Protein 3WOC (pdb70)

Radius of gyration: 34.08 Å; Cα contacts (8 Å, |Δi|>4): 2286; chains: 6; bounding box: 84×58×98 Å

InterPro domains:
  IPR001229 Jacalin-like lectin domain [PF01419] (20-137)
  IPR001229 Jacalin-like lectin domain [PS51752] (15-151)
  IPR001229 Jacalin-like lectin domain [SM00915] (26-149)
  IPR036404 Jacalin-like lectin domain superfamily [G3DSA:2.100.10.30] (16-166)
  IPR036404 Jacalin-like lectin domain superfamily [SSF51101] (12-149)
  IPR052321 Polyamine Binding and Protein Trafficking [PTHR33589] (1-153)

Sequence (824 aa):
GSGQMFGNGKGSYFITSKDNETGITGIRVFVGPVGLIKSIQVRYGSSWSEKYGIPGGKAHELILHPGEHIISIYGRYRTFLQHVTLITNQGRSASFGLETGKGFFAAPNLTGQVLEGVYGQFWLYGITGIGFTWGFPRGSGQMFGNGKGSYFITSKDNETGITGIRVFVGPVGLIKSIQVRYGSSWSEKYGIPGGKAHELILHPGEHIISIYGRYRTFLQHVTLITNQGRSASFGLETGKGFFAAPNLTGQVLEGVYGQFWLYGITGIGFTWGFPGSGQMFGNGKGSYFITSKDNETGITGIRVFVGPVGLIKSIQVRYGSSWSEKYGIPGGKAHELILHPGEHIISIYGRYRTFLQHVTLITNQGRSASFGLETGKGFFAAPNLTGQVLEGVYGQFWLYGITGIGFTWGFPGSGQMFGNGKGSYFITSKDNETGITGIRVFVGPVGLIKSIQVRYGSSWSEKYGIPGGKAHELILHPGEHIISIYGRYRTFLQHVTLITNQGRSASFGLETGKGFFAAPNLTGQVLEGVYGQFWLYGITGIGFTWGFPRGSGQMFGNGKGSYFITSKDNETGITGIRVFVGPVGLIKSIQVRYGSSWSEKYGIPGGKAHELILHPGEHIISIYGRYRTFLQHVTLITNQGRSASFGLETGKGFFAAPNLTGQVLEGVYGQFWLYGITGIGFTWGFPGSGQMFGNGKGSYFITSKDNETGITGIRVFVGPVGLIKSIQVRYGSSWSEKYGIPGGKAHELILHPGEHIISIYGRYRTFLQHVTLITNQGRSASFGLETGKGFFAAPNLTGQVLEGVYGQFWLYGITGIGFTWGFP

Solvent-accessible surface area: 38137 Å² total; per-residue (Å²): 57,56,19,116,39,76,20,72,46,89,14,21,24,6,72,10,54,73,80,144,140,78,21,10,31,0,13,51,2,26,12,6,62,92,9,12,0,27,0,6,22,1,50,18,23,100,76,66,19,95,82,10,12,27,102,39,38,52,54,24,73,9,74,10,84,137,60,3,45,2,54,9,0,64,0,69,36,57,11,7,3,21,1,7,16,5,57,2,76,95,70,86,79,3,37,3,13,38,86,46,17,106,43,19,127,3,50,26,127,17,120,46,26,10,9,31,0,9,42,0,31,28,54,40,67,0,0,13,4,6,0,24,42,48,6,51,26,232,47,63,39,150,130,220,64,169,68,111,20,29,64,3,114,14,68,53,80,134,146,67,27,11,42,0,10,34,2,24,22,14,152,98,20,13,1,28,0,12,7,0,63,9,26,94,73,34,12,14,60,12,10,33,85,34,44,146,39,86,80,7,26,12,45,93,57,3,47,3,63,4,1,55,0,71,82,151,82,21,5,22,4,10,17,5,52,4,76,96,73,89,70,14,80,8,26,117,109,33,27,151,48,51,128,18,53,27,154,107,130,50,34,10,6,28,0,6,100,10,44,20,97,92,121,0,0,32,28,40,10,32,59,54,10,116,100,58,69,19,113,4,33,2,88,15,93,17,35,16,6,65,10,56,67,117,142,112,92,17,10,43,0,6,47,2,23,10,6,137,102,2,9,1,23,0,9,21,0,61,34,21,97,74,75,21,113,71,14,12,41,99,39,37,106,47,84,82,5,72,16,56,136,57,3,42,2,30,0,1,8,0,60,33,133,74,24,4,24,5,8,1,6,17,0,27,47,38,43,19,17,48,11,25,105,86,48,15,135,27,15,56,4,42,6,134,98,52,34,30,10,6,30,0,4,44,0,25,19,119,123,107,0,0,15,5,6,1,23,56,54,10,117,103,56,58,35,148,129,221,65,170,56,169,8,27,69,3,108,11,63,66,92,136,119,78,16,8,22,0,12,51,4,29,18,9,60,91,9,11,0,23,0,20,20,1,47,12,18,97,79,74,25,91,74,10,9,39,93,38,38,63,49,21,91,10,74,10,85,143,56,3,42,0,66,14,0,56,0,78,87,175,89,21,9,18,2,9,18,10,58,6,70,99,74,83,80,15,37,6,6,37,90,48,29,141,32,49,126,16,51,31,141,106,136,51,25,9,8,23,0,8,101,10,55,22,120,92,124,0,0,37,24,48,6,34,52,51,10,118,38,276,51,60,20,130,24,72,12,18,26,114,10,26,23,5,94,14,74,58,94,119,152,62,23,9,40,0,11,38,2,27,9,2,128,91,10,6,0,18,0,16,7,0,53,27,23,107,54,28,15,20,60,13,11,33,85,34,38,110,51,79,82,7,68,22,103,142,46,2,54,1,61,12,0,56,0,73,28,136,45,13,6,18,5,9,18,8,50,5,67,97,74,92,80,15,73,9,28,109,91,54,26,146,39,16,121,5,57,26,139,99,145,50,20,15,6,32,0,10,41,0,28,20,33,76,96,0,0,21,5,8,0,27,62,46,6,125,104,55,63,28,123,34,73,19,108,53,62,28,23,27,4,86,10,71,62,77,124,148,47,28,10,45,0,11,52,4,23,28,10,145,120,10,1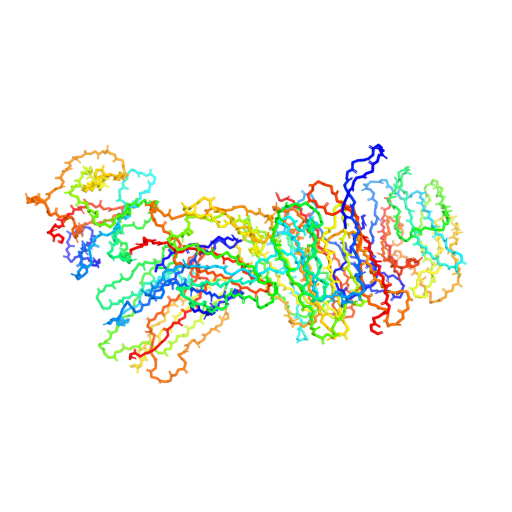3,1,34,0,12,23,0,36,9,29,107,68,63,37,99,76,5,15,27,104,32,47,160,37,78,82,8,100,17,88,130,58,3,47,2,49,5,0,63,0,73,13,157,64,20,2,16,7,8,12,7,67,7,74,86,73,87,78,20,75,16,27,94,108,45,25,132,29,17,131,3,46,22,160,106,130,46,35,10,7,26,0,9,21,1,6,29,108,80,132,0,0,1,0,5,0,16,57,53,10,110,106

Secondary structure (DSSP, 8-state):
-EE--BSS---EEEEEE--SS--EEEEEEEE-TTS-EEEEEEEETTEE---EE-S-SEEEEEEPPTT--EEEEEEEESSSEEEEEEEETTS-EEEEE---SEEEEE--SSBTBEEEEEEEEE-SSSEEEEEEEEE---/-EEE-SSSS--EEEEEE-SSS--EEEEEEEE-SSS-EEEEEEEETTEEPPPEE---SEEEEEEPPTT--EEEEEEEESSSEEEEEEEETTS-EEEES---SEEEEE--SSTT-EEEEEEEEE-SSSEEEEEEEEE--/-EEEEEESS-EEEEEEE--SS--EEEEEEEE-TT-SEEEEEEEETTEEPPPEE-S-SEEEEEEPPTT--EEEEEEEESSSEEEEEEEETTS-EEEEE---SEEEEE--SSTT-EEEEEEEEEETTEEEEEEEEEE--/-EE--SSS---EEEEEE--SSS-EEEEEEEE-TTS-EEEEEEEETTEE---EE-S-SEEEEEEPPTT--EEEEEEEESSSEEEEEEEETTS-EEEES---SEEEEE--SSTT-EEEEEEEEE-SSSEEEEEEEEE---/-EEE-EES---EEEEEE--SS--EEEEEEEE-TT-SEEEEEEEETTEEPPPEE-S-SEEEEEE--TT--EEEEEEEESSSEEEEEEEETTS-EEEEE---SEEEEE--SSTT-EEEEEEEEE-SSSEEEEEEEEE--/-EE--BSS--SEEEEEE--SS--EEEEEEEE-TTS-EEEEEEEETTEE---EE-S-SB--EEEPPTT--EEEEEEEESSSEEEEEEEETTS-EEEES---SEEEEE--SSBTBEEEEEEEEE-SSSEEEEEEEEE--

Structure (mmCIF, N/CA/C/O backbone):
data_3WOC
#
_entry.id   3WOC
#
_cell.length_a   134.483
_cell.length_b   77.848
_cell.length_c   87.187
_cell.angle_alpha   90.00
_cell.angle_beta   91.30
_cell.angle_gamma   90.00
#
_symmetry.space_group_name_H-M   'C 1 2 1'
#
loop_
_entity.id
_entity.type
_entity.pdbx_description
1 polymer 'hypothetical protein'
2 non-polymer 'SULFATE ION'
3 non-polymer '1,4-DIETHYLENE DIOXIDE'
4 non-polymer GLYCEROL
5 water water
#
loop_
_atom_site.group_PDB
_atom_site.id
_atom_site.type_symbol
_atom_site.label_atom_id
_atom_site.label_alt_id
_atom_site.label_comp_id
_atom_site.label_asym_id
_atom_site.label_entity_id
_atom_site.label_seq_id
_atom_site.pdbx_PDB_ins_code
_atom_site.Cartn_x
_atom_site.Cartn_y
_atom_site.Cartn_z
_atom_site.occupancy
_atom_site.B_iso_or_equiv
_atom_site.auth_seq_id
_atom_site.auth_comp_id
_atom_site.auth_asym_id
_atom_site.auth_atom_id
_atom_site.pdbx_PDB_model_num
ATOM 1 N N . GLY A 1 1 ? 20.929 -10.663 -51.693 1.00 34.31 16 GLY A N 1
ATOM 2 C CA . GLY A 1 1 ? 21.813 -11.837 -51.468 1.00 34.33 16 GLY A CA 1
ATOM 3 C C . GLY A 1 1 ? 23.237 -11.456 -51.110 1.00 34.30 16 GLY A C 1
ATOM 4 O O . GLY A 1 1 ? 23.700 -10.361 -51.429 1.00 34.27 16 GLY A O 1
ATOM 5 N N . SER A 1 2 ? 23.925 -12.378 -50.445 1.00 34.29 17 SER A N 1
ATOM 6 C CA . SER A 1 2 ? 25.323 -12.202 -50.063 1.00 34.33 17 SER A CA 1
ATOM 7 C C . SER A 1 2 ? 26.239 -12.955 -51.027 1.00 34.11 17 SER A C 1
ATOM 8 O O . SER A 1 2 ? 25.833 -13.958 -51.619 1.00 34.11 17 SER A O 1
ATOM 11 N N . GLY A 1 3 ? 27.466 -12.462 -51.187 1.00 33.99 18 GLY A N 1
ATOM 12 C CA . GLY A 1 3 ? 28.460 -13.112 -52.042 1.00 33.75 18 GLY A CA 1
ATOM 13 C C . GLY A 1 3 ? 29.881 -12.599 -51.890 1.00 33.59 18 GLY A C 1
ATOM 14 O O . GLY A 1 3 ? 30.141 -11.668 -51.129 1.00 33.48 18 GLY A O 1
ATOM 15 N N . GLN A 1 4 ? 30.797 -13.217 -52.633 1.00 33.58 19 GLN A N 1
ATOM 16 C CA . GLN A 1 4 ? 32.222 -12.887 -52.595 1.00 33.52 19 GLN A CA 1
ATOM 17 C C . GLN A 1 4 ? 32.741 -12.516 -53.992 1.00 33.29 19 GLN A C 1
ATOM 18 O O . GLN A 1 4 ? 32.054 -12.736 -54.992 1.00 33.25 19 GLN A O 1
ATOM 24 N N . MET A 1 5 ? 33.950 -11.955 -54.051 1.00 32.98 20 MET A N 1
ATOM 25 C CA . MET A 1 5 ? 34.628 -11.666 -55.319 1.00 32.65 20 MET A CA 1
ATOM 26 C C . MET A 1 5 ? 35.989 -12.359 -55.381 1.00 33.10 20 MET A C 1
ATOM 27 O O . MET A 1 5 ? 36.578 -12.674 -54.346 1.00 32.98 20 MET A O 1
ATOM 32 N N . PHE A 1 6 ? 36.475 -12.592 -56.601 1.00 33.36 21 PHE A N 1
ATOM 33 C CA . PHE A 1 6 ? 37.851 -13.009 -56.836 1.00 33.66 21 PHE A CA 1
ATOM 34 C C . PHE A 1 6 ? 38.739 -11.774 -56.862 1.00 34.00 21 PHE A C 1
ATOM 35 O O . PHE A 1 6 ? 38.332 -10.719 -57.354 1.00 33.91 21 PHE A O 1
ATOM 43 N N . GLY A 1 7 ? 39.958 -11.916 -56.350 1.00 34.46 22 GLY A N 1
ATOM 44 C CA . GLY A 1 7 ? 40.884 -10.793 -56.222 1.00 35.01 22 GLY A CA 1
ATOM 45 C C . GLY A 1 7 ? 41.577 -10.828 -54.875 1.00 35.50 22 GLY A C 1
ATOM 46 O O . GLY A 1 7 ? 41.244 -11.652 -54.024 1.00 35.62 22 GLY A O 1
ATOM 47 N N . ASN A 1 8 ? 42.545 -9.939 -54.670 1.00 36.04 23 ASN A N 1
ATOM 48 C CA . ASN A 1 8 ? 43.354 -9.988 -53.453 1.00 36.54 23 ASN A CA 1
ATOM 49 C C . ASN A 1 8 ? 42.753 -9.241 -52.259 1.00 36.58 23 ASN A C 1
ATOM 50 O O . ASN A 1 8 ? 43.374 -9.172 -51.193 1.00 36.77 23 ASN A O 1
ATOM 55 N N . GLY A 1 9 ? 41.548 -8.695 -52.443 1.00 36.52 24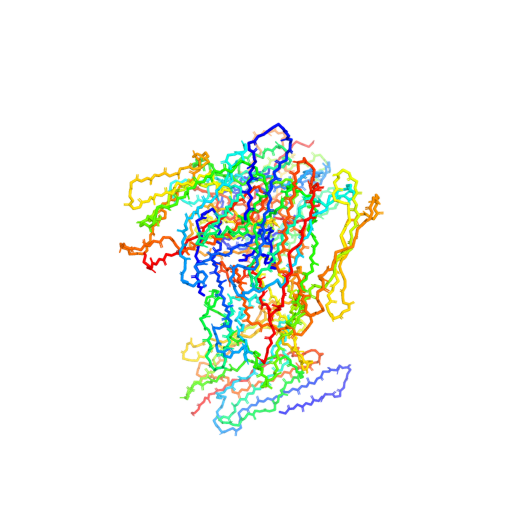 GLY A N 1
ATOM 56 C CA . GLY A 1 9 ? 40.838 -7.960 -51.389 1.00 36.30 24 GLY A CA 1
ATOM 57 C C . GLY A 1 9 ? 40.401 -8.830 -50.223 1.00 36.13 24 GLY A C 1
ATOM 58 O O . GLY A 1 9 ? 40.812 -9.986 -50.115 1.00 36.24 24 GLY A O 1
ATOM 59 N N . LYS A 1 10 ? 39.556 -8.280 -49.351 1.00 36.00 25 LYS A N 1
ATOM 60 C CA . LYS A 1 10 ? 39.133 -8.998 -48.142 1.00 35.63 25 LYS A CA 1
ATOM 61 C C . LYS A 1 10 ? 37.624 -9.167 -47.938 1.00 35.24 25 LYS A C 1
ATOM 62 O O . LYS A 1 10 ? 37.170 -10.230 -47.505 1.00 35.44 25 LYS A O 1
ATOM 68 N N . GLY A 1 11 ? 36.853 -8.130 -48.242 1.00 34.63 26 GLY A N 1
ATOM 69 C CA . GLY A 1 11 ? 35.430 -8.120 -47.909 1.00 33.92 26 GLY A CA 1
ATOM 70 C C . GLY A 1 11 ? 34.555 -9.146 -48.607 1.00 33.39 26 GLY A C 1
ATOM 71 O O . GLY A 1 11 ? 34.914 -9.681 -49.659 1.00 33.38 26 GLY A O 1
ATOM 72 N N . SER A 1 12 ? 33.417 -9.442 -47.984 1.00 32.77 27 SER A N 1
ATOM 73 C CA . SER A 1 12 ? 32.294 -10.092 -48.655 1.00 32.07 27 SER A CA 1
ATOM 74 C C . SER A 1 12 ? 31.253 -9.012 -48.944 1.00 31.64 27 SER A C 1
ATOM 75 O O . SER A 1 12 ? 31.322 -7.913 -48.388 1.00 31.35 27 SER A O 1
ATOM 78 N N . TYR A 1 13 ? 30.296 -9.326 -49.812 1.00 31.21 28 TYR A N 1
ATOM 79 C CA . TYR A 1 13 ? 29.385 -8.320 -50.349 1.00 30.80 28 TYR A CA 1
ATOM 80 C C . TYR A 1 13 ? 27.928 -8.723 -50.222 1.00 30.88 28 TYR A C 1
ATOM 81 O O . TYR A 1 13 ? 27.604 -9.909 -50.217 1.00 30.81 28 TYR A O 1
ATOM 90 N N . PHE A 1 14 ? 27.058 -7.724 -50.107 1.00 30.92 29 PHE A N 1
ATOM 91 C CA . PHE A 1 14 ? 25.625 -7.961 -50.056 1.00 31.36 29 PHE A CA 1
ATOM 92 C C . PHE A 1 14 ? 24.840 -6.923 -50.854 1.00 31.93 29 PHE A C 1
ATOM 93 O O . PHE A 1 14 ? 25.310 -5.808 -51.082 1.00 31.69 29 PHE A O 1
ATOM 101 N N . ILE A 1 15 ? 23.643 -7.321 -51.276 1.00 32.77 30 ILE A N 1
ATOM 102 C CA . ILE A 1 15 ? 22.667 -6.424 -51.885 1.00 33.82 30 ILE A CA 1
ATOM 103 C C . ILE A 1 15 ? 21.271 -6.874 -51.453 1.00 34.65 30 ILE A C 1
ATOM 104 O O . ILE A 1 15 ? 20.933 -8.053 -51.529 1.00 34.62 30 ILE A O 1
ATOM 109 N N . THR A 1 16 ? 20.484 -5.932 -50.953 1.00 35.91 31 THR A N 1
ATOM 110 C CA . THR A 1 16 ? 19.085 -6.192 -50.635 1.00 37.20 31 THR A CA 1
ATOM 111 C C . THR A 1 16 ? 18.234 -5.032 -51.135 1.00 38.04 31 THR A C 1
ATOM 112 O O . THR A 1 16 ? 18.642 -3.870 -51.053 1.00 37.96 31 THR A O 1
ATOM 116 N N . SER A 1 17 ? 17.066 -5.361 -51.680 1.00 39.24 32 SER A N 1
ATOM 117 C CA . SER A 1 17 ? 16.194 -4.363 -52.293 1.00 40.52 32 SER A CA 1
ATOM 118 C C . SER A 1 17 ? 14.735 -4.802 -52.262 1.00 41.32 32 SER A C 1
ATOM 119 O O . SER A 1 17 ? 14.440 -5.989 -52.098 1.00 41.28 32 SER A O 1
ATOM 122 N N . LYS A 1 18 ? 13.836 -3.831 -52.414 1.00 42.54 33 LYS A N 1
ATOM 123 C CA . LYS A 1 18 ? 12.397 -4.075 -52.477 1.00 43.68 33 LYS A CA 1
ATOM 124 C C . LYS A 1 18 ? 12.120 -5.232 -53.429 1.00 44.51 33 LYS A C 1
ATOM 125 O O . LYS A 1 18 ? 12.279 -5.099 -54.648 1.00 44.63 33 LYS A O 1
ATOM 131 N N . ASP A 1 19 ? 11.740 -6.371 -52.850 1.00 45.60 34 ASP A N 1
ATOM 132 C CA . ASP A 1 19 ? 11.555 -7.628 -53.584 1.00 46.67 34 ASP A CA 1
ATOM 133 C C . ASP A 1 19 ? 10.692 -7.443 -54.828 1.00 47.03 34 ASP A C 1
ATOM 134 O O . ASP A 1 19 ? 11.131 -7.714 -55.947 1.00 47.38 34 ASP A O 1
ATOM 139 N N . ASN A 1 20 ? 9.473 -6.965 -54.594 1.00 47.40 35 ASN A N 1
ATOM 140 C CA . ASN A 1 20 ? 8.477 -6.597 -55.602 1.00 47.66 35 ASN A CA 1
ATOM 141 C C . ASN A 1 20 ? 7.249 -6.159 -54.827 1.00 47.61 35 ASN A C 1
ATOM 142 O O . ASN A 1 20 ? 6.434 -5.371 -55.313 1.00 47.69 35 ASN A O 1
ATOM 147 N N . GLU A 1 21 ? 7.147 -6.680 -53.605 1.00 47.48 36 GLU A N 1
ATOM 148 C CA . GLU A 1 21 ? 6.051 -6.386 -52.688 1.00 47.39 36 GLU A CA 1
ATOM 149 C C . GLU A 1 21 ? 6.228 -5.034 -51.997 1.00 46.80 36 GLU A C 1
ATOM 150 O O . GLU A 1 21 ? 6.639 -4.050 -52.618 1.00 46.84 36 GLU A O 1
ATOM 156 N N . THR A 1 22 ? 5.912 -5.007 -50.705 1.00 46.17 37 THR A N 1
ATOM 157 C CA . THR A 1 22 ? 5.909 -3.785 -49.911 1.00 45.54 37 THR A CA 1
ATOM 158 C C . THR A 1 22 ? 7.331 -3.268 -49.690 1.00 44.91 37 THR A C 1
ATOM 159 O O . THR A 1 22 ? 8.286 -4.046 -49.622 1.00 44.90 37 THR A O 1
ATOM 163 N N . GLY A 1 23 ? 7.455 -1.948 -49.596 1.00 44.16 38 GLY A N 1
ATOM 164 C CA . GLY A 1 23 ? 8.723 -1.291 -49.317 1.00 43.19 38 GLY A CA 1
ATOM 165 C C . GLY A 1 23 ? 9.140 -1.462 -47.873 1.00 42.48 38 GLY A C 1
ATOM 166 O O . GLY A 1 23 ? 8.495 -2.190 -47.113 1.00 42.49 38 GLY A O 1
ATOM 167 N N . ILE A 1 24 ? 10.222 -0.780 -47.505 1.00 41.69 39 ILE A N 1
ATOM 168 C CA . ILE A 1 24 ? 10.824 -0.888 -46.176 1.00 40.80 39 ILE A CA 1
ATOM 169 C C . ILE A 1 24 ? 9.864 -0.419 -45.083 1.00 40.39 39 ILE A C 1
ATOM 170 O O . ILE A 1 24 ? 9.340 0.697 -45.138 1.00 40.36 39 ILE A O 1
ATOM 175 N N . THR A 1 25 ? 9.644 -1.290 -44.103 1.00 39.73 40 THR A N 1
ATOM 176 C CA . THR A 1 25 ? 8.745 -1.019 -42.983 1.00 39.26 40 THR A CA 1
ATOM 177 C C . THR A 1 25 ? 9.498 -1.001 -41.650 1.00 39.00 40 THR A C 1
ATOM 178 O O . THR A 1 25 ? 8.939 -0.647 -40.610 1.00 38.94 40 THR A O 1
ATOM 182 N N . GLY A 1 26 ? 10.769 -1.388 -41.692 1.00 38.69 41 GLY A N 1
ATOM 183 C CA . GLY A 1 26 ? 11.602 -1.446 -40.500 1.00 38.29 41 GLY A CA 1
ATOM 184 C C . GLY A 1 26 ? 13.061 -1.694 -40.818 1.00 38.01 41 GLY A C 1
ATOM 185 O O . GLY A 1 26 ? 13.410 -2.103 -41.928 1.00 37.85 41 GLY A O 1
ATOM 186 N N . ILE A 1 27 ? 13.914 -1.451 -39.828 1.00 37.86 42 ILE A N 1
ATOM 187 C CA . ILE A 1 27 ? 15.356 -1.594 -39.993 1.00 37.65 42 ILE A CA 1
ATOM 188 C C . ILE A 1 27 ? 15.981 -2.134 -38.704 1.00 37.36 42 ILE A C 1
ATOM 189 O O . ILE A 1 27 ? 15.681 -1.659 -37.608 1.00 37.22 42 ILE A O 1
ATOM 194 N N . ARG A 1 28 ? 16.838 -3.139 -38.850 1.00 37.06 43 ARG A N 1
ATOM 195 C CA . ARG A 1 28 ? 17.501 -3.767 -37.715 1.00 36.82 43 ARG A CA 1
ATOM 196 C C . ARG A 1 28 ? 19.017 -3.627 -37.835 1.00 36.68 43 ARG A C 1
ATOM 197 O O . ARG A 1 28 ? 19.618 -4.098 -38.801 1.00 36.58 43 ARG A O 1
ATOM 205 N N . VAL A 1 29 ? 19.621 -2.965 -36.853 1.00 36.43 44 VAL A N 1
ATOM 206 C CA . VAL A 1 29 ? 21.068 -2.772 -36.819 1.00 36.23 44 VAL A CA 1
ATOM 207 C C . VAL A 1 29 ? 21.670 -3.476 -35.601 1.00 36.19 44 VAL A C 1
ATOM 208 O O . VAL A 1 29 ? 21.217 -3.282 -34.472 1.00 36.07 44 VAL A O 1
ATOM 212 N N . PHE A 1 30 ? 22.687 -4.300 -35.845 1.00 36.11 45 PHE A N 1
ATOM 213 C CA . PHE A 1 30 ? 23.386 -5.009 -34.780 1.00 36.03 45 PHE A CA 1
ATOM 214 C C . PHE A 1 30 ? 24.686 -4.298 -34.418 1.00 36.09 45 PHE A C 1
ATOM 215 O O . PHE A 1 30 ? 25.567 -4.118 -35.263 1.00 36.11 45 PHE A O 1
ATOM 223 N N . VAL A 1 31 ? 24.786 -3.884 -33.158 1.00 36.10 46 VAL A N 1
ATOM 224 C CA . VAL A 1 31 ? 25.943 -3.147 -32.659 1.00 36.21 46 VAL A CA 1
ATOM 225 C C . VAL A 1 31 ? 26.677 -3.965 -31.592 1.00 36.29 46 VAL A C 1
ATOM 226 O O . VAL A 1 31 ? 26.051 -4.560 -30.709 1.00 36.39 46 VAL A O 1
ATOM 230 N N . GLY A 1 32 ? 28.005 -4.000 -31.693 1.00 36.31 47 GLY A N 1
ATOM 231 C CA . GLY A 1 32 ? 28.844 -4.704 -30.725 1.00 36.01 47 GLY A CA 1
ATOM 232 C C . GLY A 1 32 ? 29.321 -3.797 -29.604 1.00 35.90 47 GLY A C 1
ATOM 233 O O . GLY A 1 32 ? 29.233 -2.571 -29.722 1.00 35.96 47 GLY A O 1
ATOM 234 N N . PRO A 1 33 ? 29.831 -4.394 -28.504 1.00 35.75 48 PRO A N 1
ATOM 235 C CA . PRO A 1 33 ? 30.334 -3.673 -27.323 1.00 35.50 48 PRO A CA 1
ATOM 236 C C . PRO A 1 33 ? 31.293 -2.508 -27.604 1.00 35.12 48 PRO A C 1
ATOM 237 O O . PRO A 1 33 ? 31.403 -1.601 -26.775 1.00 35.10 48 PRO A O 1
ATOM 241 N N . VAL A 1 34 ? 31.976 -2.530 -28.749 1.00 34.63 49 VAL A N 1
ATOM 242 C CA . VAL A 1 34 ? 32.911 -1.453 -29.110 1.00 33.98 49 VAL A CA 1
ATOM 243 C C . VAL A 1 34 ? 32.226 -0.304 -29.866 1.00 33.48 49 VAL A C 1
ATOM 244 O O . VAL A 1 34 ? 32.811 0.766 -30.058 1.00 33.52 49 VAL A O 1
ATOM 248 N N . GLY A 1 35 ? 30.986 -0.536 -30.288 1.00 32.75 50 GLY A N 1
ATOM 249 C CA . GLY A 1 35 ? 30.171 0.506 -30.904 1.00 32.00 50 GLY A CA 1
ATOM 250 C C . GLY A 1 35 ? 30.250 0.618 -32.416 1.00 31.46 50 GLY A C 1
ATOM 251 O O . GLY A 1 35 ? 30.015 1.693 -32.970 1.00 31.44 50 GLY A O 1
ATOM 252 N N . LEU A 1 36 ? 30.588 -0.479 -33.089 1.00 30.79 51 LEU A N 1
ATOM 253 C CA . LEU A 1 36 ? 30.561 -0.504 -34.549 1.00 30.43 51 LEU A CA 1
ATOM 254 C C . LEU A 1 36 ? 29.375 -1.319 -35.053 1.00 30.31 51 LEU A C 1
ATOM 255 O O . LEU A 1 36 ? 28.872 -2.200 -34.352 1.00 30.49 51 LEU A O 1
ATOM 260 N N . ILE A 1 37 ? 28.937 -1.024 -36.271 1.00 30.09 52 ILE A N 1
ATOM 261 C CA . ILE A 1 37 ? 27.819 -1.741 -36.870 1.00 29.91 52 ILE A CA 1
ATOM 262 C C . ILE A 1 37 ? 28.313 -3.037 -37.506 1.00 29.88 52 ILE A C 1
ATOM 263 O O . ILE A 1 37 ? 29.145 -3.022 -38.404 1.00 29.85 52 ILE A O 1
ATOM 268 N N . LYS A 1 38 ? 27.785 -4.153 -37.012 1.00 30.13 53 LYS A N 1
ATOM 269 C CA . LYS A 1 38 ? 28.244 -5.487 -37.383 1.00 30.23 53 LYS A CA 1
ATOM 270 C C . LYS A 1 38 ? 27.473 -6.065 -38.560 1.00 30.58 53 LYS A C 1
ATOM 271 O O . LYS A 1 38 ? 28.051 -6.737 -39.419 1.00 30.61 53 LYS A O 1
ATOM 277 N N . SER A 1 39 ? 26.168 -5.809 -38.583 1.00 30.96 54 SER A N 1
ATOM 278 C CA . SER A 1 39 ? 25.283 -6.302 -39.630 1.00 31.44 54 SER A CA 1
ATOM 279 C C . SER A 1 39 ? 23.994 -5.488 -39.667 1.00 31.88 54 SER A C 1
ATOM 280 O O . SER A 1 39 ? 23.654 -4.814 -38.690 1.00 31.85 54 SER A O 1
ATOM 283 N N . ILE A 1 40 ? 23.291 -5.527 -40.798 1.00 32.42 55 ILE A N 1
ATOM 284 C CA . ILE A 1 40 ? 21.939 -4.969 -40.856 1.00 32.94 55 ILE A CA 1
ATOM 285 C C . ILE A 1 40 ? 20.903 -5.970 -41.352 1.00 33.26 55 ILE A C 1
ATOM 286 O O . ILE A 1 40 ? 21.235 -7.014 -41.920 1.00 33.43 55 ILE A O 1
ATOM 291 N N . GLN A 1 41 ? 19.642 -5.633 -41.111 1.00 33.60 56 GLN A N 1
ATOM 292 C CA . GLN A 1 41 ? 18.516 -6.412 -41.579 1.00 33.90 56 GLN A CA 1
ATOM 293 C C . GLN A 1 41 ? 17.393 -5.431 -41.890 1.00 34.11 56 GLN A C 1
ATOM 294 O O . GLN A 1 41 ? 17.153 -4.483 -41.139 1.00 34.03 56 GLN A O 1
ATOM 300 N N . VAL A 1 42 ? 16.725 -5.648 -43.015 1.00 34.47 57 VAL A N 1
ATOM 301 C CA . VAL A 1 42 ? 15.660 -4.760 -43.462 1.00 34.83 57 VAL A CA 1
ATOM 302 C C . VAL A 1 42 ? 14.349 -5.540 -43.587 1.00 35.09 57 VAL A C 1
ATOM 303 O O . VAL A 1 42 ? 14.332 -6.651 -44.110 1.00 35.05 57 VAL A O 1
ATOM 307 N N . ARG A 1 43 ? 13.262 -4.966 -43.078 1.00 35.64 58 ARG A N 1
ATOM 308 C CA . ARG A 1 43 ? 11.950 -5.608 -43.178 1.00 36.07 58 ARG A CA 1
ATOM 309 C C . ARG A 1 43 ? 11.132 -5.047 -44.332 1.00 36.47 58 ARG A C 1
ATOM 310 O O . ARG A 1 43 ? 10.877 -3.844 -44.398 1.00 36.54 58 ARG A O 1
ATOM 318 N N . TYR A 1 44 ? 10.736 -5.937 -45.240 1.00 37.00 59 TYR A N 1
ATOM 319 C CA . TYR A 1 44 ? 9.872 -5.591 -46.364 1.00 37.52 59 TYR A CA 1
ATOM 320 C C . TYR A 1 44 ? 8.487 -6.167 -46.092 1.00 37.91 59 TYR A C 1
ATOM 321 O O . TYR A 1 44 ? 8.315 -7.388 -46.025 1.00 38.02 59 TYR A O 1
ATOM 330 N N . GLY A 1 45 ? 7.505 -5.284 -45.931 1.00 38.34 60 GLY A N 1
ATOM 331 C CA . GLY A 1 45 ? 6.176 -5.685 -45.477 1.00 38.83 60 GLY A CA 1
ATOM 332 C C . GLY A 1 45 ? 6.245 -6.164 -44.039 1.00 39.16 60 GLY A C 1
ATOM 333 O O . GLY A 1 45 ? 6.452 -5.368 -43.121 1.00 39.13 60 GLY A O 1
ATOM 334 N N . SER A 1 46 ? 6.084 -7.471 -43.852 1.00 39.47 61 SER A N 1
ATOM 335 C CA . SER A 1 46 ? 6.241 -8.093 -42.537 1.00 39.83 61 SER A CA 1
ATOM 336 C C . SER A 1 46 ? 7.423 -9.065 -42.505 1.00 40.07 61 SER A C 1
ATOM 337 O O . SER A 1 46 ? 7.750 -9.619 -41.450 1.00 40.34 61 SER A O 1
ATOM 340 N N . SER A 1 47 ? 8.067 -9.251 -43.659 1.00 40.10 62 SER A N 1
ATOM 341 C CA . SER A 1 47 ? 9.195 -10.174 -43.791 1.00 40.19 62 SER A CA 1
ATOM 342 C C . SER A 1 47 ? 10.561 -9.493 -43.659 1.00 40.12 62 SER A C 1
ATOM 343 O O . SER A 1 47 ? 10.960 -8.688 -44.513 1.00 40.08 62 SER A O 1
ATOM 346 N N . TRP A 1 48 ? 11.264 -9.828 -42.578 1.00 39.94 63 TRP A N 1
ATOM 347 C CA . TRP A 1 48 ? 12.647 -9.410 -42.377 1.00 39.65 63 TRP A CA 1
ATOM 348 C C . TRP A 1 48 ? 13.550 -10.109 -43.383 1.00 39.51 63 TRP A C 1
ATOM 349 O O . TRP A 1 48 ? 13.340 -11.281 -43.711 1.00 39.54 63 TRP A O 1
ATOM 360 N N . SER A 1 49 ? 14.555 -9.387 -43.866 1.00 39.33 64 SER A N 1
ATOM 361 C CA . SER A 1 49 ? 15.503 -9.923 -44.840 1.00 39.22 64 SER A CA 1
ATOM 362 C C . SER A 1 49 ? 16.515 -10.876 -44.199 1.00 39.15 64 SER A C 1
ATOM 363 O O . SER A 1 49 ? 16.486 -11.118 -42.993 1.00 39.04 64 SER A O 1
ATOM 366 N N . GLU A 1 50 ? 17.398 -11.420 -45.032 1.00 39.03 65 GLU A N 1
ATOM 367 C CA . GLU A 1 50 ? 18.589 -12.126 -44.582 1.00 38.94 65 GLU A CA 1
ATOM 368 C C . GLU A 1 50 ? 19.489 -11.166 -43.791 1.00 38.77 65 GLU A C 1
ATOM 369 O O . GLU A 1 50 ? 19.492 -9.956 -44.039 1.00 38.64 65 GLU A O 1
ATOM 375 N N . LYS A 1 51 ? 20.234 -11.711 -42.831 1.00 38.61 66 LYS A N 1
ATOM 376 C CA . LYS A 1 51 ? 21.210 -10.940 -42.066 1.00 38.35 66 LYS A CA 1
ATOM 377 C C . LYS A 1 51 ? 22.407 -10.618 -42.949 1.00 37.98 66 LYS A C 1
ATOM 378 O O . LYS A 1 51 ? 23.005 -11.515 -43.549 1.00 38.10 66 LYS A O 1
ATOM 384 N N . TYR A 1 52 ? 22.754 -9.338 -43.025 1.00 37.44 67 TYR A N 1
ATOM 385 C CA . TYR A 1 52 ? 23.878 -8.911 -43.848 1.00 36.96 67 TYR A CA 1
ATOM 386 C C . TYR A 1 52 ? 25.012 -8.303 -43.036 1.00 36.59 67 TYR A C 1
ATOM 387 O O . TYR A 1 52 ? 24.961 -7.137 -42.649 1.00 36.45 67 TYR A O 1
ATOM 396 N N . GLY A 1 53 ? 26.032 -9.118 -42.787 1.00 36.37 68 GLY A N 1
ATOM 397 C CA . GLY A 1 53 ? 27.234 -8.688 -42.086 1.00 36.12 68 GLY A CA 1
ATOM 398 C C . GLY A 1 53 ? 27.804 -9.799 -41.233 1.00 36.04 68 GLY A C 1
ATOM 399 O O . GLY A 1 53 ? 27.620 -10.980 -41.532 1.00 35.78 68 GLY A O 1
ATOM 400 N N . ILE A 1 54 ? 28.494 -9.410 -40.163 1.00 36.12 69 ILE A N 1
ATOM 401 C CA . ILE A 1 54 ? 29.132 -10.354 -39.247 1.00 36.22 69 ILE A CA 1
ATOM 402 C C . ILE A 1 54 ? 28.226 -10.624 -38.041 1.00 36.40 69 ILE A C 1
ATOM 403 O O . ILE A 1 54 ? 27.750 -9.679 -37.408 1.00 36.36 69 ILE A O 1
ATOM 408 N N . PRO A 1 55 ? 27.985 -11.918 -37.728 1.00 36.53 70 PRO A N 1
ATOM 409 C CA . PRO A 1 55 ? 27.182 -12.342 -36.578 1.00 36.65 70 PRO A CA 1
ATOM 410 C C . PRO A 1 55 ? 27.687 -11.758 -35.265 1.00 36.78 70 PRO A C 1
ATOM 411 O O . PRO A 1 55 ? 28.891 -11.550 -35.103 1.00 36.74 70 PRO A O 1
ATOM 415 N N . GLY A 1 56 ? 26.764 -11.497 -34.344 1.00 36.99 71 GLY A N 1
ATOM 416 C CA . GLY A 1 56 ? 27.102 -10.956 -33.030 1.00 37.19 71 GLY A CA 1
ATOM 417 C C . GLY A 1 56 ? 26.510 -9.584 -32.785 1.00 37.48 71 GLY A C 1
ATOM 418 O O . GLY A 1 56 ? 25.894 -8.993 -33.676 1.00 37.49 71 GLY A O 1
ATOM 419 N N . GLY A 1 57 ? 26.705 -9.078 -31.569 1.00 37.69 72 GLY A N 1
ATOM 420 C CA . GLY A 1 57 ? 26.167 -7.786 -31.164 1.00 38.06 72 GLY A CA 1
ATOM 421 C C . GLY A 1 57 ? 24.708 -7.869 -30.750 1.00 38.49 72 GLY A C 1
ATOM 422 O O . GLY A 1 57 ? 24.089 -8.938 -30.816 1.00 38.21 72 GLY A O 1
ATOM 423 N N . LYS A 1 58 ? 24.162 -6.736 -30.315 1.00 38.88 73 LYS A N 1
ATOM 424 C CA . LYS A 1 58 ? 22.760 -6.664 -29.908 1.00 39.39 73 LYS A CA 1
ATOM 425 C C . LYS A 1 58 ? 21.905 -5.927 -30.936 1.00 39.45 73 LYS A C 1
ATOM 426 O O . LYS A 1 58 ? 22.323 -4.913 -31.495 1.00 39.36 73 LYS A O 1
ATOM 432 N N . ALA A 1 59 ? 20.706 -6.454 -31.173 1.00 39.71 74 ALA A N 1
ATOM 433 C CA . ALA A 1 59 ? 19.777 -5.906 -32.159 1.00 39.93 74 ALA A CA 1
ATOM 434 C C . ALA A 1 59 ? 19.162 -4.587 -31.714 1.00 40.08 74 ALA A C 1
ATOM 435 O O . ALA A 1 59 ? 18.676 -4.462 -30.588 1.00 40.30 74 ALA A O 1
ATOM 437 N N . HIS A 1 60 ? 19.203 -3.607 -32.610 1.00 40.20 75 HIS A N 1
ATOM 438 C CA . HIS A 1 60 ? 18.529 -2.330 -32.427 1.00 40.37 75 HIS A CA 1
ATOM 439 C C . HIS A 1 60 ? 17.584 -2.146 -33.607 1.00 40.29 75 HIS A C 1
ATOM 440 O O . HIS A 1 60 ? 17.945 -2.461 -34.743 1.00 40.42 75 HIS A O 1
ATOM 447 N N . GLU A 1 61 ? 16.382 -1.642 -33.347 1.00 40.06 76 GLU A N 1
ATOM 448 C CA . GLU A 1 61 ? 15.379 -1.500 -34.400 1.00 39.85 76 GLU A CA 1
ATOM 449 C C . GLU A 1 61 ? 14.744 -0.116 -34.472 1.00 39.50 76 GLU A C 1
ATOM 450 O O . GLU A 1 61 ? 14.472 0.513 -33.447 1.00 39.57 76 GLU A O 1
ATOM 456 N N . LEU A 1 62 ? 14.533 0.350 -35.699 1.00 39.04 77 LEU A N 1
ATOM 457 C CA . LEU A 1 62 ? 13.599 1.430 -35.970 1.00 38.56 77 LEU A CA 1
ATOM 458 C C . LEU A 1 62 ? 12.430 0.817 -36.720 1.00 38.26 77 LEU A C 1
ATOM 459 O O . LEU A 1 62 ? 12.599 0.290 -37.820 1.00 38.21 77 LEU A O 1
ATOM 464 N N . ILE A 1 63 ? 11.251 0.863 -36.110 1.00 37.88 78 ILE A N 1
ATOM 465 C CA . ILE A 1 63 ? 10.047 0.351 -36.750 1.00 37.53 78 ILE A CA 1
ATOM 466 C C . ILE A 1 63 ? 9.258 1.520 -37.326 1.00 37.23 78 ILE A C 1
ATOM 467 O O . ILE A 1 63 ? 8.850 2.433 -36.603 1.00 37.22 78 ILE A O 1
ATOM 472 N N . LEU A 1 64 ? 9.072 1.489 -38.641 1.00 36.85 79 LEU A N 1
ATOM 473 C CA . LEU A 1 64 ? 8.406 2.566 -39.358 1.00 36.53 79 LEU A CA 1
ATOM 474 C C . LEU A 1 64 ? 6.888 2.476 -39.227 1.00 36.40 79 LEU A C 1
ATOM 475 O O . LEU A 1 64 ? 6.311 1.390 -39.342 1.00 36.36 79 LEU A O 1
ATOM 480 N N . HIS A 1 65 ? 6.258 3.622 -38.971 1.00 36.05 80 HIS A N 1
ATOM 481 C CA . HIS A 1 65 ? 4.803 3.740 -38.990 1.00 35.86 80 HIS A CA 1
ATOM 482 C C . HIS A 1 65 ? 4.302 3.508 -40.417 1.00 35.65 80 HIS A C 1
ATOM 483 O O . HIS A 1 65 ? 5.053 3.722 -41.372 1.00 35.71 80 HIS A O 1
ATOM 490 N N . PRO A 1 66 ? 3.042 3.050 -40.573 1.00 35.46 81 PRO A N 1
ATOM 491 C CA . PRO A 1 66 ? 2.502 2.923 -41.928 1.00 35.12 81 PRO A CA 1
ATOM 492 C C . PRO A 1 66 ? 2.505 4.281 -42.629 1.00 34.83 81 PRO A C 1
ATOM 493 O O . PRO A 1 66 ? 2.050 5.274 -42.053 1.00 34.99 81 PRO A O 1
ATOM 497 N N . GLY A 1 67 ? 3.049 4.321 -43.844 1.00 34.40 82 GLY A N 1
ATOM 498 C CA . GLY A 1 67 ? 3.194 5.567 -44.600 1.00 33.65 82 GLY A CA 1
ATOM 499 C C . GLY A 1 67 ? 4.458 6.351 -44.274 1.00 33.16 82 GLY A C 1
ATOM 500 O O . GLY A 1 67 ? 4.687 7.425 -44.834 1.00 33.17 82 GLY A O 1
ATOM 501 N N . GLU A 1 68 ? 5.269 5.817 -43.362 1.00 32.59 83 GLU A N 1
ATOM 502 C CA . GLU A 1 68 ? 6.533 6.438 -42.963 1.00 31.88 83 GLU A CA 1
ATOM 503 C C . GLU A 1 68 ? 7.706 5.787 -43.695 1.00 31.65 83 GLU A C 1
ATOM 504 O O . GLU A 1 68 ? 7.777 4.559 -43.809 1.00 31.52 83 GLU A O 1
ATOM 510 N N . HIS A 1 69 ? 8.623 6.621 -44.178 1.00 31.26 84 HIS A N 1
ATOM 511 C CA . HIS A 1 69 ? 9.747 6.173 -45.000 1.00 31.06 84 HIS A CA 1
ATOM 512 C C . HIS A 1 69 ? 11.063 6.803 -44.554 1.00 30.73 84 HIS A C 1
ATOM 513 O O . HIS A 1 69 ? 11.063 7.872 -43.954 1.00 30.67 84 HIS A O 1
ATOM 520 N N . ILE A 1 70 ? 12.178 6.137 -44.859 1.00 30.55 85 ILE A N 1
ATOM 521 C CA . ILE A 1 70 ? 13.512 6.722 -44.695 1.00 30.38 85 ILE A CA 1
ATOM 522 C C . ILE A 1 70 ? 13.783 7.619 -45.902 1.00 30.19 85 ILE A C 1
ATOM 523 O O . ILE A 1 70 ? 13.676 7.168 -47.046 1.00 30.04 85 ILE A O 1
ATOM 528 N N . ILE A 1 71 ? 14.128 8.880 -45.657 1.00 30.05 86 ILE A N 1
ATOM 529 C CA . ILE A 1 71 ? 14.412 9.812 -46.759 1.00 29.99 86 ILE A CA 1
ATOM 530 C C . ILE A 1 71 ? 15.856 10.333 -46.805 1.00 30.08 86 ILE A C 1
ATOM 531 O O . ILE A 1 71 ? 16.295 10.846 -47.837 1.00 30.08 86 ILE A O 1
ATOM 536 N N . SER A 1 72 ? 16.584 10.217 -45.694 1.00 30.18 87 SER A N 1
ATOM 537 C CA . SER A 1 72 ? 18.019 10.547 -45.676 1.00 30.33 87 SER A CA 1
ATOM 538 C C . SER A 1 72 ? 18.789 9.798 -44.590 1.00 30.33 87 SER A C 1
ATOM 539 O O . SER A 1 72 ? 18.209 9.340 -43.608 1.00 30.41 87 SER A O 1
ATOM 542 N N . ILE A 1 73 ? 20.100 9.669 -44.780 1.00 30.54 88 ILE A N 1
ATOM 543 C CA . ILE A 1 73 ? 20.944 8.918 -43.852 1.00 30.58 88 ILE A CA 1
ATOM 544 C C . ILE A 1 73 ? 22.273 9.624 -43.581 1.00 30.75 88 ILE A C 1
ATOM 545 O O . ILE A 1 73 ? 23.096 9.800 -44.481 1.00 30.88 88 ILE A O 1
ATOM 550 N N . TYR A 1 74 ? 22.462 10.033 -42.332 1.00 30.88 89 TYR A N 1
ATOM 551 C CA . TYR A 1 74 ? 23.742 10.562 -41.874 1.00 30.98 89 TYR A CA 1
ATOM 552 C C . TYR A 1 74 ? 24.508 9.451 -41.160 1.00 30.55 89 TYR A C 1
ATOM 553 O O . TYR A 1 74 ? 23.921 8.664 -40.417 1.00 30.54 89 TYR A O 1
ATOM 562 N N . GLY A 1 75 ? 25.812 9.381 -41.404 1.00 29.98 90 GLY A N 1
ATOM 563 C CA . GLY A 1 75 ? 26.642 8.372 -40.764 1.00 29.56 90 GLY A CA 1
ATOM 564 C C . GLY A 1 75 ? 28.084 8.765 -40.514 1.00 29.36 90 GLY A C 1
ATOM 565 O O . GLY A 1 75 ? 28.525 9.858 -40.878 1.00 29.42 90 GLY A O 1
ATOM 566 N N . ARG A 1 76 ? 28.812 7.856 -39.874 1.00 29.20 91 ARG A N 1
ATOM 567 C CA . ARG A 1 76 ? 30.237 8.013 -39.607 1.00 29.26 91 ARG A CA 1
ATOM 568 C C . ARG A 1 76 ? 30.932 6.654 -39.698 1.00 28.83 91 ARG A C 1
ATOM 569 O O . ARG A 1 76 ? 30.325 5.622 -39.418 1.00 28.81 91 ARG A O 1
ATOM 577 N N . TYR A 1 77 ? 32.202 6.666 -40.093 1.00 28.46 92 TYR A N 1
ATOM 578 C CA . TYR A 1 77 ? 32.978 5.440 -40.274 1.00 28.13 92 TYR A CA 1
ATOM 579 C C . TYR A 1 77 ? 34.460 5.659 -39.995 1.00 27.89 92 TYR A C 1
ATOM 580 O O . TYR A 1 77 ? 34.963 6.786 -40.059 1.00 27.61 92 TYR A O 1
ATOM 589 N N . ARG A 1 78 ? 35.151 4.569 -39.681 1.00 27.64 93 ARG A N 1
ATOM 590 C CA . ARG A 1 78 ? 36.608 4.548 -39.685 1.00 27.50 93 ARG A CA 1
ATOM 591 C C . ARG A 1 78 ? 37.013 3.443 -40.662 1.00 27.02 93 ARG A C 1
ATOM 592 O O . ARG A 1 78 ? 36.759 3.571 -41.860 1.00 27.12 93 ARG A O 1
ATOM 600 N N . THR A 1 79 ? 37.617 2.365 -40.167 1.00 26.49 94 THR A N 1
ATOM 601 C CA . THR A 1 79 ? 37.782 1.148 -40.965 1.00 25.85 94 THR A CA 1
ATOM 602 C C . THR A 1 79 ? 36.409 0.508 -41.173 1.00 25.50 94 THR A C 1
ATOM 603 O O . THR A 1 79 ? 36.090 0.030 -42.263 1.00 25.27 94 THR A O 1
ATOM 607 N N . PHE A 1 80 ? 35.607 0.513 -40.112 1.00 25.21 95 PHE A N 1
ATOM 608 C CA . PHE A 1 80 ? 34.270 -0.069 -40.127 1.00 24.93 95 PHE A CA 1
ATOM 609 C C . PHE A 1 80 ? 33.221 1.026 -40.019 1.00 24.85 95 PHE A C 1
ATOM 610 O O . PHE A 1 80 ? 33.497 2.113 -39.506 1.00 24.98 95 PHE A O 1
ATOM 618 N N . LEU A 1 81 ? 32.020 0.735 -40.513 1.00 24.83 96 LEU A N 1
ATOM 619 C CA . LEU A 1 81 ? 30.868 1.599 -40.301 1.00 24.57 96 LEU A CA 1
ATOM 620 C C . LEU A 1 81 ? 30.615 1.722 -38.802 1.00 24.88 96 LEU A C 1
ATOM 621 O O . LEU A 1 81 ? 30.394 0.717 -38.119 1.00 24.65 96 LEU A O 1
ATOM 626 N N . GLN A 1 82 ? 30.670 2.957 -38.305 1.00 25.29 97 GLN A N 1
ATOM 627 C CA . GLN A 1 82 ? 30.543 3.245 -36.873 1.00 25.92 97 GLN A CA 1
ATOM 628 C C . GLN A 1 82 ? 29.117 3.594 -36.479 1.00 26.30 97 GLN A C 1
ATOM 629 O O . GLN A 1 82 ? 28.552 3.007 -35.558 1.00 26.25 97 GLN A O 1
ATOM 635 N N . HIS A 1 83 ? 28.545 4.559 -37.188 1.00 27.00 98 HIS A N 1
ATOM 636 C CA . HIS A 1 83 ? 27.294 5.178 -36.785 1.00 27.60 98 HIS A CA 1
ATOM 637 C C . HIS A 1 83 ? 26.384 5.411 -37.985 1.00 27.97 98 HIS A C 1
ATOM 638 O O . HIS A 1 83 ? 26.843 5.773 -39.069 1.00 27.72 98 HIS A O 1
ATOM 645 N N . VAL A 1 84 ? 25.091 5.185 -37.773 1.00 28.63 99 VAL A N 1
ATOM 646 C CA . VAL A 1 84 ? 24.059 5.548 -38.736 1.00 29.16 99 VAL A CA 1
ATOM 647 C C . VAL A 1 84 ? 22.876 6.180 -38.002 1.00 29.59 99 VAL A C 1
ATOM 648 O O . VAL A 1 84 ? 22.398 5.642 -37.004 1.00 29.63 99 VAL A O 1
ATOM 652 N N . THR A 1 85 ? 22.450 7.352 -38.469 1.00 30.27 100 THR A N 1
ATOM 653 C CA . THR A 1 85 ? 21.163 7.922 -38.064 1.00 30.97 100 THR A CA 1
ATOM 654 C C . THR A 1 85 ? 20.247 8.097 -39.273 1.00 31.19 100 THR A C 1
ATOM 655 O O . THR A 1 85 ? 20.566 8.821 -40.219 1.00 31.33 100 THR A O 1
ATOM 659 N N . LEU A 1 86 ? 19.113 7.406 -39.219 1.00 31.45 101 LEU A N 1
ATOM 660 C CA . LEU A 1 86 ? 18.123 7.410 -40.284 1.00 31.67 101 LEU A CA 1
ATOM 661 C C . LEU A 1 86 ? 17.063 8.454 -39.983 1.00 31.88 101 LEU A C 1
ATOM 662 O O . LEU A 1 86 ? 16.541 8.507 -38.869 1.00 31.82 101 LEU A O 1
ATOM 667 N N . ILE A 1 87 ? 16.745 9.285 -40.972 1.00 32.11 102 ILE A N 1
ATOM 668 C CA . ILE A 1 87 ? 15.729 10.315 -40.782 1.00 32.57 102 ILE A CA 1
ATOM 669 C C . ILE A 1 87 ? 14.498 10.027 -41.656 1.00 32.69 102 ILE A C 1
ATOM 670 O O . ILE A 1 87 ? 14.626 9.626 -42.814 1.00 32.54 102 ILE A O 1
ATOM 675 N N . THR A 1 88 ? 13.312 10.200 -41.077 1.00 33.00 103 THR A N 1
ATOM 676 C CA . THR A 1 88 ? 12.060 9.873 -41.767 1.00 33.36 103 THR A CA 1
ATOM 677 C C . THR A 1 88 ? 11.360 11.106 -42.334 1.00 33.61 103 THR A C 1
ATOM 678 O O . THR A 1 88 ? 11.632 12.232 -41.918 1.00 33.68 103 THR A O 1
ATOM 682 N N . ASN A 1 89 ? 10.452 10.868 -43.280 1.00 33.96 104 ASN A N 1
ATOM 683 C CA . ASN A 1 89 ? 9.573 11.904 -43.835 1.00 34.23 104 ASN A CA 1
ATOM 684 C C . ASN A 1 89 ? 8.549 12.438 -42.826 1.00 34.51 104 ASN A C 1
ATOM 685 O O . ASN A 1 89 ? 7.822 13.395 -43.113 1.00 34.57 104 ASN A O 1
ATOM 690 N N . GLN A 1 90 ? 8.504 11.806 -41.654 1.00 34.81 105 GLN A N 1
ATOM 691 C CA . GLN A 1 90 ? 7.634 12.218 -40.551 1.00 35.25 105 GLN A CA 1
ATOM 692 C C . GLN A 1 90 ? 8.398 12.899 -39.403 1.00 35.29 105 GLN A C 1
ATOM 693 O O . GLN A 1 90 ? 7.873 13.042 -38.300 1.00 35.31 105 GLN A O 1
ATOM 699 N N . GLY A 1 91 ? 9.637 13.311 -39.669 1.00 35.56 106 GLY A N 1
ATOM 700 C CA . GLY A 1 91 ? 10.437 14.084 -38.712 1.00 35.70 106 GLY A CA 1
ATOM 701 C C . GLY A 1 91 ? 11.157 13.296 -37.629 1.00 35.84 106 GLY A C 1
ATOM 702 O O . GLY A 1 91 ? 11.802 13.881 -36.758 1.00 35.81 106 GLY A O 1
ATOM 703 N N . ARG A 1 92 ? 11.044 11.972 -37.676 1.00 36.08 107 ARG A N 1
ATOM 704 C CA . ARG A 1 92 ? 11.692 11.102 -36.696 1.00 36.33 107 ARG A CA 1
ATOM 705 C C . ARG A 1 92 ? 13.114 10.740 -37.123 1.00 36.49 107 ARG A C 1
ATOM 706 O O . ARG A 1 92 ? 13.425 10.698 -38.317 1.00 36.46 107 ARG A O 1
ATOM 714 N N . SER A 1 93 ? 13.976 10.500 -36.139 1.00 36.75 108 SER A N 1
ATOM 715 C CA . SER A 1 93 ? 15.329 10.013 -36.399 1.00 36.96 108 SER A CA 1
ATOM 716 C C . SER A 1 93 ? 15.695 8.896 -35.427 1.00 37.12 108 SER A C 1
ATOM 717 O O . SER A 1 93 ? 15.218 8.872 -34.288 1.00 37.37 108 SER A O 1
ATOM 720 N N . ALA A 1 94 ? 16.524 7.964 -35.892 1.00 37.04 109 ALA A N 1
ATOM 721 C CA . ALA A 1 94 ? 16.947 6.830 -35.080 1.00 37.04 109 ALA A CA 1
ATOM 722 C C . ALA A 1 94 ? 18.449 6.600 -35.214 1.00 37.01 109 ALA A C 1
ATOM 723 O O . ALA A 1 94 ? 18.938 6.259 -36.290 1.00 36.98 109 ALA A O 1
ATOM 725 N N . SER A 1 95 ? 19.169 6.798 -34.112 1.00 37.04 110 SER A N 1
ATOM 726 C CA . SER A 1 95 ? 20.625 6.684 -34.098 1.00 37.15 110 SER A CA 1
ATOM 727 C C . SER A 1 95 ? 21.104 5.304 -33.661 1.00 37.20 110 SER A C 1
ATOM 728 O O . SER A 1 95 ? 20.633 4.757 -32.659 1.00 37.38 110 SER A O 1
ATOM 731 N N . PHE A 1 96 ? 22.043 4.755 -34.429 1.00 37.13 111 PHE A N 1
ATOM 732 C CA . PHE A 1 96 ? 22.642 3.452 -34.149 1.00 37.19 111 PHE A CA 1
ATOM 733 C C . PHE A 1 96 ? 24.159 3.588 -34.187 1.00 37.12 111 PHE A C 1
ATOM 734 O O . PHE A 1 96 ? 24.696 4.259 -35.060 1.00 37.14 111 PHE A O 1
ATOM 742 N N . GLY A 1 97 ? 24.841 2.955 -33.236 1.00 37.22 112 GLY A N 1
ATOM 743 C CA . GLY A 1 97 ? 26.304 2.938 -33.207 1.00 37.32 112 GLY A CA 1
ATOM 744 C C . GLY A 1 97 ? 26.970 4.162 -32.601 1.00 37.49 112 GLY A C 1
ATOM 745 O O . GLY A 1 97 ? 26.305 5.122 -32.210 1.00 37.59 112 GLY A O 1
ATOM 746 N N . LEU A 1 98 ? 28.299 4.122 -32.538 1.00 37.59 113 LEU A N 1
ATOM 747 C CA . LEU A 1 98 ? 29.095 5.175 -31.911 1.00 37.65 113 LEU A CA 1
ATOM 748 C C . LEU A 1 98 ? 29.531 6.232 -32.926 1.00 37.73 113 LEU A C 1
ATOM 749 O O . LEU A 1 98 ? 30.049 5.902 -33.992 1.00 37.89 113 LEU A O 1
ATOM 754 N N . GLU A 1 99 ? 29.326 7.502 -32.585 1.00 37.70 114 GLU A N 1
ATOM 755 C CA . GLU A 1 99 ? 29.689 8.613 -33.465 1.00 37.70 114 GLU A CA 1
ATOM 756 C C . GLU A 1 99 ? 31.190 8.874 -33.502 1.00 37.56 114 GLU A C 1
ATOM 757 O O . GLU A 1 99 ? 31.705 9.673 -32.712 1.00 37.78 114 GLU A O 1
ATOM 763 N N . THR A 1 100 ? 31.888 8.209 -34.421 1.00 37.19 115 THR A N 1
ATOM 764 C CA . THR A 1 100 ? 33.328 8.418 -34.595 1.00 36.75 115 THR A CA 1
ATOM 765 C C . THR A 1 100 ? 33.736 8.304 -36.059 1.00 36.26 115 THR A C 1
ATOM 766 O O . THR A 1 100 ? 33.226 7.456 -36.790 1.00 36.32 115 THR A O 1
ATOM 770 N N . GLY A 1 101 ? 34.655 9.169 -36.477 1.00 35.73 116 GLY A N 1
ATOM 771 C CA . GLY A 1 101 ? 35.261 9.072 -37.797 1.00 35.16 116 GLY A CA 1
ATOM 772 C C . GLY A 1 101 ? 34.778 10.088 -38.808 1.00 34.69 116 GLY A C 1
ATOM 773 O O . GLY A 1 101 ? 34.178 11.101 -38.450 1.00 34.60 116 GLY A O 1
ATOM 774 N N . LYS A 1 102 ? 35.055 9.808 -40.079 1.00 34.24 117 LYS A N 1
ATOM 775 C CA . LYS A 1 102 ? 34.635 10.667 -41.178 1.00 33.95 117 LYS A CA 1
ATOM 776 C C . LYS A 1 102 ? 33.118 10.638 -41.284 1.00 33.37 117 LYS A C 1
ATOM 777 O O . LYS A 1 102 ? 32.499 9.583 -41.140 1.00 33.22 117 LYS A O 1
ATOM 783 N N . GLY A 1 103 ? 32.528 11.804 -41.520 1.00 32.82 118 GLY A N 1
ATOM 784 C CA . GLY A 1 103 ? 31.083 11.920 -41.667 1.00 32.05 118 GLY A CA 1
ATOM 785 C C . GLY A 1 103 ? 30.652 11.800 -43.114 1.00 31.60 118 GLY A C 1
ATOM 786 O O . GLY A 1 103 ? 31.419 12.115 -44.028 1.00 31.34 118 GLY A O 1
ATOM 787 N N . PHE A 1 104 ? 29.425 11.326 -43.313 1.00 31.15 119 PHE A N 1
ATOM 788 C CA . PHE A 1 104 ? 28.807 11.276 -44.636 1.00 30.85 119 PHE A CA 1
ATOM 789 C C . PHE A 1 104 ? 27.297 11.520 -44.566 1.00 30.72 119 PHE A C 1
ATOM 790 O O . PHE A 1 104 ? 26.680 11.336 -43.516 1.00 30.52 119 PHE A O 1
ATOM 798 N N . PHE A 1 105 ? 26.718 11.939 -45.689 1.00 30.73 120 PHE A N 1
ATOM 799 C CA . PHE A 1 105 ? 25.277 12.159 -45.791 1.00 30.67 120 PHE A CA 1
ATOM 800 C C . PHE A 1 105 ? 24.714 11.509 -47.052 1.00 30.64 120 PHE A C 1
ATOM 801 O O . PHE A 1 105 ? 25.170 11.780 -48.162 1.00 30.58 120 PHE A O 1
ATOM 809 N N . ALA A 1 106 ? 23.723 10.642 -46.864 1.00 30.68 121 ALA A N 1
ATOM 810 C CA . ALA A 1 106 ? 23.101 9.918 -47.962 1.00 30.70 121 ALA A CA 1
ATOM 811 C C . ALA A 1 106 ? 21.672 10.395 -48.182 1.00 30.72 121 ALA A C 1
ATOM 812 O O . ALA A 1 106 ? 20.877 10.452 -47.246 1.00 30.76 121 ALA A O 1
ATOM 814 N N . ALA A 1 107 ? 21.362 10.740 -49.427 1.00 30.64 122 ALA A N 1
ATOM 815 C CA . ALA A 1 107 ? 20.041 11.214 -49.808 1.00 30.73 122 ALA A CA 1
ATOM 816 C C . ALA A 1 107 ? 19.791 10.863 -51.270 1.00 30.95 122 ALA A C 1
ATOM 817 O O . ALA A 1 107 ? 20.745 10.782 -52.053 1.00 30.93 122 ALA A O 1
ATOM 819 N N . PRO A 1 108 ? 18.513 10.639 -51.647 1.00 31.08 123 PRO A N 1
ATOM 820 C CA . PRO A 1 108 ? 18.185 10.335 -53.040 1.00 31.28 123 PRO A CA 1
ATOM 821 C C . PRO A 1 108 ? 18.492 11.505 -53.972 1.00 31.61 123 PRO A C 1
ATOM 822 O O . PRO A 1 108 ? 18.638 12.642 -53.514 1.00 31.75 123 PRO A O 1
ATOM 826 N N . ASN A 1 109 ? 18.597 11.225 -55.267 1.00 32.03 124 ASN A N 1
ATOM 827 C CA . ASN A 1 109 ? 18.829 12.275 -56.252 1.00 32.60 124 ASN A CA 1
ATOM 828 C C . ASN A 1 109 ? 17.546 13.036 -56.544 1.00 32.46 124 ASN A C 1
ATOM 829 O O . ASN A 1 109 ? 17.576 14.232 -56.830 1.00 32.64 124 ASN A O 1
ATOM 834 N N . LEU A 1 110 ? 16.424 12.328 -56.458 1.00 32.23 125 LEU A N 1
ATOM 835 C CA . LEU A 1 110 ? 15.116 12.894 -56.743 1.00 32.02 125 LEU A CA 1
ATOM 836 C C . LEU A 1 110 ? 14.317 13.072 -55.460 1.00 31.87 125 LEU A C 1
ATOM 837 O O . LEU A 1 110 ? 14.108 12.120 -54.705 1.00 31.85 125 LEU A O 1
ATOM 842 N N . THR A 1 111 ? 13.882 14.304 -55.217 1.00 31.72 126 THR A N 1
ATOM 843 C CA . THR A 1 111 ? 13.036 14.617 -54.072 1.00 31.59 126 THR A CA 1
ATOM 844 C C . THR A 1 111 ? 11.712 13.883 -54.225 1.00 31.02 126 THR A C 1
ATOM 845 O O . THR A 1 111 ? 11.078 13.950 -55.279 1.00 31.00 126 THR A O 1
ATOM 849 N N . GLY A 1 112 ? 11.310 13.177 -53.173 1.00 30.44 127 GLY A N 1
ATOM 850 C CA . GLY A 1 112 ? 10.118 12.334 -53.215 1.00 29.87 127 GLY A CA 1
ATOM 851 C C . GLY A 1 112 ? 10.460 10.863 -53.081 1.00 29.44 127 GLY A C 1
ATOM 852 O O . GLY A 1 112 ? 9.654 10.076 -52.585 1.00 29.33 127 GLY A O 1
ATOM 853 N N . GLN A 1 113 ? 11.661 10.499 -53.530 1.00 29.15 128 GLN A N 1
ATOM 854 C CA . GLN A 1 113 ? 12.166 9.133 -53.409 1.00 28.73 128 GLN A CA 1
ATOM 855 C C . GLN A 1 113 ? 12.477 8.781 -51.960 1.00 28.40 128 GLN A C 1
ATOM 856 O O . GLN A 1 113 ? 12.784 9.656 -51.138 1.00 28.08 128 GLN A O 1
ATOM 862 N N . VAL A 1 114 ? 12.383 7.490 -51.659 1.00 28.06 129 VAL A N 1
ATOM 863 C CA . VAL A 1 114 ? 12.617 6.977 -50.313 1.00 27.73 129 VAL A CA 1
ATOM 864 C C . VAL A 1 114 ? 13.531 5.755 -50.384 1.00 27.73 129 VAL A C 1
ATOM 865 O O . VAL A 1 114 ? 13.751 5.204 -51.465 1.00 27.83 129 VAL A O 1
ATOM 869 N N . LEU A 1 115 ? 14.060 5.339 -49.237 1.00 27.64 130 LEU A N 1
ATOM 870 C CA . LEU A 1 115 ? 14.929 4.171 -49.166 1.00 27.46 130 LEU A CA 1
ATOM 871 C C . LEU A 1 115 ? 14.135 2.898 -49.444 1.00 27.67 130 LEU A C 1
ATOM 872 O O . LEU A 1 115 ? 13.112 2.645 -48.806 1.00 27.75 130 LEU A O 1
ATOM 877 N N . GLU A 1 116 ? 14.604 2.110 -50.405 1.00 27.70 131 GLU A N 1
ATOM 878 C CA . GLU A 1 116 ? 13.970 0.829 -50.712 1.00 28.00 131 GLU A CA 1
ATOM 879 C C . GLU A 1 116 ? 14.974 -0.318 -50.832 1.00 27.60 131 GLU A C 1
ATOM 880 O O . GLU A 1 116 ? 14.596 -1.449 -51.139 1.00 27.92 131 GLU A O 1
ATOM 886 N N . GLY A 1 117 ? 16.243 -0.023 -50.561 1.00 27.34 132 GLY A N 1
ATOM 887 C CA . GLY A 1 117 ? 17.298 -1.032 -50.571 1.00 26.64 132 GLY A CA 1
ATOM 888 C C . GLY A 1 117 ? 18.629 -0.569 -50.007 1.00 26.41 132 GLY A C 1
ATOM 889 O O . GLY A 1 117 ? 18.859 0.626 -49.821 1.00 26.19 132 GLY A O 1
ATOM 890 N N . VAL A 1 118 ? 19.508 -1.534 -49.743 1.00 26.19 133 VAL A N 1
ATOM 891 C CA . VAL A 1 118 ? 20.854 -1.267 -49.233 1.00 25.98 133 VAL A CA 1
ATOM 892 C C . VAL A 1 118 ? 21.859 -2.306 -49.752 1.00 25.78 133 VAL A C 1
ATOM 893 O O . VAL A 1 118 ? 21.531 -3.486 -49.920 1.00 25.93 133 VAL A O 1
ATOM 897 N N . TYR A 1 119 ? 23.073 -1.845 -50.037 1.00 25.18 134 TYR A N 1
ATOM 898 C CA . TYR A 1 119 ? 24.160 -2.718 -50.463 1.00 24.83 134 TYR A CA 1
ATOM 899 C C . TYR A 1 119 ? 25.437 -2.349 -49.710 1.00 24.63 134 TYR A C 1
ATOM 900 O O . TYR A 1 119 ? 25.541 -1.260 -49.151 1.00 24.50 134 TYR A O 1
ATOM 909 N N . GLY A 1 120 ? 26.406 -3.254 -49.691 1.00 24.62 135 GLY A N 1
ATOM 910 C CA . GLY A 1 120 ? 27.639 -2.971 -48.989 1.00 24.65 135 GLY A CA 1
ATOM 911 C C . GLY A 1 120 ? 28.669 -4.072 -48.924 1.00 24.77 135 GLY A C 1
ATOM 912 O O . GLY A 1 120 ? 28.520 -5.139 -49.530 1.00 24.59 135 GLY A O 1
ATOM 913 N N . GLN A 1 121 ? 29.722 -3.773 -48.169 1.00 24.76 136 GLN A N 1
ATOM 914 C CA . GLN A 1 121 ? 30.868 -4.639 -47.978 1.00 24.86 136 GLN A CA 1
ATOM 915 C C . GLN A 1 121 ? 31.018 -4.908 -46.480 1.00 24.97 136 GLN A C 1
ATOM 916 O O . GLN A 1 121 ? 30.873 -3.994 -45.665 1.00 24.93 136 GLN A O 1
ATOM 922 N N . PHE A 1 122 ? 31.293 -6.159 -46.124 1.00 25.06 137 PHE A N 1
ATOM 923 C CA . PHE A 1 122 ? 31.584 -6.519 -44.732 1.00 25.42 137 PHE A CA 1
ATOM 924 C C . PHE A 1 122 ? 32.771 -7.470 -44.641 1.00 25.79 137 PHE A C 1
ATOM 925 O O . PHE A 1 122 ? 33.056 -8.207 -45.588 1.00 26.03 137 PHE A O 1
ATOM 933 N N . TRP A 1 123 ? 33.466 -7.459 -43.508 1.00 26.15 138 TRP A N 1
ATOM 934 C CA . TRP A 1 123 ? 34.704 -8.229 -43.410 1.00 26.46 138 TRP A CA 1
ATOM 935 C C . TRP A 1 123 ? 34.941 -8.923 -42.060 1.00 26.66 138 TRP A C 1
ATOM 936 O O . TRP A 1 123 ? 34.650 -10.116 -41.917 1.00 27.44 138 TRP A O 1
ATOM 947 N N . LEU A 1 124 ? 35.459 -8.200 -41.075 1.00 26.33 139 LEU A N 1
ATOM 948 C CA . LEU A 1 124 ? 35.978 -8.857 -39.874 1.00 26.23 139 LEU A CA 1
ATOM 949 C C . LEU A 1 124 ? 35.032 -8.741 -38.679 1.00 25.92 139 LEU A C 1
ATOM 950 O O . LEU A 1 124 ? 34.526 -9.745 -38.175 1.00 25.98 139 LEU A O 1
ATOM 955 N N . TYR A 1 125 ? 34.796 -7.508 -38.245 1.00 25.61 140 TYR A N 1
ATOM 956 C CA . TYR A 1 125 ? 33.960 -7.238 -37.082 1.00 25.39 140 TYR A CA 1
ATOM 957 C C . TYR A 1 125 ? 32.596 -6.696 -37.487 1.00 25.09 140 TYR A C 1
ATOM 958 O O . TYR A 1 125 ? 31.654 -6.714 -36.696 1.00 25.14 140 TYR A O 1
ATOM 967 N N . GLY A 1 126 ? 32.492 -6.215 -38.720 1.00 24.51 141 GLY A N 1
ATOM 968 C CA . GLY A 1 126 ? 31.245 -5.644 -39.184 1.00 23.81 141 GLY A CA 1
ATOM 969 C C . GLY A 1 126 ? 31.308 -5.124 -40.592 1.00 23.26 141 GLY A C 1
ATOM 970 O O . GLY A 1 126 ? 32.132 -5.564 -41.392 1.00 23.40 141 GLY A O 1
ATOM 971 N N . ILE A 1 127 ? 30.413 -4.185 -40.883 1.00 22.72 142 ILE A N 1
ATOM 972 C CA . ILE A 1 127 ? 30.294 -3.574 -42.201 1.00 21.85 142 ILE A CA 1
ATOM 973 C C . ILE A 1 127 ? 31.427 -2.578 -42.397 1.00 21.51 142 ILE A C 1
ATOM 974 O O . ILE A 1 127 ? 31.726 -1.785 -41.503 1.00 21.31 142 ILE A O 1
ATOM 979 N N . THR A 1 128 ? 32.046 -2.631 -43.573 1.00 21.06 143 THR A N 1
ATOM 980 C CA . THR A 1 128 ? 33.190 -1.784 -43.907 1.00 20.77 143 THR A CA 1
ATOM 981 C C . THR A 1 128 ? 32.859 -0.766 -44.992 1.00 20.57 143 THR A C 1
ATOM 982 O O . THR A 1 128 ? 33.583 0.212 -45.176 1.00 20.54 143 THR A O 1
ATOM 986 N N . GLY A 1 129 ? 31.770 -1.014 -45.712 1.00 20.57 144 GLY A N 1
ATOM 987 C CA . GLY A 1 129 ? 31.282 -0.109 -46.750 1.00 20.20 144 GLY A CA 1
ATOM 988 C C . GLY A 1 129 ? 29.778 -0.233 -46.906 1.00 20.12 144 GLY A C 1
ATOM 989 O O . GLY A 1 129 ? 29.224 -1.334 -46.843 1.00 19.82 144 GLY A O 1
ATOM 990 N N . ILE A 1 130 ? 29.109 0.896 -47.113 1.00 20.15 145 ILE A N 1
ATOM 991 C CA . ILE A 1 130 ? 27.652 0.887 -47.235 1.00 20.07 145 ILE A CA 1
ATOM 992 C C . ILE A 1 130 ? 27.142 1.840 -48.317 1.00 20.16 145 ILE A C 1
ATOM 993 O O . ILE A 1 130 ? 27.668 2.942 -48.498 1.00 20.12 145 ILE A O 1
ATOM 998 N N . GLY A 1 131 ? 26.122 1.385 -49.039 1.00 20.24 146 GLY A N 1
ATOM 999 C CA . GLY A 1 131 ? 25.470 2.181 -50.067 1.00 20.55 146 GLY A CA 1
ATOM 1000 C C . GLY A 1 131 ? 23.964 2.007 -50.029 1.00 20.87 146 GLY A C 1
ATOM 1001 O O . GLY A 1 131 ? 23.451 1.051 -49.438 1.00 20.82 146 GLY A O 1
ATOM 1002 N N . PHE A 1 132 ? 23.257 2.923 -50.683 1.00 21.23 147 PHE A N 1
ATOM 1003 C CA . PHE A 1 132 ? 21.804 2.991 -50.588 1.00 21.80 147 PHE A CA 1
ATOM 1004 C C . PHE A 1 132 ? 21.136 3.170 -51.943 1.00 22.29 147 PHE A C 1
ATOM 1005 O O . PHE A 1 132 ? 21.600 3.954 -52.774 1.00 22.51 147 PHE A O 1
ATOM 1013 N N . THR A 1 133 ? 20.053 2.425 -52.158 1.00 22.95 148 THR A N 1
ATOM 1014 C CA . THR A 1 133 ? 19.236 2.557 -53.367 1.00 23.81 148 THR A CA 1
ATOM 1015 C C . THR A 1 133 ? 17.891 3.199 -53.025 1.00 24.16 148 THR A C 1
ATOM 1016 O O . THR A 1 133 ? 17.253 2.844 -52.029 1.00 24.28 148 THR A O 1
ATOM 1020 N N . TRP A 1 134 ? 17.472 4.142 -53.860 1.00 24.77 149 TRP A N 1
ATOM 1021 C CA . TRP A 1 134 ? 16.312 4.982 -53.576 1.00 25.17 149 TRP A CA 1
ATOM 1022 C C . TRP A 1 134 ? 15.253 4.832 -54.659 1.00 25.84 149 TRP A C 1
ATOM 1023 O O . TRP A 1 134 ? 15.565 4.477 -55.797 1.00 25.89 149 TRP A O 1
ATOM 1034 N N . GLY A 1 135 ? 14.000 5.096 -54.301 1.00 26.64 150 GLY A N 1
ATOM 1035 C CA . GLY A 1 135 ? 12.902 5.034 -55.261 1.00 27.87 150 GLY A CA 1
ATOM 1036 C C . GLY A 1 135 ? 11.603 5.607 -54.738 1.00 28.64 150 GLY A C 1
ATOM 1037 O O . GLY A 1 135 ? 11.423 5.758 -53.531 1.00 28.86 150 GLY A O 1
ATOM 1038 N N . PHE A 1 136 ? 10.693 5.917 -55.657 1.00 29.59 151 PHE A N 1
ATOM 1039 C CA . PHE A 1 136 ? 9.385 6.476 -55.315 1.00 30.49 151 PHE A CA 1
ATOM 1040 C C . PHE A 1 136 ? 8.451 5.428 -54.705 1.00 31.28 151 PHE A C 1
ATOM 1041 O O . PHE A 1 136 ? 8.291 4.344 -55.264 1.00 31.26 151 PHE A O 1
ATOM 1049 N N . PRO A 1 137 ? 7.837 5.749 -53.549 1.00 32.27 152 PRO A N 1
ATOM 1050 C CA . PRO A 1 137 ? 6.846 4.879 -52.912 1.00 33.20 152 PRO A CA 1
ATOM 1051 C C . PRO A 1 137 ? 5.444 4.889 -53.571 1.00 34.22 152 PRO A C 1
ATOM 1052 O O . PRO A 1 137 ? 5.314 5.210 -54.760 1.00 34.36 152 PRO A O 1
ATOM 1056 N N . ARG A 1 138 ? 4.422 4.544 -52.780 1.00 35.25 153 ARG A N 1
ATOM 1057 C CA . ARG A 1 138 ? 3.038 4.289 -53.237 1.00 36.23 153 ARG A CA 1
ATOM 1058 C C . ARG A 1 138 ? 2.882 3.911 -54.717 1.00 36.48 153 ARG A C 1
ATOM 1059 O O . ARG A 1 138 ? 3.419 2.893 -55.168 1.00 36.97 153 ARG A O 1
ATOM 1067 N N . GLY B 1 1 ? 23.353 1.284 -81.107 1.00 32.92 16 GLY B N 1
ATOM 1068 C CA . GLY B 1 1 ? 24.800 1.097 -80.801 1.00 32.89 16 GLY B CA 1
ATOM 1069 C C . GLY B 1 1 ? 25.707 2.052 -81.552 1.00 32.93 16 GLY B C 1
ATOM 1070 O O . GLY B 1 1 ? 25.259 3.082 -82.061 1.00 32.87 16 GLY B O 1
ATOM 1071 N N . SER B 1 2 ? 26.990 1.703 -81.608 1.00 33.06 17 SER B N 1
ATOM 1072 C CA . SER B 1 2 ? 27.997 2.497 -82.302 1.00 33.13 17 SER B CA 1
ATOM 1073 C C . SER B 1 2 ? 28.633 1.708 -83.443 1.00 33.31 17 SER B C 1
ATOM 1074 O O . SER B 1 2 ? 28.803 0.488 -83.352 1.00 33.45 17 SER B O 1
ATOM 1077 N N . GLY B 1 3 ? 28.991 2.417 -84.508 1.00 33.26 18 GLY B N 1
ATOM 1078 C CA . GLY B 1 3 ? 29.616 1.806 -85.673 1.00 33.27 18 GLY B CA 1
ATOM 1079 C C . GLY B 1 3 ? 30.225 2.829 -86.608 1.00 33.22 18 GLY B C 1
ATOM 1080 O O . GLY B 1 3 ? 30.005 4.035 -86.462 1.00 33.32 18 GLY B O 1
ATOM 1081 N N . GLN B 1 4 ? 30.994 2.341 -87.574 1.00 33.17 19 GLN B N 1
ATOM 1082 C CA . GLN B 1 4 ? 31.662 3.205 -88.544 1.00 33.07 19 GLN B CA 1
ATOM 1083 C C . GLN B 1 4 ? 31.119 2.985 -89.946 1.00 32.68 19 GLN B C 1
ATOM 1084 O O . GLN B 1 4 ? 30.322 2.079 -90.183 1.00 32.78 19 GLN B O 1
ATOM 1090 N N . MET B 1 5 ? 31.555 3.827 -90.873 1.00 32.38 20 MET B N 1
ATOM 1091 C CA . MET B 1 5 ? 31.179 3.694 -92.268 1.00 32.14 20 MET B CA 1
ATOM 1092 C C . MET B 1 5 ? 32.419 3.514 -93.135 1.00 31.99 20 MET B C 1
ATOM 1093 O O . MET B 1 5 ? 33.475 4.083 -92.850 1.00 31.80 20 MET B O 1
ATOM 1098 N N . PHE B 1 6 ? 32.281 2.704 -94.181 1.00 31.86 21 PHE B N 1
ATOM 1099 C CA . PHE B 1 6 ? 33.272 2.639 -95.242 1.00 31.84 21 PHE B CA 1
ATOM 1100 C C . PHE B 1 6 ? 33.116 3.900 -96.080 1.00 32.32 21 PHE B C 1
ATOM 1101 O O . PHE B 1 6 ? 32.013 4.220 -96.520 1.00 32.38 21 PHE B O 1
ATOM 1109 N N . GLY B 1 7 ? 34.212 4.624 -96.283 1.00 33.00 22 GLY B N 1
ATOM 1110 C CA . GLY B 1 7 ? 34.179 5.859 -97.065 1.00 33.81 22 GLY B CA 1
ATOM 1111 C C . GLY B 1 7 ? 35.335 6.795 -96.776 1.00 34.63 22 GLY B C 1
ATOM 1112 O O . GLY B 1 7 ? 36.063 6.612 -95.801 1.00 34.61 22 GLY B O 1
ATOM 1113 N N . ASN B 1 8 ? 35.517 7.786 -97.647 1.00 35.57 23 ASN B N 1
ATOM 1114 C CA . ASN B 1 8 ? 36.491 8.851 -97.421 1.00 36.39 23 ASN B CA 1
ATOM 1115 C C . ASN B 1 8 ? 35.868 9.902 -96.530 1.00 36.75 23 ASN B C 1
ATOM 1116 O O . ASN B 1 8 ? 35.011 10.673 -96.966 1.00 37.08 23 ASN B O 1
ATOM 1121 N N . GLY B 1 9 ? 36.293 9.928 -95.276 1.00 37.09 24 GLY B N 1
ATOM 1122 C CA . GLY B 1 9 ? 35.718 10.840 -94.308 1.00 37.39 24 GLY B CA 1
ATOM 1123 C C . GLY B 1 9 ? 35.916 10.326 -92.905 1.00 37.62 24 GLY B C 1
ATOM 1124 O O . GLY B 1 9 ? 35.692 9.147 -92.620 1.00 37.76 24 GLY B O 1
ATOM 1125 N N . LYS B 1 10 ? 36.356 11.224 -92.033 1.00 37.73 25 LYS B N 1
ATOM 1126 C CA . LYS B 1 10 ? 36.527 10.928 -90.620 1.00 37.71 25 LYS B CA 1
ATOM 1127 C C . LYS B 1 10 ? 35.164 10.837 -89.925 1.00 37.57 25 LYS B C 1
ATOM 1128 O O . LYS B 1 10 ? 34.179 11.411 -90.402 1.00 37.64 25 LYS B O 1
ATOM 1134 N N . GLY B 1 11 ? 35.103 10.103 -88.815 1.00 37.16 26 GLY B N 1
ATOM 1135 C CA . GLY B 1 11 ? 33.886 10.052 -88.013 1.00 36.63 26 GLY B CA 1
ATOM 1136 C C . GLY B 1 11 ? 33.321 8.677 -87.714 1.00 36.24 26 GLY B C 1
ATOM 1137 O O . GLY B 1 11 ? 33.311 7.790 -88.569 1.00 36.28 26 GLY B O 1
ATOM 1138 N N . SER B 1 12 ? 32.864 8.509 -86.477 1.00 35.77 27 SER B N 1
ATOM 1139 C CA . SER B 1 12 ? 32.100 7.339 -86.071 1.00 35.41 27 SER B CA 1
ATOM 1140 C C . SER B 1 12 ? 30.646 7.754 -85.874 1.00 35.16 27 SER B C 1
ATOM 1141 O O . SER B 1 12 ? 30.338 8.945 -85.786 1.00 35.04 27 SER B O 1
ATOM 1144 N N . TYR B 1 13 ? 29.753 6.773 -85.807 1.00 34.97 28 TYR B N 1
ATOM 1145 C CA . TYR B 1 13 ? 28.324 7.052 -85.774 1.00 34.80 28 TYR B CA 1
ATOM 1146 C C . TYR B 1 13 ? 27.610 6.275 -84.679 1.00 34.92 28 TYR B C 1
ATOM 1147 O O . TYR B 1 13 ? 28.073 5.212 -84.257 1.00 34.86 28 TYR B O 1
ATOM 1156 N N . PHE B 1 14 ? 26.492 6.829 -84.213 1.00 35.03 29 PHE B N 1
ATOM 1157 C CA . PHE B 1 14 ? 25.671 6.185 -83.192 1.00 35.25 29 PHE B CA 1
ATOM 1158 C C . PHE B 1 14 ? 24.183 6.444 -83.402 1.00 35.84 29 PHE B C 1
ATOM 1159 O O . PHE B 1 14 ? 23.794 7.486 -83.929 1.00 35.65 29 PHE B O 1
ATOM 1167 N N . ILE B 1 15 ? 23.368 5.471 -83.002 1.00 36.70 30 ILE B N 1
ATOM 1168 C CA . ILE B 1 15 ? 21.924 5.641 -82.869 1.00 37.65 30 ILE B CA 1
ATOM 1169 C C . ILE B 1 15 ? 21.461 4.972 -81.576 1.00 38.27 30 ILE B C 1
ATOM 1170 O O . ILE B 1 15 ? 22.002 3.938 -81.174 1.00 38.22 30 ILE B O 1
ATOM 1175 N N . THR B 1 16 ? 20.469 5.576 -80.929 1.00 39.16 31 THR B N 1
ATOM 1176 C CA . THR B 1 16 ? 19.852 5.003 -79.735 1.00 40.14 31 THR B CA 1
ATOM 1177 C C . THR B 1 16 ? 18.395 5.456 -79.615 1.00 40.87 31 THR B C 1
ATOM 1178 O O . THR B 1 16 ? 18.107 6.649 -79.670 1.00 40.91 31 THR B O 1
ATOM 1182 N N . SER B 1 17 ? 17.484 4.494 -79.486 1.00 41.96 32 SER B N 1
ATOM 1183 C CA . SER B 1 17 ? 16.058 4.780 -79.291 1.00 43.04 32 SER B CA 1
ATOM 1184 C C . SER B 1 17 ? 15.442 3.841 -78.249 1.00 43.73 32 SER B C 1
ATOM 1185 O O . SER B 1 17 ? 16.061 2.845 -77.864 1.00 43.68 32 SER B O 1
ATOM 1188 N N . LYS B 1 18 ? 14.228 4.160 -77.795 1.00 44.73 33 LYS B N 1
ATOM 1189 C CA . LYS B 1 18 ? 13.580 3.389 -76.727 1.00 45.71 33 LYS B CA 1
ATOM 1190 C C . LYS B 1 18 ? 13.592 1.891 -77.021 1.00 46.32 33 LYS B C 1
ATOM 1191 O O . LYS B 1 18 ? 12.935 1.418 -77.954 1.00 46.39 33 LYS B O 1
ATOM 1197 N N . ASP B 1 19 ? 14.373 1.169 -76.215 1.00 47.10 34 ASP B N 1
ATOM 1198 C CA . ASP B 1 19 ? 14.702 -0.243 -76.436 1.00 47.76 34 ASP B CA 1
ATOM 1199 C C . ASP B 1 19 ? 13.524 -1.065 -76.948 1.00 48.13 34 ASP B C 1
ATOM 1200 O O . ASP B 1 19 ? 13.611 -1.687 -78.010 1.00 48.34 34 ASP B O 1
ATOM 1205 N N . ASN B 1 20 ? 12.431 -1.053 -76.189 1.00 48.49 35 ASN B N 1
ATOM 1206 C CA . ASN B 1 20 ? 11.180 -1.685 -76.595 1.00 48.70 35 ASN B CA 1
ATOM 1207 C C . ASN B 1 20 ? 9.983 -0.822 -76.207 1.00 48.50 35 ASN B C 1
ATOM 1208 O O . ASN B 1 20 ? 9.324 -0.236 -77.073 1.00 48.57 35 ASN B O 1
ATOM 1213 N N . GLU B 1 21 ? 9.723 -0.731 -74.903 1.00 48.12 36 GLU B N 1
ATOM 1214 C CA . GLU B 1 21 ? 8.559 -0.008 -74.382 1.00 47.68 36 GLU B CA 1
ATOM 1215 C C . GLU B 1 21 ? 8.943 1.065 -73.359 1.00 47.04 36 GLU B C 1
ATOM 1216 O O . GLU B 1 21 ? 8.197 2.027 -73.152 1.00 47.07 36 GLU B O 1
ATOM 1222 N N . THR B 1 22 ? 10.107 0.885 -72.733 1.00 46.09 37 THR B N 1
ATOM 1223 C CA . THR B 1 22 ? 10.610 1.791 -71.700 1.00 45.09 37 THR B CA 1
ATOM 1224 C C . THR B 1 22 ? 11.267 3.019 -72.328 1.00 44.15 37 THR B C 1
ATOM 1225 O O . THR B 1 22 ? 12.238 2.896 -73.078 1.00 44.22 37 THR B O 1
ATOM 1229 N N . GLY B 1 23 ? 10.733 4.197 -72.013 1.00 42.99 38 GLY B N 1
ATOM 1230 C CA . GLY B 1 23 ? 11.228 5.455 -72.571 1.00 41.54 38 GLY B CA 1
ATOM 1231 C C . GLY B 1 23 ? 12.382 6.082 -71.811 1.00 40.50 38 GLY B C 1
ATOM 1232 O O . GLY B 1 23 ? 12.892 5.509 -70.847 1.00 40.46 38 GLY B O 1
ATOM 1233 N N . ILE B 1 24 ? 12.785 7.271 -72.250 1.00 39.49 39 ILE B N 1
ATOM 1234 C CA . ILE B 1 24 ? 13.904 7.995 -71.648 1.00 38.39 39 ILE B CA 1
ATOM 1235 C C . ILE B 1 24 ? 13.585 8.454 -70.220 1.00 37.92 39 ILE B C 1
ATOM 1236 O O . ILE B 1 24 ? 12.589 9.146 -69.982 1.00 37.94 39 ILE B O 1
ATOM 1241 N N . THR B 1 25 ? 14.434 8.044 -69.278 1.00 36.99 40 THR B N 1
ATOM 1242 C CA . THR B 1 25 ? 14.287 8.416 -67.872 1.00 36.13 40 THR B CA 1
ATOM 1243 C C . THR B 1 25 ? 15.491 9.222 -67.376 1.00 35.53 40 THR B C 1
ATOM 1244 O O . THR B 1 25 ? 15.531 9.649 -66.220 1.00 35.34 40 THR B O 1
ATOM 1248 N N . GLY B 1 26 ? 16.466 9.425 -68.257 1.00 34.70 41 GLY B N 1
ATOM 1249 C CA . GLY B 1 26 ? 17.666 10.171 -67.909 1.00 33.92 41 GLY B CA 1
ATOM 1250 C C . GLY B 1 26 ? 18.594 10.412 -69.080 1.00 33.38 41 GLY B C 1
ATOM 1251 O O . GLY B 1 26 ? 18.562 9.685 -70.075 1.00 33.26 41 GLY B O 1
ATOM 1252 N N . ILE B 1 27 ? 19.417 11.449 -68.956 1.00 32.87 42 ILE B N 1
ATOM 1253 C CA . ILE B 1 27 ? 20.461 11.751 -69.928 1.00 32.26 42 ILE B CA 1
ATOM 1254 C C . ILE B 1 27 ? 21.688 12.286 -69.194 1.00 31.96 42 ILE B C 1
ATOM 1255 O O . ILE B 1 27 ? 21.567 13.166 -68.338 1.00 31.87 42 ILE B O 1
ATOM 1260 N N . ARG B 1 28 ? 22.862 11.740 -69.508 1.00 31.45 43 ARG B N 1
ATOM 1261 C CA . ARG B 1 28 ? 24.104 12.353 -69.049 1.00 31.05 43 ARG B CA 1
ATOM 1262 C C . ARG B 1 28 ? 25.020 12.796 -70.186 1.00 30.77 43 ARG B C 1
ATOM 1263 O O . ARG B 1 28 ? 25.117 12.143 -71.226 1.00 30.67 43 ARG B O 1
ATOM 1271 N N . VAL B 1 29 ? 25.669 13.932 -69.963 1.00 30.43 44 VAL B N 1
ATOM 1272 C CA . VAL B 1 29 ? 26.512 14.578 -70.956 1.00 30.30 44 VAL B CA 1
ATOM 1273 C C . VAL B 1 29 ? 27.918 14.763 -70.385 1.00 30.20 44 VAL B C 1
ATOM 1274 O O . VAL B 1 29 ? 28.076 15.104 -69.208 1.00 30.13 44 VAL B O 1
ATOM 1278 N N . PHE B 1 30 ? 28.929 14.520 -71.217 1.00 30.14 45 PHE B N 1
ATOM 1279 C CA . PHE B 1 30 ? 30.328 14.656 -70.813 1.00 30.20 45 PHE B CA 1
ATOM 1280 C C . PHE B 1 30 ? 30.971 15.888 -71.446 1.00 30.69 45 PHE B C 1
ATOM 1281 O O . PHE B 1 30 ? 30.890 16.093 -72.661 1.00 30.84 45 PHE B O 1
ATOM 1289 N N . VAL B 1 31 ? 31.598 16.705 -70.602 1.00 31.32 46 VAL B N 1
ATOM 1290 C CA . VAL B 1 31 ? 32.181 17.985 -70.998 1.00 31.88 46 VAL B CA 1
ATOM 1291 C C . VAL B 1 31 ? 33.580 18.119 -70.388 1.00 32.40 46 VAL B C 1
ATOM 1292 O O . VAL B 1 31 ? 33.749 17.951 -69.182 1.00 32.62 46 VAL B O 1
ATOM 1296 N N . GLY B 1 32 ? 34.574 18.415 -71.223 1.00 33.00 47 GLY B N 1
ATOM 1297 C CA . GLY B 1 32 ? 35.946 18.621 -70.757 1.00 33.40 47 GLY B CA 1
ATOM 1298 C C . GLY B 1 32 ? 36.300 20.086 -70.529 1.00 33.84 47 GLY B C 1
ATOM 1299 O O . GLY B 1 32 ? 35.410 20.940 -70.512 1.00 33.84 47 GLY B O 1
ATOM 1300 N N . PRO B 1 33 ? 37.606 20.384 -70.342 1.00 34.12 48 PRO B N 1
ATOM 1301 C CA . PRO B 1 33 ? 38.130 21.735 -70.078 1.00 34.29 48 PRO B CA 1
ATOM 1302 C C . PRO B 1 33 ? 37.667 22.801 -71.078 1.00 34.46 48 PRO B C 1
ATOM 1303 O O . PRO B 1 33 ? 37.315 23.912 -70.666 1.00 34.66 48 PRO B O 1
ATOM 1307 N N . VAL B 1 34 ? 37.676 22.469 -72.370 1.00 34.39 49 VAL B N 1
ATOM 1308 C CA . VAL B 1 34 ? 37.083 23.335 -73.394 1.00 34.31 49 VAL B CA 1
ATOM 1309 C C . VAL B 1 34 ? 35.562 23.154 -73.383 1.00 34.10 49 VAL B C 1
ATOM 1310 O O . VAL B 1 34 ? 35.048 22.193 -72.806 1.00 34.28 49 VAL B O 1
ATOM 1314 N N . GLY B 1 35 ? 34.838 24.067 -74.017 1.00 33.71 50 GLY B N 1
ATOM 1315 C CA . GLY B 1 35 ? 33.378 24.086 -73.884 1.00 33.16 50 GLY B CA 1
ATOM 1316 C C . GLY B 1 35 ? 32.535 23.036 -74.596 1.00 32.56 50 GLY B C 1
ATOM 1317 O O . GLY B 1 35 ? 31.312 23.127 -74.568 1.00 32.69 50 GLY B O 1
ATOM 1318 N N . LEU B 1 36 ? 33.160 22.029 -75.208 1.00 31.90 51 LEU B N 1
ATOM 1319 C CA . LEU B 1 36 ? 32.430 21.126 -76.123 1.00 31.14 51 LEU B CA 1
ATOM 1320 C C . LEU B 1 36 ? 31.829 19.856 -75.500 1.00 30.74 51 LEU B C 1
ATOM 1321 O O . LEU B 1 36 ? 32.268 19.397 -74.443 1.00 30.70 51 LEU B O 1
ATOM 1326 N N . ILE B 1 37 ? 30.809 19.315 -76.171 1.00 30.05 52 ILE B N 1
ATOM 1327 C CA . ILE B 1 37 ? 30.134 18.084 -75.761 1.00 29.38 52 ILE B CA 1
ATOM 1328 C C . ILE B 1 37 ? 30.898 16.877 -76.304 1.00 29.12 52 ILE B C 1
ATOM 1329 O O . ILE B 1 37 ? 30.942 16.653 -77.518 1.00 29.08 52 ILE B O 1
ATOM 1334 N N . LYS B 1 38 ? 31.496 16.101 -75.405 1.00 28.75 53 LYS B N 1
ATOM 1335 C CA . LYS B 1 38 ? 32.351 14.985 -75.811 1.00 28.45 53 LYS B CA 1
ATOM 1336 C C . LYS B 1 38 ? 31.542 13.735 -76.129 1.00 28.40 53 LYS B C 1
ATOM 1337 O O . LYS B 1 38 ? 31.814 13.044 -77.113 1.00 28.53 53 LYS B O 1
ATOM 1343 N N . SER B 1 39 ? 30.544 13.458 -75.296 1.00 28.29 54 SER B N 1
ATOM 1344 C CA . SER B 1 39 ? 29.734 12.256 -75.427 1.00 28.20 54 SER B CA 1
ATOM 1345 C C . SER B 1 39 ? 28.440 12.357 -74.629 1.00 28.12 54 SER B C 1
ATOM 1346 O O . SER B 1 39 ? 28.274 13.255 -73.801 1.00 27.89 54 SER B O 1
ATOM 1349 N N . ILE B 1 40 ? 27.531 11.419 -74.891 1.00 28.12 55 ILE B N 1
ATOM 1350 C CA . ILE B 1 40 ? 26.284 11.305 -74.147 1.00 28.13 55 ILE B CA 1
ATOM 1351 C C . ILE B 1 40 ? 26.032 9.878 -73.680 1.00 28.21 55 ILE B C 1
ATOM 1352 O O . ILE B 1 40 ? 26.615 8.926 -74.200 1.00 28.14 55 ILE B O 1
ATOM 1357 N N . GLN B 1 41 ? 25.170 9.751 -72.677 1.00 28.47 56 GLN B N 1
ATOM 1358 C CA . GLN B 1 41 ? 24.518 8.487 -72.358 1.00 28.68 56 GLN B CA 1
ATOM 1359 C C . GLN B 1 41 ? 23.029 8.748 -72.189 1.00 28.94 56 GLN B C 1
ATOM 1360 O O . GLN B 1 41 ? 22.618 9.851 -71.818 1.00 28.93 56 GLN B O 1
ATOM 1366 N N . VAL B 1 42 ? 22.222 7.735 -72.470 1.00 29.30 57 VAL B N 1
ATOM 1367 C CA . VAL B 1 42 ? 20.780 7.858 -72.320 1.00 29.84 57 VAL B CA 1
ATOM 1368 C C . VAL B 1 42 ? 20.214 6.690 -71.520 1.00 30.09 57 VAL B C 1
ATOM 1369 O O . VAL B 1 42 ? 20.508 5.527 -71.791 1.00 30.00 57 VAL B O 1
ATOM 1373 N N . ARG B 1 43 ? 19.418 7.025 -70.514 1.00 30.59 58 ARG B N 1
ATOM 1374 C CA . ARG B 1 43 ? 18.825 6.029 -69.648 1.00 31.12 58 ARG B CA 1
ATOM 1375 C C . ARG B 1 43 ? 17.447 5.650 -70.159 1.00 31.20 58 ARG B C 1
ATOM 1376 O O . ARG B 1 43 ? 16.627 6.516 -70.459 1.00 31.08 58 ARG B O 1
ATOM 1384 N N . TYR B 1 44 ? 17.215 4.346 -70.270 1.00 31.64 59 TYR B N 1
ATOM 1385 C CA . TYR B 1 44 ? 15.906 3.810 -70.621 1.00 31.91 59 TYR B CA 1
ATOM 1386 C C . TYR B 1 44 ? 15.442 2.930 -69.480 1.00 32.10 59 TYR B C 1
ATOM 1387 O O . TYR B 1 44 ? 16.087 1.932 -69.154 1.00 32.23 59 TYR B O 1
ATOM 1396 N N . GLY B 1 45 ? 14.329 3.310 -68.862 1.00 32.43 60 GLY B N 1
ATOM 1397 C CA . GLY B 1 45 ? 13.848 2.617 -67.672 1.00 32.77 60 GLY B CA 1
ATOM 1398 C C . GLY B 1 45 ? 14.816 2.824 -66.523 1.00 32.96 60 GLY B C 1
ATOM 1399 O O . GLY B 1 45 ? 14.946 3.934 -66.008 1.00 33.10 60 GLY B O 1
ATOM 1400 N N . SER B 1 46 ? 15.515 1.760 -66.137 1.00 32.91 61 SER B N 1
ATOM 1401 C CA . SER B 1 46 ? 16.437 1.822 -65.005 1.00 32.93 61 SER B CA 1
ATOM 1402 C C . SER B 1 46 ? 17.897 1.612 -65.411 1.00 32.80 61 SER B C 1
ATOM 1403 O O . SER B 1 46 ? 18.799 1.727 -64.577 1.00 32.98 61 SER B O 1
ATOM 1406 N N . SER B 1 47 ? 18.126 1.319 -66.689 1.00 32.46 62 SER B N 1
ATOM 1407 C CA . SER B 1 47 ? 19.470 1.021 -67.177 1.00 32.14 62 SER B CA 1
ATOM 1408 C C . SER B 1 47 ? 19.965 2.004 -68.236 1.00 31.70 62 SER B C 1
ATOM 1409 O O . SER B 1 47 ? 19.242 2.348 -69.177 1.00 31.61 62 SER B O 1
ATOM 1412 N N . TRP B 1 48 ? 21.212 2.440 -68.060 1.00 31.03 63 TRP B N 1
ATOM 1413 C CA . TRP B 1 48 ? 21.876 3.349 -68.982 1.00 30.44 63 TRP B CA 1
ATOM 1414 C C . TRP B 1 48 ? 22.363 2.637 -70.238 1.00 30.14 63 TRP B C 1
ATOM 1415 O O . TRP B 1 48 ? 22.744 1.464 -70.199 1.00 30.19 63 TRP B O 1
ATOM 1426 N N . SER B 1 49 ? 22.349 3.366 -71.348 1.00 29.68 64 SER B N 1
ATOM 1427 C CA . SER B 1 49 ? 22.982 2.926 -72.578 1.00 29.36 64 SER B CA 1
ATOM 1428 C C . SER B 1 49 ? 24.498 3.065 -72.435 1.00 29.29 64 SER B C 1
ATOM 1429 O O . SER B 1 49 ? 24.987 3.724 -71.511 1.00 29.30 64 SER B O 1
ATOM 1432 N N . GLU B 1 50 ? 25.240 2.450 -73.352 1.00 28.98 65 GLU B N 1
ATOM 1433 C CA . GLU B 1 50 ? 26.681 2.671 -73.433 1.00 28.71 65 GLU B CA 1
ATOM 1434 C C . GLU B 1 50 ? 26.963 4.115 -73.849 1.00 28.53 65 GLU B C 1
ATOM 1435 O O . GLU B 1 50 ? 26.068 4.821 -74.323 1.00 28.42 65 GLU B O 1
ATOM 1441 N N . LYS B 1 51 ? 28.208 4.542 -73.665 1.00 28.33 66 LYS B N 1
ATOM 1442 C CA . LYS B 1 51 ? 28.636 5.883 -74.045 1.00 28.08 66 LYS B CA 1
ATOM 1443 C C . LYS B 1 51 ? 28.702 6.068 -75.562 1.00 28.06 66 LYS B C 1
ATOM 1444 O O . LYS B 1 51 ? 29.344 5.286 -76.267 1.00 27.90 66 LYS B O 1
ATOM 1450 N N . TYR B 1 52 ? 28.034 7.113 -76.044 1.00 28.06 67 TYR B N 1
ATOM 1451 C CA . TYR B 1 52 ? 28.070 7.483 -77.456 1.00 28.11 67 TYR B CA 1
ATOM 1452 C C . TYR B 1 52 ? 28.858 8.770 -77.658 1.00 28.32 67 TYR B C 1
ATOM 1453 O O . TYR B 1 52 ? 28.359 9.864 -77.398 1.00 28.30 67 TYR B O 1
ATOM 1462 N N . GLY B 1 53 ? 30.098 8.623 -78.117 1.00 28.72 68 GLY B N 1
ATOM 1463 C CA . GLY B 1 53 ? 31.004 9.753 -78.307 1.00 29.20 68 GLY B CA 1
ATOM 1464 C C . GLY B 1 53 ? 32.408 9.462 -77.811 1.00 29.56 68 GLY B C 1
ATOM 1465 O O . GLY B 1 53 ? 32.754 8.313 -77.535 1.00 29.59 68 GLY B O 1
ATOM 1466 N N . ILE B 1 54 ? 33.218 10.510 -77.701 1.00 29.96 69 ILE B N 1
ATOM 1467 C CA . ILE B 1 54 ? 34.599 10.381 -77.236 1.00 30.51 69 ILE B CA 1
ATOM 1468 C C . ILE B 1 54 ? 34.717 10.378 -75.695 1.00 30.77 69 ILE B C 1
ATOM 1469 O O . ILE B 1 54 ? 34.039 11.157 -75.012 1.00 30.75 69 ILE B O 1
ATOM 1474 N N . PRO B 1 55 ? 35.538 9.457 -75.147 1.00 31.06 70 PRO B N 1
ATOM 1475 C CA . PRO B 1 55 ? 35.836 9.410 -73.711 1.00 31.33 70 PRO B CA 1
ATOM 1476 C C . PRO B 1 55 ? 36.537 10.665 -73.181 1.00 31.69 70 PRO B C 1
ATOM 1477 O O . PRO B 1 55 ? 37.265 11.331 -73.919 1.00 31.72 70 PRO B O 1
ATOM 1481 N N . GLY B 1 56 ? 36.315 10.972 -71.906 1.00 31.94 71 GLY B N 1
ATOM 1482 C CA . GLY B 1 56 ? 36.941 12.119 -71.262 1.00 32.51 71 GLY B CA 1
ATOM 1483 C C . GLY B 1 56 ? 35.943 13.125 -70.718 1.00 32.89 71 GLY B C 1
ATOM 1484 O O . GLY B 1 56 ? 34.740 13.012 -70.954 1.00 32.97 71 GLY B O 1
ATOM 1485 N N . GLY B 1 57 ? 36.452 14.112 -69.986 1.00 33.28 72 GLY B N 1
ATOM 1486 C CA . GLY B 1 57 ? 35.618 15.162 -69.403 1.00 33.86 72 GLY B CA 1
ATOM 1487 C C . GLY B 1 57 ? 34.780 14.702 -68.222 1.00 34.15 72 GLY B C 1
ATOM 1488 O O . GLY B 1 57 ? 34.882 13.557 -67.781 1.00 34.18 72 GLY B O 1
ATOM 1489 N N . LYS B 1 58 ? 33.941 15.603 -67.722 1.00 34.57 73 LYS B N 1
ATOM 1490 C CA . LYS B 1 58 ? 33.135 15.354 -66.532 1.00 34.99 73 LYS B CA 1
ATOM 1491 C C . LYS B 1 58 ? 31.682 15.096 -66.907 1.00 35.06 73 LYS B C 1
ATOM 1492 O O . LYS B 1 58 ? 31.138 15.751 -67.800 1.00 34.89 73 LYS B O 1
ATOM 1498 N N . ALA B 1 59 ? 31.067 14.139 -66.215 1.00 35.23 74 ALA B N 1
ATOM 1499 C CA . ALA B 1 59 ? 29.655 13.817 -66.393 1.00 35.49 74 ALA B CA 1
ATOM 1500 C C . ALA B 1 59 ? 28.742 14.841 -65.724 1.00 35.73 74 ALA B C 1
ATOM 1501 O O . ALA B 1 59 ? 29.034 15.341 -64.632 1.00 35.83 74 ALA B O 1
ATOM 1503 N N . HIS B 1 60 ? 27.640 15.145 -66.403 1.00 35.98 75 HIS B N 1
ATOM 1504 C CA . HIS B 1 60 ? 26.547 15.938 -65.852 1.00 36.22 75 HIS B CA 1
ATOM 1505 C C . HIS B 1 60 ? 25.232 15.265 -66.241 1.00 36.22 75 HIS B C 1
ATOM 1506 O O . HIS B 1 60 ? 25.087 14.782 -67.364 1.00 35.99 75 HIS B O 1
ATOM 1513 N N . GLU B 1 61 ? 24.279 15.231 -65.313 1.00 36.33 76 GLU B N 1
ATOM 1514 C CA . GLU B 1 61 ? 23.055 14.451 -65.505 1.00 36.43 76 GLU B CA 1
ATOM 1515 C C . GLU B 1 61 ? 21.760 15.254 -65.458 1.00 36.35 76 GLU B C 1
ATOM 1516 O O . GLU B 1 61 ? 21.666 16.272 -64.772 1.00 36.48 76 GLU B O 1
ATOM 1522 N N . LEU B 1 62 ? 20.776 14.7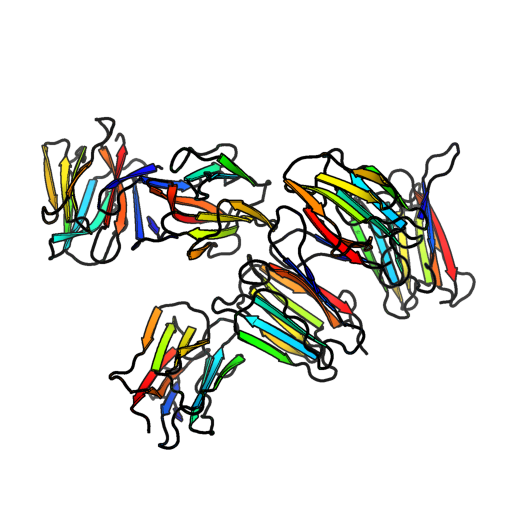80 -66.217 1.00 36.21 77 LEU B N 1
ATOM 1523 C CA . LEU B 1 62 ? 19.383 15.149 -66.022 1.00 36.20 77 LEU B CA 1
ATOM 1524 C C . LEU B 1 62 ? 18.608 13.863 -65.776 1.00 36.08 77 LEU B C 1
ATOM 1525 O O . LEU B 1 62 ? 18.465 13.037 -66.674 1.00 36.13 77 LEU B O 1
ATOM 1530 N N . ILE B 1 63 ? 18.134 13.687 -64.548 1.00 36.04 78 ILE B N 1
ATOM 1531 C CA . ILE B 1 63 ? 17.322 12.527 -64.200 1.00 36.07 78 ILE B CA 1
ATOM 1532 C C . ILE B 1 63 ? 15.854 12.940 -64.180 1.00 35.94 78 ILE B C 1
ATOM 1533 O O . ILE B 1 63 ? 15.500 13.985 -63.635 1.00 35.99 78 ILE B O 1
ATOM 1538 N N . LEU B 1 64 ? 15.011 12.114 -64.789 1.00 35.94 79 LEU B N 1
ATOM 1539 C CA . LEU B 1 64 ? 13.607 12.450 -65.004 1.00 35.94 79 LEU B CA 1
ATOM 1540 C C . LEU B 1 64 ? 12.654 11.833 -63.977 1.00 36.04 79 LEU B C 1
ATOM 1541 O O . LEU B 1 64 ? 12.725 10.639 -63.676 1.00 35.94 79 LEU B O 1
ATOM 1546 N N . HIS B 1 65 ? 11.760 12.670 -63.453 1.00 36.16 80 HIS B N 1
ATOM 1547 C CA . HIS B 1 65 ? 10.647 12.230 -62.609 1.00 36.27 80 HIS B CA 1
ATOM 1548 C C . HIS B 1 65 ? 9.651 11.385 -63.409 1.00 36.10 80 HIS B C 1
ATOM 1549 O O . HIS B 1 65 ? 9.601 11.498 -64.636 1.00 36.12 80 HIS B O 1
ATOM 1556 N N . PRO B 1 66 ? 8.862 10.528 -62.723 1.00 36.01 81 PRO B N 1
ATOM 1557 C CA . PRO B 1 66 ? 7.850 9.716 -63.411 1.00 35.88 81 PRO B CA 1
ATOM 1558 C C . PRO B 1 66 ? 6.816 10.593 -64.114 1.00 35.64 81 PRO B C 1
ATOM 1559 O O . PRO B 1 66 ? 6.285 11.532 -63.511 1.00 35.70 81 PRO B O 1
ATOM 1563 N N . GLY B 1 67 ? 6.557 10.295 -65.385 1.00 35.29 82 GLY B N 1
ATOM 1564 C CA . GLY B 1 67 ? 5.655 11.097 -66.206 1.00 34.74 82 GLY B CA 1
ATOM 1565 C C . GLY B 1 67 ? 6.270 12.394 -66.707 1.00 34.35 82 GLY B C 1
ATOM 1566 O O . GLY B 1 67 ? 5.558 13.262 -67.221 1.00 34.44 82 GLY B O 1
ATOM 1567 N N . GLU B 1 68 ? 7.588 12.530 -66.558 1.00 33.78 83 GLU B N 1
ATOM 1568 C CA . GLU B 1 68 ? 8.313 13.699 -67.053 1.00 33.21 83 GLU B CA 1
ATOM 1569 C C . GLU B 1 68 ? 9.164 13.325 -68.267 1.00 33.08 83 GLU B C 1
ATOM 1570 O O . GLU B 1 68 ? 9.867 12.309 -68.257 1.00 33.12 83 GLU B O 1
ATOM 1576 N N . HIS B 1 69 ? 9.095 14.157 -69.304 1.00 32.67 84 HIS B N 1
ATOM 1577 C CA . HIS B 1 69 ? 9.760 13.882 -70.577 1.00 32.23 84 HIS B CA 1
ATOM 1578 C C . HIS B 1 69 ? 10.376 15.148 -71.153 1.00 32.10 84 HIS B C 1
ATOM 1579 O O . HIS B 1 69 ? 10.007 16.252 -70.759 1.00 32.07 84 HIS B O 1
ATOM 1586 N N . ILE B 1 70 ? 11.301 14.978 -72.098 1.00 31.92 85 ILE B N 1
ATOM 1587 C CA . ILE B 1 70 ? 11.942 16.103 -72.785 1.00 31.77 85 ILE B CA 1
ATOM 1588 C C . ILE B 1 70 ? 11.146 16.486 -74.036 1.00 31.75 85 ILE B C 1
ATOM 1589 O O . ILE B 1 70 ? 10.924 15.654 -74.915 1.00 31.78 85 ILE B O 1
ATOM 1594 N N . ILE B 1 71 ? 10.728 17.750 -74.102 1.00 31.72 86 ILE B N 1
ATOM 1595 C CA . ILE B 1 71 ? 9.856 18.233 -75.179 1.00 31.74 86 ILE B CA 1
ATOM 1596 C C . ILE B 1 71 ? 10.599 19.015 -76.262 1.00 31.67 86 ILE B C 1
ATOM 1597 O O . ILE B 1 71 ? 10.188 19.022 -77.421 1.00 31.75 86 ILE B O 1
ATOM 1602 N N . SER B 1 72 ? 11.687 19.674 -75.879 1.00 31.66 87 SER B N 1
ATOM 1603 C CA . SER B 1 72 ? 12.517 20.408 -76.825 1.00 31.52 87 SER B CA 1
ATOM 1604 C C . SER B 1 72 ? 13.984 20.384 -76.417 1.00 31.54 87 SER B C 1
ATOM 1605 O O . SER B 1 72 ? 14.313 20.095 -75.268 1.00 31.58 87 SER B O 1
ATOM 1608 N N . ILE B 1 73 ? 14.855 20.688 -77.377 1.00 31.58 88 ILE B N 1
ATOM 1609 C CA . ILE B 1 73 ? 16.292 20.763 -77.150 1.00 31.58 88 ILE B CA 1
ATOM 1610 C C . ILE B 1 73 ? 16.864 21.953 -77.910 1.00 31.59 88 ILE B C 1
ATOM 1611 O O . ILE B 1 73 ? 16.734 22.036 -79.129 1.00 31.58 88 ILE B O 1
ATOM 1616 N N . TYR B 1 74 ? 17.482 22.875 -77.178 1.00 31.91 89 TYR B N 1
ATOM 1617 C CA . TYR B 1 74 ? 18.217 23.986 -77.777 1.00 32.18 89 TYR B CA 1
ATOM 1618 C C . TYR B 1 74 ? 19.710 23.669 -77.777 1.00 32.52 89 TYR B C 1
ATOM 1619 O O . TYR B 1 74 ? 20.237 23.138 -76.797 1.00 32.52 89 TYR B O 1
ATOM 1628 N N . GLY B 1 75 ? 20.385 23.995 -78.876 1.00 32.96 90 GLY B N 1
ATOM 1629 C CA . GLY B 1 75 ? 21.797 23.675 -79.016 1.00 33.72 90 GLY B CA 1
ATOM 1630 C C . GLY B 1 75 ? 22.659 24.747 -79.647 1.00 34.29 90 GLY B C 1
ATOM 1631 O O . GLY B 1 75 ? 22.159 25.680 -80.277 1.00 34.39 90 GLY B O 1
ATOM 1632 N N . ARG B 1 76 ? 23.968 24.601 -79.460 1.00 34.86 91 ARG B N 1
ATOM 1633 C CA . ARG B 1 76 ? 24.968 25.449 -80.101 1.00 35.51 91 ARG B CA 1
ATOM 1634 C C . ARG B 1 76 ? 26.095 24.583 -80.657 1.00 35.76 91 ARG B C 1
ATOM 1635 O O . ARG B 1 76 ? 26.508 23.613 -80.018 1.00 35.75 91 ARG B O 1
ATOM 1643 N N . TYR B 1 77 ? 26.585 24.929 -81.845 1.00 36.14 92 TYR B N 1
ATOM 1644 C CA . TYR B 1 77 ? 27.669 24.170 -82.467 1.00 36.50 92 TYR B CA 1
ATOM 1645 C C . TYR B 1 77 ? 28.628 25.001 -83.321 1.00 36.65 92 TYR B C 1
ATOM 1646 O O . TYR B 1 77 ? 28.242 26.011 -83.916 1.00 36.70 92 TYR B O 1
ATOM 1655 N N . ARG B 1 78 ? 29.883 24.560 -83.345 1.00 36.72 93 ARG B N 1
ATOM 1656 C CA . ARG B 1 78 ? 30.850 24.953 -84.358 1.00 36.95 93 ARG B CA 1
ATOM 1657 C C . ARG B 1 78 ? 31.232 23.686 -85.129 1.00 36.68 93 ARG B C 1
ATOM 1658 O O . ARG B 1 78 ? 30.365 23.054 -85.739 1.00 36.66 93 ARG B O 1
ATOM 1666 N N . THR B 1 79 ? 32.511 23.309 -85.096 1.00 36.28 94 THR B N 1
ATOM 1667 C CA . THR B 1 79 ? 32.950 22.023 -85.645 1.00 35.85 94 THR B CA 1
ATOM 1668 C C . THR B 1 79 ? 32.332 20.892 -84.818 1.00 35.47 94 THR B C 1
ATOM 1669 O O . THR B 1 79 ? 31.822 19.916 -85.364 1.00 35.38 94 THR B O 1
ATOM 1673 N N . PHE B 1 80 ? 32.374 21.052 -83.498 1.00 35.00 95 PHE B N 1
ATOM 1674 C CA . PHE B 1 80 ? 31.784 20.098 -82.572 1.00 34.45 95 PHE B CA 1
ATOM 1675 C C . PHE B 1 80 ? 30.532 20.693 -81.928 1.00 34.28 95 PHE B C 1
ATOM 1676 O O . PHE B 1 80 ? 30.345 21.911 -81.918 1.00 34.13 95 PHE B O 1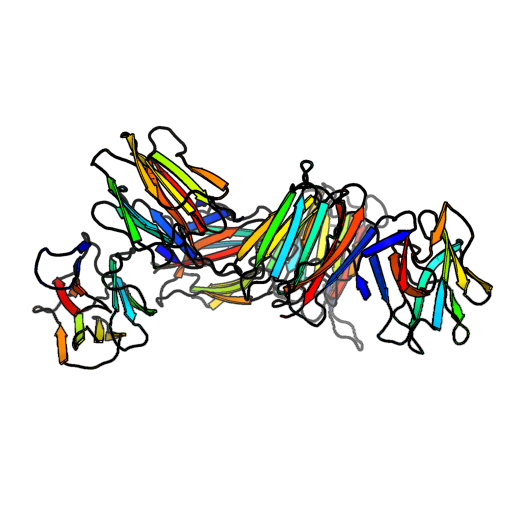
ATOM 1684 N N . LEU B 1 81 ? 29.672 19.825 -81.402 1.00 34.05 96 LEU B N 1
ATOM 1685 C CA . LEU B 1 81 ? 28.544 20.256 -80.588 1.00 33.86 96 LEU B CA 1
ATOM 1686 C C . LEU B 1 81 ? 29.092 20.931 -79.329 1.00 33.92 96 LEU B C 1
ATOM 1687 O O . LEU B 1 81 ? 29.847 20.327 -78.565 1.00 33.95 96 LEU B O 1
ATOM 1692 N N . GLN B 1 82 ? 28.726 22.195 -79.141 1.00 34.01 97 GLN B N 1
ATOM 1693 C CA . GLN B 1 82 ? 29.276 23.019 -78.066 1.00 34.05 97 GLN B CA 1
ATOM 1694 C C . GLN B 1 82 ? 28.349 23.108 -76.853 1.00 34.04 97 GLN B C 1
ATOM 1695 O O . GLN B 1 82 ? 28.813 23.116 -75.714 1.00 33.88 97 GLN B O 1
ATOM 1701 N N . HIS B 1 83 ? 27.043 23.165 -77.101 1.00 34.17 98 HIS B N 1
ATOM 1702 C CA . HIS B 1 83 ? 26.059 23.366 -76.037 1.00 34.16 98 HIS B CA 1
ATOM 1703 C C . HIS B 1 83 ? 24.756 22.626 -76.300 1.00 34.18 98 HIS B C 1
ATOM 1704 O O . HIS B 1 83 ? 24.292 22.550 -77.438 1.00 34.29 98 HIS B O 1
ATOM 1711 N N . VAL B 1 84 ? 24.184 22.077 -75.233 1.00 34.29 99 VAL B N 1
ATOM 1712 C CA . VAL B 1 84 ? 22.839 21.512 -75.252 1.00 34.43 99 VAL B CA 1
ATOM 1713 C C . VAL B 1 84 ? 22.097 21.908 -73.972 1.00 34.51 99 VAL B C 1
ATOM 1714 O O . VAL B 1 84 ? 22.652 21.837 -72.873 1.00 34.43 99 VAL B O 1
ATOM 1718 N N . THR B 1 85 ? 20.854 22.355 -74.131 1.00 34.62 100 THR B N 1
ATOM 1719 C CA . THR B 1 85 ? 19.941 22.528 -73.000 1.00 34.92 100 THR B CA 1
ATOM 1720 C C . THR B 1 85 ? 18.635 21.777 -73.249 1.00 34.89 100 THR B C 1
ATOM 1721 O O . THR B 1 85 ? 17.889 22.084 -74.183 1.00 34.92 100 THR B O 1
ATOM 1725 N N . LEU B 1 86 ? 18.395 20.768 -72.418 1.00 34.95 101 LEU B N 1
ATOM 1726 C CA . LEU B 1 86 ? 17.215 19.918 -72.522 1.00 35.17 101 LEU B CA 1
ATOM 1727 C C . LEU B 1 86 ? 16.056 20.556 -71.767 1.00 35.40 101 LEU B C 1
ATOM 1728 O O . LEU B 1 86 ? 16.255 21.151 -70.705 1.00 35.41 101 LEU B O 1
ATOM 1733 N N . ILE B 1 87 ? 14.847 20.440 -72.313 1.00 35.52 102 ILE B N 1
ATOM 1734 C CA . ILE B 1 87 ? 13.675 21.058 -71.695 1.00 35.53 102 ILE B CA 1
ATOM 1735 C C . ILE B 1 87 ? 12.559 20.043 -71.521 1.00 35.52 102 ILE B C 1
ATOM 1736 O O . ILE B 1 87 ? 12.090 19.453 -72.496 1.00 35.55 102 ILE B O 1
ATOM 1741 N N . THR B 1 88 ? 12.144 19.852 -70.270 1.00 35.48 103 THR B N 1
ATOM 1742 C CA . THR B 1 88 ? 11.106 18.882 -69.933 1.00 35.51 103 THR B CA 1
ATOM 1743 C C . THR B 1 88 ? 9.705 19.502 -69.920 1.00 35.53 103 THR B C 1
ATOM 1744 O O . THR B 1 88 ? 9.557 20.723 -69.854 1.00 35.34 103 THR B O 1
ATOM 1748 N N . ASN B 1 89 ? 8.687 18.644 -69.976 1.00 35.56 104 ASN B N 1
ATOM 1749 C CA . ASN B 1 89 ? 7.286 19.063 -69.920 1.00 35.78 104 ASN B CA 1
ATOM 1750 C C . ASN B 1 89 ? 6.841 19.616 -68.557 1.00 35.89 104 ASN B C 1
ATOM 1751 O O . ASN B 1 89 ? 5.692 20.039 -68.400 1.00 35.85 104 ASN B O 1
ATOM 1756 N N . GLN B 1 90 ? 7.754 19.619 -67.587 1.00 35.92 105 GLN B N 1
ATOM 1757 C CA . GLN B 1 90 ? 7.469 20.110 -66.237 1.00 35.92 105 GLN B CA 1
ATOM 1758 C C . GLN B 1 90 ? 8.209 21.415 -65.920 1.00 35.92 105 GLN B C 1
ATOM 1759 O O . GLN B 1 90 ? 8.301 21.825 -64.759 1.00 36.00 105 GLN B O 1
ATOM 1765 N N . GLY B 1 91 ? 8.731 22.064 -66.958 1.00 35.82 106 GLY B N 1
ATOM 1766 C CA . GLY B 1 91 ? 9.406 23.354 -66.812 1.00 35.82 106 GLY B CA 1
ATOM 1767 C C . GLY B 1 91 ? 10.868 23.291 -66.405 1.00 35.84 106 GLY B C 1
ATOM 1768 O O . GLY B 1 91 ? 11.519 24.329 -66.266 1.00 35.82 106 GLY B O 1
ATOM 1769 N N . ARG B 1 92 ? 11.388 22.080 -66.214 1.00 35.78 107 ARG B N 1
ATOM 1770 C CA . ARG B 1 92 ? 12.784 21.894 -65.820 1.00 35.76 107 ARG B CA 1
ATOM 1771 C C . ARG B 1 92 ? 13.722 21.858 -67.024 1.00 35.74 107 ARG B C 1
ATOM 1772 O O . ARG B 1 92 ? 13.353 21.403 -68.110 1.00 35.83 107 ARG B O 1
ATOM 1780 N N . SER B 1 93 ? 14.936 22.357 -66.819 1.00 35.63 108 SER B N 1
ATOM 1781 C CA . SER B 1 93 ? 15.955 22.371 -67.860 1.00 35.33 108 SER B CA 1
ATOM 1782 C C . SER B 1 93 ? 17.317 21.953 -67.309 1.00 35.19 108 SER B C 1
ATOM 1783 O O . SER B 1 93 ? 17.592 22.105 -66.117 1.00 35.20 108 SER B O 1
ATOM 1786 N N . ALA B 1 94 ? 18.156 21.408 -68.184 1.00 34.99 109 ALA B N 1
ATOM 1787 C CA . ALA B 1 94 ? 19.531 21.080 -67.838 1.00 34.81 109 ALA B CA 1
ATOM 1788 C C . ALA B 1 94 ? 20.438 21.551 -68.962 1.00 34.68 109 ALA B C 1
ATOM 1789 O O . ALA B 1 94 ? 20.206 21.229 -70.128 1.00 34.57 109 ALA B O 1
ATOM 1791 N N . SER B 1 95 ? 21.460 22.319 -68.597 1.00 34.54 110 SER B N 1
ATOM 1792 C CA . SER B 1 95 ? 22.334 22.980 -69.561 1.00 34.50 110 SER B CA 1
ATOM 1793 C C . SER B 1 95 ? 23.747 22.412 -69.504 1.00 34.43 110 SER B C 1
ATOM 1794 O O . SER B 1 95 ? 24.353 22.342 -68.435 1.00 34.42 110 SER B O 1
ATOM 1797 N N . PHE B 1 96 ? 24.258 22.010 -70.664 1.00 34.39 111 PHE B N 1
ATOM 1798 C CA . PHE B 1 96 ? 25.584 21.408 -70.773 1.00 34.29 111 PHE B CA 1
ATOM 1799 C C . PHE B 1 96 ? 26.418 22.121 -71.829 1.00 34.64 111 PHE B C 1
ATOM 1800 O O . PHE B 1 96 ? 25.925 22.437 -72.914 1.00 34.54 111 PHE B O 1
ATOM 1808 N N . GLY B 1 97 ? 27.683 22.373 -71.503 1.00 35.05 112 GLY B N 1
ATOM 1809 C CA . GLY B 1 97 ? 28.626 22.967 -72.444 1.00 35.78 112 GLY B CA 1
ATOM 1810 C C . GLY B 1 97 ? 28.468 24.462 -72.657 1.00 36.38 112 GLY B C 1
ATOM 1811 O O . GLY B 1 97 ? 27.442 25.052 -72.301 1.00 36.33 112 GLY B O 1
ATOM 1812 N N . LEU B 1 98 ? 29.492 25.065 -73.257 1.00 36.94 113 LEU B N 1
ATOM 1813 C CA . LEU B 1 98 ? 29.527 26.505 -73.498 1.00 37.73 113 LEU B CA 1
ATOM 1814 C C . LEU B 1 98 ? 28.658 26.921 -74.691 1.00 38.17 113 LEU B C 1
ATOM 1815 O O . LEU B 1 98 ? 28.726 26.312 -75.764 1.00 38.14 113 LEU B O 1
ATOM 1820 N N . GLU B 1 99 ? 27.846 27.960 -74.491 1.00 38.73 114 GLU B N 1
ATOM 1821 C CA . GLU B 1 99 ? 26.983 28.503 -75.546 1.00 39.37 114 GLU B CA 1
ATOM 1822 C C . GLU B 1 99 ? 27.789 29.312 -76.559 1.00 39.57 114 GLU B C 1
ATOM 1823 O O . GLU B 1 99 ? 27.989 30.518 -76.387 1.00 39.68 114 GLU B O 1
ATOM 1829 N N . THR B 1 100 ? 28.258 28.643 -77.609 1.00 39.84 115 THR B N 1
ATOM 1830 C CA . THR B 1 100 ? 29.031 29.306 -78.657 1.00 40.22 115 THR B CA 1
ATOM 1831 C C . THR B 1 100 ? 28.730 28.699 -80.025 1.00 40.34 115 THR B C 1
ATOM 1832 O O . THR B 1 100 ? 28.395 27.517 -80.130 1.00 40.44 115 THR B O 1
ATOM 1836 N N . GLY B 1 101 ? 28.852 29.518 -81.068 1.00 40.36 116 GLY B N 1
ATOM 1837 C CA . GLY B 1 101 ? 28.686 29.060 -82.442 1.00 40.47 116 GLY B CA 1
ATOM 1838 C C . GLY B 1 101 ? 27.265 29.172 -82.948 1.00 40.50 116 GLY B C 1
ATOM 1839 O O . GLY B 1 101 ? 26.441 29.871 -82.356 1.00 40.62 116 GLY B O 1
ATOM 1840 N N . LYS B 1 102 ? 26.986 28.483 -84.053 1.00 40.50 117 LYS B N 1
ATOM 1841 C CA . LYS B 1 102 ? 25.659 28.480 -84.668 1.00 40.40 117 LYS B CA 1
ATOM 1842 C C . LYS B 1 102 ? 24.634 27.811 -83.760 1.00 40.25 117 LYS B C 1
ATOM 1843 O O . LYS B 1 102 ? 24.956 26.874 -83.033 1.00 40.21 117 LYS B O 1
ATOM 1849 N N . GLY B 1 103 ? 23.398 28.297 -83.815 1.00 40.17 118 GLY B N 1
ATOM 1850 C CA . GLY B 1 103 ? 22.337 27.790 -82.957 1.00 39.91 118 GLY B CA 1
ATOM 1851 C C . GLY B 1 103 ? 21.324 26.940 -83.687 1.00 39.83 118 GLY B C 1
ATOM 1852 O O . GLY B 1 103 ? 21.123 27.090 -84.892 1.00 39.89 118 GLY B O 1
ATOM 1853 N N . PHE B 1 104 ? 20.699 26.027 -82.950 1.00 39.75 119 PHE B N 1
ATOM 1854 C CA . PHE B 1 104 ? 19.560 25.270 -83.456 1.00 39.61 119 PHE B CA 1
ATOM 1855 C C . PHE B 1 104 ? 18.528 25.033 -82.357 1.00 39.62 119 PHE B C 1
ATOM 1856 O O . PHE B 1 104 ? 18.821 25.202 -81.171 1.00 39.62 119 PHE B O 1
ATOM 1864 N N . PHE B 1 105 ? 17.320 24.655 -82.762 1.00 39.60 120 PHE B N 1
ATOM 1865 C CA . PHE B 1 105 ? 16.253 24.335 -81.826 1.00 39.67 120 PHE B CA 1
ATOM 1866 C C . PHE B 1 105 ? 15.477 23.128 -82.337 1.00 39.81 120 PHE B C 1
ATOM 1867 O O . PHE B 1 105 ? 14.900 23.159 -83.426 1.00 39.93 120 PHE B O 1
ATOM 1875 N N . ALA B 1 106 ? 15.489 22.061 -81.546 1.00 40.02 121 ALA B N 1
ATOM 1876 C CA . ALA B 1 106 ? 14.823 20.818 -81.900 1.00 40.23 121 ALA B CA 1
ATOM 1877 C C . ALA B 1 106 ? 13.555 20.631 -81.080 1.00 40.47 121 ALA B C 1
ATOM 1878 O O . ALA B 1 106 ? 13.569 20.732 -79.851 1.00 40.34 121 ALA B O 1
ATOM 1880 N N . ALA B 1 107 ? 12.460 20.366 -81.783 1.00 40.84 122 ALA B N 1
ATOM 1881 C CA . ALA B 1 107 ? 11.167 20.082 -81.174 1.00 41.15 122 ALA B CA 1
ATOM 1882 C C . ALA B 1 107 ? 10.382 19.208 -82.144 1.00 41.36 122 ALA B C 1
ATOM 1883 O O . ALA B 1 107 ? 10.574 19.318 -83.356 1.00 41.45 122 ALA B O 1
ATOM 1885 N N . PRO B 1 108 ? 9.498 18.334 -81.624 1.00 41.69 123 PRO B N 1
ATOM 1886 C CA . PRO B 1 108 ? 8.691 17.509 -82.525 1.00 41.93 123 PRO B CA 1
ATOM 1887 C C . PRO B 1 108 ? 7.634 18.344 -83.248 1.00 42.28 123 PRO B C 1
ATOM 1888 O O . PRO B 1 108 ? 7.312 19.451 -82.807 1.00 42.43 123 PRO B O 1
ATOM 1892 N N . ASN B 1 109 ? 7.114 17.820 -84.354 1.00 42.61 124 ASN B N 1
ATOM 1893 C CA . ASN B 1 109 ? 6.080 18.510 -85.125 1.00 42.87 124 ASN B CA 1
ATOM 1894 C C . ASN B 1 109 ? 4.763 18.596 -84.358 1.00 42.96 124 ASN B C 1
ATOM 1895 O O . ASN B 1 109 ? 4.176 19.676 -84.239 1.00 43.10 124 ASN B O 1
ATOM 1900 N N . LEU B 1 110 ? 4.326 17.456 -83.821 1.00 43.01 125 LEU B N 1
ATOM 1901 C CA . LEU B 1 110 ? 3.062 17.353 -83.090 1.00 42.99 125 LEU B CA 1
ATOM 1902 C C . LEU B 1 110 ? 3.250 17.524 -81.583 1.00 42.96 125 LEU B C 1
ATOM 1903 O O . LEU B 1 110 ? 4.212 17.010 -81.007 1.00 43.03 125 LEU B O 1
ATOM 1908 N N . THR B 1 111 ? 2.321 18.239 -80.953 1.00 42.82 126 THR B N 1
ATOM 1909 C CA . THR B 1 111 ? 2.353 18.455 -79.505 1.00 42.64 126 THR B CA 1
ATOM 1910 C C . THR B 1 111 ? 1.983 17.165 -78.774 1.00 42.36 126 THR B C 1
ATOM 1911 O O . THR B 1 111 ? 1.104 16.420 -79.217 1.00 42.41 126 THR B O 1
ATOM 1915 N N . GLY B 1 112 ? 2.661 16.907 -77.659 1.00 41.90 127 GLY B N 1
ATOM 1916 C CA . GLY B 1 112 ? 2.444 15.682 -76.899 1.00 41.25 127 GLY B CA 1
ATOM 1917 C C . GLY B 1 112 ? 3.439 14.591 -77.241 1.00 40.80 127 GLY B C 1
ATOM 1918 O O . GLY B 1 112 ? 3.475 13.556 -76.575 1.00 40.71 127 GLY B O 1
ATOM 1919 N N . GLN B 1 113 ? 4.232 14.817 -78.289 1.00 40.32 128 GLN B N 1
ATOM 1920 C CA . GLN B 1 113 ? 5.351 13.938 -78.630 1.00 39.76 128 GLN B CA 1
ATOM 1921 C C . GLN B 1 113 ? 6.584 14.313 -77.822 1.00 39.29 128 GLN B C 1
ATOM 1922 O O . GLN B 1 113 ? 6.841 15.493 -77.576 1.00 39.25 128 GLN B O 1
ATOM 1928 N N . VAL B 1 114 ? 7.341 13.300 -77.414 1.00 38.70 129 VAL B N 1
ATOM 1929 C CA . VAL B 1 114 ? 8.524 13.496 -76.574 1.00 38.11 129 VAL B CA 1
ATOM 1930 C C . VAL B 1 114 ? 9.758 12.816 -77.171 1.00 37.72 129 VAL B C 1
ATOM 1931 O O . VAL B 1 114 ? 9.638 11.996 -78.084 1.00 37.62 129 VAL B O 1
ATOM 1935 N N . LEU B 1 115 ? 10.935 13.161 -76.648 1.00 37.11 130 LEU B N 1
ATOM 1936 C CA . LEU B 1 115 ? 12.193 12.552 -77.078 1.00 36.50 130 LEU B CA 1
ATOM 1937 C C . LEU B 1 115 ? 12.222 11.059 -76.749 1.00 36.15 130 LEU B C 1
ATOM 1938 O O . LEU B 1 115 ? 12.059 10.665 -75.595 1.00 36.11 130 LEU B O 1
ATOM 1943 N N . GLU B 1 116 ? 12.421 10.239 -77.775 1.00 35.73 131 GLU B N 1
ATOM 1944 C CA . GLU B 1 116 ? 12.468 8.788 -77.608 1.00 35.45 131 GLU B CA 1
ATOM 1945 C C . GLU B 1 116 ? 13.792 8.210 -78.082 1.00 34.74 131 GLU B C 1
ATOM 1946 O O . GLU B 1 116 ? 14.090 7.038 -77.851 1.00 34.73 131 GLU B O 1
ATOM 1952 N N . GLY B 1 117 ? 14.583 9.041 -78.748 1.00 34.10 132 GLY B N 1
ATOM 1953 C CA . GLY B 1 117 ? 15.872 8.612 -79.254 1.00 33.14 132 GLY B CA 1
ATOM 1954 C C . GLY B 1 117 ? 16.772 9.750 -79.676 1.00 32.52 132 GLY B C 1
ATOM 1955 O O . GLY B 1 117 ? 16.345 10.903 -79.764 1.00 32.17 132 GLY B O 1
ATOM 1956 N N . VAL B 1 118 ? 18.031 9.407 -79.923 1.00 32.07 133 VAL B N 1
ATOM 1957 C CA . VAL B 1 118 ? 19.026 10.347 -80.429 1.00 31.63 133 VAL B CA 1
ATOM 1958 C C . VAL B 1 118 ? 20.059 9.603 -81.286 1.00 31.27 133 VAL B C 1
ATOM 1959 O O . VAL B 1 118 ? 20.401 8.449 -81.018 1.00 31.12 133 VAL B O 1
ATOM 1963 N N . TYR B 1 119 ? 20.504 10.262 -82.350 1.00 30.80 134 TYR B N 1
ATOM 1964 C CA . TYR B 1 119 ? 21.556 9.741 -83.207 1.00 30.27 134 TYR B CA 1
ATOM 1965 C C . TYR B 1 119 ? 22.569 10.838 -83.475 1.00 30.06 134 TYR B C 1
ATOM 1966 O O . TYR B 1 119 ? 22.317 12.006 -83.174 1.00 29.89 134 TYR B O 1
ATOM 1975 N N . GLY B 1 120 ? 23.719 10.467 -84.024 1.00 29.80 135 GLY B N 1
ATOM 1976 C CA . GLY B 1 120 ? 24.721 11.459 -84.341 1.00 29.72 135 GLY B CA 1
ATOM 1977 C C . GLY B 1 120 ? 26.049 10.955 -84.851 1.00 29.79 135 GLY B C 1
ATOM 1978 O O . GLY B 1 120 ? 26.220 9.772 -85.151 1.00 29.68 135 GLY B O 1
ATOM 1979 N N . GLN B 1 121 ? 26.986 11.891 -84.945 1.00 29.91 136 GLN B N 1
ATOM 1980 C CA . GLN B 1 121 ? 28.323 11.648 -85.443 1.00 30.08 136 GLN B CA 1
ATOM 1981 C C . GLN B 1 121 ? 29.313 12.164 -84.402 1.00 30.22 136 GLN B C 1
ATOM 1982 O O . GLN B 1 121 ? 29.061 13.175 -83.744 1.00 30.22 136 GLN B O 1
ATOM 1988 N N . PHE B 1 122 ? 30.427 11.458 -84.243 1.00 30.42 137 PHE B N 1
ATOM 1989 C CA . PHE B 1 122 ? 31.522 11.924 -83.394 1.00 30.56 137 PHE B CA 1
ATOM 1990 C C . PHE B 1 122 ? 32.868 11.605 -84.029 1.00 30.86 137 PHE B C 1
ATOM 1991 O O . PHE B 1 122 ? 32.985 10.655 -84.804 1.00 30.65 137 PHE B O 1
ATOM 1999 N N . TRP B 1 123 ? 33.877 12.413 -83.716 1.00 31.33 138 TRP B N 1
ATOM 2000 C CA . TRP B 1 123 ? 35.167 12.281 -84.384 1.00 31.72 138 TRP B CA 1
ATOM 2001 C C . TRP B 1 123 ? 36.383 12.229 -83.442 1.00 31.85 138 TRP B C 1
ATOM 2002 O O . TRP B 1 123 ? 36.836 11.139 -83.081 1.00 32.32 138 TRP B O 1
ATOM 2013 N N . LEU B 1 124 ? 36.918 13.376 -83.045 1.00 31.74 139 LEU B N 1
ATOM 2014 C CA . LEU B 1 124 ? 38.196 13.376 -82.326 1.00 31.54 139 LEU B CA 1
ATOM 2015 C C . LEU B 1 124 ? 38.077 13.830 -80.871 1.00 31.38 139 LEU B C 1
ATOM 2016 O O . LEU B 1 124 ? 38.664 13.224 -79.973 1.00 31.30 139 LEU B O 1
ATOM 2021 N N . TYR B 1 125 ? 37.312 14.893 -80.650 1.00 31.26 140 TYR B N 1
ATOM 2022 C CA . TYR B 1 125 ? 37.182 15.481 -79.324 1.00 31.08 140 TYR B CA 1
ATOM 2023 C C . TYR B 1 125 ? 35.768 15.349 -78.774 1.00 30.71 140 TYR B C 1
ATOM 2024 O O . TYR B 1 125 ? 35.562 15.438 -77.565 1.00 30.54 140 TYR B O 1
ATOM 2033 N N . GLY B 1 126 ? 34.804 15.119 -79.661 1.00 30.35 141 GLY B N 1
ATOM 2034 C CA . GLY B 1 126 ? 33.423 14.929 -79.244 1.00 30.01 141 GLY B CA 1
ATOM 2035 C C . GLY B 1 126 ? 32.442 14.779 -80.383 1.00 29.82 141 GLY B C 1
ATOM 2036 O O . GLY B 1 126 ? 32.813 14.386 -81.491 1.00 29.85 141 GLY B O 1
ATOM 2037 N N . ILE B 1 127 ? 31.184 15.102 -80.100 1.00 29.63 142 ILE B N 1
ATOM 2038 C CA . ILE B 1 127 ? 30.097 14.973 -81.069 1.00 29.28 142 ILE B CA 1
ATOM 2039 C C . ILE B 1 127 ? 30.163 16.082 -82.121 1.00 29.24 142 ILE B C 1
ATOM 2040 O O . ILE B 1 127 ? 30.294 17.259 -81.786 1.00 29.14 142 ILE B O 1
ATOM 2045 N N . THR B 1 128 ? 30.092 15.681 -83.390 1.00 29.13 143 THR B N 1
ATOM 2046 C CA . THR B 1 128 ? 30.170 16.599 -84.528 1.00 29.12 143 THR B CA 1
ATOM 2047 C C . THR B 1 128 ? 28.782 16.878 -85.114 1.00 28.93 143 THR B C 1
ATOM 2048 O O . THR B 1 128 ? 28.513 17.972 -85.612 1.00 29.16 143 THR B O 1
ATOM 2052 N N . GLY B 1 129 ? 27.906 15.883 -85.049 1.00 28.64 144 GLY B N 1
ATOM 2053 C CA . GLY B 1 129 ? 26.538 16.032 -85.529 1.00 28.44 144 GLY B CA 1
ATOM 2054 C C . GLY B 1 129 ? 25.573 15.316 -84.613 1.00 28.17 144 GLY B C 1
ATOM 2055 O O . GLY B 1 129 ? 25.897 14.260 -84.079 1.00 28.10 144 GLY B O 1
ATOM 2056 N N . ILE B 1 130 ? 24.386 15.890 -84.431 1.00 28.07 145 ILE B N 1
ATOM 2057 C CA . ILE B 1 130 ? 23.384 15.311 -83.541 1.00 28.00 145 ILE B CA 1
ATOM 2058 C C . ILE B 1 130 ? 21.969 15.432 -84.113 1.00 28.04 145 ILE B C 1
ATOM 2059 O O . ILE B 1 130 ? 21.576 16.482 -84.611 1.00 28.12 145 ILE B O 1
ATOM 2064 N N . GLY B 1 131 ? 21.220 14.337 -84.048 1.00 28.10 146 GLY B N 1
ATOM 2065 C CA . GLY B 1 131 ? 19.828 14.313 -84.476 1.00 28.34 146 GLY B CA 1
ATOM 2066 C C . GLY B 1 131 ? 18.943 13.659 -83.437 1.00 28.62 146 GLY B C 1
ATOM 2067 O O . GLY B 1 131 ? 19.425 12.958 -82.547 1.00 28.57 146 GLY B O 1
ATOM 2068 N N . PHE B 1 132 ? 17.639 13.878 -83.561 1.00 29.15 147 PHE B N 1
ATOM 2069 C CA . PHE B 1 132 ? 16.685 13.441 -82.550 1.00 29.71 147 PHE B CA 1
ATOM 2070 C C . PHE B 1 132 ? 15.460 12.783 -83.160 1.00 30.37 147 PHE B C 1
ATOM 2071 O O . PHE B 1 132 ? 14.951 13.232 -84.186 1.00 30.40 147 PHE B O 1
ATOM 2079 N N . THR B 1 133 ? 15.004 11.702 -82.530 1.00 31.22 148 THR B N 1
ATOM 2080 C CA . THR B 1 133 ? 13.746 11.065 -82.903 1.00 32.01 148 THR B CA 1
ATOM 2081 C C . THR B 1 133 ? 12.725 11.246 -81.785 1.00 32.32 148 THR B C 1
ATOM 2082 O O . THR B 1 133 ? 13.072 11.201 -80.602 1.00 32.48 148 THR B O 1
ATOM 2086 N N . TRP B 1 134 ? 11.469 11.453 -82.171 1.00 32.64 149 TRP B N 1
ATOM 2087 C CA . TRP B 1 134 ? 10.404 11.773 -81.227 1.00 32.73 149 TRP B CA 1
ATOM 2088 C C . TRP B 1 134 ? 9.236 10.797 -81.356 1.00 33.25 149 TRP B C 1
ATOM 2089 O O . TRP B 1 134 ? 9.209 9.969 -82.268 1.00 33.28 149 TRP B O 1
ATOM 2100 N N . GLY B 1 135 ? 8.278 10.897 -80.434 1.00 33.93 150 GLY B N 1
ATOM 2101 C CA . GLY B 1 135 ? 7.101 10.025 -80.430 1.00 34.67 150 GLY B CA 1
ATOM 2102 C C . GLY B 1 135 ? 6.247 10.161 -79.181 1.00 35.22 150 GLY B C 1
ATOM 2103 O O . GLY B 1 135 ? 6.757 10.484 -78.107 1.00 35.35 150 GLY B O 1
ATOM 2104 N N . PHE B 1 136 ? 4.943 9.922 -79.329 1.00 35.64 151 PHE B N 1
ATOM 2105 C CA . PHE B 1 136 ? 4.008 9.944 -78.203 1.00 36.07 151 PHE B CA 1
ATOM 2106 C C . PHE B 1 136 ? 4.341 8.838 -77.197 1.00 36.42 151 PHE B C 1
ATOM 2107 O O . PHE B 1 136 ? 4.532 7.683 -77.591 1.00 36.50 151 PHE B O 1
ATOM 2115 N N . PRO B 1 137 ? 4.422 9.191 -75.896 1.00 36.57 152 PRO B N 1
ATOM 2116 C CA . PRO B 1 137 ? 4.734 8.228 -74.833 1.00 36.77 152 PRO B CA 1
ATOM 2117 C C . PRO B 1 137 ? 3.620 7.203 -74.579 1.00 37.04 152 PRO B C 1
ATOM 2118 O O . PRO B 1 137 ? 2.436 7.548 -74.594 1.00 37.26 152 PRO B O 1
ATOM 2122 N N . GLY C 1 1 ? 67.410 1.041 -34.567 1.00 42.00 16 GLY C N 1
ATOM 2123 C CA . GLY C 1 1 ? 67.032 0.827 -33.143 1.00 41.95 16 GLY C CA 1
ATOM 2124 C C . GLY C 1 1 ? 66.726 -0.627 -32.854 1.00 41.88 16 GLY C C 1
ATOM 2125 O O . GLY C 1 1 ? 65.577 -1.054 -32.936 1.00 41.96 16 GLY C O 1
ATOM 2126 N N . SER C 1 2 ? 67.766 -1.386 -32.522 1.00 41.82 17 SER C N 1
ATOM 2127 C CA . SER C 1 2 ? 67.644 -2.801 -32.181 1.00 41.63 17 SER C CA 1
ATOM 2128 C C . SER C 1 2 ? 68.627 -3.136 -31.060 1.00 41.53 17 SER C C 1
ATOM 2129 O O . SER C 1 2 ? 69.788 -2.723 -31.107 1.00 41.47 17 SER C O 1
ATOM 2132 N N . GLY C 1 3 ? 68.164 -3.878 -30.057 1.00 41.37 18 GLY C N 1
ATOM 2133 C CA . GLY C 1 3 ? 69.011 -4.229 -28.920 1.00 41.25 18 GLY C CA 1
ATOM 2134 C C . GLY C 1 3 ? 68.630 -5.479 -28.148 1.00 41.13 18 GLY C C 1
ATOM 2135 O O . GLY C 1 3 ? 67.492 -5.948 -28.218 1.00 41.06 18 GLY C O 1
ATOM 2136 N N . GLN C 1 4 ? 69.604 -6.002 -27.406 1.00 41.07 19 GLN C N 1
ATOM 2137 C CA . GLN C 1 4 ? 69.443 -7.178 -26.548 1.00 41.18 19 GLN C CA 1
ATOM 2138 C C . GLN C 1 4 ? 68.806 -6.786 -25.213 1.00 41.00 19 GLN C C 1
ATOM 2139 O O . GLN C 1 4 ? 69.022 -5.680 -24.708 1.00 40.71 19 GLN C O 1
ATOM 2145 N N . MET C 1 5 ? 68.019 -7.697 -24.648 1.00 41.00 20 MET C N 1
ATOM 2146 C CA . MET C 1 5 ? 67.453 -7.497 -23.316 1.00 41.03 20 MET C CA 1
ATOM 2147 C C . MET C 1 5 ? 67.818 -8.650 -22.386 1.00 41.03 20 MET C C 1
ATOM 2148 O O . MET C 1 5 ? 67.920 -9.797 -22.818 1.00 41.09 20 MET C O 1
ATOM 2153 N N . PHE C 1 6 ? 68.021 -8.327 -21.113 1.00 41.17 21 PHE C N 1
ATOM 2154 C CA . PHE C 1 6 ? 68.406 -9.303 -20.097 1.00 41.35 21 PHE C CA 1
ATOM 2155 C C . PHE C 1 6 ? 67.281 -9.500 -19.091 1.00 41.56 21 PHE C C 1
ATOM 2156 O O . PHE C 1 6 ? 66.498 -8.585 -18.841 1.00 41.41 21 PHE C O 1
ATOM 2164 N N . GLY C 1 7 ? 67.219 -10.691 -18.506 1.00 42.00 22 GLY C N 1
ATOM 2165 C CA . GLY C 1 7 ? 66.174 -11.031 -17.543 1.00 42.67 22 GLY C CA 1
ATOM 2166 C C . GLY C 1 7 ? 65.445 -12.284 -17.978 1.00 43.13 22 GLY C C 1
ATOM 2167 O O . GLY C 1 7 ? 65.834 -12.916 -18.957 1.00 43.19 22 GLY C O 1
ATOM 2168 N N . ASN C 1 8 ? 64.395 -12.657 -17.248 1.00 43.66 23 ASN C N 1
ATOM 2169 C CA . ASN C 1 8 ? 63.573 -13.803 -17.642 1.00 44.15 23 ASN C CA 1
ATOM 2170 C C . ASN C 1 8 ? 62.908 -13.517 -18.982 1.00 44.57 23 ASN C C 1
ATOM 2171 O O . ASN C 1 8 ? 62.885 -14.370 -19.872 1.00 44.59 23 ASN C O 1
ATOM 2176 N N . GLY C 1 9 ? 62.389 -12.299 -19.116 1.00 45.09 24 GLY C N 1
ATOM 2177 C CA . GLY C 1 9 ? 61.908 -11.796 -20.393 1.00 45.71 24 GLY C CA 1
ATOM 2178 C C . GLY C 1 9 ? 63.066 -11.275 -21.224 1.00 46.07 24 GLY C C 1
ATOM 2179 O O . GLY C 1 9 ? 63.147 -10.078 -21.506 1.00 46.14 24 GLY C O 1
ATOM 2180 N N . LYS C 1 10 ? 63.971 -12.179 -21.600 1.00 46.39 25 LYS C N 1
ATOM 2181 C CA . LYS C 1 10 ? 65.089 -11.833 -22.476 1.00 46.70 25 LYS C CA 1
ATOM 2182 C C . LYS C 1 10 ? 64.730 -12.041 -23.949 1.00 46.67 25 LYS C C 1
ATOM 2183 O O . LYS C 1 10 ? 63.604 -12.423 -24.273 1.00 46.94 25 LYS C O 1
ATOM 2189 N N . GLY C 1 11 ? 65.693 -11.786 -24.830 1.00 46.56 26 GLY C N 1
ATOM 2190 C CA . GLY C 1 11 ? 65.449 -11.769 -26.267 1.00 46.36 26 GLY C CA 1
ATOM 2191 C C . GLY C 1 11 ? 65.730 -10.377 -26.796 1.00 46.22 26 GLY C C 1
ATOM 2192 O O . GLY C 1 11 ? 66.132 -9.490 -26.037 1.00 46.29 26 GLY C O 1
ATOM 2193 N N . SER C 1 12 ? 65.515 -10.175 -28.091 1.00 45.99 27 SER C N 1
ATOM 2194 C CA . SER C 1 12 ? 65.849 -8.897 -28.714 1.00 45.84 27 SER C CA 1
ATOM 2195 C C . SER C 1 12 ? 64.628 -8.005 -28.957 1.00 45.66 27 SER C C 1
ATOM 2196 O O . SER C 1 12 ? 63.513 -8.492 -29.181 1.00 45.56 27 SER C O 1
ATOM 2199 N N . TYR C 1 13 ? 64.859 -6.697 -28.896 1.00 45.36 28 TYR C N 1
ATOM 2200 C CA . TYR C 1 13 ? 63.797 -5.703 -28.991 1.00 45.15 28 TYR C CA 1
ATOM 2201 C C . TYR C 1 13 ? 64.166 -4.608 -29.985 1.00 44.72 28 TYR C C 1
ATOM 2202 O O . TYR C 1 13 ? 65.322 -4.194 -30.055 1.00 44.81 28 TYR C O 1
ATOM 2211 N N . PHE C 1 14 ? 63.179 -4.144 -30.750 1.00 44.23 29 PHE C N 1
ATOM 2212 C CA . PHE C 1 14 ? 63.418 -3.172 -31.819 1.00 43.78 29 PHE C CA 1
ATOM 2213 C C . PHE C 1 14 ? 62.460 -1.982 -31.791 1.00 43.89 29 PHE C C 1
ATOM 2214 O O . PHE C 1 14 ? 61.353 -2.071 -31.256 1.00 43.67 29 PHE C O 1
ATOM 2222 N N . ILE C 1 15 ? 62.909 -0.874 -32.376 1.00 44.06 30 ILE C N 1
ATOM 2223 C CA . ILE C 1 15 ? 62.100 0.335 -32.531 1.00 44.42 30 ILE C CA 1
ATOM 2224 C C . ILE C 1 15 ? 62.517 1.088 -33.798 1.00 44.60 30 ILE C C 1
ATOM 2225 O O . ILE C 1 15 ? 63.694 1.394 -33.997 1.00 44.61 30 ILE C O 1
ATOM 2230 N N . THR C 1 16 ? 61.539 1.362 -34.656 1.00 44.88 31 THR C N 1
ATOM 2231 C CA . THR C 1 16 ? 61.762 2.132 -35.877 1.00 45.15 31 THR C CA 1
ATOM 2232 C C . THR C 1 16 ? 60.628 3.135 -36.108 1.00 45.51 31 THR C C 1
ATOM 2233 O O . THR C 1 16 ? 59.450 2.789 -36.000 1.00 45.52 31 THR C O 1
ATOM 2237 N N . SER C 1 17 ? 61.001 4.377 -36.405 1.00 45.93 32 SER C N 1
ATOM 2238 C CA . SER C 1 17 ? 60.047 5.457 -36.658 1.00 46.44 32 SER C CA 1
ATOM 2239 C C . SER C 1 17 ? 60.656 6.492 -37.604 1.00 46.87 32 SER C C 1
ATOM 2240 O O . SER C 1 17 ? 61.875 6.518 -37.797 1.00 46.82 32 SER C O 1
ATOM 2243 N N . LYS C 1 18 ? 59.812 7.339 -38.192 1.00 47.49 33 LYS C N 1
ATOM 2244 C CA . LYS C 1 18 ? 60.285 8.373 -39.122 1.00 48.20 33 LYS C CA 1
ATOM 2245 C C . LYS C 1 18 ? 61.069 9.491 -38.425 1.00 48.66 33 LYS C C 1
ATOM 2246 O O . LYS C 1 18 ? 60.568 10.144 -37.506 1.00 48.69 33 LYS C O 1
ATOM 2252 N N . ASP C 1 19 ? 62.305 9.690 -38.877 1.00 49.29 34 ASP C N 1
ATOM 2253 C CA . ASP C 1 19 ? 63.215 10.681 -38.305 1.00 49.85 34 ASP C CA 1
ATOM 2254 C C . ASP C 1 19 ? 63.148 11.986 -39.098 1.00 50.09 34 ASP C C 1
ATOM 2255 O O . ASP C 1 19 ? 63.819 12.130 -40.127 1.00 50.27 34 ASP C O 1
ATOM 2260 N N . ASN C 1 20 ? 62.323 12.921 -38.614 1.00 50.26 35 ASN C N 1
ATOM 2261 C CA . ASN C 1 20 ? 62.101 14.240 -39.243 1.00 50.30 35 ASN C CA 1
ATOM 2262 C C . ASN C 1 20 ? 61.844 14.194 -40.759 1.00 50.13 35 ASN C C 1
ATOM 2263 O O . ASN C 1 20 ? 61.654 15.231 -41.411 1.00 50.40 35 ASN C O 1
ATOM 2268 N N . GLU C 1 21 ? 61.826 12.964 -41.280 1.00 49.77 36 GLU C N 1
ATOM 2269 C CA . GLU C 1 21 ? 61.673 12.616 -42.692 1.00 49.34 36 GLU C CA 1
ATOM 2270 C C . GLU C 1 21 ? 61.256 11.139 -42.625 1.00 48.66 36 GLU C C 1
ATOM 2271 O O . GLU C 1 21 ? 61.705 10.439 -41.713 1.00 48.82 36 GLU C O 1
ATOM 2277 N N . THR C 1 22 ? 60.412 10.635 -43.529 1.00 47.59 37 THR C N 1
ATOM 2278 C CA . THR C 1 22 ? 59.739 11.370 -44.593 1.00 46.44 37 THR C CA 1
ATOM 2279 C C . THR C 1 22 ? 58.317 10.803 -44.699 1.00 45.40 37 THR C C 1
ATOM 2280 O O . THR C 1 22 ? 57.442 11.394 -45.345 1.00 45.58 37 THR C O 1
ATOM 2284 N N . GLY C 1 23 ? 58.099 9.654 -44.060 1.00 43.82 38 GLY C N 1
ATOM 2285 C CA . GLY C 1 23 ? 56.815 8.960 -44.104 1.00 41.87 38 GLY C CA 1
ATOM 2286 C C . GLY C 1 23 ? 56.954 7.558 -44.669 1.00 40.49 38 GLY C C 1
ATOM 2287 O O . GLY C 1 23 ? 57.741 7.330 -45.590 1.00 40.40 38 GLY C O 1
ATOM 2288 N N . ILE C 1 24 ? 56.185 6.623 -44.116 1.00 39.04 39 ILE C N 1
ATOM 2289 C CA . ILE C 1 24 ? 56.198 5.226 -44.554 1.00 37.58 39 ILE C CA 1
ATOM 2290 C C . ILE C 1 24 ? 55.653 5.074 -45.978 1.00 36.74 39 ILE C C 1
ATOM 2291 O O . ILE C 1 24 ? 54.562 5.559 -46.289 1.00 36.49 39 ILE C O 1
ATOM 2296 N N . THR C 1 25 ? 56.426 4.403 -46.832 1.00 35.59 40 THR C N 1
ATOM 2297 C CA . THR C 1 25 ? 56.035 4.160 -48.226 1.00 34.60 40 THR C CA 1
ATOM 2298 C C . THR C 1 25 ? 55.910 2.669 -48.546 1.00 34.01 40 THR C C 1
ATOM 2299 O O . THR C 1 25 ? 55.495 2.293 -49.643 1.00 33.99 40 THR C O 1
ATOM 2303 N N . GLY C 1 26 ? 56.271 1.826 -47.585 1.00 33.29 41 GLY C N 1
ATOM 2304 C CA . GLY C 1 26 ? 56.182 0.384 -47.760 1.00 32.41 41 GLY C CA 1
ATOM 2305 C C . GLY C 1 26 ? 56.495 -0.400 -46.502 1.00 31.82 41 GLY C C 1
ATOM 2306 O O . GLY C 1 26 ? 57.231 0.070 -45.631 1.00 31.81 41 GLY C O 1
ATOM 2307 N N . ILE C 1 27 ? 55.914 -1.593 -46.405 1.00 31.09 42 ILE C N 1
ATOM 2308 C CA . ILE C 1 27 ? 56.243 -2.542 -45.347 1.00 30.49 42 ILE C CA 1
ATOM 2309 C C . ILE C 1 27 ? 56.610 -3.888 -45.980 1.00 30.12 42 ILE C C 1
ATOM 2310 O O . ILE C 1 27 ? 55.905 -4.381 -46.865 1.00 29.82 42 ILE C O 1
ATOM 2315 N N . ARG C 1 28 ? 57.722 -4.464 -45.530 1.00 29.70 43 ARG C N 1
ATOM 2316 C CA . ARG C 1 28 ? 58.109 -5.816 -45.920 1.00 29.25 43 ARG C CA 1
ATOM 2317 C C . ARG C 1 28 ? 57.947 -6.740 -44.724 1.00 29.19 43 ARG C C 1
ATOM 2318 O O . ARG C 1 28 ? 58.381 -6.422 -43.621 1.00 29.23 43 ARG C O 1
ATOM 2326 N N . VAL C 1 29 ? 57.305 -7.878 -44.953 1.00 29.18 44 VAL C N 1
ATOM 2327 C CA . VAL C 1 29 ? 57.073 -8.870 -43.914 1.00 29.08 44 VAL C CA 1
ATOM 2328 C C . VAL C 1 29 ? 57.710 -10.191 -44.347 1.00 29.20 44 VAL C C 1
ATOM 2329 O O . VAL C 1 29 ? 57.570 -10.611 -45.498 1.00 29.12 44 VAL C O 1
ATOM 2333 N N . PHE C 1 30 ? 58.420 -10.834 -43.426 1.00 29.26 45 PHE C N 1
ATOM 2334 C CA . PHE C 1 30 ? 59.033 -12.124 -43.709 1.00 29.57 45 PHE C CA 1
ATOM 2335 C C . PHE C 1 30 ? 58.276 -13.267 -43.038 1.00 29.83 45 PHE C C 1
ATOM 2336 O O . PHE C 1 30 ? 58.133 -13.307 -41.815 1.00 29.87 45 PHE C O 1
ATOM 2344 N N . VAL C 1 31 ? 57.789 -14.189 -43.862 1.00 30.45 46 VAL C N 1
ATOM 2345 C CA . VAL C 1 31 ? 56.995 -15.323 -43.401 1.00 30.97 46 VAL C CA 1
ATOM 2346 C C . VAL C 1 31 ? 57.638 -16.631 -43.864 1.00 31.43 46 VAL C C 1
ATOM 2347 O O . VAL C 1 31 ? 57.939 -16.796 -45.046 1.00 31.39 46 VAL C O 1
ATOM 2351 N N . GLY C 1 32 ? 57.859 -17.548 -42.924 1.00 32.04 47 GLY C N 1
ATOM 2352 C CA . GLY C 1 32 ? 58.376 -18.874 -43.246 1.00 32.73 47 GLY C CA 1
ATOM 2353 C C . GLY C 1 32 ? 57.269 -19.878 -43.532 1.00 33.32 47 GLY C C 1
ATOM 2354 O O . GLY C 1 32 ? 56.086 -19.530 -43.474 1.00 33.40 47 GLY C O 1
ATOM 2355 N N . PRO C 1 33 ? 57.646 -21.133 -43.860 1.00 33.68 48 PRO C N 1
ATOM 2356 C CA . PRO C 1 33 ? 56.695 -22.235 -44.069 1.00 33.82 48 PRO C CA 1
ATOM 2357 C C . PRO C 1 33 ? 55.782 -22.527 -42.867 1.00 33.98 48 PRO C C 1
ATOM 2358 O O . PRO C 1 33 ? 54.673 -23.035 -43.053 1.00 34.22 48 PRO C O 1
ATOM 2362 N N . VAL C 1 34 ? 56.243 -22.211 -41.657 1.00 33.90 49 VAL C N 1
ATOM 2363 C CA . VAL C 1 34 ? 55.432 -22.352 -40.435 1.00 33.79 49 VAL C CA 1
ATOM 2364 C C . VAL C 1 34 ? 54.273 -21.342 -40.398 1.00 33.61 49 VAL C C 1
ATOM 2365 O O . VAL C 1 34 ? 53.209 -21.623 -39.838 1.00 33.74 49 VAL C O 1
ATOM 2369 N N . GLY C 1 35 ? 54.486 -20.172 -40.996 1.00 33.28 50 GLY C N 1
ATOM 2370 C CA . GLY C 1 35 ? 53.419 -19.187 -41.173 1.00 32.72 50 GLY C CA 1
ATOM 2371 C C . GLY C 1 35 ? 53.365 -18.075 -40.145 1.00 32.28 50 GLY C C 1
ATOM 2372 O O . GLY C 1 35 ? 52.460 -17.242 -40.177 1.00 32.40 50 GLY C O 1
ATOM 2373 N N . LEU C 1 36 ? 54.319 -18.068 -39.221 1.00 31.95 51 LEU C N 1
ATOM 2374 C CA . LEU C 1 36 ? 54.432 -16.984 -38.252 1.00 31.58 51 LEU C CA 1
ATOM 2375 C C . LEU C 1 36 ? 55.275 -15.855 -38.843 1.00 31.26 51 LEU C C 1
ATOM 2376 O O . LEU C 1 36 ? 56.024 -16.067 -39.801 1.00 31.54 51 LEU C O 1
ATOM 2381 N N . ILE C 1 37 ? 55.149 -14.661 -38.274 1.00 30.67 52 ILE C N 1
ATOM 2382 C CA . ILE C 1 37 ? 55.860 -13.495 -38.782 1.00 30.07 52 ILE C CA 1
ATOM 2383 C C . ILE C 1 37 ? 57.279 -13.420 -38.202 1.00 29.80 52 ILE C C 1
ATOM 2384 O O . ILE C 1 37 ? 57.476 -13.170 -37.008 1.00 29.86 52 ILE C O 1
ATOM 2389 N N . LYS C 1 38 ? 58.259 -13.650 -39.071 1.00 29.25 53 LYS C N 1
ATOM 2390 C CA . LYS C 1 38 ? 59.662 -13.741 -38.663 1.00 28.72 53 LYS C CA 1
ATOM 2391 C C . LYS C 1 38 ? 60.286 -12.375 -38.394 1.00 28.42 53 LYS C C 1
ATOM 2392 O O . LYS C 1 38 ? 60.930 -12.177 -37.363 1.00 28.40 53 LYS C O 1
ATOM 2398 N N . SER C 1 39 ? 60.085 -11.442 -39.321 1.00 28.08 54 SER C N 1
ATOM 2399 C CA . SER C 1 39 ? 60.678 -10.108 -39.233 1.00 27.93 54 SER C CA 1
ATOM 2400 C C . SER C 1 39 ? 59.943 -9.102 -40.117 1.00 27.78 54 SER C C 1
ATOM 2401 O O . SER C 1 39 ? 59.098 -9.476 -40.930 1.00 27.81 54 SER C O 1
ATOM 2404 N N . ILE C 1 40 ? 60.272 -7.825 -39.950 1.00 27.87 55 ILE C N 1
ATOM 2405 C CA . ILE C 1 40 ? 59.727 -6.762 -40.797 1.00 28.08 55 ILE C CA 1
ATOM 2406 C C . ILE C 1 40 ? 60.791 -5.751 -41.232 1.00 27.92 55 ILE C C 1
ATOM 2407 O O . ILE C 1 40 ? 61.835 -5.612 -40.595 1.00 27.82 55 ILE C O 1
ATOM 2412 N N . GLN C 1 41 ? 60.510 -5.058 -42.330 1.00 27.90 56 GLN C N 1
ATOM 2413 C CA . GLN C 1 41 ? 61.275 -3.880 -42.722 1.00 27.78 56 GLN C CA 1
ATOM 2414 C C . GLN C 1 41 ? 60.296 -2.755 -43.006 1.00 27.77 56 GLN C C 1
ATOM 2415 O O . GLN C 1 41 ? 59.178 -2.997 -43.457 1.00 27.68 56 GLN C O 1
ATOM 2421 N N . VAL C 1 42 ? 60.717 -1.526 -42.731 1.00 27.79 57 VAL C N 1
ATOM 2422 C CA . VAL C 1 42 ? 59.886 -0.358 -42.975 1.00 27.87 57 VAL C CA 1
ATOM 2423 C C . VAL C 1 42 ? 60.589 0.572 -43.960 1.00 28.05 57 VAL C C 1
ATOM 2424 O O . VAL C 1 42 ? 61.768 0.897 -43.792 1.00 27.91 57 VAL C O 1
ATOM 2428 N N . ARG C 1 43 ? 59.855 0.991 -44.986 1.00 28.29 58 ARG C N 1
ATOM 2429 C CA . ARG C 1 43 ? 60.389 1.896 -45.989 1.00 28.63 58 ARG C CA 1
ATOM 2430 C C . ARG C 1 43 ? 59.985 3.336 -45.690 1.00 28.60 58 ARG C C 1
ATOM 2431 O O . ARG C 1 43 ? 58.800 3.658 -45.614 1.00 28.37 58 ARG C O 1
ATOM 2439 N N . TYR C 1 44 ? 60.984 4.192 -45.507 1.00 28.74 59 TYR C N 1
ATOM 2440 C CA . TYR C 1 44 ? 60.758 5.615 -45.288 1.00 28.93 59 TYR C CA 1
ATOM 2441 C C . TYR C 1 44 ? 61.257 6.372 -46.504 1.00 29.18 59 TYR C C 1
ATOM 2442 O O . TYR C 1 44 ? 62.444 6.309 -46.844 1.00 29.27 59 TYR C O 1
ATOM 2451 N N . GLY C 1 45 ? 60.346 7.082 -47.161 1.00 29.45 60 GLY C N 1
ATOM 2452 C CA . GLY C 1 45 ? 60.636 7.675 -48.459 1.00 29.75 60 GLY C CA 1
ATOM 2453 C C . GLY C 1 45 ? 61.075 6.577 -49.406 1.00 30.01 60 GLY C C 1
ATOM 2454 O O . GLY C 1 45 ? 60.322 5.640 -49.664 1.00 30.07 60 GLY C O 1
ATOM 2455 N N . SER C 1 46 ? 62.312 6.677 -49.886 1.00 30.26 61 SER C N 1
ATOM 2456 C CA . SER C 1 46 ? 62.863 5.718 -50.841 1.00 30.56 61 SER C CA 1
ATOM 2457 C C . SER C 1 46 ? 63.854 4.724 -50.221 1.00 30.63 61 SER C C 1
ATOM 2458 O O . SER C 1 46 ? 64.452 3.920 -50.943 1.00 30.61 61 SER C O 1
ATOM 2461 N N . SER C 1 47 ? 64.018 4.776 -48.897 1.00 30.55 62 SER C N 1
ATOM 2462 C CA . SER C 1 47 ? 64.970 3.909 -48.194 1.00 30.54 62 SER C CA 1
ATOM 2463 C C . SER C 1 47 ? 64.315 2.885 -47.267 1.00 30.27 62 SER C C 1
ATOM 2464 O O . SER C 1 47 ? 63.487 3.236 -46.431 1.00 30.30 62 SER C O 1
ATOM 2467 N N . TRP C 1 48 ? 64.708 1.621 -47.419 1.00 30.03 63 TRP C N 1
ATOM 2468 C CA . TRP C 1 48 ? 64.300 0.562 -46.502 1.00 29.87 63 TRP C CA 1
ATOM 2469 C C . TRP C 1 48 ? 65.147 0.591 -45.233 1.00 29.84 63 TRP C C 1
ATOM 2470 O O . TRP C 1 48 ? 66.364 0.806 -45.287 1.00 30.06 63 TRP C O 1
ATOM 2481 N N . SER C 1 49 ? 64.503 0.377 -44.090 1.00 29.60 64 SER C N 1
ATOM 2482 C CA . SER C 1 49 ? 65.221 0.171 -42.840 1.00 29.44 64 SER C CA 1
ATOM 2483 C C . SER C 1 49 ? 65.843 -1.222 -42.878 1.00 29.41 64 SER C C 1
ATOM 2484 O O . SER C 1 49 ? 65.524 -2.017 -43.764 1.00 29.67 64 SER C O 1
ATOM 2487 N N . GLU C 1 50 ? 66.729 -1.516 -41.931 1.00 29.34 65 GLU C N 1
ATOM 2488 C CA . GLU C 1 50 ? 67.275 -2.867 -41.800 1.00 29.50 65 GLU C CA 1
ATOM 2489 C C . GLU C 1 50 ? 66.196 -3.838 -41.304 1.00 29.56 65 GLU C C 1
ATOM 2490 O O . GLU C 1 50 ? 65.118 -3.414 -40.870 1.00 29.59 65 GLU C O 1
ATOM 2496 N N . LYS C 1 51 ? 66.491 -5.133 -41.374 1.00 29.67 66 LYS C N 1
ATOM 2497 C CA . LYS C 1 51 ? 65.570 -6.165 -40.913 1.00 29.82 66 LYS C CA 1
ATOM 2498 C C . LYS C 1 51 ? 65.449 -6.166 -39.389 1.00 30.23 66 LYS C C 1
ATOM 2499 O O . LYS C 1 51 ? 66.454 -6.167 -38.668 1.00 30.08 66 LYS C O 1
ATOM 2505 N N . TYR C 1 52 ? 64.208 -6.154 -38.907 1.00 30.60 67 TYR C N 1
ATOM 2506 C CA . TYR C 1 52 ? 63.944 -6.243 -37.476 1.00 30.87 67 TYR C CA 1
ATOM 2507 C C . TYR C 1 52 ? 63.247 -7.556 -37.161 1.00 31.25 67 TYR C C 1
ATOM 2508 O O . TYR C 1 52 ? 62.042 -7.708 -37.386 1.00 31.44 67 TYR C O 1
ATOM 2517 N N . GLY C 1 53 ? 64.022 -8.510 -36.654 1.00 31.54 68 GLY C N 1
ATOM 2518 C CA . GLY C 1 53 ? 63.501 -9.827 -36.315 1.00 31.74 68 GLY C CA 1
ATOM 2519 C C . GLY C 1 53 ? 64.480 -10.944 -36.605 1.00 31.92 68 GLY C C 1
ATOM 2520 O O . GLY C 1 53 ? 65.696 -10.741 -36.594 1.00 32.07 68 GLY C O 1
ATOM 2521 N N . ILE C 1 54 ? 63.933 -12.127 -36.869 1.00 32.12 69 ILE C N 1
ATOM 2522 C CA . ILE C 1 54 ? 64.717 -13.338 -37.070 1.00 32.19 69 ILE C CA 1
ATOM 2523 C C . ILE C 1 54 ? 64.846 -13.627 -38.568 1.00 32.31 69 ILE C C 1
ATOM 2524 O O . ILE C 1 54 ? 63.836 -13.626 -39.285 1.00 32.25 69 ILE C O 1
ATOM 2529 N N . PRO C 1 55 ? 66.091 -13.863 -39.044 1.00 32.30 70 PRO C N 1
ATOM 2530 C CA . PRO C 1 55 ? 66.373 -14.194 -40.443 1.00 32.26 70 PRO C CA 1
ATOM 2531 C C . PRO C 1 55 ? 65.623 -15.430 -40.915 1.00 32.40 70 PRO C C 1
ATOM 2532 O O . PRO C 1 55 ? 65.224 -16.263 -40.098 1.00 32.49 70 PRO C O 1
ATOM 2536 N N . GLY C 1 56 ? 65.444 -15.543 -42.227 1.00 32.49 71 GLY C N 1
ATOM 2537 C CA . GLY C 1 56 ? 64.687 -16.640 -42.812 1.00 32.76 71 GLY C CA 1
ATOM 2538 C C . GLY C 1 56 ? 63.335 -16.188 -43.331 1.00 32.99 71 GLY C C 1
ATOM 2539 O O . GLY C 1 56 ? 62.946 -15.027 -43.160 1.00 32.90 71 GLY C O 1
ATOM 2540 N N . GLY C 1 57 ? 62.625 -17.112 -43.971 1.00 33.24 72 GLY C N 1
ATOM 2541 C CA . GLY C 1 57 ? 61.301 -16.840 -44.525 1.00 33.33 72 GLY C CA 1
ATOM 2542 C C . GLY C 1 57 ? 61.359 -16.132 -45.862 1.00 33.42 72 GLY C C 1
ATOM 2543 O O . GLY C 1 57 ? 62.407 -15.607 -46.250 1.00 33.45 72 GLY C O 1
ATOM 2544 N N . LYS C 1 58 ? 60.231 -16.137 -46.572 1.00 33.40 73 LYS C N 1
ATOM 2545 C CA . LYS C 1 58 ? 60.085 -15.373 -47.812 1.00 33.35 73 LYS C CA 1
ATOM 2546 C C . LYS C 1 58 ? 59.532 -13.981 -47.539 1.00 33.08 73 LYS C C 1
ATOM 2547 O O . LYS C 1 58 ? 58.788 -13.774 -46.576 1.00 33.08 73 LYS C O 1
ATOM 2553 N N . ALA C 1 59 ? 59.913 -13.030 -48.387 1.00 32.84 74 ALA C N 1
ATOM 2554 C CA . ALA C 1 59 ? 59.496 -11.639 -48.242 1.00 32.52 74 ALA C CA 1
ATOM 2555 C C . ALA C 1 59 ? 58.193 -11.369 -48.980 1.00 32.37 74 ALA C C 1
ATOM 2556 O O . ALA C 1 59 ? 58.005 -11.809 -50.115 1.00 32.47 74 ALA C O 1
ATOM 2558 N N . HIS C 1 60 ? 57.294 -10.649 -48.319 1.00 32.04 75 HIS C N 1
ATOM 2559 C CA . HIS C 1 60 ? 56.106 -10.120 -48.968 1.00 31.90 75 HIS C CA 1
ATOM 2560 C C . HIS C 1 60 ? 55.997 -8.636 -48.654 1.00 31.56 75 HIS C C 1
ATOM 2561 O O . HIS C 1 60 ? 56.400 -8.194 -47.576 1.00 31.42 75 HIS C O 1
ATOM 2568 N N . GLU C 1 61 ? 55.465 -7.875 -49.606 1.00 31.19 76 GLU C N 1
ATOM 2569 C CA . GLU C 1 61 ? 55.478 -6.420 -49.518 1.00 30.99 76 GLU C CA 1
ATOM 2570 C C . GLU C 1 61 ? 54.130 -5.763 -49.763 1.00 30.58 76 GLU C C 1
ATOM 2571 O O . GLU C 1 61 ? 53.332 -6.223 -50.589 1.00 30.38 76 GLU C O 1
ATOM 2577 N N . LEU C 1 62 ? 53.894 -4.683 -49.021 1.00 30.01 77 LEU C N 1
ATOM 2578 C CA . LEU C 1 62 ? 52.870 -3.714 -49.359 1.00 29.32 77 LEU C CA 1
ATOM 2579 C C . LEU C 1 62 ? 53.580 -2.415 -49.697 1.00 28.90 77 LEU C C 1
ATOM 2580 O O . LEU C 1 62 ? 54.167 -1.773 -48.826 1.00 28.61 77 LEU C O 1
ATOM 2585 N N . ILE C 1 63 ? 53.544 -2.055 -50.975 1.00 28.60 78 ILE C N 1
ATOM 2586 C CA . ILE C 1 63 ? 54.086 -0.784 -51.437 1.00 28.38 78 ILE C CA 1
ATOM 2587 C C . ILE C 1 63 ? 52.930 0.197 -51.610 1.00 28.24 78 ILE C C 1
ATOM 2588 O O . ILE C 1 63 ? 51.921 -0.111 -52.254 1.00 28.31 78 ILE C O 1
ATOM 2593 N N . LEU C 1 64 ? 53.087 1.368 -51.004 1.00 28.11 79 LEU C N 1
ATOM 2594 C CA . LEU C 1 64 ? 52.051 2.389 -50.952 1.00 27.93 79 LEU C CA 1
ATOM 2595 C C . LEU C 1 64 ? 52.119 3.352 -52.130 1.00 28.13 79 LEU C C 1
ATOM 2596 O O . LEU C 1 64 ? 53.202 3.753 -52.562 1.00 27.98 79 LEU C O 1
ATOM 2601 N N . HIS C 1 65 ? 50.951 3.723 -52.644 1.00 28.39 80 HIS C N 1
ATOM 2602 C CA . HIS C 1 65 ? 50.846 4.810 -53.613 1.00 28.64 80 HIS C CA 1
ATOM 2603 C C . HIS C 1 65 ? 51.157 6.134 -52.915 1.00 28.81 80 HIS C C 1
ATOM 2604 O O . HIS C 1 65 ? 51.014 6.231 -51.692 1.00 28.96 80 HIS C O 1
ATOM 2611 N N . PRO C 1 66 ? 51.614 7.147 -53.676 1.00 29.02 81 PRO C N 1
ATOM 2612 C CA . PRO C 1 66 ? 51.767 8.483 -53.095 1.00 29.09 81 PRO C CA 1
ATOM 2613 C C . PRO C 1 66 ? 50.448 8.973 -52.500 1.00 29.05 81 PRO C C 1
ATOM 2614 O O . PRO C 1 66 ? 49.406 8.902 -53.156 1.00 29.22 81 PRO C O 1
ATOM 2618 N N . GLY C 1 67 ? 50.497 9.434 -51.254 1.00 29.00 82 GLY C N 1
ATOM 2619 C CA . GLY C 1 67 ? 49.299 9.887 -50.553 1.00 28.70 82 GLY C CA 1
ATOM 2620 C C . GLY C 1 67 ? 48.452 8.765 -49.981 1.00 28.44 82 GLY C C 1
ATOM 2621 O O . GLY C 1 67 ? 47.375 9.017 -49.441 1.00 28.56 82 GLY C O 1
ATOM 2622 N N . GLU C 1 68 ? 48.933 7.528 -50.101 1.00 28.08 83 GLU C N 1
ATOM 2623 C CA . GLU C 1 68 ? 48.271 6.373 -49.495 1.00 27.53 83 GLU C CA 1
ATOM 2624 C C . GLU C 1 68 ? 48.994 5.954 -48.218 1.00 27.43 83 GLU C C 1
ATOM 2625 O O . GLU C 1 68 ? 50.219 5.816 -48.204 1.00 27.48 83 GLU C O 1
ATOM 2631 N N . HIS C 1 69 ? 48.224 5.753 -47.151 1.00 27.03 84 HIS C N 1
ATOM 2632 C CA . HIS C 1 69 ? 48.776 5.487 -45.826 1.00 26.68 84 HIS C CA 1
ATOM 2633 C C . HIS C 1 69 ? 48.085 4.313 -45.127 1.00 26.29 84 HIS C C 1
ATOM 2634 O O . HIS C 1 69 ? 46.983 3.923 -45.501 1.00 26.18 84 HIS C O 1
ATOM 2641 N N . ILE C 1 70 ? 48.750 3.752 -44.120 1.00 25.93 85 ILE C N 1
ATOM 2642 C CA . ILE C 1 70 ? 48.192 2.662 -43.321 1.00 25.69 85 ILE C CA 1
ATOM 2643 C C . ILE C 1 70 ? 47.443 3.252 -42.125 1.00 25.73 85 ILE C C 1
ATOM 2644 O O . ILE C 1 70 ? 48.020 3.978 -41.308 1.00 25.41 85 ILE C O 1
ATOM 2649 N N . ILE C 1 71 ? 46.154 2.934 -42.039 1.00 25.73 86 ILE C N 1
ATOM 2650 C CA . ILE C 1 71 ? 45.270 3.576 -41.070 1.00 25.86 86 ILE C CA 1
ATOM 2651 C C . ILE C 1 71 ? 44.764 2.625 -39.983 1.00 25.96 86 ILE C C 1
ATOM 2652 O O . ILE C 1 71 ? 44.194 3.063 -38.982 1.00 25.99 86 ILE C O 1
ATOM 2657 N N . SER C 1 72 ? 44.984 1.326 -40.186 1.00 25.94 87 SER C N 1
ATOM 2658 C CA . SER C 1 72 ? 44.649 0.307 -39.190 1.00 26.05 87 SER C CA 1
ATOM 2659 C C . SER C 1 72 ? 45.342 -1.019 -39.497 1.00 26.17 87 SER C C 1
ATOM 2660 O O . SER C 1 72 ? 45.755 -1.262 -40.629 1.00 26.26 87 SER C O 1
ATOM 2663 N N . ILE C 1 73 ? 45.472 -1.865 -38.477 1.00 26.60 88 ILE C N 1
ATOM 2664 C CA . ILE C 1 73 ? 46.157 -3.154 -38.595 1.00 26.96 88 ILE C CA 1
ATOM 2665 C C . ILE C 1 73 ? 45.435 -4.232 -37.780 1.00 27.26 88 ILE C C 1
ATOM 2666 O O . ILE C 1 73 ? 45.259 -4.095 -36.566 1.00 27.23 88 ILE C O 1
ATOM 2671 N N . TYR C 1 74 ? 45.015 -5.299 -38.453 1.00 27.67 89 TYR C N 1
ATOM 2672 C CA . TYR C 1 74 ? 44.467 -6.469 -37.768 1.00 28.31 89 TYR C CA 1
ATOM 2673 C C . TYR C 1 74 ? 45.537 -7.552 -37.646 1.00 28.89 89 TYR C C 1
ATOM 2674 O O . TYR C 1 74 ? 46.243 -7.853 -38.611 1.00 28.84 89 TYR C O 1
ATOM 2683 N N . GLY C 1 75 ? 45.653 -8.130 -36.455 1.00 29.63 90 GLY C N 1
ATOM 2684 C CA . GLY C 1 75 ? 46.640 -9.172 -36.207 1.00 30.60 90 GLY C CA 1
ATOM 2685 C C . GLY C 1 75 ? 46.137 -10.329 -35.365 1.00 31.34 90 GLY C C 1
ATOM 2686 O O . GLY C 1 75 ? 45.158 -10.198 -34.626 1.00 31.36 90 GLY C O 1
ATOM 2687 N N . ARG C 1 76 ? 46.817 -11.466 -35.496 1.00 32.03 91 ARG C N 1
ATOM 2688 C CA . ARG C 1 76 ? 46.583 -12.648 -34.668 1.00 32.87 91 ARG C CA 1
ATOM 2689 C C . ARG C 1 76 ? 47.911 -13.095 -34.065 1.00 33.21 91 ARG C C 1
ATOM 2690 O O . ARG C 1 76 ? 48.958 -12.984 -34.708 1.00 33.28 91 ARG C O 1
ATOM 2698 N N . TYR C 1 77 ? 47.868 -13.602 -32.836 1.00 33.74 92 TYR C N 1
ATOM 2699 C CA . TYR C 1 77 ? 49.076 -14.074 -32.165 1.00 34.17 92 TYR C CA 1
ATOM 2700 C C . TYR C 1 77 ? 48.846 -15.276 -31.253 1.00 34.43 92 TYR C C 1
ATOM 2701 O O . TYR C 1 77 ? 47.720 -15.534 -30.812 1.00 34.68 92 TYR C O 1
ATOM 2710 N N . ARG C 1 78 ? 49.929 -16.006 -30.990 1.00 34.35 93 ARG C N 1
ATOM 2711 C CA . ARG C 1 78 ? 49.982 -16.989 -29.916 1.00 34.34 93 ARG C CA 1
ATOM 2712 C C . ARG C 1 78 ? 51.260 -16.680 -29.133 1.00 34.11 93 ARG C C 1
ATOM 2713 O O . ARG C 1 78 ? 51.323 -15.653 -28.453 1.00 34.14 93 ARG C O 1
ATOM 2721 N N . THR C 1 79 ? 52.278 -17.536 -29.234 1.00 33.86 94 THR C N 1
ATOM 2722 C CA . THR C 1 79 ? 53.611 -17.202 -28.711 1.00 33.68 94 THR C CA 1
ATOM 2723 C C . THR C 1 79 ? 54.214 -16.090 -29.576 1.00 33.35 94 THR C C 1
ATOM 2724 O O . THR C 1 79 ? 54.646 -15.055 -29.069 1.00 33.38 94 THR C O 1
ATOM 2728 N N . PHE C 1 80 ? 54.216 -16.320 -30.886 1.00 32.91 95 PHE C N 1
ATOM 2729 C CA . PHE C 1 80 ? 54.698 -15.356 -31.864 1.00 32.61 95 PHE C CA 1
ATOM 2730 C C . PHE C 1 80 ? 53.532 -14.684 -32.592 1.00 32.26 95 PHE C C 1
ATOM 2731 O O . PHE C 1 80 ? 52.434 -15.243 -32.677 1.00 32.26 95 PHE C O 1
ATOM 2739 N N . LEU C 1 81 ? 53.781 -13.480 -33.103 1.00 31.64 96 LEU C N 1
ATOM 2740 C CA . LEU C 1 81 ? 52.858 -12.808 -34.008 1.00 30.90 96 LEU C CA 1
ATOM 2741 C C . LEU C 1 81 ? 52.656 -13.688 -35.241 1.00 30.56 96 LEU C C 1
ATOM 2742 O O . LEU C 1 81 ? 53.607 -13.989 -35.970 1.00 30.35 96 LEU C O 1
ATOM 2747 N N . GLN C 1 82 ? 51.411 -14.107 -35.448 1.00 30.06 97 GLN C N 1
ATOM 2748 C CA . GLN C 1 82 ? 51.069 -15.101 -36.464 1.00 29.61 97 GLN C CA 1
ATOM 2749 C C . GLN C 1 82 ? 50.618 -14.470 -37.773 1.00 29.12 97 GLN C C 1
ATOM 2750 O O . GLN C 1 82 ? 50.969 -14.941 -38.855 1.00 29.06 97 GLN C O 1
ATOM 2756 N N . HIS C 1 83 ? 49.826 -13.410 -37.663 1.00 28.48 98 HIS C N 1
ATOM 2757 C CA . HIS C 1 83 ? 49.189 -12.812 -38.817 1.00 27.79 98 HIS C CA 1
ATOM 2758 C C . HIS C 1 83 ? 49.134 -11.309 -38.676 1.00 27.53 98 HIS C C 1
ATOM 2759 O O . HIS C 1 83 ? 48.969 -10.786 -37.578 1.00 27.48 98 HIS C O 1
ATOM 2766 N N . VAL C 1 84 ? 49.283 -10.627 -39.804 1.00 27.24 99 VAL C N 1
ATOM 2767 C CA . VAL C 1 84 ? 49.065 -9.194 -39.891 1.00 27.10 99 VAL C CA 1
ATOM 2768 C C . VAL C 1 84 ? 48.373 -8.867 -41.214 1.00 27.00 99 VAL C C 1
ATOM 2769 O O . VAL C 1 84 ? 48.789 -9.326 -42.280 1.00 26.76 99 VAL C O 1
ATOM 2773 N N . THR C 1 85 ? 47.283 -8.113 -41.130 1.00 26.83 100 THR C N 1
ATOM 2774 C CA . THR C 1 85 ? 46.699 -7.505 -42.314 1.00 26.80 100 THR C CA 1
ATOM 2775 C C . THR C 1 85 ? 46.716 -5.989 -42.155 1.00 26.51 100 THR C C 1
ATOM 2776 O O . THR C 1 85 ? 46.142 -5.442 -41.212 1.00 26.55 100 THR C O 1
ATOM 2780 N N . LEU C 1 86 ? 47.417 -5.328 -43.072 1.00 26.13 101 LEU C N 1
ATOM 2781 C CA . LEU C 1 86 ? 47.540 -3.878 -43.074 1.00 25.69 101 LEU C CA 1
ATOM 2782 C C . LEU C 1 86 ? 46.456 -3.280 -43.963 1.00 25.49 101 LEU C C 1
ATOM 2783 O O . LEU C 1 86 ? 46.278 -3.705 -45.103 1.00 25.24 101 LEU C O 1
ATOM 2788 N N . ILE C 1 87 ? 45.732 -2.294 -43.443 1.00 25.33 102 ILE C N 1
ATOM 2789 C CA . ILE C 1 87 ? 44.677 -1.645 -44.225 1.00 25.18 102 ILE C CA 1
ATOM 2790 C C . ILE C 1 87 ? 44.973 -0.160 -44.490 1.00 25.08 102 ILE C C 1
ATOM 2791 O O . ILE C 1 87 ? 45.409 0.572 -43.598 1.00 24.81 102 ILE C O 1
ATOM 2796 N N . THR C 1 88 ? 44.769 0.258 -45.739 1.00 25.00 103 THR C N 1
ATOM 2797 C CA . THR C 1 88 ? 45.102 1.616 -46.165 1.00 24.95 103 THR C CA 1
ATOM 2798 C C . THR C 1 88 ? 43.892 2.554 -46.208 1.00 25.07 103 THR C C 1
ATOM 2799 O O . THR C 1 88 ? 42.745 2.121 -46.100 1.00 24.80 103 THR C O 1
ATOM 2803 N N . ASN C 1 89 ? 44.177 3.843 -46.371 1.00 25.28 104 ASN C N 1
ATOM 2804 C CA . ASN C 1 89 ? 43.162 4.877 -46.553 1.00 25.52 104 ASN C CA 1
ATOM 2805 C C . ASN C 1 89 ? 42.499 4.868 -47.940 1.00 25.84 104 ASN C C 1
ATOM 2806 O O . ASN C 1 89 ? 41.557 5.627 -48.185 1.00 25.98 104 ASN C O 1
ATOM 2811 N N . GLN C 1 90 ? 42.995 4.014 -48.838 1.00 26.07 105 GLN C N 1
ATOM 2812 C CA . GLN C 1 90 ? 42.418 3.855 -50.180 1.00 26.37 105 GLN C CA 1
ATOM 2813 C C . GLN C 1 90 ? 41.513 2.628 -50.280 1.00 26.54 105 GLN C C 1
ATOM 2814 O O . GLN C 1 90 ? 40.807 2.452 -51.273 1.00 26.77 105 GLN C O 1
ATOM 2820 N N . GLY C 1 91 ? 41.534 1.787 -49.251 1.00 26.69 106 GLY C N 1
ATOM 2821 C CA . GLY C 1 91 ? 40.719 0.578 -49.225 1.00 26.88 106 GLY C CA 1
ATOM 2822 C C . GLY C 1 91 ? 41.507 -0.679 -49.536 1.00 27.06 106 GLY C C 1
ATOM 2823 O O . GLY C 1 91 ? 40.957 -1.780 -49.523 1.00 27.10 106 GLY C O 1
ATOM 2824 N N . ARG C 1 92 ? 42.795 -0.510 -49.832 1.00 27.25 107 ARG C N 1
ATOM 2825 C CA . ARG C 1 92 ? 43.692 -1.634 -50.067 1.00 27.33 107 ARG C CA 1
ATOM 2826 C C . ARG C 1 92 ? 44.027 -2.339 -48.757 1.00 27.63 107 ARG C C 1
ATOM 2827 O O . ARG C 1 92 ? 44.068 -1.720 -47.692 1.00 27.64 107 ARG C O 1
ATOM 2835 N N . SER C 1 93 ? 44.256 -3.643 -48.847 1.00 27.91 108 SER C N 1
ATOM 2836 C CA . SER C 1 93 ? 44.760 -4.410 -47.723 1.00 28.17 108 SER C CA 1
ATOM 2837 C C . SER C 1 93 ? 45.886 -5.326 -48.193 1.00 28.46 108 SER C C 1
ATOM 2838 O O . SER C 1 93 ? 45.993 -5.634 -49.383 1.00 28.39 108 SER C O 1
ATOM 2841 N N . ALA C 1 94 ? 46.733 -5.737 -47.253 1.00 28.71 109 ALA C N 1
ATOM 2842 C CA . ALA C 1 94 ? 47.766 -6.728 -47.519 1.00 28.93 109 ALA C CA 1
ATOM 2843 C C . ALA C 1 94 ? 47.881 -7.626 -46.303 1.00 29.16 109 ALA C C 1
ATOM 2844 O O . ALA C 1 94 ? 48.133 -7.148 -45.200 1.00 29.42 109 ALA C O 1
ATOM 2846 N N . SER C 1 95 ? 47.673 -8.923 -46.515 1.00 29.48 110 SER C N 1
ATOM 2847 C CA . SER C 1 95 ? 47.661 -9.905 -45.438 1.00 29.91 110 SER C CA 1
ATOM 2848 C C . SER C 1 95 ? 48.894 -10.795 -45.469 1.00 30.08 110 SER C C 1
ATOM 2849 O O . SER C 1 95 ? 49.317 -11.261 -46.527 1.00 30.04 110 SER C O 1
ATOM 2852 N N . PHE C 1 96 ? 49.451 -11.033 -44.287 1.00 30.46 111 PHE C N 1
ATOM 2853 C CA . PHE C 1 96 ? 50.675 -11.793 -44.132 1.00 31.00 111 PHE C CA 1
ATOM 2854 C C . PHE C 1 96 ? 50.518 -12.768 -42.977 1.00 31.40 111 PHE C C 1
ATOM 2855 O O . PHE C 1 96 ? 50.082 -12.386 -41.891 1.00 31.20 111 PHE C O 1
ATOM 2863 N N . GLY C 1 97 ? 50.875 -14.025 -43.217 1.00 32.04 112 GLY C N 1
ATOM 2864 C CA . GLY C 1 97 ? 50.900 -15.034 -42.161 1.00 33.01 112 GLY C CA 1
ATOM 2865 C C . GLY C 1 97 ? 49.605 -15.799 -41.973 1.00 33.53 112 GLY C C 1
ATOM 2866 O O . GLY C 1 97 ? 48.600 -15.509 -42.620 1.00 33.66 112 GLY C O 1
ATOM 2867 N N . LEU C 1 98 ? 49.640 -16.777 -41.074 1.00 34.23 113 LEU C N 1
ATOM 2868 C CA . LEU C 1 98 ? 48.488 -17.621 -40.789 1.00 35.04 113 LEU C CA 1
ATOM 2869 C C . LEU C 1 98 ? 47.592 -17.041 -39.703 1.00 35.46 113 LEU C C 1
ATOM 2870 O O . LEU C 1 98 ? 48.071 -16.619 -38.652 1.00 35.64 113 LEU C O 1
ATOM 2875 N N . GLU C 1 99 ? 46.288 -17.033 -39.973 1.00 36.03 114 GLU C N 1
ATOM 2876 C CA . GLU C 1 99 ? 45.291 -16.524 -39.034 1.00 36.51 114 GLU C CA 1
ATOM 2877 C C . GLU C 1 99 ? 44.967 -17.548 -37.950 1.00 36.46 114 GLU C C 1
ATOM 2878 O O . GLU C 1 99 ? 43.972 -18.273 -38.048 1.00 36.56 114 GLU C O 1
ATOM 2884 N N . THR C 1 100 ? 45.811 -17.607 -36.924 1.00 36.30 115 THR C N 1
ATOM 2885 C CA . THR C 1 100 ? 45.582 -18.483 -35.778 1.00 36.20 115 THR C CA 1
ATOM 2886 C C . THR C 1 100 ? 45.934 -17.747 -34.495 1.00 36.04 115 THR C C 1
ATOM 2887 O O . THR C 1 100 ? 46.948 -17.046 -34.432 1.00 36.29 115 THR C O 1
ATOM 2891 N N . GLY C 1 101 ? 45.095 -17.905 -33.477 1.00 35.72 116 GLY C N 1
ATOM 2892 C CA . GLY C 1 101 ? 45.384 -17.368 -32.154 1.00 35.34 116 GLY C CA 1
ATOM 2893 C C . GLY C 1 101 ? 44.510 -16.204 -31.744 1.00 35.04 116 GLY C C 1
ATOM 2894 O O . GLY C 1 101 ? 43.503 -15.916 -32.388 1.00 35.17 116 GLY C O 1
ATOM 2895 N N . LYS C 1 102 ? 44.910 -15.540 -30.664 1.00 34.59 117 LYS C N 1
ATOM 2896 C CA . LYS C 1 102 ? 44.189 -14.397 -30.124 1.00 34.20 117 LYS C CA 1
ATOM 2897 C C . LYS C 1 102 ? 44.320 -13.191 -31.054 1.00 33.61 117 LYS C C 1
ATOM 2898 O O . LYS C 1 102 ? 45.419 -12.850 -31.495 1.00 33.71 117 LYS C O 1
ATOM 2904 N N . GLY C 1 103 ? 43.187 -12.559 -31.349 1.00 32.87 118 GLY C N 1
ATOM 2905 C CA . GLY C 1 103 ? 43.139 -11.446 -32.284 1.00 31.82 118 GLY C CA 1
ATOM 2906 C C . GLY C 1 103 ? 43.269 -10.081 -31.643 1.00 31.19 118 GLY C C 1
ATOM 2907 O O . GLY C 1 103 ? 42.896 -9.880 -30.486 1.00 31.25 118 GLY C O 1
ATOM 2908 N N . PHE C 1 104 ? 43.818 -9.141 -32.404 1.00 30.56 119 PHE C N 1
ATOM 2909 C CA . PHE C 1 104 ? 43.857 -7.743 -32.001 1.00 29.91 119 PHE C CA 1
ATOM 2910 C C . PHE C 1 104 ? 43.616 -6.823 -33.193 1.00 29.61 119 PHE C C 1
ATOM 2911 O O . PHE C 1 104 ? 43.747 -7.234 -34.348 1.00 29.56 119 PHE C O 1
ATOM 2919 N N . PHE C 1 105 ? 43.258 -5.580 -32.893 1.00 29.29 120 PHE C N 1
ATOM 2920 C CA . PHE C 1 105 ? 43.052 -4.569 -33.911 1.00 29.02 120 PHE C CA 1
ATOM 2921 C C . PHE C 1 105 ? 43.671 -3.251 -33.460 1.00 29.11 120 PHE C C 1
ATOM 2922 O O . PHE C 1 105 ? 43.307 -2.705 -32.416 1.00 29.13 120 PHE C O 1
ATOM 2930 N N . ALA C 1 106 ? 44.618 -2.756 -34.249 1.00 29.26 121 ALA C N 1
ATOM 2931 C CA . ALA C 1 106 ? 45.326 -1.521 -33.937 1.00 29.57 121 ALA C CA 1
ATOM 2932 C C . ALA C 1 106 ? 44.885 -0.387 -34.851 1.00 29.96 121 ALA C C 1
ATOM 2933 O O . ALA C 1 106 ? 44.846 -0.530 -36.077 1.00 29.85 121 ALA C O 1
ATOM 2935 N N . ALA C 1 107 ? 44.556 0.740 -34.237 1.00 30.44 122 ALA C N 1
ATOM 2936 C CA . ALA C 1 107 ? 44.110 1.917 -34.959 1.00 31.14 122 ALA C CA 1
ATOM 2937 C C . ALA C 1 107 ? 44.502 3.146 -34.155 1.00 31.64 122 ALA C C 1
ATOM 2938 O O . ALA C 1 107 ? 44.535 3.088 -32.922 1.00 31.61 122 ALA C O 1
ATOM 2940 N N . PRO C 1 108 ? 44.812 4.260 -34.844 1.00 32.16 123 PRO C N 1
ATOM 2941 C CA . PRO C 1 108 ? 45.168 5.484 -34.138 1.00 32.76 123 PRO C CA 1
ATOM 2942 C C . PRO C 1 108 ? 43.963 6.055 -33.397 1.00 33.53 123 PRO C C 1
ATOM 2943 O O . PRO C 1 108 ? 42.819 5.720 -33.717 1.00 33.53 123 PRO C O 1
ATOM 2947 N N . ASN C 1 109 ? 44.225 6.901 -32.409 1.00 34.39 124 ASN C N 1
ATOM 2948 C CA . ASN C 1 109 ? 43.160 7.498 -31.614 1.00 35.26 124 ASN C CA 1
ATOM 2949 C C . ASN C 1 109 ? 42.383 8.563 -32.388 1.00 35.52 124 ASN C C 1
ATOM 2950 O O . ASN C 1 109 ? 41.152 8.624 -32.312 1.00 35.67 124 ASN C O 1
ATOM 2955 N N . LEU C 1 110 ? 43.112 9.381 -33.145 1.00 35.78 125 LEU C N 1
ATOM 2956 C CA . LEU C 1 110 ? 42.523 10.435 -33.968 1.00 36.04 125 LEU C CA 1
ATOM 2957 C C . LEU C 1 110 ? 42.464 10.017 -35.438 1.00 36.08 125 LEU C C 1
ATOM 2958 O O . LEU C 1 110 ? 43.442 9.491 -35.978 1.00 36.11 125 LEU C O 1
ATOM 2963 N N . THR C 1 111 ? 41.320 10.255 -36.079 1.00 36.02 126 THR C N 1
ATOM 2964 C CA . THR C 1 111 ? 41.167 10.003 -37.512 1.00 35.98 126 THR C CA 1
ATOM 2965 C C . THR C 1 111 ? 41.982 11.018 -38.312 1.00 35.78 126 THR C C 1
ATOM 2966 O O . THR C 1 111 ? 41.915 12.222 -38.051 1.00 35.92 126 THR C O 1
ATOM 2970 N N . GLY C 1 112 ? 42.736 10.527 -39.291 1.00 35.37 127 GLY C N 1
ATOM 2971 C CA . GLY C 1 112 ? 43.672 11.359 -40.040 1.00 34.84 127 GLY C CA 1
ATOM 2972 C C . GLY C 1 112 ? 45.106 11.022 -39.675 1.00 34.54 127 GLY C C 1
ATOM 2973 O O . GLY C 1 112 ? 46.042 11.420 -40.370 1.00 34.52 127 GLY C O 1
ATOM 2974 N N . GLN C 1 113 ? 45.274 10.295 -38.572 1.00 34.15 128 GLN C N 1
ATOM 2975 C CA . GLN C 1 113 ? 46.579 9.795 -38.158 1.00 33.74 128 GLN C CA 1
ATOM 2976 C C . GLN C 1 113 ? 46.913 8.508 -38.901 1.00 33.45 128 GLN C C 1
ATOM 2977 O O . GLN C 1 113 ? 46.048 7.649 -39.106 1.00 33.35 128 GLN C O 1
ATOM 2983 N N . VAL C 1 114 ? 48.173 8.388 -39.305 1.00 33.07 129 VAL C N 1
ATOM 2984 C CA . VAL C 1 114 ? 48.634 7.260 -40.115 1.00 32.66 129 VAL C CA 1
ATOM 2985 C C . VAL C 1 114 ? 49.836 6.575 -39.461 1.00 32.58 129 VAL C C 1
ATOM 2986 O O . VAL C 1 114 ? 50.487 7.161 -38.592 1.00 32.46 129 VAL C O 1
ATOM 2990 N N . LEU C 1 115 ? 50.122 5.341 -39.875 1.00 32.55 130 LEU C N 1
ATOM 2991 C CA . LEU C 1 115 ? 51.252 4.595 -39.321 1.00 32.58 130 LEU C CA 1
ATOM 2992 C C . LEU C 1 115 ? 52.552 5.334 -39.610 1.00 32.80 130 LEU C C 1
ATOM 2993 O O . LEU C 1 115 ? 52.886 5.582 -40.771 1.00 32.93 130 LEU C O 1
ATOM 2998 N N . GLU C 1 116 ? 53.262 5.704 -38.546 1.00 33.07 131 GLU C N 1
ATOM 2999 C CA . GLU C 1 116 ? 54.519 6.455 -38.669 1.00 33.47 131 GLU C CA 1
ATOM 3000 C C . GLU C 1 116 ? 55.712 5.687 -38.099 1.00 33.40 131 GLU C C 1
ATOM 3001 O O . GLU C 1 116 ? 56.864 6.099 -38.267 1.00 33.50 131 GLU C O 1
ATOM 3007 N N . GLY C 1 117 ? 55.429 4.570 -37.435 1.00 33.39 132 GLY C N 1
ATOM 3008 C CA . GLY C 1 117 ? 56.471 3.739 -36.840 1.00 33.39 132 GLY C CA 1
ATOM 3009 C C . GLY C 1 117 ? 55.960 2.464 -36.194 1.00 33.38 132 GLY C C 1
ATOM 3010 O O . GLY C 1 117 ? 54.772 2.329 -35.903 1.00 33.33 132 GLY C O 1
ATOM 3011 N N . VAL C 1 118 ? 56.873 1.524 -35.978 1.00 33.61 133 VAL C N 1
ATOM 3012 C CA . VAL C 1 118 ? 56.560 0.255 -35.324 1.00 33.78 133 VAL C CA 1
ATOM 3013 C C . VAL C 1 118 ? 57.713 -0.213 -34.433 1.00 33.98 133 VAL C C 1
ATOM 3014 O O . VAL C 1 118 ? 58.871 -0.221 -34.846 1.00 34.20 133 VAL C O 1
ATOM 3018 N N . TYR C 1 119 ? 57.376 -0.570 -33.197 1.00 34.11 134 TYR C N 1
ATOM 3019 C CA . TYR C 1 119 ? 58.329 -1.124 -32.241 1.00 34.07 134 TYR C CA 1
ATOM 3020 C C . TYR C 1 119 ? 57.875 -2.523 -31.858 1.00 34.14 134 TYR C C 1
ATOM 3021 O O . TYR C 1 119 ? 56.714 -2.871 -32.058 1.00 34.13 134 TYR C O 1
ATOM 3030 N N . GLY C 1 120 ? 58.782 -3.324 -31.309 1.00 34.34 135 GLY C N 1
ATOM 3031 C CA . GLY C 1 120 ? 58.428 -4.688 -30.955 1.00 34.75 135 GLY C CA 1
ATOM 3032 C C . GLY C 1 120 ? 59.471 -5.527 -30.249 1.00 35.09 135 GLY C C 1
ATOM 3033 O O . GLY C 1 120 ? 60.450 -5.022 -29.703 1.00 35.07 135 GLY C O 1
ATOM 3034 N N . GLN C 1 121 ? 59.236 -6.832 -30.284 1.00 35.52 136 GLN C N 1
ATOM 3035 C CA . GLN C 1 121 ? 59.991 -7.811 -29.532 1.00 36.06 136 GLN C CA 1
ATOM 3036 C C . GLN C 1 121 ? 60.074 -9.058 -30.383 1.00 36.01 136 GLN C C 1
ATOM 3037 O O . GLN C 1 121 ? 59.070 -9.488 -30.951 1.00 35.90 136 GLN C O 1
ATOM 3043 N N . PHE C 1 122 ? 61.270 -9.629 -30.488 1.00 36.38 137 PHE C N 1
ATOM 3044 C CA . PHE C 1 122 ? 61.446 -10.877 -31.224 1.00 36.60 137 PHE C CA 1
ATOM 3045 C C . PHE C 1 122 ? 62.306 -11.891 -30.486 1.00 37.16 137 PHE C C 1
ATOM 3046 O O . PHE C 1 122 ? 63.050 -11.546 -29.566 1.00 37.20 137 PHE C O 1
ATOM 3054 N N . TRP C 1 123 ? 62.189 -13.145 -30.910 1.00 37.90 138 TRP C N 1
ATOM 3055 C CA . TRP C 1 123 ? 62.703 -14.277 -30.162 1.00 38.66 138 TRP C CA 1
ATOM 3056 C C . TRP C 1 123 ? 62.791 -15.481 -31.094 1.00 38.81 138 TRP C C 1
ATOM 3057 O O . TRP C 1 123 ? 62.281 -15.431 -32.212 1.00 39.26 138 TRP C O 1
ATOM 3068 N N . LEU C 1 124 ? 63.439 -16.551 -30.628 1.00 38.91 139 LEU C N 1
ATOM 3069 C CA . LEU C 1 124 ? 63.651 -17.799 -31.390 1.00 38.68 139 LEU C CA 1
ATOM 3070 C C . LEU C 1 124 ? 63.187 -17.804 -32.856 1.00 38.38 139 LEU C C 1
ATOM 3071 O O . LEU C 1 124 ? 64.016 -17.762 -33.765 1.00 38.51 139 LEU C O 1
ATOM 3076 N N . TYR C 1 125 ? 61.872 -17.867 -33.080 1.00 37.92 140 TYR C N 1
ATOM 3077 C CA . TYR C 1 125 ? 61.324 -18.038 -34.433 1.00 37.24 140 TYR C CA 1
ATOM 3078 C C . TYR C 1 125 ? 60.920 -16.743 -35.137 1.00 36.73 140 TYR C C 1
ATOM 3079 O O . TYR C 1 125 ? 60.853 -16.702 -36.367 1.00 36.65 140 TYR C O 1
ATOM 3088 N N . GLY C 1 126 ? 60.637 -15.698 -34.367 1.00 36.06 141 GLY C N 1
ATOM 3089 C CA . GLY C 1 126 ? 60.207 -14.433 -34.946 1.00 35.39 141 GLY C CA 1
ATOM 3090 C C . GLY C 1 126 ? 59.681 -13.440 -33.936 1.00 34.94 141 GLY C C 1
ATOM 3091 O O . GLY C 1 126 ? 60.048 -13.484 -32.758 1.00 35.03 141 GLY C O 1
ATOM 3092 N N . ILE C 1 127 ? 58.815 -12.545 -34.407 1.00 34.36 142 ILE C N 1
ATOM 3093 C CA . ILE C 1 127 ? 58.251 -11.482 -33.576 1.00 33.78 142 ILE C CA 1
ATOM 3094 C C . ILE C 1 127 ? 57.286 -12.050 -32.531 1.00 33.42 142 ILE C C 1
ATOM 3095 O O . ILE C 1 127 ? 56.393 -12.831 -32.853 1.00 33.27 142 ILE C O 1
ATOM 3100 N N . THR C 1 128 ? 57.499 -11.652 -31.281 1.00 32.91 143 THR C N 1
ATOM 3101 C CA . THR C 1 128 ? 56.758 -12.163 -30.132 1.00 32.52 143 THR C CA 1
ATOM 3102 C C . THR C 1 128 ? 55.752 -11.123 -29.622 1.00 32.02 143 THR C C 1
ATOM 3103 O O . THR C 1 128 ? 54.709 -11.467 -29.068 1.00 31.94 143 THR C O 1
ATOM 3107 N N . GLY C 1 129 ? 56.077 -9.852 -29.820 1.00 31.51 144 GLY C N 1
ATOM 3108 C CA . GLY C 1 129 ? 55.191 -8.753 -29.470 1.00 30.98 144 GLY C CA 1
ATOM 3109 C C . GLY C 1 129 ? 55.413 -7.598 -30.426 1.00 30.52 144 GLY C C 1
ATOM 3110 O O . GLY C 1 129 ? 56.526 -7.407 -30.920 1.00 30.25 144 GLY C O 1
ATOM 3111 N N . ILE C 1 130 ? 54.357 -6.825 -30.679 1.00 29.97 145 ILE C N 1
ATOM 3112 C CA . ILE C 1 130 ? 54.414 -5.730 -31.648 1.00 29.54 145 ILE C CA 1
ATOM 3113 C C . ILE C 1 130 ? 53.612 -4.511 -31.183 1.00 29.30 145 ILE C C 1
ATOM 3114 O O . ILE C 1 130 ? 52.588 -4.643 -30.507 1.00 29.44 145 ILE C O 1
ATOM 3119 N N . GLY C 1 131 ? 54.096 -3.326 -31.542 1.00 28.87 146 GLY C N 1
ATOM 3120 C CA . GLY C 1 131 ? 53.422 -2.074 -31.210 1.00 28.34 146 GLY C CA 1
ATOM 3121 C C . GLY C 1 131 ? 53.531 -1.070 -32.339 1.00 28.03 146 GLY C C 1
ATOM 3122 O O . GLY C 1 131 ? 54.420 -1.166 -33.183 1.00 27.93 146 GLY C O 1
ATOM 3123 N N . PHE C 1 132 ? 52.627 -0.098 -32.351 1.00 27.88 147 PHE C N 1
ATOM 3124 C CA . PHE C 1 132 ? 52.550 0.858 -33.455 1.00 27.85 147 PHE C CA 1
ATOM 3125 C C . PHE C 1 132 ? 52.466 2.292 -32.954 1.00 28.14 147 PHE C C 1
ATOM 3126 O O . PHE C 1 132 ? 51.764 2.579 -31.982 1.00 28.00 147 PHE C O 1
ATOM 3134 N N . THR C 1 133 ? 53.210 3.181 -33.608 1.00 28.65 148 THR C N 1
ATOM 3135 C CA . THR C 1 133 ? 53.113 4.614 -33.331 1.00 29.17 148 THR C CA 1
ATOM 3136 C C . THR C 1 133 ? 52.423 5.324 -34.492 1.00 29.48 148 THR C C 1
ATOM 3137 O O . THR C 1 133 ? 52.671 5.020 -35.660 1.00 29.60 148 THR C O 1
ATOM 3141 N N . TRP C 1 134 ? 51.551 6.265 -34.154 1.00 30.05 149 TRP C N 1
ATOM 3142 C CA . TRP C 1 134 ? 50.708 6.934 -35.137 1.00 30.56 149 TRP C CA 1
ATOM 3143 C C . TRP C 1 134 ? 50.947 8.441 -35.132 1.00 31.07 149 TRP C C 1
ATOM 3144 O O . TRP C 1 134 ? 51.395 9.001 -34.130 1.00 31.20 149 TRP C O 1
ATOM 3155 N N . GLY C 1 135 ? 50.652 9.086 -36.257 1.00 31.74 150 GLY C N 1
ATOM 3156 C CA . GLY C 1 135 ? 50.805 10.535 -36.392 1.00 32.68 150 GLY C CA 1
ATOM 3157 C C . GLY C 1 135 ? 50.201 11.079 -37.675 1.00 33.33 150 GLY C C 1
ATOM 3158 O O . GLY C 1 135 ? 49.871 10.321 -38.589 1.00 33.31 150 GLY C O 1
ATOM 3159 N N . PHE C 1 136 ? 50.059 12.400 -37.738 1.00 34.00 151 PHE C N 1
ATOM 3160 C CA . PHE C 1 136 ? 49.481 13.064 -38.903 1.00 34.46 151 PHE C CA 1
ATOM 3161 C C . PHE C 1 136 ? 50.543 13.289 -39.977 1.00 34.95 151 PHE C C 1
ATOM 3162 O O . PHE C 1 136 ? 51.608 13.842 -39.686 1.00 35.15 151 PHE C O 1
ATOM 3170 N N . PRO C 1 137 ? 50.263 12.853 -41.223 1.00 35.27 152 PRO C N 1
ATOM 3171 C CA . PRO C 1 137 ? 51.172 13.116 -42.338 1.00 35.46 152 PRO C CA 1
ATOM 3172 C C . PRO C 1 137 ? 51.086 14.572 -42.798 1.00 35.56 152 PRO C C 1
ATOM 3173 O O . PRO C 1 137 ? 51.924 15.025 -43.582 1.00 35.91 152 PRO C O 1
ATOM 3177 N N . GLY D 1 1 ? 12.723 4.294 -5.289 1.00 36.68 16 GLY D N 1
ATOM 3178 C CA . GLY D 1 1 ? 12.381 5.741 -5.200 1.00 36.64 16 GLY D CA 1
ATOM 3179 C C . GLY D 1 1 ? 13.576 6.647 -5.428 1.00 36.67 16 GLY D C 1
ATOM 3180 O O . GLY D 1 1 ? 14.696 6.332 -5.023 1.00 36.69 16 GLY D O 1
ATOM 3181 N N . SER D 1 2 ? 13.333 7.776 -6.086 1.00 36.65 17 SER D N 1
ATOM 3182 C CA . SER D 1 2 ? 14.379 8.755 -6.344 1.00 36.68 17 SER D CA 1
ATOM 3183 C C . SER D 1 2 ? 14.153 10.037 -5.544 1.00 36.66 17 SER D C 1
ATOM 3184 O O . SER D 1 2 ? 13.087 10.240 -4.957 1.00 36.85 17 SER D O 1
ATOM 3187 N N . GLY D 1 3 ? 15.169 10.891 -5.519 1.00 36.59 18 GLY D N 1
ATOM 3188 C CA . GLY D 1 3 ? 15.103 12.152 -4.794 1.00 36.44 18 GLY D CA 1
ATOM 3189 C C . GLY D 1 3 ? 16.465 12.795 -4.658 1.00 36.32 18 GLY D C 1
ATOM 3190 O O . GLY D 1 3 ? 17.487 12.182 -4.965 1.00 36.29 18 GLY D O 1
ATOM 3191 N N . GLN D 1 4 ? 16.470 14.036 -4.185 1.00 36.26 19 GLN D N 1
ATOM 3192 C CA . GLN D 1 4 ? 17.688 14.830 -4.076 1.00 36.20 19 GLN D CA 1
ATOM 3193 C C . GLN D 1 4 ? 18.114 14.993 -2.616 1.00 35.91 19 GLN D C 1
ATOM 3194 O O . GLN D 1 4 ? 17.410 14.560 -1.702 1.00 35.70 19 GLN D O 1
ATOM 3200 N N . MET D 1 5 ? 19.278 15.604 -2.411 1.00 35.76 20 MET D N 1
ATOM 3201 C CA . MET D 1 5 ? 19.773 15.926 -1.077 1.00 35.46 20 MET D CA 1
ATOM 3202 C C . MET D 1 5 ? 19.922 17.439 -0.926 1.00 35.72 20 MET D C 1
ATOM 3203 O O . MET D 1 5 ? 20.189 18.144 -1.903 1.00 35.56 20 MET D O 1
ATOM 3208 N N . PHE D 1 6 ? 19.747 17.930 0.300 1.00 35.89 21 PHE D N 1
ATOM 3209 C CA . PHE D 1 6 ? 20.155 19.287 0.641 1.00 36.34 21 PHE D CA 1
ATOM 3210 C C . PHE D 1 6 ? 21.675 19.308 0.745 1.00 36.95 21 PHE D C 1
ATOM 3211 O O . PHE D 1 6 ? 22.272 18.475 1.433 1.00 36.88 21 PHE D O 1
ATOM 3219 N N . GLY D 1 7 ? 22.299 20.250 0.048 1.00 37.69 22 GLY D N 1
ATOM 3220 C CA . GLY D 1 7 ? 23.750 20.347 0.050 1.00 38.83 22 GLY D CA 1
ATOM 3221 C C . GLY D 1 7 ? 24.331 20.947 -1.212 1.00 39.62 22 GLY D C 1
ATOM 3222 O O . GLY D 1 7 ? 23.613 21.200 -2.182 1.00 39.68 22 GLY D O 1
ATOM 3223 N N . ASN D 1 8 ? 25.648 21.144 -1.187 1.00 40.44 23 ASN D N 1
ATOM 3224 C CA . ASN D 1 8 ? 26.386 21.881 -2.211 1.00 41.30 23 ASN D CA 1
ATOM 3225 C C . ASN D 1 8 ? 26.421 21.217 -3.588 1.00 41.84 23 ASN D C 1
ATOM 3226 O O . ASN D 1 8 ? 26.670 21.884 -4.597 1.00 41.91 23 ASN D O 1
ATOM 3231 N N . GLY D 1 9 ? 26.177 19.908 -3.624 1.00 42.41 24 GLY D N 1
ATOM 3232 C CA . GLY D 1 9 ? 26.223 19.146 -4.868 1.00 42.93 24 GLY D CA 1
ATOM 3233 C C . GLY D 1 9 ? 24.858 18.888 -5.475 1.00 43.35 24 GLY D C 1
ATOM 3234 O O . GLY D 1 9 ? 23.886 18.628 -4.759 1.00 43.58 24 GLY D O 1
ATOM 3235 N N . LYS D 1 10 ? 24.788 18.969 -6.802 1.00 43.54 25 LYS D N 1
ATOM 3236 C CA . LYS D 1 10 ? 23.587 18.589 -7.547 1.00 43.59 25 LYS D CA 1
ATOM 3237 C C . LYS D 1 10 ? 23.607 17.077 -7.785 1.00 43.42 25 LYS D C 1
ATOM 3238 O O . LYS D 1 10 ? 24.475 16.364 -7.269 1.00 43.45 25 LYS D O 1
ATOM 3244 N N . GLY D 1 11 ? 22.651 16.596 -8.569 1.00 43.18 26 GLY D N 1
ATOM 3245 C CA . GLY D 1 11 ? 22.515 15.177 -8.827 1.00 42.82 26 GLY D CA 1
ATOM 3246 C C . GLY D 1 11 ? 21.378 14.626 -8.001 1.00 42.57 26 GLY D C 1
ATOM 3247 O O . GLY D 1 11 ? 21.164 15.048 -6.860 1.00 42.57 26 GLY D O 1
ATOM 3248 N N . SER D 1 12 ? 20.636 13.695 -8.590 1.00 42.20 27 SER D N 1
ATOM 3249 C CA . SER D 1 12 ? 19.582 13.000 -7.876 1.00 41.88 27 SER D CA 1
ATOM 3250 C C . SER D 1 12 ? 20.068 11.616 -7.465 1.00 41.78 27 SER D C 1
ATOM 3251 O O . SER D 1 12 ? 21.112 11.147 -7.925 1.00 41.64 27 SER D O 1
ATOM 3254 N N . TYR D 1 13 ? 19.311 10.975 -6.583 1.00 41.63 28 TYR D N 1
ATOM 3255 C CA . TYR D 1 13 ? 19.702 9.695 -6.021 1.00 41.54 28 TYR D CA 1
ATOM 3256 C C . TYR D 1 13 ? 18.539 8.726 -6.085 1.00 41.88 28 TYR D C 1
ATOM 3257 O O . TYR D 1 13 ? 17.383 9.140 -6.054 1.00 41.89 28 TYR D O 1
ATOM 3266 N N . PHE D 1 14 ? 18.848 7.439 -6.191 1.00 42.35 29 PHE D N 1
ATOM 3267 C CA . PHE D 1 14 ? 17.817 6.413 -6.248 1.00 42.91 29 PHE D CA 1
ATOM 3268 C C . PHE D 1 14 ? 18.219 5.156 -5.487 1.00 43.62 29 PHE D C 1
ATOM 3269 O O . PHE D 1 14 ? 19.405 4.847 -5.365 1.00 43.57 29 PHE D O 1
ATOM 3277 N N . ILE D 1 15 ? 17.218 4.461 -4.953 1.00 44.61 30 ILE D N 1
ATOM 3278 C CA . ILE D 1 15 ? 17.375 3.089 -4.478 1.00 45.59 30 ILE D CA 1
ATOM 3279 C C . ILE D 1 15 ? 16.193 2.286 -4.990 1.00 46.34 30 ILE D C 1
ATOM 3280 O O . ILE D 1 15 ? 15.074 2.794 -5.087 1.00 46.40 30 ILE D O 1
ATOM 3285 N N . THR D 1 16 ? 16.454 1.031 -5.327 1.00 47.40 31 THR D N 1
ATOM 3286 C CA . THR D 1 16 ? 15.401 0.074 -5.629 1.00 48.47 31 THR D CA 1
ATOM 3287 C C . THR D 1 16 ? 15.823 -1.294 -5.108 1.00 49.27 31 THR D C 1
ATOM 3288 O O . THR D 1 16 ? 16.954 -1.723 -5.325 1.00 49.36 31 THR D O 1
ATOM 3292 N N . SER D 1 17 ? 14.916 -1.959 -4.400 1.00 50.35 32 SER D N 1
ATOM 3293 C CA . SER D 1 17 ? 15.202 -3.262 -3.806 1.00 51.50 32 SER D CA 1
ATOM 3294 C C . SER D 1 17 ? 13.963 -4.153 -3.797 1.00 52.35 32 SER D C 1
ATOM 3295 O O . SER D 1 17 ? 12.851 -3.687 -4.066 1.00 52.35 32 SER D O 1
ATOM 3298 N N . LYS D 1 18 ? 14.171 -5.434 -3.491 1.00 53.42 33 LYS D N 1
ATOM 3299 C CA . LYS D 1 18 ? 13.091 -6.416 -3.419 1.00 54.52 33 LYS D CA 1
ATOM 3300 C C . LYS D 1 18 ? 11.975 -5.952 -2.483 1.00 55.27 33 LYS D C 1
ATOM 3301 O O . LYS D 1 18 ? 12.231 -5.482 -1.372 1.00 55.42 33 LYS D O 1
ATOM 3307 N N . ASP D 1 19 ? 10.741 -6.079 -2.960 1.00 56.22 34 ASP D N 1
ATOM 3308 C CA . ASP D 1 19 ? 9.548 -5.728 -2.192 1.00 57.13 34 ASP D CA 1
ATOM 3309 C C . ASP D 1 19 ? 8.954 -6.965 -1.510 1.00 57.61 34 ASP D C 1
ATOM 3310 O O . ASP D 1 19 ? 7.742 -7.044 -1.273 1.00 57.84 34 ASP D O 1
ATOM 3315 N N . ASN D 1 20 ? 9.831 -7.918 -1.189 1.00 58.10 35 ASN D N 1
ATOM 3316 C CA . ASN D 1 20 ? 9.463 -9.232 -0.641 1.00 58.56 35 ASN D CA 1
ATOM 3317 C C . ASN D 1 20 ? 8.529 -10.082 -1.512 1.00 58.80 35 ASN D C 1
ATOM 3318 O O . ASN D 1 20 ? 8.101 -11.167 -1.102 1.00 58.96 35 ASN D O 1
ATOM 3323 N N . GLU D 1 21 ? 8.236 -9.590 -2.715 1.00 58.97 36 GLU D N 1
ATOM 3324 C CA . GLU D 1 21 ? 7.590 -10.385 -3.755 1.00 59.12 36 GLU D CA 1
ATOM 3325 C C . GLU D 1 21 ? 8.672 -11.292 -4.348 1.00 59.10 36 GLU D C 1
ATOM 3326 O O . GLU D 1 21 ? 9.616 -11.674 -3.650 1.00 59.12 36 GLU D O 1
ATOM 3332 N N . THR D 1 22 ? 8.534 -11.655 -5.619 1.00 59.10 37 THR D N 1
ATOM 3333 C CA . THR D 1 22 ? 9.623 -12.297 -6.337 1.00 59.01 37 THR D CA 1
ATOM 3334 C C . THR D 1 22 ? 10.683 -11.221 -6.550 1.00 58.93 37 THR D C 1
ATOM 3335 O O . THR D 1 22 ? 10.350 -10.042 -6.717 1.00 59.03 37 THR D O 1
ATOM 3339 N N . GLY D 1 23 ? 11.953 -11.619 -6.515 1.00 58.74 38 GLY D N 1
ATOM 3340 C CA . GLY D 1 23 ? 13.061 -10.683 -6.685 1.00 58.34 38 GLY D CA 1
ATOM 3341 C C . GLY D 1 23 ? 13.143 -10.135 -8.095 1.00 58.10 38 GLY D C 1
ATOM 3342 O O . GLY D 1 23 ? 12.132 -10.027 -8.794 1.00 58.09 38 GLY D O 1
ATOM 3343 N N . ILE D 1 24 ? 14.355 -9.788 -8.515 1.00 57.87 39 ILE D N 1
ATOM 3344 C CA . ILE D 1 24 ? 14.587 -9.268 -9.859 1.00 57.47 39 ILE D CA 1
ATOM 3345 C C . ILE D 1 24 ? 14.303 -10.353 -10.896 1.00 57.32 39 ILE D C 1
ATOM 3346 O O . ILE D 1 24 ? 14.917 -11.421 -10.877 1.00 57.29 39 ILE D O 1
ATOM 3351 N N . THR D 1 25 ? 13.345 -10.073 -11.777 1.00 57.16 40 THR D N 1
ATOM 3352 C CA . THR D 1 25 ? 12.977 -10.987 -12.858 1.00 56.97 40 THR D CA 1
ATOM 3353 C C . THR D 1 25 ? 13.378 -10.418 -14.215 1.00 56.81 40 THR D C 1
ATOM 3354 O O . THR D 1 25 ? 13.225 -11.077 -15.249 1.00 56.89 40 THR D O 1
ATOM 3358 N N . GLY D 1 26 ? 13.893 -9.191 -14.199 1.00 56.56 41 GLY D N 1
ATOM 3359 C CA . GLY D 1 26 ? 14.348 -8.519 -15.410 1.00 56.20 41 GLY D CA 1
ATOM 3360 C C . GLY D 1 26 ? 14.913 -7.139 -15.142 1.00 55.98 41 GLY D C 1
ATOM 3361 O O . GLY D 1 26 ? 14.527 -6.473 -14.177 1.00 55.97 41 GLY D O 1
ATOM 3362 N N . ILE D 1 27 ? 15.842 -6.715 -15.994 1.00 55.69 42 ILE D N 1
ATOM 3363 C CA . ILE D 1 27 ? 16.384 -5.358 -15.935 1.00 55.42 42 ILE D CA 1
ATOM 3364 C C . ILE D 1 27 ? 16.321 -4.676 -17.301 1.00 55.15 42 ILE D C 1
ATOM 3365 O O . ILE D 1 27 ? 16.324 -5.340 -18.339 1.00 55.11 42 ILE D O 1
ATOM 3370 N N . ARG D 1 28 ? 16.270 -3.348 -17.287 1.00 54.88 43 ARG D N 1
ATOM 3371 C CA . ARG D 1 28 ? 16.261 -2.556 -18.510 1.00 54.56 43 ARG D CA 1
ATOM 3372 C C . ARG D 1 28 ? 17.325 -1.465 -18.417 1.00 54.28 43 ARG D C 1
ATOM 3373 O O . ARG D 1 28 ? 17.401 -0.750 -17.418 1.00 54.18 43 ARG D O 1
ATOM 3381 N N . VAL D 1 29 ? 18.152 -1.355 -19.455 1.00 53.97 44 VAL D N 1
ATOM 3382 C CA . VAL D 1 29 ? 19.236 -0.370 -19.490 1.00 53.68 44 VAL D CA 1
ATOM 3383 C C . VAL D 1 29 ? 19.113 0.538 -20.717 1.00 53.64 44 VAL D C 1
ATOM 3384 O O . VAL D 1 29 ? 19.059 0.058 -21.851 1.00 53.55 44 VAL D O 1
ATOM 3388 N N . PHE D 1 30 ? 19.072 1.848 -20.473 1.00 53.58 45 PHE D N 1
ATOM 3389 C CA . PHE D 1 30 ? 18.977 2.852 -21.536 1.00 53.41 45 PHE D CA 1
ATOM 3390 C C . PHE D 1 30 ? 20.356 3.405 -21.896 1.00 53.32 45 PHE D C 1
ATOM 3391 O O . PHE D 1 30 ? 20.969 4.124 -21.106 1.00 53.37 45 PHE D O 1
ATOM 3399 N N . VAL D 1 31 ? 20.836 3.062 -23.090 1.00 53.18 46 VAL D N 1
ATOM 3400 C CA . VAL D 1 31 ? 22.147 3.510 -23.567 1.00 52.98 46 VAL D CA 1
ATOM 3401 C C . VAL D 1 31 ? 21.978 4.525 -24.699 1.00 52.96 46 VAL D C 1
ATOM 3402 O O . VAL D 1 31 ? 21.109 4.366 -25.563 1.00 53.03 46 VAL D O 1
ATOM 3406 N N . GLY D 1 32 ? 22.804 5.569 -24.682 1.00 52.79 47 GLY D N 1
ATOM 3407 C CA . GLY D 1 32 ? 22.769 6.611 -25.707 1.00 52.62 47 GLY D CA 1
ATOM 3408 C C . GLY D 1 32 ? 23.869 6.495 -26.754 1.00 52.46 47 GLY D C 1
ATOM 3409 O O . GLY D 1 32 ? 24.843 5.761 -26.554 1.00 52.49 47 GLY D O 1
ATOM 3410 N N . PRO D 1 33 ? 23.716 7.219 -27.883 1.00 52.24 48 PRO D N 1
ATOM 3411 C CA . PRO D 1 33 ? 24.662 7.283 -29.009 1.00 52.07 48 PRO D CA 1
ATOM 3412 C C . PRO D 1 33 ? 26.145 7.497 -28.659 1.00 51.83 48 PRO D C 1
ATOM 3413 O O . PRO D 1 33 ? 27.008 7.242 -29.504 1.00 51.77 48 PRO D O 1
ATOM 3417 N N . VAL D 1 34 ? 26.437 7.960 -27.443 1.00 51.51 49 VAL D N 1
ATOM 3418 C CA . VAL D 1 34 ? 27.828 8.202 -27.027 1.00 51.18 49 VAL D CA 1
ATOM 3419 C C . VAL D 1 34 ? 28.454 7.049 -26.230 1.00 50.91 49 VAL D C 1
ATOM 3420 O O . VAL D 1 34 ? 29.669 7.031 -26.014 1.00 50.85 49 VAL D O 1
ATOM 3424 N N . GLY D 1 35 ? 27.628 6.099 -25.795 1.00 50.66 50 GLY D N 1
ATOM 3425 C CA . GLY D 1 35 ? 28.118 4.903 -25.107 1.00 50.38 50 GLY D CA 1
ATOM 3426 C C . GLY D 1 35 ? 27.709 4.734 -23.650 1.00 50.22 50 GLY D C 1
ATOM 3427 O O . GLY D 1 35 ? 27.581 3.604 -23.170 1.00 50.18 50 GLY D O 1
ATOM 3428 N N . LEU D 1 36 ? 27.506 5.850 -22.948 1.00 49.96 51 LEU D N 1
ATOM 3429 C CA . LEU D 1 36 ? 27.214 5.831 -21.507 1.00 49.68 51 LEU D CA 1
ATOM 3430 C C . LEU D 1 36 ? 25.818 5.301 -21.160 1.00 49.54 51 LEU D C 1
ATOM 3431 O O . LEU D 1 36 ? 24.937 5.237 -22.016 1.00 49.58 51 LEU D O 1
ATOM 3436 N N . ILE D 1 37 ? 25.636 4.926 -19.896 1.00 49.38 52 ILE D N 1
ATOM 3437 C CA . ILE D 1 37 ? 24.360 4.407 -19.398 1.00 49.23 52 ILE D CA 1
ATOM 3438 C C . ILE D 1 37 ? 23.526 5.536 -18.783 1.00 49.17 52 ILE D C 1
ATOM 3439 O O . ILE D 1 37 ? 23.946 6.188 -17.825 1.00 49.13 52 ILE D O 1
ATOM 3444 N N . LYS D 1 38 ? 22.345 5.756 -19.354 1.00 49.16 53 LYS D N 1
ATOM 3445 C CA . LYS D 1 38 ? 21.519 6.921 -19.032 1.00 49.14 53 LYS D CA 1
ATOM 3446 C C . LYS D 1 38 ? 20.564 6.679 -17.865 1.00 49.19 53 LYS D C 1
ATOM 3447 O O . LYS D 1 38 ? 20.500 7.479 -16.928 1.00 49.07 53 LYS D O 1
ATOM 3453 N N . SER D 1 39 ? 19.815 5.584 -17.936 1.00 49.24 54 SER D N 1
ATOM 3454 C CA . SER D 1 39 ? 18.874 5.220 -16.883 1.00 49.29 54 SER D CA 1
ATOM 3455 C C . SER D 1 39 ? 18.740 3.709 -16.778 1.00 49.26 54 SER D C 1
ATOM 3456 O O . SER D 1 39 ? 19.214 2.976 -17.648 1.00 49.26 54 SER D O 1
ATOM 3459 N N . ILE D 1 40 ? 18.110 3.250 -15.701 1.00 49.38 55 ILE D N 1
ATOM 3460 C CA . ILE D 1 40 ? 17.825 1.830 -15.518 1.00 49.59 55 ILE D CA 1
ATOM 3461 C C . ILE D 1 40 ? 16.408 1.593 -15.012 1.00 49.84 55 ILE D C 1
ATOM 3462 O O . ILE D 1 40 ? 15.820 2.446 -14.343 1.00 49.81 55 ILE D O 1
ATOM 3467 N N . GLN D 1 41 ? 15.871 0.426 -15.355 1.00 50.24 56 GLN D N 1
ATOM 3468 C CA . GLN D 1 41 ? 14.630 -0.078 -14.782 1.00 50.61 56 GLN D CA 1
ATOM 3469 C C . GLN D 1 41 ? 14.875 -1.500 -14.304 1.00 50.92 56 GLN D C 1
ATOM 3470 O O . GLN D 1 41 ? 15.761 -2.190 -14.816 1.00 50.96 56 GLN D O 1
ATOM 3476 N N . VAL D 1 42 ? 14.091 -1.933 -13.323 1.00 51.36 57 VAL D N 1
ATOM 3477 C CA . VAL D 1 42 ? 14.213 -3.285 -12.779 1.00 51.87 57 VAL D CA 1
ATOM 3478 C C . VAL D 1 42 ? 12.841 -3.877 -12.439 1.00 52.19 57 VAL D C 1
ATOM 3479 O O . VAL D 1 42 ? 12.040 -3.258 -11.738 1.00 52.28 57 VAL D O 1
ATOM 3483 N N . ARG D 1 43 ? 12.580 -5.074 -12.958 1.00 52.61 58 ARG D N 1
ATOM 3484 C CA . ARG D 1 43 ? 11.301 -5.744 -12.763 1.00 53.03 58 ARG D CA 1
ATOM 3485 C C . ARG D 1 43 ? 11.327 -6.635 -11.525 1.00 53.32 58 ARG D C 1
ATOM 3486 O O . ARG D 1 43 ? 12.234 -7.453 -11.357 1.00 53.31 58 ARG D O 1
ATOM 3494 N N . TYR D 1 44 ? 10.330 -6.464 -10.659 1.00 53.67 59 TYR D N 1
ATOM 3495 C CA . TYR D 1 44 ? 10.173 -7.318 -9.485 1.00 54.10 59 TYR D CA 1
ATOM 3496 C C . TYR D 1 44 ? 8.922 -8.181 -9.626 1.00 54.45 59 TYR D C 1
ATOM 3497 O O . TYR D 1 44 ? 7.795 -7.699 -9.472 1.00 54.51 59 TYR D O 1
ATOM 3506 N N . GLY D 1 45 ? 9.138 -9.459 -9.928 1.00 54.75 60 GLY D N 1
ATOM 3507 C CA . GLY D 1 45 ? 8.049 -10.382 -10.219 1.00 55.22 60 GLY D CA 1
ATOM 3508 C C . GLY D 1 45 ? 7.565 -10.183 -11.640 1.00 55.54 60 GLY D C 1
ATOM 3509 O O . GLY D 1 45 ? 8.042 -10.840 -12.568 1.00 55.57 60 GLY D O 1
ATOM 3510 N N . SER D 1 46 ? 6.616 -9.265 -11.801 1.00 55.86 61 SER D N 1
ATOM 3511 C CA . SER D 1 46 ? 6.095 -8.885 -13.111 1.00 56.13 61 SER D CA 1
ATOM 3512 C C . SER D 1 46 ? 5.996 -7.366 -13.229 1.00 56.29 61 SER D C 1
ATOM 3513 O O . SER D 1 46 ? 5.897 -6.823 -14.333 1.00 56.43 61 SER D O 1
ATOM 3516 N N . SER D 1 47 ? 6.029 -6.691 -12.083 1.00 56.41 62 SER D N 1
ATOM 3517 C CA . SER D 1 47 ? 5.883 -5.242 -12.021 1.00 56.54 62 SER D CA 1
ATOM 3518 C C . SER D 1 47 ? 7.219 -4.541 -12.267 1.00 56.50 62 SER D C 1
ATOM 3519 O O . SER D 1 47 ? 8.199 -4.788 -11.558 1.00 56.53 62 SER D O 1
ATOM 3522 N N . TRP D 1 48 ? 7.249 -3.681 -13.285 1.00 56.50 63 TRP D N 1
ATOM 3523 C CA . TRP D 1 48 ? 8.427 -2.868 -13.597 1.00 56.40 63 TRP D CA 1
ATOM 3524 C C . TRP D 1 48 ? 8.539 -1.683 -12.644 1.00 56.27 63 TRP D C 1
ATOM 3525 O O . TRP D 1 48 ? 7.525 -1.130 -12.206 1.00 56.29 63 TRP D O 1
ATOM 3536 N N . SER D 1 49 ? 9.774 -1.295 -12.335 1.00 56.01 64 SER D N 1
ATOM 3537 C CA . SER D 1 49 ? 10.030 -0.183 -11.425 1.00 55.79 64 SER D CA 1
ATOM 3538 C C . SER D 1 49 ? 10.021 1.163 -12.142 1.00 55.57 64 SER D C 1
ATOM 3539 O O . SER D 1 49 ? 9.894 1.233 -13.366 1.00 55.57 64 SER D O 1
ATOM 3542 N N . GLU D 1 50 ? 10.147 2.226 -11.352 1.00 55.34 65 GLU D N 1
ATOM 3543 C CA . GLU D 1 50 ? 10.363 3.581 -11.841 1.00 55.04 65 GLU D CA 1
ATOM 3544 C C . GLU D 1 50 ? 11.676 3.627 -12.623 1.00 54.81 65 GLU D C 1
ATOM 3545 O O . GLU D 1 50 ? 12.627 2.918 -12.289 1.00 54.79 65 GLU D O 1
ATOM 3551 N N . LYS D 1 51 ? 11.719 4.445 -13.670 1.00 54.57 66 LYS D N 1
ATOM 3552 C CA . LYS D 1 51 ? 12.936 4.613 -14.456 1.00 54.37 66 LYS D CA 1
ATOM 3553 C C . LYS D 1 51 ? 13.892 5.544 -13.717 1.00 54.20 66 LYS D C 1
ATOM 3554 O O . LYS D 1 51 ? 13.618 6.735 -13.557 1.00 54.24 66 LYS D O 1
ATOM 3560 N N . TYR D 1 52 ? 15.007 4.986 -13.255 1.00 53.96 67 TYR D N 1
ATOM 3561 C CA . TYR D 1 52 ? 15.978 5.741 -12.470 1.00 53.74 67 TYR D CA 1
ATOM 3562 C C . TYR D 1 52 ? 17.133 6.233 -13.327 1.00 53.71 67 TYR D C 1
ATOM 3563 O O . TYR D 1 52 ? 17.986 5.452 -13.753 1.00 53.65 67 TYR D O 1
ATOM 3572 N N . GLY D 1 53 ? 17.146 7.540 -13.572 1.00 53.71 68 GLY D N 1
ATOM 3573 C CA . GLY D 1 53 ? 18.179 8.172 -14.377 1.00 53.79 68 GLY D CA 1
ATOM 3574 C C . GLY D 1 53 ? 17.625 9.246 -15.290 1.00 53.92 68 GLY D C 1
ATOM 3575 O O . GLY D 1 53 ? 16.495 9.708 -15.113 1.00 53.79 68 GLY D O 1
ATOM 3576 N N . ILE D 1 54 ? 18.433 9.632 -16.274 1.00 54.14 69 ILE D N 1
ATOM 3577 C CA . ILE D 1 54 ? 18.085 10.690 -17.217 1.00 54.47 69 ILE D CA 1
ATOM 3578 C C . ILE D 1 54 ? 17.366 10.114 -18.445 1.00 54.74 69 ILE D C 1
ATOM 3579 O O . ILE D 1 54 ? 17.851 9.153 -19.049 1.00 54.71 69 ILE D O 1
ATOM 3584 N N . PRO D 1 55 ? 16.197 10.695 -18.804 1.00 55.09 70 PRO D N 1
ATOM 3585 C CA . PRO D 1 55 ? 15.404 10.268 -19.965 1.00 55.35 70 PRO D CA 1
ATOM 3586 C C . PRO D 1 55 ? 16.173 10.326 -21.286 1.00 55.62 70 PRO D C 1
ATOM 3587 O O . PRO D 1 55 ? 17.043 11.183 -21.463 1.00 55.61 70 PRO D O 1
ATOM 3591 N N . GLY D 1 56 ? 15.842 9.413 -22.198 1.00 55.97 71 GLY D N 1
ATOM 3592 C CA . GLY D 1 56 ? 16.494 9.334 -23.504 1.00 56.40 71 GLY D CA 1
ATOM 3593 C C . GLY D 1 56 ? 17.163 7.994 -23.752 1.00 56.74 71 GLY D C 1
ATOM 3594 O O . GLY D 1 56 ? 17.115 7.097 -22.904 1.00 56.82 71 GLY D O 1
ATOM 3595 N N . GLY D 1 57 ? 17.785 7.862 -24.922 1.00 56.99 72 GLY D N 1
ATOM 3596 C CA . GLY D 1 57 ? 18.512 6.647 -25.295 1.00 57.26 72 GLY D CA 1
ATOM 3597 C C . GLY D 1 57 ? 17.622 5.481 -25.689 1.00 57.50 72 GLY D C 1
ATOM 3598 O O . GLY D 1 57 ? 16.391 5.578 -25.655 1.00 57.47 72 GLY D O 1
ATOM 3599 N N . LYS D 1 58 ? 18.256 4.374 -26.069 1.00 57.77 73 LYS D N 1
ATOM 3600 C CA . LYS D 1 58 ? 17.542 3.158 -26.451 1.00 58.05 73 LYS D CA 1
ATOM 3601 C C . LYS D 1 58 ? 17.662 2.072 -25.389 1.00 58.14 73 LYS D C 1
ATOM 3602 O O . LYS D 1 58 ? 18.731 1.867 -24.812 1.00 58.07 73 LYS D O 1
ATOM 3608 N N . ALA D 1 59 ? 16.553 1.379 -25.146 1.00 58.42 74 ALA D N 1
ATOM 3609 C CA . ALA D 1 59 ? 16.494 0.326 -24.139 1.00 58.73 74 ALA D CA 1
ATOM 3610 C C . ALA D 1 59 ? 17.182 -0.961 -24.587 1.00 58.98 74 ALA D C 1
ATOM 3611 O O . ALA D 1 59 ? 17.172 -1.316 -25.769 1.00 59.01 74 ALA D O 1
ATOM 3613 N N . HIS D 1 60 ? 17.795 -1.640 -23.625 1.00 59.34 75 HIS D N 1
ATOM 3614 C CA . HIS D 1 60 ? 18.318 -2.983 -23.814 1.00 59.65 75 HIS D CA 1
ATOM 3615 C C . HIS D 1 60 ? 17.843 -3.803 -22.624 1.00 59.72 75 HIS D C 1
ATOM 3616 O O . HIS D 1 60 ? 18.417 -3.721 -21.535 1.00 59.81 75 HIS D O 1
ATOM 3623 N N . GLU D 1 61 ? 16.780 -4.573 -22.826 1.00 59.80 76 GLU D N 1
ATOM 3624 C CA . GLU D 1 61 ? 16.212 -5.387 -21.758 1.00 59.83 76 GLU D CA 1
ATOM 3625 C C . GLU D 1 61 ? 17.020 -6.659 -21.534 1.00 59.81 76 GLU D C 1
ATOM 3626 O O . GLU D 1 61 ? 17.612 -7.202 -22.467 1.00 59.89 76 GLU D O 1
ATOM 3632 N N . LEU D 1 62 ? 17.055 -7.111 -20.285 1.00 59.80 77 LEU D N 1
ATOM 3633 C CA . LEU D 1 62 ? 17.490 -8.465 -19.957 1.00 59.68 77 LEU D CA 1
ATOM 3634 C C . LEU D 1 62 ? 16.411 -9.113 -19.099 1.00 59.60 77 LEU D C 1
ATOM 3635 O O . LEU D 1 62 ? 16.305 -8.842 -17.899 1.00 59.63 77 LEU D O 1
ATOM 3640 N N . ILE D 1 63 ? 15.596 -9.948 -19.735 1.00 59.48 78 ILE D N 1
ATOM 3641 C CA . ILE D 1 63 ? 14.538 -10.665 -19.038 1.00 59.31 78 ILE D CA 1
ATOM 3642 C C . ILE D 1 63 ? 15.116 -11.964 -18.481 1.00 59.13 78 ILE D C 1
ATOM 3643 O O . ILE D 1 63 ? 15.612 -12.809 -19.234 1.00 59.15 78 ILE D O 1
ATOM 3648 N N . LEU D 1 64 ? 15.069 -12.099 -17.158 1.00 58.84 79 LEU D N 1
ATOM 3649 C CA . LEU D 1 64 ? 15.583 -13.283 -16.476 1.00 58.55 79 LEU D CA 1
ATOM 3650 C C . LEU D 1 64 ? 14.605 -14.448 -16.561 1.00 58.33 79 LEU D C 1
ATOM 3651 O O . LEU D 1 64 ? 13.392 -14.263 -16.432 1.00 58.33 79 LEU D O 1
ATOM 3656 N N . HIS D 1 65 ? 15.149 -15.645 -16.781 1.00 58.04 80 HIS D N 1
ATOM 3657 C CA . HIS D 1 65 ? 14.363 -16.878 -16.850 1.00 57.74 80 HIS D CA 1
ATOM 3658 C C . HIS D 1 65 ? 13.656 -17.168 -15.521 1.00 57.33 80 HIS D C 1
ATOM 3659 O O . HIS D 1 65 ? 14.088 -16.674 -14.475 1.00 57.38 80 HIS D O 1
ATOM 3666 N N . PRO D 1 66 ? 12.563 -17.960 -15.557 1.00 56.83 81 PRO D N 1
ATOM 3667 C CA . PRO D 1 66 ? 11.815 -18.296 -14.339 1.00 56.32 81 PRO D CA 1
ATOM 3668 C C . PRO D 1 66 ? 12.653 -19.067 -13.311 1.00 55.71 81 PRO D C 1
ATOM 3669 O O . PRO D 1 66 ? 12.621 -20.302 -13.274 1.00 55.78 81 PRO D O 1
ATOM 3673 N N . GLY D 1 67 ? 13.389 -18.325 -12.484 1.00 54.93 82 GLY D N 1
ATOM 3674 C CA . GLY D 1 67 ? 14.281 -18.903 -11.479 1.00 53.92 82 GLY D CA 1
ATOM 3675 C C . GLY D 1 67 ? 15.731 -18.494 -11.672 1.00 53.23 82 GLY D C 1
ATOM 3676 O O . GLY D 1 67 ? 16.635 -19.067 -11.055 1.00 53.22 82 GLY D O 1
ATOM 3677 N N . GLU D 1 68 ? 15.950 -17.500 -12.531 1.00 52.42 83 GLU D N 1
ATOM 3678 C CA . GLU D 1 68 ? 17.291 -17.002 -12.839 1.00 51.51 83 GLU D CA 1
ATOM 3679 C C . GLU D 1 68 ? 17.585 -15.717 -12.066 1.00 50.83 83 GLU D C 1
ATOM 3680 O O . GLU D 1 68 ? 16.694 -14.889 -11.866 1.00 50.80 83 GLU D O 1
ATOM 3686 N N . HIS D 1 69 ? 18.835 -15.564 -11.638 1.00 49.88 84 HIS D N 1
ATOM 3687 C CA . HIS D 1 69 ? 19.266 -14.396 -10.870 1.00 49.00 84 HIS D CA 1
ATOM 3688 C C . HIS D 1 69 ? 20.612 -13.873 -11.365 1.00 48.14 84 HIS D C 1
ATOM 3689 O O . HIS D 1 69 ? 21.427 -14.647 -11.863 1.00 47.98 84 HIS D O 1
ATOM 3696 N N . ILE D 1 70 ? 20.850 -12.570 -11.213 1.00 47.14 85 ILE D N 1
ATOM 3697 C CA . ILE D 1 70 ? 22.180 -12.002 -11.471 1.00 46.23 85 ILE D CA 1
ATOM 3698 C C . ILE D 1 70 ? 23.066 -12.283 -10.260 1.00 45.60 85 ILE D C 1
ATOM 3699 O O . ILE D 1 70 ? 22.666 -12.031 -9.122 1.00 45.47 85 ILE D O 1
ATOM 3704 N N . ILE D 1 71 ? 24.261 -12.816 -10.509 1.00 44.80 86 ILE D N 1
ATOM 3705 C CA . ILE D 1 71 ? 25.177 -13.184 -9.426 1.00 44.05 86 ILE D CA 1
ATOM 3706 C C . ILE D 1 71 ? 26.504 -12.423 -9.436 1.00 43.56 86 ILE D C 1
ATOM 3707 O O . ILE D 1 71 ? 27.254 -12.479 -8.463 1.00 43.42 86 ILE D O 1
ATOM 3712 N N . SER D 1 72 ? 26.794 -11.722 -10.532 1.00 42.92 87 SER D N 1
ATOM 3713 C CA . SER D 1 72 ? 27.983 -10.862 -10.614 1.00 42.44 87 SER D CA 1
ATOM 3714 C C . SER D 1 72 ? 27.853 -9.779 -11.680 1.00 42.02 87 SER D C 1
ATOM 3715 O O . SER D 1 72 ? 27.071 -9.911 -12.624 1.00 41.99 87 SER D O 1
ATOM 3718 N N . ILE D 1 73 ? 28.625 -8.708 -11.515 1.00 41.53 88 ILE D N 1
ATOM 3719 C CA . ILE D 1 73 ? 28.532 -7.533 -12.380 1.00 41.04 88 ILE D CA 1
ATOM 3720 C C . ILE D 1 73 ? 29.908 -6.926 -12.659 1.00 40.77 88 ILE D C 1
ATOM 3721 O O . ILE D 1 73 ? 30.594 -6.465 -11.747 1.00 40.64 88 ILE D O 1
ATOM 3726 N N . TYR D 1 74 ? 30.299 -6.936 -13.930 1.00 40.38 89 TYR D N 1
ATOM 3727 C CA . TYR D 1 74 ? 31.494 -6.237 -14.385 1.00 40.05 89 TYR D CA 1
ATOM 3728 C C . TYR D 1 74 ? 31.086 -4.906 -15.017 1.00 39.69 89 TYR D C 1
ATOM 3729 O O . TYR D 1 74 ? 30.034 -4.819 -15.652 1.00 39.64 89 TYR D O 1
ATOM 3738 N N . GLY D 1 75 ? 31.908 -3.875 -14.836 1.00 39.26 90 GLY D N 1
ATOM 3739 C CA . GLY D 1 75 ? 31.592 -2.553 -15.372 1.00 38.93 90 GLY D CA 1
ATOM 3740 C C . GLY D 1 75 ? 32.754 -1.600 -15.588 1.00 38.74 90 GLY D C 1
ATOM 3741 O O . GLY D 1 75 ? 33.875 -1.852 -15.143 1.00 38.57 90 GLY D O 1
ATOM 3742 N N . ARG D 1 76 ? 32.463 -0.499 -16.282 1.00 38.58 91 ARG D N 1
ATOM 3743 C CA . ARG D 1 76 ? 33.437 0.558 -16.585 1.00 38.49 91 ARG D CA 1
ATOM 3744 C C . ARG D 1 76 ? 32.783 1.937 -16.422 1.00 38.17 91 ARG D C 1
ATOM 3745 O O . ARG D 1 76 ? 31.579 2.089 -16.648 1.00 37.95 91 ARG D O 1
ATOM 3753 N N . TYR D 1 77 ? 33.574 2.935 -16.032 1.00 37.94 92 TYR D N 1
ATOM 3754 C CA . TYR D 1 77 ? 33.067 4.300 -15.844 1.00 37.98 92 TYR D CA 1
ATOM 3755 C C . TYR D 1 77 ? 34.141 5.373 -16.031 1.00 38.01 92 TYR D C 1
ATOM 3756 O O . TYR D 1 77 ? 35.320 5.133 -15.757 1.00 38.18 92 TYR D O 1
ATOM 3765 N N . ARG D 1 78 ? 33.724 6.557 -16.479 1.00 38.02 93 ARG D N 1
ATOM 3766 C CA . ARG D 1 78 ? 34.617 7.719 -16.529 1.00 38.06 93 ARG D CA 1
ATOM 3767 C C . ARG D 1 78 ? 34.064 8.876 -15.691 1.00 37.90 93 ARG D C 1
ATOM 3768 O O . ARG D 1 78 ? 34.438 9.028 -14.536 1.00 38.16 93 ARG D O 1
ATOM 3776 N N . THR D 1 79 ? 33.188 9.694 -16.267 1.00 37.59 94 THR D N 1
ATOM 3777 C CA . THR D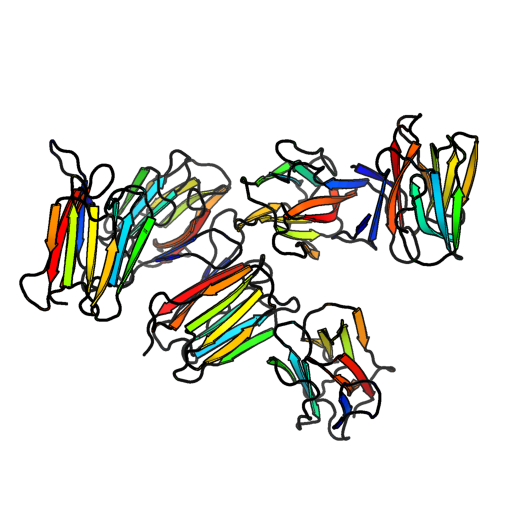 1 79 ? 32.413 10.656 -15.484 1.00 37.08 94 THR D CA 1
ATOM 3778 C C . THR D 1 79 ? 31.061 10.002 -15.219 1.00 36.86 94 THR D C 1
ATOM 3779 O O . THR D 1 79 ? 30.528 10.053 -14.104 1.00 36.68 94 THR D O 1
ATOM 3783 N N . PHE D 1 80 ? 30.532 9.377 -16.265 1.00 36.54 95 PHE D N 1
ATOM 3784 C CA . PHE D 1 80 ? 29.299 8.618 -16.199 1.00 36.40 95 PHE D CA 1
ATOM 3785 C C . PHE D 1 80 ? 29.619 7.131 -16.259 1.00 36.20 95 PHE D C 1
ATOM 3786 O O . PHE D 1 80 ? 30.715 6.738 -16.674 1.00 36.08 95 PHE D O 1
ATOM 3794 N N . LEU D 1 81 ? 28.665 6.310 -15.825 1.00 36.03 96 LEU D N 1
ATOM 3795 C CA . LEU D 1 81 ? 28.756 4.870 -16.002 1.00 35.97 96 LEU D CA 1
ATOM 3796 C C . LEU D 1 81 ? 28.681 4.574 -17.501 1.00 36.14 96 LEU D C 1
ATOM 3797 O O . LEU D 1 81 ? 27.711 4.935 -18.170 1.00 35.99 96 LEU D O 1
ATOM 3802 N N . GLN D 1 82 ? 29.730 3.947 -18.021 1.00 36.46 97 GLN D N 1
ATOM 3803 C CA . GLN D 1 82 ? 29.833 3.665 -19.450 1.00 36.82 97 GLN D CA 1
ATOM 3804 C C . GLN D 1 82 ? 29.287 2.281 -19.790 1.00 37.09 97 GLN D C 1
ATOM 3805 O O . GLN D 1 82 ? 28.447 2.142 -20.679 1.00 37.13 97 GLN D O 1
ATOM 3811 N N . HIS D 1 83 ? 29.753 1.270 -19.061 1.00 37.55 98 HIS D N 1
ATOM 3812 C CA . HIS D 1 83 ? 29.498 -0.126 -19.406 1.00 37.96 98 HIS D CA 1
ATOM 3813 C C . HIS D 1 83 ? 29.112 -0.975 -18.197 1.00 38.32 98 HIS D C 1
ATOM 3814 O O . HIS D 1 83 ? 29.689 -0.833 -17.118 1.00 38.14 98 HIS D O 1
ATOM 3821 N N . VAL D 1 84 ? 28.138 -1.860 -18.396 1.00 38.92 99 VAL D N 1
ATOM 3822 C CA . VAL D 1 84 ? 27.797 -2.876 -17.402 1.00 39.52 99 VAL D CA 1
ATOM 3823 C C . VAL D 1 84 ? 27.542 -4.233 -18.077 1.00 39.96 99 VAL D C 1
ATOM 3824 O O . VAL D 1 84 ? 26.813 -4.313 -19.068 1.00 40.07 99 VAL D O 1
ATOM 3828 N N . THR D 1 85 ? 28.183 -5.280 -17.557 1.00 40.46 100 THR D N 1
ATOM 3829 C CA . THR D 1 85 ? 27.954 -6.659 -18.006 1.00 40.88 100 THR D CA 1
ATOM 3830 C C . THR D 1 85 ? 27.386 -7.478 -16.850 1.00 41.28 100 THR D C 1
ATOM 3831 O O . THR D 1 85 ? 28.029 -7.622 -15.805 1.00 41.26 100 THR D O 1
ATOM 3835 N N . LEU D 1 86 ? 26.182 -8.009 -17.049 1.00 41.79 101 LEU D N 1
ATOM 3836 C CA . LEU D 1 86 ? 25.480 -8.752 -16.009 1.00 42.37 101 LEU D CA 1
ATOM 3837 C C . LEU D 1 86 ? 25.488 -10.254 -16.276 1.00 42.84 101 LEU D C 1
ATOM 3838 O O . LEU D 1 86 ? 24.916 -10.729 -17.264 1.00 43.00 101 LEU D O 1
ATOM 3843 N N . ILE D 1 87 ? 26.134 -10.997 -15.383 1.00 43.41 102 ILE D N 1
ATOM 3844 C CA . ILE D 1 87 ? 26.266 -12.447 -15.536 1.00 43.91 102 ILE D CA 1
ATOM 3845 C C . ILE D 1 87 ? 25.399 -13.219 -14.539 1.00 44.12 102 ILE D C 1
ATOM 3846 O O . ILE D 1 87 ? 25.500 -13.029 -13.328 1.00 44.09 102 ILE D O 1
ATOM 3851 N N . THR D 1 88 ? 24.537 -14.080 -15.074 1.00 44.60 103 THR D N 1
ATOM 3852 C CA . THR D 1 88 ? 23.530 -14.777 -14.276 1.00 45.13 103 THR D CA 1
ATOM 3853 C C . THR D 1 88 ? 23.995 -16.154 -13.802 1.00 45.50 103 THR D C 1
ATOM 3854 O O . THR D 1 88 ? 25.059 -16.635 -14.202 1.00 45.44 103 THR D O 1
ATOM 3858 N N . ASN D 1 89 ? 23.181 -16.780 -12.951 1.00 46.05 104 ASN D N 1
ATOM 3859 C CA . ASN D 1 89 ? 23.480 -18.102 -12.393 1.00 46.58 104 ASN D CA 1
ATOM 3860 C C . ASN D 1 89 ? 23.213 -19.272 -13.346 1.00 46.96 104 ASN D C 1
ATOM 3861 O O . ASN D 1 89 ? 23.507 -20.423 -13.016 1.00 47.07 104 ASN D O 1
ATOM 3866 N N . GLN D 1 90 ? 22.654 -18.969 -14.518 1.00 47.37 105 GLN D N 1
ATOM 3867 C CA . GLN D 1 90 ? 22.449 -19.964 -15.574 1.00 47.74 105 GLN D CA 1
ATOM 3868 C C . GLN D 1 90 ? 23.483 -19.819 -16.696 1.00 47.90 105 GLN D C 1
ATOM 3869 O O . GLN D 1 90 ? 23.278 -20.302 -17.814 1.00 48.00 105 GLN D O 1
ATOM 3875 N N . GLY D 1 91 ? 24.591 -19.148 -16.386 1.00 48.12 106 GLY D N 1
ATOM 3876 C CA . GLY D 1 91 ? 25.704 -18.986 -17.320 1.00 48.42 106 GLY D CA 1
ATOM 3877 C C . GLY D 1 91 ? 25.535 -17.918 -18.389 1.00 48.67 106 GLY D C 1
ATOM 3878 O O . GLY D 1 91 ? 26.408 -17.756 -19.245 1.00 48.80 106 GLY D O 1
ATOM 3879 N N . ARG D 1 92 ? 24.422 -17.188 -18.339 1.00 48.85 107 ARG D N 1
ATOM 3880 C CA . ARG D 1 92 ? 24.116 -16.155 -19.335 1.00 49.03 107 ARG D CA 1
ATOM 3881 C C . ARG D 1 92 ? 24.871 -14.846 -19.099 1.00 49.01 107 ARG D C 1
ATOM 3882 O O . ARG D 1 92 ? 25.189 -14.494 -17.960 1.00 49.01 107 ARG D O 1
ATOM 3890 N N . SER D 1 93 ? 25.141 -14.132 -20.191 1.00 48.97 108 SER D N 1
ATOM 3891 C CA . SER D 1 93 ? 25.855 -12.855 -20.156 1.00 48.89 108 SER D CA 1
ATOM 3892 C C . SER D 1 93 ? 25.092 -11.778 -20.932 1.00 48.79 108 SER D C 1
ATOM 3893 O O . SER D 1 93 ? 24.529 -12.052 -21.997 1.00 48.85 108 SER D O 1
ATOM 3896 N N . ALA D 1 94 ? 25.075 -10.559 -20.390 1.00 48.62 109 ALA D N 1
ATOM 3897 C CA . ALA D 1 94 ? 24.394 -9.424 -21.023 1.00 48.33 109 ALA D CA 1
ATOM 3898 C C . ALA D 1 94 ? 25.160 -8.116 -20.824 1.00 48.20 109 ALA D C 1
ATOM 3899 O O . ALA D 1 94 ? 25.309 -7.638 -19.696 1.00 48.08 109 ALA D O 1
ATOM 3901 N N . SER D 1 95 ? 25.635 -7.545 -21.930 1.00 48.07 110 SER D N 1
ATOM 3902 C CA . SER D 1 95 ? 26.470 -6.340 -21.905 1.00 47.93 110 SER D CA 1
ATOM 3903 C C . SER D 1 95 ? 25.741 -5.110 -22.443 1.00 47.82 110 SER D C 1
ATOM 3904 O O . SER D 1 95 ? 25.016 -5.190 -23.437 1.00 47.93 110 SER D O 1
ATOM 3907 N N . PHE D 1 96 ? 25.943 -3.976 -21.775 1.00 47.64 111 PHE D N 1
ATOM 3908 C CA . PHE D 1 96 ? 25.313 -2.712 -22.158 1.00 47.45 111 PHE D CA 1
ATOM 3909 C C . PHE D 1 96 ? 26.327 -1.575 -22.077 1.00 47.22 111 PHE D C 1
ATOM 3910 O O . PHE D 1 96 ? 26.907 -1.336 -21.018 1.00 47.23 111 PHE D O 1
ATOM 3918 N N . GLY D 1 97 ? 26.544 -0.887 -23.196 1.00 47.08 112 GLY D N 1
ATOM 3919 C CA . GLY D 1 97 ? 27.412 0.294 -23.232 1.00 46.74 112 GLY D CA 1
ATOM 3920 C C . GLY D 1 97 ? 28.863 0.050 -23.611 1.00 46.68 112 GLY D C 1
ATOM 3921 O O . GLY D 1 97 ? 29.312 -1.097 -23.711 1.00 46.62 112 GLY D O 1
ATOM 3922 N N . LEU D 1 98 ? 29.599 1.144 -23.805 1.00 46.50 113 LEU D N 1
ATOM 3923 C CA . LEU D 1 98 ? 30.980 1.097 -24.284 1.00 46.37 113 LEU D CA 1
ATOM 3924 C C . LEU D 1 98 ? 31.986 0.773 -23.181 1.00 46.35 113 LEU D C 1
ATOM 3925 O O . LEU D 1 98 ? 32.062 1.471 -22.166 1.00 46.37 113 LEU D O 1
ATOM 3930 N N . GLU D 1 99 ? 32.765 -0.283 -23.407 1.00 46.21 114 GLU D N 1
ATOM 3931 C CA . GLU D 1 99 ? 33.801 -0.729 -22.477 1.00 46.00 114 GLU D CA 1
ATOM 3932 C C . GLU D 1 99 ? 34.994 0.224 -22.384 1.00 45.68 114 GLU D C 1
ATOM 3933 O O . GLU D 1 99 ? 36.083 -0.081 -22.884 1.00 45.76 114 GLU D O 1
ATOM 3939 N N . THR D 1 100 ? 34.792 1.368 -21.731 1.00 45.14 115 THR D N 1
ATOM 3940 C CA . THR D 1 100 ? 35.868 2.348 -21.543 1.00 44.49 115 THR D CA 1
ATOM 3941 C C . THR D 1 100 ? 35.846 3.005 -20.156 1.00 44.10 115 THR D C 1
ATOM 3942 O O . THR D 1 100 ? 34.780 3.264 -19.592 1.00 44.13 115 THR D O 1
ATOM 3946 N N . GLY D 1 101 ? 37.036 3.253 -19.616 1.00 43.62 116 GLY D N 1
ATOM 3947 C CA . GLY D 1 101 ? 37.190 3.906 -18.320 1.00 43.10 116 GLY D CA 1
ATOM 3948 C C . GLY D 1 101 ? 37.784 3.027 -17.236 1.00 42.74 116 GLY D C 1
ATOM 3949 O O . GLY D 1 101 ? 38.428 2.013 -17.520 1.00 42.78 116 GLY D O 1
ATOM 3950 N N . LYS D 1 102 ? 37.569 3.432 -15.987 1.00 42.29 117 LYS D N 1
ATOM 3951 C CA . LYS D 1 102 ? 38.026 2.681 -14.825 1.00 41.85 117 LYS D CA 1
ATOM 3952 C C . LYS D 1 102 ? 37.141 1.445 -14.667 1.00 41.43 117 LYS D C 1
ATOM 3953 O O . LYS D 1 102 ? 35.916 1.530 -14.785 1.00 41.31 117 LYS D O 1
ATOM 3959 N N . GLY D 1 103 ? 37.763 0.298 -14.418 1.00 40.97 118 GLY D N 1
ATOM 3960 C CA . GLY D 1 103 ? 37.031 -0.964 -14.330 1.00 40.35 118 GLY D CA 1
ATOM 3961 C C . GLY D 1 103 ? 36.671 -1.367 -12.916 1.00 39.92 118 GLY D C 1
ATOM 3962 O O . GLY D 1 103 ? 37.416 -1.094 -11.973 1.00 39.91 118 GLY D O 1
ATOM 3963 N N . PHE D 1 104 ? 35.519 -2.014 -12.771 1.00 39.49 119 PHE D N 1
ATOM 3964 C CA . PHE D 1 104 ? 35.117 -2.604 -11.498 1.00 39.11 119 PHE D CA 1
ATOM 3965 C C . PHE D 1 104 ? 34.421 -3.947 -11.688 1.00 39.15 119 PHE D C 1
ATOM 3966 O O . PHE D 1 104 ? 33.823 -4.209 -12.734 1.00 39.22 119 PHE D O 1
ATOM 3974 N N . PHE D 1 105 ? 34.508 -4.792 -10.666 1.00 39.20 120 PHE D N 1
ATOM 3975 C CA . PHE D 1 105 ? 33.786 -6.055 -10.640 1.00 39.36 120 PHE D CA 1
ATOM 3976 C C . PHE D 1 105 ? 32.982 -6.152 -9.348 1.00 39.41 120 PHE D C 1
ATOM 3977 O O . PHE D 1 105 ? 33.545 -6.105 -8.253 1.00 39.48 120 PHE D O 1
ATOM 3985 N N . ALA D 1 106 ? 31.665 -6.265 -9.488 1.00 39.45 121 ALA D N 1
ATOM 3986 C CA . ALA D 1 106 ? 30.760 -6.331 -8.347 1.00 39.65 121 ALA D CA 1
ATOM 3987 C C . ALA D 1 106 ? 30.333 -7.769 -8.071 1.00 39.76 121 ALA D C 1
ATOM 3988 O O . ALA D 1 106 ? 29.735 -8.428 -8.922 1.00 39.71 12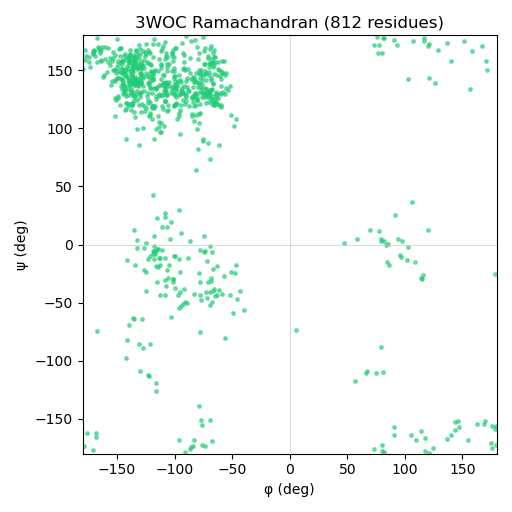1 ALA D O 1
ATOM 3990 N N . ALA D 1 107 ? 30.652 -8.242 -6.872 1.00 40.00 122 ALA D N 1
ATOM 3991 C CA . ALA D 1 107 ? 30.354 -9.605 -6.456 1.00 40.23 122 ALA D CA 1
ATOM 3992 C C . ALA D 1 107 ? 29.627 -9.602 -5.110 1.00 40.42 122 ALA D C 1
ATOM 3993 O O . ALA D 1 107 ? 29.799 -8.668 -4.320 1.00 40.32 122 ALA D O 1
ATOM 3995 N N . PRO D 1 108 ? 28.810 -10.643 -4.843 1.00 40.62 123 PRO D N 1
ATOM 3996 C CA . PRO D 1 108 ? 28.143 -10.761 -3.546 1.00 40.81 123 PRO D CA 1
ATOM 3997 C C . PRO D 1 108 ? 29.145 -11.097 -2.455 1.00 40.99 123 PRO D C 1
ATOM 3998 O O . PRO D 1 108 ? 30.209 -11.647 -2.746 1.00 41.05 123 PRO D O 1
ATOM 4002 N N . ASN D 1 109 ? 28.809 -10.766 -1.212 1.00 41.33 124 ASN D N 1
ATOM 4003 C CA . ASN D 1 109 ? 29.681 -11.064 -0.079 1.00 41.66 124 ASN D CA 1
ATOM 4004 C C . ASN D 1 109 ? 29.828 -12.564 0.173 1.00 41.63 124 ASN D C 1
ATOM 4005 O O . ASN D 1 109 ? 30.926 -13.044 0.470 1.00 41.73 124 ASN D O 1
ATOM 4010 N N . LEU D 1 110 ? 28.720 -13.292 0.039 1.00 41.50 125 LEU D N 1
ATOM 4011 C CA . LEU D 1 110 ? 28.694 -14.735 0.282 1.00 41.44 125 LEU D CA 1
ATOM 4012 C C . LEU D 1 110 ? 28.012 -15.477 -0.857 1.00 41.35 125 LEU D C 1
ATOM 4013 O O . LEU D 1 110 ? 27.149 -14.923 -1.543 1.00 41.28 125 LEU D O 1
ATOM 4018 N N . THR D 1 111 ? 28.399 -16.738 -1.040 1.00 41.29 126 THR D N 1
ATOM 4019 C CA . THR D 1 111 ? 27.854 -17.586 -2.103 1.00 41.27 126 THR D CA 1
ATOM 4020 C C . THR D 1 111 ? 26.377 -17.884 -1.864 1.00 41.18 126 THR D C 1
ATOM 4021 O O . THR D 1 111 ? 25.959 -18.138 -0.730 1.00 41.22 126 THR D O 1
ATOM 4025 N N . GLY D 1 112 ? 25.595 -17.850 -2.938 1.00 41.12 127 GLY D N 1
ATOM 4026 C CA . GLY D 1 112 ? 24.154 -18.061 -2.848 1.00 41.07 127 GLY D CA 1
ATOM 4027 C C . GLY D 1 112 ? 23.378 -16.760 -2.793 1.00 41.01 127 GLY D C 1
ATOM 4028 O O . GLY D 1 112 ? 22.150 -16.758 -2.894 1.00 41.07 127 GLY D O 1
ATOM 4029 N N . GLN D 1 113 ? 24.095 -15.652 -2.618 1.00 40.93 128 GLN D N 1
ATOM 4030 C CA . GLN D 1 113 ? 23.489 -14.329 -2.709 1.00 40.81 128 GLN D CA 1
ATOM 4031 C C . GLN D 1 113 ? 23.371 -13.895 -4.164 1.00 40.82 128 GLN D C 1
ATOM 4032 O O . GLN D 1 113 ? 24.261 -14.151 -4.980 1.00 40.85 128 GLN D O 1
ATOM 4038 N N . VAL D 1 114 ? 22.251 -13.251 -4.475 1.00 40.79 129 VAL D N 1
ATOM 4039 C CA . VAL D 1 114 ? 21.952 -12.788 -5.824 1.00 40.66 129 VAL D CA 1
ATOM 4040 C C . VAL D 1 114 ? 21.627 -11.294 -5.799 1.00 40.55 129 VAL D C 1
ATOM 4041 O O . VAL D 1 114 ? 21.395 -10.727 -4.728 1.00 40.61 129 VAL D O 1
ATOM 4045 N N . LEU D 1 115 ? 21.617 -10.660 -6.970 1.00 40.30 130 LEU D N 1
ATOM 4046 C CA . LEU D 1 115 ? 21.247 -9.252 -7.070 1.00 40.02 130 LEU D CA 1
ATOM 4047 C C . LEU D 1 115 ? 19.775 -9.093 -6.734 1.00 39.94 130 LEU D C 1
ATOM 4048 O O . LEU D 1 115 ? 18.912 -9.692 -7.378 1.00 40.11 130 LEU D O 1
ATOM 4053 N N . GLU D 1 116 ? 19.499 -8.295 -5.708 1.00 39.75 131 GLU D N 1
ATOM 4054 C CA . GLU D 1 116 ? 18.133 -8.082 -5.238 1.00 39.59 131 GLU D CA 1
ATOM 4055 C C . GLU D 1 116 ? 17.781 -6.600 -5.170 1.00 38.92 131 GLU D C 1
ATOM 4056 O O . GLU D 1 116 ? 16.648 -6.235 -4.845 1.00 39.04 131 GLU D O 1
ATOM 4062 N N . GLY D 1 117 ? 18.756 -5.751 -5.485 1.00 38.19 132 GLY D N 1
ATOM 4063 C CA . GLY D 1 117 ? 18.544 -4.311 -5.487 1.00 37.14 132 GLY D CA 1
ATOM 4064 C C . GLY D 1 117 ? 19.684 -3.503 -6.075 1.00 36.47 132 GLY D C 1
ATOM 4065 O O . GLY D 1 117 ? 20.801 -4.002 -6.245 1.00 36.41 132 GLY D O 1
ATOM 4066 N N . VAL D 1 118 ? 19.389 -2.244 -6.387 1.00 35.61 133 VAL D N 1
ATOM 4067 C CA . VAL D 1 118 ? 20.377 -1.326 -6.948 1.00 34.79 133 VAL D CA 1
ATOM 4068 C C . VAL D 1 118 ? 20.147 0.109 -6.466 1.00 34.13 133 VAL D C 1
ATOM 4069 O O . VAL D 1 118 ? 19.013 0.545 -6.289 1.00 34.05 133 VAL D O 1
ATOM 4073 N N . TYR D 1 119 ? 21.242 0.818 -6.218 1.00 33.39 134 TYR D N 1
ATOM 4074 C CA . TYR D 1 119 ? 21.190 2.226 -5.841 1.00 32.64 134 TYR D CA 1
ATOM 4075 C C . TYR D 1 119 ? 22.234 3.017 -6.611 1.00 32.36 134 TYR D C 1
ATOM 4076 O O . TYR D 1 119 ? 23.208 2.453 -7.102 1.00 31.95 134 TYR D O 1
ATOM 4085 N N . GLY D 1 120 ? 22.029 4.323 -6.714 1.00 32.28 135 GLY D N 1
ATOM 4086 C CA . GLY D 1 120 ? 23.014 5.167 -7.355 1.00 32.65 135 GLY D CA 1
ATOM 4087 C C . GLY D 1 120 ? 22.685 6.637 -7.450 1.00 32.94 135 GLY D C 1
ATOM 4088 O O . GLY D 1 120 ? 21.698 7.117 -6.887 1.00 32.84 135 GLY D O 1
ATOM 4089 N N . GLN D 1 121 ? 23.543 7.339 -8.180 1.00 33.28 136 GLN D N 1
ATOM 4090 C CA . GLN D 1 121 ? 23.455 8.770 -8.387 1.00 33.76 136 GLN D CA 1
ATOM 4091 C C . GLN D 1 121 ? 23.350 9.015 -9.890 1.00 34.11 136 GLN D C 1
ATOM 4092 O O . GLN D 1 121 ? 23.990 8.321 -10.687 1.00 34.15 136 GLN D O 1
ATOM 4098 N N . PHE D 1 122 ? 22.521 9.980 -10.274 1.00 34.58 137 PHE D N 1
ATOM 4099 C CA . PHE D 1 122 ? 22.427 10.394 -11.670 1.00 35.06 137 PHE D CA 1
ATOM 4100 C C . PHE D 1 122 ? 22.362 11.910 -11.805 1.00 35.50 137 PHE D C 1
ATOM 4101 O O . PHE D 1 122 ? 21.854 12.605 -10.919 1.00 35.55 137 PHE D O 1
ATOM 4109 N N . TRP D 1 123 ? 22.886 12.418 -12.918 1.00 35.87 138 TRP D N 1
ATOM 4110 C CA . TRP D 1 123 ? 23.072 13.852 -13.074 1.00 36.26 138 TRP D CA 1
ATOM 4111 C C . TRP D 1 123 ? 22.797 14.377 -14.498 1.00 36.30 138 TRP D C 1
ATOM 4112 O O . TRP D 1 123 ? 21.639 14.606 -14.850 1.00 36.63 138 TRP D O 1
ATOM 4123 N N . LEU D 1 124 ? 23.835 14.562 -15.310 1.00 36.20 139 LEU D N 1
ATOM 4124 C CA . LEU D 1 124 ? 23.700 15.301 -16.575 1.00 35.86 139 LEU D CA 1
ATOM 4125 C C . LEU D 1 124 ? 23.057 14.469 -17.684 1.00 35.68 139 LEU D C 1
ATOM 4126 O O . LEU D 1 124 ? 21.885 14.670 -18.019 1.00 35.58 139 LEU D O 1
ATOM 4131 N N . TYR D 1 125 ? 23.826 13.537 -18.244 1.00 35.25 140 TYR D N 1
ATOM 4132 C CA . TYR D 1 125 ? 23.330 12.657 -19.296 1.00 34.78 140 TYR D CA 1
ATOM 4133 C C . TYR D 1 125 ? 22.953 11.270 -18.783 1.00 34.25 140 TYR D C 1
ATOM 4134 O O . TYR D 1 125 ? 22.354 10.480 -19.516 1.00 34.33 140 TYR D O 1
ATOM 4143 N N . GLY D 1 126 ? 23.301 10.974 -17.533 1.00 33.48 141 GLY D N 1
ATOM 4144 C CA . GLY D 1 126 ? 22.948 9.692 -16.933 1.00 32.56 141 GLY D CA 1
ATOM 4145 C C . GLY D 1 126 ? 23.599 9.376 -15.602 1.00 31.95 141 GLY D C 1
ATOM 4146 O O . GLY D 1 126 ? 23.942 10.274 -14.831 1.00 31.94 141 GLY D O 1
ATOM 4147 N N . ILE D 1 127 ? 23.772 8.081 -15.348 1.00 31.17 142 ILE D N 1
ATOM 4148 C CA . ILE D 1 127 ? 24.261 7.576 -14.069 1.00 30.39 142 ILE D CA 1
ATOM 4149 C C . ILE D 1 127 ? 25.751 7.878 -13.864 1.00 30.01 142 ILE D C 1
ATOM 4150 O O . ILE D 1 127 ? 26.575 7.608 -14.738 1.00 29.95 142 ILE D O 1
ATOM 4155 N N . THR D 1 128 ? 26.069 8.454 -12.703 1.00 29.35 143 THR D N 1
ATOM 4156 C CA . THR D 1 128 ? 27.428 8.875 -12.357 1.00 28.81 143 THR D CA 1
ATOM 4157 C C . THR D 1 128 ? 27.996 8.057 -11.203 1.00 28.49 143 THR D C 1
ATOM 4158 O O . THR D 1 128 ? 29.194 8.116 -10.913 1.00 28.22 143 THR D O 1
ATOM 4162 N N . GLY D 1 129 ? 27.123 7.299 -10.548 1.00 28.22 144 GLY D N 1
ATOM 4163 C CA . GLY D 1 129 ? 27.503 6.463 -9.419 1.00 27.97 144 GLY D CA 1
ATOM 4164 C C . GLY D 1 129 ? 26.531 5.314 -9.311 1.00 27.89 144 GLY D C 1
ATOM 4165 O O . GLY D 1 129 ? 25.328 5.491 -9.516 1.00 27.78 144 GLY D O 1
ATOM 4166 N N . ILE D 1 130 ? 27.050 4.135 -8.985 1.00 27.80 145 ILE D N 1
ATOM 4167 C CA . ILE D 1 130 ? 26.247 2.919 -9.035 1.00 27.74 145 ILE D CA 1
ATOM 4168 C C . ILE D 1 130 ? 26.629 1.940 -7.914 1.00 27.81 145 ILE D C 1
ATOM 4169 O O . ILE D 1 130 ? 27.807 1.746 -7.607 1.00 27.53 145 ILE D O 1
ATOM 4174 N N . GLY D 1 131 ? 25.614 1.352 -7.290 1.00 28.09 146 GLY D N 1
ATOM 4175 C CA . GLY D 1 131 ? 25.806 0.407 -6.201 1.00 28.58 146 GLY D CA 1
ATOM 4176 C C . GLY D 1 131 ? 24.763 -0.690 -6.203 1.00 29.00 146 GLY D C 1
ATOM 4177 O O . GLY D 1 131 ? 23.656 -0.509 -6.710 1.00 28.99 146 GLY D O 1
ATOM 4178 N N . PHE D 1 132 ? 25.116 -1.825 -5.612 1.00 29.62 147 PHE D N 1
ATOM 4179 C CA . PHE D 1 132 ? 24.298 -3.027 -5.696 1.00 30.41 147 PHE D CA 1
ATOM 4180 C C . PHE D 1 132 ? 24.086 -3.659 -4.332 1.00 31.10 147 PHE D C 1
ATOM 4181 O O . PHE D 1 132 ? 25.020 -3.758 -3.534 1.00 31.11 147 PHE D O 1
ATOM 4189 N N . THR D 1 133 ? 22.853 -4.081 -4.065 1.00 32.03 148 THR D N 1
ATOM 4190 C CA . THR D 1 133 ? 22.558 -4.825 -2.841 1.00 33.11 148 THR D CA 1
ATOM 4191 C C . THR D 1 133 ? 22.321 -6.295 -3.169 1.00 33.69 148 THR D C 1
ATOM 4192 O O . THR D 1 133 ? 21.643 -6.625 -4.148 1.00 33.61 148 THR D O 1
ATOM 4196 N N . TRP D 1 134 ? 22.901 -7.165 -2.346 1.00 34.58 149 TRP D N 1
ATOM 4197 C CA . TRP D 1 134 ? 22.883 -8.607 -2.580 1.00 35.44 149 TRP D CA 1
ATOM 4198 C C . TRP D 1 134 ? 22.192 -9.331 -1.428 1.00 36.34 149 TRP D C 1
ATOM 4199 O O . TRP D 1 134 ? 22.256 -8.889 -0.278 1.00 36.43 149 TRP D O 1
ATOM 4210 N N . GLY D 1 135 ? 21.535 -10.444 -1.736 1.00 37.45 150 GLY D N 1
ATOM 4211 C CA . GLY D 1 135 ? 20.826 -11.219 -0.718 1.00 38.88 150 GLY D CA 1
ATOM 4212 C C . GLY D 1 135 ? 20.426 -12.616 -1.153 1.00 39.78 150 GLY D C 1
ATOM 4213 O O . GLY D 1 135 ? 20.485 -12.949 -2.336 1.00 39.81 150 GLY D O 1
ATOM 4214 N N . PHE D 1 136 ? 20.017 -13.431 -0.184 1.00 40.79 151 PHE D N 1
ATOM 4215 C CA . PHE D 1 136 ? 19.601 -14.806 -0.452 1.00 41.74 151 PHE D CA 1
ATOM 4216 C C . PHE D 1 136 ? 18.139 -14.881 -0.911 1.00 42.65 151 PHE D C 1
ATOM 4217 O O . PHE D 1 136 ? 17.250 -14.353 -0.236 1.00 42.79 151 PHE D O 1
ATOM 4225 N N . PRO D 1 137 ? 17.889 -15.535 -2.063 1.00 43.43 152 PRO D N 1
ATOM 4226 C CA . PRO D 1 137 ? 16.533 -15.684 -2.589 1.00 44.15 152 PRO D CA 1
ATOM 4227 C C . PRO D 1 137 ? 15.767 -16.842 -1.938 1.00 44.93 152 PRO D C 1
ATOM 4228 O O . PRO D 1 137 ? 16.334 -17.576 -1.118 1.00 45.15 152 PRO D O 1
ATOM 4232 N N . ARG D 1 138 ? 14.492 -16.982 -2.311 1.00 45.64 153 ARG D N 1
ATOM 4233 C CA . ARG D 1 138 ? 13.585 -18.037 -1.821 1.00 46.19 153 ARG D CA 1
ATOM 4234 C C . ARG D 1 138 ? 14.115 -18.888 -0.663 1.00 46.30 153 ARG D C 1
ATOM 4235 O O . ARG D 1 138 ? 13.908 -18.558 0.506 1.00 46.61 153 ARG D O 1
ATOM 4243 N N . GLY E 1 1 ? 23.812 -1.564 -62.813 1.00 32.32 16 GLY E N 1
ATOM 4244 C CA . GLY E 1 1 ? 24.168 -0.182 -62.389 1.00 32.30 16 GLY E CA 1
ATOM 4245 C C . GLY E 1 1 ? 25.558 -0.084 -61.791 1.00 32.45 16 GLY E C 1
ATOM 4246 O O . GLY E 1 1 ? 26.138 -1.087 -61.372 1.00 32.37 16 GLY E O 1
ATOM 4247 N N . SER E 1 2 ? 26.087 1.138 -61.761 1.00 32.58 17 SER E N 1
ATOM 4248 C CA . SER E 1 2 ? 27.389 1.434 -61.174 1.00 32.65 17 SER E CA 1
ATOM 4249 C C . SER E 1 2 ? 27.222 2.486 -60.076 1.00 32.69 17 SER E C 1
ATOM 4250 O O . SER E 1 2 ? 26.383 3.383 -60.188 1.00 33.00 17 SER E O 1
ATOM 4253 N N . GLY E 1 3 ? 28.012 2.370 -59.011 1.00 32.52 18 GLY E N 1
ATOM 4254 C CA . GLY E 1 3 ? 27.903 3.284 -57.878 1.00 32.29 18 GLY E CA 1
ATOM 4255 C C . GLY E 1 3 ? 28.914 3.054 -56.772 1.00 32.17 18 GLY E C 1
ATOM 4256 O O . GLY E 1 3 ? 29.594 2.022 -56.731 1.00 32.08 18 GLY E O 1
ATOM 4257 N N . GLN E 1 4 ? 28.994 4.026 -55.868 1.00 31.98 19 GLN E N 1
ATOM 4258 C CA . GLN E 1 4 ? 29.988 4.037 -54.800 1.00 31.77 19 GLN E CA 1
ATOM 4259 C C . GLN E 1 4 ? 29.418 3.535 -53.476 1.00 31.23 19 GLN E C 1
ATOM 4260 O O . GLN E 1 4 ? 28.206 3.366 -53.327 1.00 31.24 19 GLN E O 1
ATOM 4266 N N . MET E 1 5 ? 30.315 3.296 -52.523 1.00 30.64 20 MET E N 1
ATOM 4267 C CA . MET E 1 5 ? 29.949 2.981 -51.151 1.00 29.92 20 MET E CA 1
ATOM 4268 C C . MET E 1 5 ? 30.502 4.045 -50.212 1.00 29.73 20 MET E C 1
ATOM 4269 O O . MET E 1 5 ? 31.602 4.556 -50.422 1.00 29.55 20 MET E O 1
ATOM 4274 N N . PHE E 1 6 ? 29.736 4.374 -49.176 1.00 29.31 21 PHE E N 1
ATOM 4275 C CA . PHE E 1 6 ? 30.243 5.212 -48.102 1.00 29.04 21 PHE E CA 1
ATOM 4276 C C . PHE E 1 6 ? 31.163 4.381 -47.209 1.00 29.03 21 PHE E C 1
ATOM 4277 O O . PHE E 1 6 ? 30.788 3.305 -46.739 1.00 29.02 21 PHE E O 1
ATOM 4285 N N . GLY E 1 7 ? 32.376 4.873 -47.000 1.00 28.96 22 GLY E N 1
ATOM 4286 C CA . GLY E 1 7 ? 33.337 4.168 -46.171 1.00 29.23 22 GLY E CA 1
ATOM 4287 C C . GLY E 1 7 ? 34.774 4.490 -46.505 1.00 29.39 22 GLY E C 1
ATOM 4288 O O . GLY E 1 7 ? 35.060 5.431 -47.246 1.00 29.49 22 GLY E O 1
ATOM 4289 N N . ASN E 1 8 ? 35.679 3.698 -45.945 1.00 29.71 23 ASN E N 1
ATOM 4290 C CA . ASN E 1 8 ? 37.112 3.892 -46.122 1.00 29.98 23 ASN E CA 1
ATOM 4291 C C . ASN E 1 8 ? 37.600 3.672 -47.561 1.00 30.14 23 ASN E C 1
ATOM 4292 O O . ASN E 1 8 ? 38.471 4.399 -48.045 1.00 30.23 23 ASN E O 1
ATOM 4297 N N . GLY E 1 9 ? 37.025 2.677 -48.233 1.00 30.41 24 GLY E N 1
ATOM 4298 C CA . GLY E 1 9 ? 37.397 2.331 -49.604 1.00 30.86 24 GLY E CA 1
ATOM 4299 C C . GLY E 1 9 ? 37.020 3.355 -50.663 1.00 31.17 24 GLY E C 1
ATOM 4300 O O . GLY E 1 9 ? 35.893 3.853 -50.697 1.00 31.25 24 GLY E O 1
ATOM 4301 N N . LYS E 1 10 ? 37.979 3.665 -51.532 1.00 31.47 25 LYS E N 1
ATOM 4302 C CA . LYS E 1 10 ? 37.756 4.576 -52.653 1.00 31.58 25 LYS E CA 1
ATOM 4303 C C . LYS E 1 10 ? 37.391 3.818 -53.929 1.00 31.53 25 LYS E C 1
ATOM 4304 O O . LYS E 1 10 ? 37.348 4.398 -55.014 1.00 31.66 25 LYS E O 1
ATOM 4310 N N . GLY E 1 11 ? 37.132 2.521 -53.790 1.00 31.60 26 GLY E N 1
ATOM 4311 C CA . GLY E 1 11 ? 36.705 1.688 -54.907 1.00 31.59 26 GLY E CA 1
ATOM 4312 C C . GLY E 1 11 ? 35.259 1.943 -55.297 1.00 31.80 26 GLY E C 1
ATOM 4313 O O . GLY E 1 11 ? 34.454 2.417 -54.486 1.00 31.65 26 GLY E O 1
ATOM 4314 N N . SER E 1 12 ? 34.939 1.642 -56.552 1.00 31.86 27 SER E N 1
ATOM 4315 C CA . SER E 1 12 ? 33.569 1.715 -57.044 1.00 32.03 27 SER E CA 1
ATOM 4316 C C . SER E 1 12 ? 33.064 0.309 -57.346 1.00 32.16 27 SER E C 1
ATOM 4317 O O . SER E 1 12 ? 33.845 -0.642 -57.383 1.00 31.99 27 SER E O 1
ATOM 4320 N N . TYR E 1 13 ? 31.754 0.180 -57.540 1.00 32.52 28 TYR E N 1
ATOM 4321 C CA . TYR E 1 13 ? 31.119 -1.129 -57.655 1.00 33.02 28 TYR E CA 1
ATOM 4322 C C . TYR E 1 13 ? 30.133 -1.182 -58.815 1.00 33.53 28 TYR E C 1
ATOM 4323 O O . TYR E 1 13 ? 29.620 -0.148 -59.253 1.00 33.58 28 TYR E O 1
ATOM 4332 N N . PHE E 1 14 ? 29.893 -2.385 -59.325 1.00 34.16 29 PHE E N 1
ATOM 4333 C CA . PHE E 1 14 ? 28.924 -2.578 -60.398 1.00 34.98 29 PHE E CA 1
ATOM 4334 C C . PHE E 1 14 ? 28.197 -3.911 -60.297 1.00 35.78 29 PHE E C 1
ATOM 4335 O O . PHE E 1 14 ? 28.755 -4.898 -59.815 1.00 35.75 29 PHE E O 1
ATOM 4343 N N . ILE E 1 15 ? 26.943 -3.909 -60.742 1.00 36.81 30 ILE E N 1
ATOM 4344 C CA . ILE E 1 15 ? 26.160 -5.124 -60.941 1.00 37.93 30 ILE E CA 1
ATOM 4345 C C . ILE E 1 15 ? 25.464 -5.084 -62.297 1.00 38.69 30 ILE E C 1
ATOM 4346 O O . ILE E 1 15 ? 24.945 -4.048 -62.716 1.00 38.65 30 ILE E O 1
ATOM 4351 N N . THR E 1 16 ? 25.473 -6.221 -62.981 1.00 39.82 31 THR E N 1
ATOM 4352 C CA . THR E 1 16 ? 24.750 -6.375 -64.235 1.00 41.14 31 THR E CA 1
ATOM 4353 C C . THR E 1 16 ? 24.287 -7.824 -64.388 1.00 42.06 31 THR E C 1
ATOM 4354 O O . THR E 1 16 ? 25.081 -8.759 -64.246 1.00 42.21 31 THR E O 1
ATOM 4358 N N . SER E 1 17 ? 22.994 -8.001 -64.653 1.00 43.19 32 SER E N 1
ATOM 4359 C CA . SER E 1 17 ? 22.404 -9.336 -64.758 1.00 44.39 32 SER E CA 1
ATOM 4360 C C . SER E 1 17 ? 21.251 -9.406 -65.763 1.00 45.21 32 SER E C 1
ATOM 4361 O O . SER E 1 17 ? 20.761 -8.379 -66.242 1.00 45.16 32 SER E O 1
ATOM 4364 N N . LYS E 1 18 ? 20.837 -10.636 -66.069 1.00 46.44 33 LYS E N 1
ATOM 4365 C CA . LYS E 1 18 ? 19.718 -10.918 -66.965 1.00 47.61 33 LYS E CA 1
ATOM 4366 C C . LYS E 1 18 ? 18.498 -10.075 -66.590 1.00 48.33 33 LYS E C 1
ATOM 4367 O O . LYS E 1 18 ? 17.796 -10.369 -65.617 1.00 48.38 33 LYS E O 1
ATOM 4373 N N . ASP E 1 19 ? 18.277 -9.010 -67.362 1.00 49.34 34 ASP E N 1
ATOM 4374 C CA . ASP E 1 19 ? 17.157 -8.083 -67.151 1.00 50.25 34 ASP E CA 1
ATOM 4375 C C . ASP E 1 19 ? 15.841 -8.819 -66.899 1.00 50.74 34 ASP E C 1
ATOM 4376 O O . ASP E 1 19 ? 15.103 -8.470 -65.973 1.00 50.94 34 ASP E O 1
ATOM 4381 N N . ASN E 1 20 ? 15.565 -9.827 -67.729 1.00 51.15 35 ASN E N 1
ATOM 4382 C CA . ASN E 1 20 ? 14.512 -10.818 -67.481 1.00 51.46 35 ASN E CA 1
ATOM 4383 C C . ASN E 1 20 ? 14.603 -12.028 -68.417 1.00 51.51 35 ASN E C 1
ATOM 4384 O O . ASN E 1 20 ? 15.025 -13.111 -67.995 1.00 51.61 35 ASN E O 1
ATOM 4389 N N . GLU E 1 21 ? 14.223 -11.842 -69.680 1.00 51.48 36 GLU E N 1
ATOM 4390 C CA . GLU E 1 21 ? 14.177 -12.950 -70.643 1.00 51.34 36 GLU E CA 1
ATOM 4391 C C . GLU E 1 21 ? 15.101 -12.776 -71.859 1.00 51.09 36 GLU E C 1
ATOM 4392 O O . GLU E 1 21 ? 14.706 -13.058 -72.998 1.00 51.32 36 GLU E O 1
ATOM 4398 N N . THR E 1 22 ? 16.327 -12.314 -71.605 1.00 50.52 37 THR E N 1
ATOM 4399 C CA . THR E 1 22 ? 17.379 -12.232 -72.629 1.00 49.82 37 THR E CA 1
ATOM 4400 C C . THR E 1 22 ? 18.777 -12.346 -72.014 1.00 49.15 37 THR E C 1
ATOM 4401 O O . THR E 1 22 ? 19.236 -11.438 -71.317 1.00 49.23 37 THR E O 1
ATOM 4405 N N . GLY E 1 23 ? 19.442 -13.469 -72.281 1.00 48.28 38 GLY E N 1
ATOM 4406 C CA . GLY E 1 23 ? 20.755 -13.765 -71.709 1.00 47.21 38 GLY E CA 1
ATOM 4407 C C . GLY E 1 23 ? 21.908 -13.013 -72.350 1.00 46.39 38 GLY E C 1
ATOM 4408 O O . GLY E 1 23 ? 21.702 -12.131 -73.185 1.00 46.50 38 GLY E O 1
ATOM 4409 N N . ILE E 1 24 ? 23.127 -13.369 -71.954 1.00 45.47 39 ILE E N 1
ATOM 4410 C CA . ILE E 1 24 ? 24.332 -12.719 -72.463 1.00 44.61 39 ILE E CA 1
ATOM 4411 C C . ILE E 1 24 ? 24.613 -13.138 -73.909 1.00 44.11 39 ILE E C 1
ATOM 4412 O O . ILE E 1 24 ? 24.754 -14.328 -74.206 1.00 44.15 39 ILE E O 1
ATOM 4417 N N . THR E 1 25 ? 24.677 -12.152 -74.801 1.00 43.22 40 THR E N 1
ATOM 4418 C CA . THR E 1 25 ? 24.945 -12.401 -76.218 1.00 42.31 40 THR E CA 1
ATOM 4419 C C . THR E 1 25 ? 26.341 -11.929 -76.618 1.00 41.54 40 THR E C 1
ATOM 4420 O O . THR E 1 25 ? 26.823 -12.241 -77.707 1.00 41.59 40 THR E O 1
ATOM 4424 N N . GLY E 1 26 ? 26.983 -11.178 -75.727 1.00 40.63 41 GLY E N 1
ATOM 4425 C CA . GLY E 1 26 ? 28.347 -10.715 -75.941 1.00 39.33 41 GLY E CA 1
ATOM 4426 C C . GLY E 1 26 ? 28.988 -10.149 -74.690 1.00 38.46 41 GLY E C 1
ATOM 4427 O O . GLY E 1 26 ? 28.294 -9.735 -73.760 1.00 38.39 41 GLY E O 1
ATOM 4428 N N . ILE E 1 27 ? 30.319 -10.152 -74.669 1.00 37.60 42 ILE E N 1
ATOM 4429 C CA . ILE E 1 27 ? 31.098 -9.497 -73.625 1.00 36.85 42 ILE E CA 1
ATOM 4430 C C . ILE E 1 27 ? 32.252 -8.710 -74.249 1.00 36.51 42 ILE E C 1
ATOM 4431 O O . ILE E 1 27 ? 33.058 -9.259 -75.008 1.00 36.40 42 ILE E O 1
ATOM 4436 N N . ARG E 1 28 ? 32.306 -7.419 -73.929 1.00 35.94 43 ARG E N 1
ATOM 4437 C CA . ARG E 1 28 ? 33.395 -6.545 -74.344 1.00 35.34 43 ARG E CA 1
ATOM 4438 C C . ARG E 1 28 ? 34.325 -6.315 -73.161 1.00 35.33 43 ARG E C 1
ATOM 4439 O O . ARG E 1 28 ? 33.876 -5.993 -72.063 1.00 35.11 43 ARG E O 1
ATOM 4447 N N . VAL E 1 29 ? 35.621 -6.503 -73.387 1.00 35.30 44 VAL E N 1
ATOM 4448 C CA . VAL E 1 29 ? 36.625 -6.265 -72.357 1.00 35.31 44 VAL E CA 1
ATOM 4449 C C . VAL E 1 29 ? 37.646 -5.251 -72.864 1.00 35.48 44 VAL E C 1
ATOM 4450 O O . VAL E 1 29 ? 38.159 -5.384 -73.972 1.00 35.51 44 VAL E O 1
ATOM 4454 N N . PHE E 1 30 ? 37.920 -4.235 -72.050 1.00 35.72 45 PHE E N 1
ATOM 4455 C CA . PHE E 1 30 ? 38.938 -3.244 -72.365 1.00 36.00 45 PHE E CA 1
ATOM 4456 C C . PHE E 1 30 ? 40.238 -3.571 -71.644 1.00 36.45 45 PHE E C 1
ATOM 4457 O O . PHE E 1 30 ? 40.260 -3.769 -70.426 1.00 36.34 45 PHE E O 1
ATOM 4465 N N . VAL E 1 31 ? 41.318 -3.635 -72.417 1.00 37.00 46 VAL E N 1
ATOM 4466 C CA . VAL E 1 31 ? 42.636 -3.976 -71.900 1.00 37.36 46 VAL E CA 1
ATOM 4467 C C . VAL E 1 31 ? 43.591 -2.831 -72.208 1.00 37.73 46 VAL E C 1
ATOM 4468 O O . VAL E 1 31 ? 43.759 -2.442 -73.366 1.00 37.92 46 VAL E O 1
ATOM 4472 N N . GLY E 1 32 ? 44.209 -2.289 -71.166 1.00 38.05 47 GLY E N 1
ATOM 4473 C CA . GLY E 1 32 ? 45.124 -1.169 -71.323 1.00 38.54 47 GLY E CA 1
ATOM 4474 C C . GLY E 1 32 ? 46.509 -1.586 -71.779 1.00 38.94 47 GLY E C 1
ATOM 4475 O O . GLY E 1 32 ? 46.820 -2.778 -71.819 1.00 38.83 47 GLY E O 1
ATOM 4476 N N . PRO E 1 33 ? 47.349 -0.599 -72.147 1.00 39.29 48 PRO E N 1
ATOM 4477 C CA . PRO E 1 33 ? 48.770 -0.842 -72.375 1.00 39.56 48 PRO E CA 1
ATOM 4478 C C . PRO E 1 33 ? 49.457 -1.295 -71.088 1.00 39.78 48 PRO E C 1
ATOM 4479 O O . PRO E 1 33 ? 50.541 -1.878 -71.138 1.00 39.93 48 PRO E O 1
ATOM 4483 N N . VAL E 1 34 ? 48.815 -1.027 -69.951 1.00 39.82 49 VAL E N 1
ATOM 4484 C CA . VAL E 1 34 ? 49.276 -1.503 -68.645 1.00 39.74 49 VAL E CA 1
ATOM 4485 C C . VAL E 1 34 ? 49.137 -3.028 -68.552 1.00 39.49 49 VAL E C 1
ATOM 4486 O O . VAL E 1 34 ? 49.902 -3.689 -67.838 1.00 39.64 49 VAL E O 1
ATOM 4490 N N . GLY E 1 35 ? 48.161 -3.573 -69.280 1.00 39.01 50 GLY E N 1
ATOM 4491 C CA . GLY E 1 35 ? 47.944 -5.022 -69.353 1.00 38.22 50 GLY E CA 1
ATOM 4492 C C . GLY E 1 35 ? 46.794 -5.510 -68.490 1.00 37.55 50 GLY E C 1
ATOM 4493 O O . GLY E 1 35 ? 46.340 -6.647 -68.629 1.00 37.68 50 GLY E O 1
ATOM 4494 N N . LEU E 1 36 ? 46.323 -4.647 -67.596 1.00 36.84 51 LEU E N 1
ATOM 4495 C CA . LEU E 1 36 ? 45.231 -4.991 -66.691 1.00 35.90 51 LEU E CA 1
ATOM 4496 C C . LEU E 1 36 ? 43.854 -4.893 -67.357 1.00 35.28 51 LEU E C 1
ATOM 4497 O O . LEU E 1 36 ? 43.697 -4.238 -68.391 1.00 35.10 51 LEU E O 1
ATOM 4502 N N . ILE E 1 37 ? 42.872 -5.571 -66.767 1.00 34.46 52 ILE E N 1
ATOM 4503 C CA . ILE E 1 37 ? 41.483 -5.491 -67.213 1.00 33.62 52 ILE E CA 1
ATOM 4504 C C . ILE E 1 37 ? 40.873 -4.193 -66.683 1.00 33.28 52 ILE E C 1
ATOM 4505 O O . ILE E 1 37 ? 40.566 -4.076 -65.488 1.00 33.05 52 ILE E O 1
ATOM 4510 N N . LYS E 1 38 ? 40.722 -3.220 -67.581 1.00 32.64 53 LYS E N 1
ATOM 4511 C CA . LYS E 1 38 ? 40.289 -1.868 -67.221 1.00 32.33 53 LYS E CA 1
ATOM 4512 C C . LYS E 1 38 ? 38.783 -1.763 -66.972 1.00 31.97 53 LYS E C 1
ATOM 4513 O O . LYS E 1 38 ? 38.351 -1.124 -66.007 1.00 31.90 53 LYS E O 1
ATOM 4519 N N . SER E 1 39 ? 37.999 -2.396 -67.842 1.00 31.50 54 SER E N 1
ATOM 4520 C CA . SER E 1 39 ? 36.543 -2.352 -67.772 1.00 31.21 54 SER E CA 1
ATOM 4521 C C . SER E 1 39 ? 35.918 -3.441 -68.636 1.00 31.21 54 SER E C 1
ATOM 4522 O O . SER E 1 39 ? 36.589 -4.043 -69.480 1.00 31.15 54 SER E O 1
ATOM 4525 N N . ILE E 1 40 ? 34.631 -3.692 -68.416 1.00 31.09 55 ILE E N 1
ATOM 4526 C CA . ILE E 1 40 ? 33.869 -4.593 -69.276 1.00 31.12 55 ILE E CA 1
ATOM 4527 C C . ILE E 1 40 ? 32.520 -3.996 -69.679 1.00 30.89 55 ILE E C 1
ATOM 4528 O O . ILE E 1 40 ? 32.014 -3.072 -69.037 1.00 30.90 55 ILE E O 1
ATOM 4533 N N . GLN E 1 41 ? 31.967 -4.529 -70.764 1.00 30.75 56 GLN E N 1
ATOM 4534 C CA . GLN E 1 41 ? 30.568 -4.327 -71.128 1.00 30.57 56 GLN E CA 1
ATOM 4535 C C . GLN E 1 41 ? 29.967 -5.698 -71.410 1.00 30.73 56 GLN E C 1
ATOM 4536 O O . GLN E 1 41 ? 30.660 -6.601 -71.877 1.00 30.40 56 GLN E O 1
ATOM 4542 N N . VAL E 1 42 ? 28.685 -5.856 -71.111 1.00 31.03 57 VAL E N 1
ATOM 4543 C CA . VAL E 1 42 ? 27.989 -7.103 -71.408 1.00 31.64 57 VAL E CA 1
ATOM 4544 C C . VAL E 1 42 ? 26.694 -6.822 -72.174 1.00 32.01 57 VAL E C 1
ATOM 4545 O O . VAL E 1 42 ? 25.910 -5.953 -71.793 1.00 31.89 57 VAL E O 1
ATOM 4549 N N . ARG E 1 43 ? 26.498 -7.548 -73.272 1.00 32.55 58 ARG E N 1
ATOM 4550 C CA . ARG E 1 43 ? 25.309 -7.376 -74.092 1.00 33.10 58 ARG E CA 1
ATOM 4551 C C . ARG E 1 43 ? 24.211 -8.352 -73.695 1.00 33.32 58 ARG E C 1
ATOM 4552 O O . ARG E 1 43 ? 24.465 -9.537 -73.482 1.00 33.34 58 ARG E O 1
ATOM 4560 N N . TYR E 1 44 ? 22.993 -7.829 -73.590 1.00 33.73 59 TYR E N 1
ATOM 4561 C CA . TYR E 1 44 ? 21.812 -8.631 -73.309 1.00 34.14 59 TYR E CA 1
ATOM 4562 C C . TYR E 1 44 ? 20.841 -8.468 -74.467 1.00 34.35 59 TYR E C 1
ATOM 4563 O O . TYR E 1 44 ? 20.229 -7.407 -74.634 1.00 34.46 59 TYR E O 1
ATOM 4572 N N . GLY E 1 45 ? 20.711 -9.521 -75.270 1.00 34.53 60 GLY E N 1
ATOM 4573 C CA . GLY E 1 45 ? 19.952 -9.448 -76.512 1.00 34.69 60 GLY E CA 1
ATOM 4574 C C . GLY E 1 45 ? 20.753 -8.692 -77.553 1.00 34.71 60 GLY E C 1
ATOM 4575 O O . GLY E 1 45 ? 21.776 -9.181 -78.030 1.00 34.93 60 GLY E O 1
ATOM 4576 N N . SER E 1 46 ? 20.300 -7.488 -77.892 1.00 34.68 61 SER E N 1
ATOM 4577 C CA . SER E 1 46 ? 20.969 -6.681 -78.909 1.00 34.61 61 SER E CA 1
ATOM 4578 C C . SER E 1 46 ? 21.513 -5.364 -78.352 1.00 34.39 61 SER E C 1
ATOM 4579 O O . SER E 1 46 ? 22.003 -4.518 -79.104 1.00 34.38 61 SER E O 1
ATOM 4582 N N . SER E 1 47 ? 21.437 -5.201 -77.034 1.00 34.10 62 SER E N 1
ATOM 4583 C CA . SER E 1 47 ? 21.837 -3.954 -76.389 1.00 33.87 62 SER E CA 1
ATOM 4584 C C . SER E 1 47 ? 23.032 -4.128 -75.449 1.00 33.46 62 SER E C 1
ATOM 4585 O O . SER E 1 47 ? 23.013 -4.971 -74.544 1.00 33.44 62 SER E O 1
ATOM 4588 N N . TRP E 1 48 ? 24.073 -3.331 -75.684 1.00 32.91 63 TRP E N 1
ATOM 4589 C CA . TRP E 1 48 ? 25.262 -3.324 -74.838 1.00 32.31 63 TRP E CA 1
ATOM 4590 C C . TRP E 1 48 ? 25.000 -2.540 -73.564 1.00 32.11 63 TRP E C 1
ATOM 4591 O O . TRP E 1 48 ? 24.422 -1.450 -73.602 1.00 32.16 63 TRP E O 1
ATOM 4602 N N . SER E 1 49 ? 25.431 -3.097 -72.437 1.00 31.81 64 SER E N 1
ATOM 4603 C CA . SER E 1 49 ? 25.349 -2.395 -71.167 1.00 31.56 64 SER E CA 1
ATOM 4604 C C . SER E 1 49 ? 26.318 -1.215 -71.150 1.00 31.58 64 SER E C 1
ATOM 4605 O O . SER E 1 49 ? 27.145 -1.050 -72.054 1.00 31.45 64 SER E O 1
ATOM 4608 N N . GLU E 1 50 ? 26.190 -0.401 -70.110 1.00 31.39 65 GLU E N 1
ATOM 4609 C CA . GLU E 1 50 ? 27.140 0.650 -69.786 1.00 31.38 65 GLU E CA 1
ATOM 4610 C C . GLU E 1 50 ? 28.534 0.055 -69.561 1.00 31.13 65 GLU E C 1
ATOM 4611 O O . GLU E 1 50 ? 28.674 -1.136 -69.274 1.00 31.04 65 GLU E O 1
ATOM 4617 N N . LYS E 1 51 ? 29.558 0.891 -69.709 1.00 31.05 66 LYS E N 1
ATOM 4618 C CA . LYS E 1 51 ? 30.927 0.533 -69.353 1.00 30.79 66 LYS E CA 1
ATOM 4619 C C . LYS E 1 51 ? 31.013 0.350 -67.843 1.00 30.68 66 LYS E C 1
ATOM 4620 O O . LYS E 1 51 ? 30.636 1.245 -67.086 1.00 30.47 66 LYS E O 1
ATOM 4626 N N . TYR E 1 52 ? 31.498 -0.810 -67.411 1.00 30.59 67 TYR E N 1
ATOM 4627 C CA . TYR E 1 52 ? 31.734 -1.046 -65.990 1.00 30.46 67 TYR E CA 1
ATOM 4628 C C . TYR E 1 52 ? 33.218 -1.175 -65.693 1.00 30.71 67 TYR E C 1
ATOM 4629 O O . TYR E 1 52 ? 33.810 -2.239 -65.865 1.00 30.79 67 TYR E O 1
ATOM 4638 N N . GLY E 1 53 ? 33.811 -0.070 -65.257 1.00 31.01 68 GLY E N 1
ATOM 4639 C CA . GLY E 1 53 ? 35.221 -0.031 -64.898 1.00 31.37 68 GLY E CA 1
ATOM 4640 C C . GLY E 1 53 ? 35.840 1.315 -65.199 1.00 31.73 68 GLY E C 1
ATOM 4641 O O . GLY E 1 53 ? 35.140 2.327 -65.280 1.00 31.72 68 GLY E O 1
ATOM 4642 N N . ILE E 1 54 ? 37.160 1.317 -65.370 1.00 32.26 69 ILE E N 1
ATOM 4643 C CA . ILE E 1 54 ? 37.931 2.537 -65.618 1.00 32.72 69 ILE E CA 1
ATOM 4644 C C . ILE E 1 54 ? 38.070 2.801 -67.127 1.00 33.18 69 ILE E C 1
ATOM 4645 O O . ILE E 1 54 ? 38.322 1.870 -67.897 1.00 33.09 69 ILE E O 1
ATOM 4650 N N . PRO E 1 55 ? 37.881 4.068 -67.553 1.00 33.70 70 PRO E N 1
ATOM 4651 C CA . PRO E 1 55 ? 38.065 4.479 -68.949 1.00 34.18 70 PRO E CA 1
ATOM 4652 C C . PRO E 1 55 ? 39.476 4.217 -69.472 1.00 34.72 70 PRO E C 1
ATOM 4653 O O . PRO E 1 55 ? 40.441 4.289 -68.707 1.00 34.88 70 PRO E O 1
ATOM 4657 N N . GLY E 1 56 ? 39.587 3.921 -70.765 1.00 35.23 71 GLY E N 1
ATOM 4658 C CA . GLY E 1 56 ? 40.878 3.674 -71.402 1.00 35.80 71 GLY E CA 1
ATOM 4659 C C . GLY E 1 56 ? 41.045 2.264 -71.939 1.00 36.43 71 GLY E C 1
ATOM 4660 O O . GLY E 1 56 ? 40.161 1.417 -71.788 1.00 36.30 71 GLY E O 1
ATOM 4661 N N . GLY E 1 57 ? 42.193 2.018 -72.567 1.00 37.01 72 GLY E N 1
ATOM 4662 C CA . GLY E 1 57 ? 42.515 0.714 -73.142 1.00 37.71 72 GLY E CA 1
ATOM 4663 C C . GLY E 1 57 ? 41.907 0.492 -74.513 1.00 38.29 72 GLY E C 1
ATOM 4664 O O . GLY E 1 57 ? 41.240 1.377 -75.059 1.00 38.27 72 GLY E O 1
ATOM 4665 N N . LYS E 1 58 ? 42.147 -0.693 -75.072 1.00 38.83 73 LYS E N 1
ATOM 4666 C CA . LYS E 1 58 ? 41.531 -1.085 -76.339 1.00 39.43 73 LYS E CA 1
ATOM 4667 C C . LYS E 1 58 ? 40.484 -2.180 -76.137 1.00 39.49 73 LYS E C 1
ATOM 4668 O O . LYS E 1 58 ? 40.632 -3.044 -75.270 1.00 39.44 73 LYS E O 1
ATOM 4674 N N . ALA E 1 59 ? 39.431 -2.134 -76.951 1.00 39.77 74 ALA E N 1
ATOM 4675 C CA . ALA E 1 59 ? 38.314 -3.065 -76.831 1.00 39.84 74 ALA E CA 1
ATOM 4676 C C . ALA E 1 59 ? 38.586 -4.385 -77.535 1.00 40.08 74 ALA E C 1
ATOM 4677 O O . ALA E 1 59 ? 39.172 -4.420 -78.620 1.00 39.91 74 ALA E O 1
ATOM 4679 N N . HIS E 1 60 ? 38.159 -5.466 -76.891 1.00 40.42 75 HIS E N 1
ATOM 4680 C CA . HIS E 1 60 ? 38.144 -6.792 -77.491 1.00 40.91 75 HIS E CA 1
ATOM 4681 C C . HIS E 1 60 ? 36.837 -7.462 -77.109 1.00 41.06 75 HIS E C 1
ATOM 4682 O O . HIS E 1 60 ? 36.315 -7.235 -76.016 1.00 41.14 75 HIS E O 1
ATOM 4689 N N . GLU E 1 61 ? 36.310 -8.284 -78.009 1.00 41.30 76 GLU E N 1
ATOM 4690 C CA . GLU E 1 61 ? 34.975 -8.836 -77.838 1.00 41.67 76 GLU E CA 1
ATOM 4691 C C . GLU E 1 61 ? 34.906 -10.353 -77.928 1.00 42.05 76 GLU E C 1
ATOM 4692 O O . GLU E 1 61 ? 35.800 -11.005 -78.474 1.00 42.24 76 GLU E O 1
ATOM 4698 N N . LEU E 1 62 ? 33.832 -10.893 -77.358 1.00 42.39 77 LEU E N 1
ATOM 4699 C CA . LEU E 1 62 ? 33.400 -12.258 -77.591 1.00 42.65 77 LEU E CA 1
ATOM 4700 C C . LEU E 1 62 ? 31.900 -12.198 -77.820 1.00 42.80 77 LEU E C 1
ATOM 4701 O O . LEU E 1 62 ? 31.137 -11.913 -76.897 1.00 42.83 77 LEU E O 1
ATOM 4706 N N . ILE E 1 63 ? 31.489 -12.436 -79.060 1.00 43.08 78 ILE E N 1
ATOM 4707 C CA . ILE E 1 63 ? 30.075 -12.469 -79.416 1.00 43.29 78 ILE E CA 1
ATOM 4708 C C . ILE E 1 63 ? 29.632 -13.927 -79.512 1.00 43.67 78 ILE E C 1
ATOM 4709 O O . ILE E 1 63 ? 30.402 -14.794 -79.928 1.00 43.73 78 ILE E O 1
ATOM 4714 N N . LEU E 1 64 ? 28.391 -14.189 -79.118 1.00 44.21 79 LEU E N 1
ATOM 4715 C CA . LEU E 1 64 ? 27.917 -15.555 -78.936 1.00 44.66 79 LEU E CA 1
ATOM 4716 C C . LEU E 1 64 ? 26.920 -15.995 -80.003 1.00 45.02 79 LEU E C 1
ATOM 4717 O O . LEU E 1 64 ? 26.031 -15.233 -80.391 1.00 45.04 79 LEU E O 1
ATOM 4722 N N . HIS E 1 65 ? 27.091 -17.232 -80.469 1.00 45.44 80 HIS E N 1
ATOM 4723 C CA . HIS E 1 65 ? 26.134 -17.892 -81.355 1.00 45.83 80 HIS E CA 1
ATOM 4724 C C . HIS E 1 65 ? 24.848 -18.188 -80.584 1.00 46.04 80 HIS E C 1
ATOM 4725 O O . HIS E 1 65 ? 24.891 -18.312 -79.357 1.00 46.19 80 HIS E O 1
ATOM 4732 N N . PRO E 1 66 ? 23.700 -18.303 -81.293 1.00 46.23 81 PRO E N 1
ATOM 4733 C CA . PRO E 1 66 ? 22.384 -18.506 -80.663 1.00 46.29 81 PRO E CA 1
ATOM 4734 C C . PRO E 1 66 ? 22.347 -19.532 -79.520 1.00 46.33 81 PRO E C 1
ATOM 4735 O O . PRO E 1 66 ? 21.669 -19.306 -78.514 1.00 46.43 81 PRO E O 1
ATOM 4739 N N . GLY E 1 67 ? 23.068 -20.641 -79.674 1.00 46.27 82 GLY E N 1
ATOM 4740 C CA . GLY E 1 67 ? 23.115 -21.677 -78.643 1.00 45.96 82 GLY E CA 1
ATOM 4741 C C . GLY E 1 67 ? 24.443 -21.733 -77.911 1.00 45.77 82 GLY E C 1
ATOM 4742 O O . GLY E 1 67 ? 24.808 -22.769 -77.350 1.00 45.87 82 GLY E O 1
ATOM 4743 N N . GLU E 1 68 ? 25.168 -20.617 -77.916 1.00 45.42 83 GLU E N 1
ATOM 4744 C CA . GLU E 1 68 ? 26.461 -20.547 -77.250 1.00 45.05 83 GLU E CA 1
ATOM 4745 C C . GLU E 1 68 ? 26.380 -19.720 -75.973 1.00 44.92 83 GLU E C 1
ATOM 4746 O O . GLU E 1 68 ? 25.705 -18.686 -75.926 1.00 44.85 83 GLU E O 1
ATOM 4752 N N . HIS E 1 69 ? 27.069 -20.202 -74.941 1.00 44.74 84 HIS E N 1
ATOM 4753 C CA . HIS E 1 69 ? 27.075 -19.593 -73.617 1.00 44.54 84 HIS E CA 1
ATOM 4754 C C . HIS E 1 69 ? 28.436 -19.778 -72.951 1.00 44.49 84 HIS E C 1
ATOM 4755 O O . HIS E 1 69 ? 29.150 -20.747 -73.235 1.00 44.59 84 HIS E O 1
ATOM 4762 N N . ILE E 1 70 ? 28.784 -18.847 -72.064 1.00 44.28 85 ILE E N 1
ATOM 4763 C CA . ILE E 1 70 ? 30.016 -18.935 -71.284 1.00 44.05 85 ILE E CA 1
ATOM 4764 C C . ILE E 1 70 ? 29.764 -19.789 -70.045 1.00 44.06 85 ILE E C 1
ATOM 4765 O O . ILE E 1 70 ? 28.822 -19.539 -69.288 1.00 43.98 85 ILE E O 1
ATOM 4770 N N . ILE E 1 71 ? 30.605 -20.805 -69.857 1.00 43.98 86 ILE E N 1
ATOM 4771 C CA . ILE E 1 71 ? 30.425 -21.778 -68.775 1.00 43.89 86 ILE E CA 1
ATOM 4772 C C . ILE E 1 71 ? 31.657 -21.915 -67.867 1.00 43.69 86 ILE E C 1
ATOM 4773 O O . ILE E 1 71 ? 31.658 -22.713 -66.930 1.00 43.72 86 ILE E O 1
ATOM 4778 N N . SER E 1 72 ? 32.698 -21.136 -68.150 1.00 43.54 87 SER E N 1
ATOM 4779 C CA . SER E 1 72 ? 33.927 -21.168 -67.357 1.00 43.36 87 SER E CA 1
ATOM 4780 C C . SER E 1 72 ? 34.780 -19.929 -67.589 1.00 43.32 87 SER E C 1
ATOM 4781 O O . SER E 1 72 ? 34.847 -19.411 -68.708 1.00 43.32 87 SER E O 1
ATOM 4784 N N . ILE E 1 73 ? 35.437 -19.466 -66.526 1.00 43.19 88 ILE E N 1
ATOM 4785 C CA . ILE E 1 73 ? 36.262 -18.259 -66.579 1.00 43.08 88 ILE E CA 1
ATOM 4786 C C . ILE E 1 73 ? 37.587 -18.443 -65.832 1.00 43.04 88 ILE E C 1
ATOM 4787 O O . ILE E 1 73 ? 37.605 -18.721 -64.634 1.00 43.13 88 ILE E O 1
ATOM 4792 N N . TYR E 1 74 ? 38.691 -18.295 -66.560 1.00 43.02 89 TYR E N 1
ATOM 4793 C CA . TYR E 1 74 ? 40.030 -18.305 -65.977 1.00 42.94 89 TYR E CA 1
ATOM 4794 C C . TYR E 1 74 ? 40.532 -16.874 -65.849 1.00 43.00 89 TYR E C 1
ATOM 4795 O O . TYR E 1 74 ? 40.386 -16.079 -66.776 1.00 43.06 89 TYR E O 1
ATOM 4804 N N . GLY E 1 75 ? 41.131 -16.553 -64.707 1.00 42.94 90 GLY E N 1
ATOM 4805 C CA . GLY E 1 75 ? 41.659 -15.214 -64.489 1.00 42.92 90 GLY E CA 1
ATOM 4806 C C . GLY E 1 75 ? 42.937 -15.174 -63.683 1.00 42.94 90 GLY E C 1
ATOM 4807 O O . GLY E 1 75 ? 43.284 -16.138 -63.007 1.00 43.06 90 GLY E O 1
ATOM 4808 N N . ARG E 1 76 ? 43.644 -14.053 -63.774 1.00 43.07 91 ARG E N 1
ATOM 4809 C CA . ARG E 1 76 ? 44.836 -13.803 -62.966 1.00 43.29 91 ARG E CA 1
ATOM 4810 C C . ARG E 1 76 ? 44.788 -12.386 -62.416 1.00 43.23 91 ARG E C 1
ATOM 4811 O O . ARG E 1 76 ? 44.436 -11.446 -63.134 1.00 43.29 91 ARG E O 1
ATOM 4819 N N . TYR E 1 77 ? 45.143 -12.234 -61.144 1.00 43.04 92 TYR E N 1
ATOM 4820 C CA . TYR E 1 77 ? 45.060 -10.934 -60.493 1.00 42.84 92 TYR E CA 1
ATOM 4821 C C . TYR E 1 77 ? 46.258 -10.578 -59.615 1.00 42.60 92 TYR E C 1
ATOM 4822 O O . TYR E 1 77 ? 46.872 -11.443 -58.988 1.00 42.68 92 TYR E O 1
ATOM 4831 N N . ARG E 1 78 ? 46.581 -9.290 -59.598 1.00 42.13 93 ARG E N 1
ATOM 4832 C CA . ARG E 1 78 ? 47.494 -8.717 -58.624 1.00 41.76 93 ARG E CA 1
ATOM 4833 C C . ARG E 1 78 ? 46.662 -7.720 -57.810 1.00 41.32 93 ARG E C 1
ATOM 4834 O O . ARG E 1 78 ? 45.610 -8.094 -57.287 1.00 41.21 93 ARG E O 1
ATOM 4842 N N . THR E 1 79 ? 47.101 -6.466 -57.709 1.00 40.81 94 THR E N 1
ATOM 4843 C CA . THR E 1 79 ? 46.253 -5.417 -57.141 1.00 40.31 94 THR E CA 1
ATOM 4844 C C . THR E 1 79 ? 45.002 -5.292 -58.017 1.00 40.03 94 THR E C 1
ATOM 4845 O O . THR E 1 79 ? 43.888 -5.124 -57.516 1.00 40.04 94 THR E O 1
ATOM 4849 N N . PHE E 1 80 ? 45.206 -5.410 -59.327 1.00 39.58 95 PHE E N 1
ATOM 4850 C CA . PHE E 1 80 ? 44.126 -5.365 -60.302 1.00 38.99 95 PHE E CA 1
ATOM 4851 C C . PHE E 1 80 ? 43.949 -6.707 -60.995 1.00 38.82 95 PHE E C 1
ATOM 4852 O O . PHE E 1 80 ? 44.857 -7.542 -60.995 1.00 38.76 95 PHE E O 1
ATOM 4860 N N . LEU E 1 81 ? 42.767 -6.910 -61.569 1.00 38.65 96 LEU E N 1
ATOM 4861 C CA . LEU E 1 81 ? 42.526 -8.023 -62.477 1.00 38.52 96 LEU E CA 1
ATOM 4862 C C . LEU E 1 81 ? 43.421 -7.814 -63.698 1.00 38.59 96 LEU E C 1
ATOM 4863 O O . LEU E 1 81 ? 43.415 -6.743 -64.311 1.00 38.37 96 LEU E O 1
ATOM 4868 N N . GLN E 1 82 ? 44.209 -8.835 -64.018 1.00 38.72 97 GLN E N 1
ATOM 4869 C CA . GLN E 1 82 ? 45.242 -8.743 -65.046 1.00 38.78 97 GLN E CA 1
ATOM 4870 C C . GLN E 1 82 ? 44.843 -9.508 -66.304 1.00 38.84 97 GLN E C 1
ATOM 4871 O O . GLN E 1 82 ? 45.152 -9.093 -67.420 1.00 38.78 97 GLN E O 1
ATOM 4877 N N . HIS E 1 83 ? 44.155 -10.626 -66.110 1.00 38.97 98 HIS E N 1
ATOM 4878 C CA . HIS E 1 83 ? 43.802 -11.515 -67.204 1.00 39.17 98 HIS E CA 1
ATOM 4879 C C . HIS E 1 83 ? 42.442 -12.152 -66.965 1.00 39.45 98 HIS E C 1
ATOM 4880 O O . HIS E 1 83 ? 42.116 -12.532 -65.844 1.00 39.40 98 HIS E O 1
ATOM 4887 N N . VAL E 1 84 ? 41.646 -12.236 -68.026 1.00 39.94 99 VAL E N 1
ATOM 4888 C CA . VAL E 1 84 ? 40.432 -13.047 -68.024 1.00 40.50 99 VAL E CA 1
ATOM 4889 C C . VAL E 1 84 ? 40.358 -13.871 -69.303 1.00 40.81 99 VAL E C 1
ATOM 4890 O O . VAL E 1 84 ? 40.705 -13.393 -70.386 1.00 40.83 99 VAL E O 1
ATOM 4894 N N . THR E 1 85 ? 39.921 -15.117 -69.158 1.00 41.24 100 THR E N 1
ATOM 4895 C CA . THR E 1 85 ? 39.732 -16.019 -70.281 1.00 41.55 100 THR E CA 1
ATOM 4896 C C . THR E 1 85 ? 38.337 -16.618 -70.197 1.00 41.86 100 THR E C 1
ATOM 4897 O O . THR E 1 85 ? 38.024 -17.366 -69.268 1.00 41.82 100 THR E O 1
ATOM 4901 N N . LEU E 1 86 ? 37.501 -16.275 -71.169 1.00 42.24 101 LEU E N 1
ATOM 4902 C CA . LEU E 1 86 ? 36.133 -16.761 -71.197 1.00 42.61 101 LEU E CA 1
ATOM 4903 C C . LEU E 1 86 ? 36.079 -18.032 -72.021 1.00 42.95 101 LEU E C 1
ATOM 4904 O O . LEU E 1 86 ? 36.510 -18.054 -73.180 1.00 43.12 101 LEU E O 1
ATOM 4909 N N . ILE E 1 87 ? 35.567 -19.090 -71.401 1.00 43.17 102 ILE E N 1
ATOM 4910 C CA . ILE E 1 87 ? 35.461 -20.395 -72.037 1.00 43.35 102 ILE E CA 1
ATOM 4911 C C . ILE E 1 87 ? 33.996 -20.676 -72.352 1.00 43.53 102 ILE E C 1
ATOM 4912 O O . ILE E 1 87 ? 33.114 -20.473 -71.512 1.00 43.41 102 ILE E O 1
ATOM 4917 N N . THR E 1 88 ? 33.750 -21.129 -73.577 1.00 43.82 103 THR E N 1
ATOM 4918 C CA . THR E 1 88 ? 32.398 -21.394 -74.051 1.00 44.10 103 THR E CA 1
ATOM 4919 C C . THR E 1 88 ? 32.087 -22.886 -74.035 1.00 44.28 103 THR E C 1
ATOM 4920 O O . THR E 1 88 ? 32.993 -23.725 -73.989 1.00 44.25 103 THR E O 1
ATOM 4924 N N . ASN E 1 89 ? 30.797 -23.205 -74.084 1.00 44.53 104 ASN E N 1
ATOM 4925 C CA . ASN E 1 89 ? 30.330 -24.587 -74.145 1.00 44.81 104 ASN E CA 1
ATOM 4926 C C . ASN E 1 89 ? 30.591 -25.262 -75.494 1.00 45.10 104 ASN E C 1
ATOM 4927 O O . ASN E 1 89 ? 30.508 -26.491 -75.605 1.00 45.25 104 ASN E O 1
ATOM 4932 N N . GLN E 1 90 ? 30.914 -24.454 -76.505 1.00 45.33 105 GLN E N 1
ATOM 4933 C CA . GLN E 1 90 ? 31.162 -24.941 -77.863 1.00 45.48 105 GLN E CA 1
ATOM 4934 C C . GLN E 1 90 ? 32.643 -24.882 -78.264 1.00 45.69 105 GLN E C 1
ATOM 4935 O O . GLN E 1 90 ? 32.971 -24.763 -79.445 1.00 45.78 105 GLN E O 1
ATOM 4941 N N . GLY E 1 91 ? 33.532 -24.962 -77.277 1.00 45.93 106 GLY E N 1
ATOM 4942 C CA . GLY E 1 91 ? 34.971 -25.081 -77.533 1.00 46.30 106 GLY E CA 1
ATOM 4943 C C . GLY E 1 91 ? 35.747 -23.799 -77.785 1.00 46.54 106 GLY E C 1
ATOM 4944 O O . GLY E 1 91 ? 36.981 -23.801 -77.730 1.00 46.55 106 GLY E O 1
ATOM 4945 N N . ARG E 1 92 ? 35.035 -22.708 -78.067 1.00 46.82 107 ARG E N 1
ATOM 4946 C CA . ARG E 1 92 ? 35.661 -21.403 -78.317 1.00 46.98 107 ARG E CA 1
ATOM 4947 C C . ARG E 1 92 ? 36.177 -20.765 -77.028 1.00 46.99 107 ARG E C 1
ATOM 4948 O O . ARG E 1 92 ? 35.582 -20.929 -75.960 1.00 47.07 107 ARG E O 1
ATOM 4956 N N . SER E 1 93 ? 37.281 -20.032 -77.141 1.00 46.95 108 SER E N 1
ATOM 4957 C CA . SER E 1 93 ? 37.856 -19.319 -76.004 1.00 46.82 108 SER E CA 1
ATOM 4958 C C . SER E 1 93 ? 38.354 -17.929 -76.397 1.00 46.70 108 SER E C 1
ATOM 4959 O O . SER E 1 93 ? 38.984 -17.757 -77.442 1.00 46.72 108 SER E O 1
ATOM 4962 N N . ALA E 1 94 ? 38.068 -16.945 -75.550 1.00 46.46 109 ALA E N 1
ATOM 4963 C CA . ALA E 1 94 ? 38.626 -15.608 -75.709 1.00 46.21 109 ALA E CA 1
ATOM 4964 C C . ALA E 1 94 ? 39.376 -15.210 -74.445 1.00 46.06 109 ALA E C 1
ATOM 4965 O O . ALA E 1 94 ? 38.811 -15.202 -73.352 1.00 46.04 109 ALA E O 1
ATOM 4967 N N . SER E 1 95 ? 40.657 -14.901 -74.605 1.00 45.94 110 SER E N 1
ATOM 4968 C CA . SER E 1 95 ? 41.487 -14.468 -73.493 1.00 45.85 110 SER E CA 1
ATOM 4969 C C . SER E 1 95 ? 41.826 -12.992 -73.641 1.00 45.83 110 SER E C 1
ATOM 4970 O O . SER E 1 95 ? 41.981 -12.488 -74.756 1.00 45.82 110 SER E O 1
ATOM 4973 N N . PHE E 1 96 ? 41.930 -12.308 -72.505 1.00 45.80 111 PHE E N 1
ATOM 4974 C CA . PHE E 1 96 ? 42.217 -10.879 -72.472 1.00 45.77 111 PHE E CA 1
ATOM 4975 C C . PHE E 1 96 ? 43.264 -10.597 -71.402 1.00 45.87 111 PHE E C 1
ATOM 4976 O O . PHE E 1 96 ? 43.269 -11.239 -70.355 1.00 45.81 111 PHE E O 1
ATOM 4984 N N . GLY E 1 97 ? 44.151 -9.644 -71.676 1.00 46.15 112 GLY E N 1
ATOM 4985 C CA . GLY E 1 97 ? 45.146 -9.190 -70.703 1.00 46.51 112 GLY E CA 1
ATOM 4986 C C . GLY E 1 97 ? 46.353 -10.090 -70.497 1.00 46.84 112 GLY E C 1
ATOM 4987 O O . GLY E 1 97 ? 46.402 -11.214 -71.000 1.00 46.80 112 GLY E O 1
ATOM 4988 N N . LEU E 1 98 ? 47.319 -9.577 -69.734 1.00 47.19 113 LEU E N 1
ATOM 4989 C CA . LEU E 1 98 ? 48.580 -10.262 -69.432 1.00 47.50 113 LEU E CA 1
ATOM 4990 C C . LEU E 1 98 ? 48.475 -11.172 -68.206 1.00 47.72 113 LEU E C 1
ATOM 4991 O O . LEU E 1 98 ? 47.978 -10.757 -67.155 1.00 47.67 113 LEU E O 1
ATOM 4996 N N . GLU E 1 99 ? 48.963 -12.404 -68.346 1.00 48.03 114 GLU E N 1
ATOM 4997 C CA . GLU E 1 99 ? 48.904 -13.405 -67.272 1.00 48.34 114 GLU E CA 1
ATOM 4998 C C . GLU E 1 99 ? 50.002 -13.231 -66.211 1.00 48.32 114 GLU E C 1
ATOM 4999 O O . GLU E 1 99 ? 51.146 -13.648 -66.415 1.00 48.30 114 GLU E O 1
ATOM 5005 N N . THR E 1 100 ? 49.644 -12.610 -65.087 1.00 48.37 115 THR E N 1
ATOM 5006 C CA . THR E 1 100 ? 50.558 -12.450 -63.947 1.00 48.45 115 THR E CA 1
ATOM 5007 C C . THR E 1 100 ? 49.805 -12.492 -62.613 1.00 48.46 115 THR E C 1
ATOM 5008 O O . THR E 1 100 ? 48.604 -12.217 -62.560 1.00 48.53 115 THR E O 1
ATOM 5012 N N . GLY E 1 101 ? 50.521 -12.829 -61.541 1.00 48.45 116 GLY E N 1
ATOM 5013 C CA . GLY E 1 101 ? 49.947 -12.878 -60.194 1.00 48.47 116 GLY E CA 1
ATOM 5014 C C . GLY E 1 101 ? 49.174 -14.153 -59.919 1.00 48.43 116 GLY E C 1
ATOM 5015 O O . GLY E 1 101 ? 49.195 -15.086 -60.724 1.00 48.48 116 GLY E O 1
ATOM 5016 N N . LYS E 1 102 ? 48.494 -14.193 -58.775 1.00 48.48 117 LYS E N 1
ATOM 5017 C CA . LYS E 1 102 ? 47.668 -15.342 -58.397 1.00 48.51 117 LYS E CA 1
ATOM 5018 C C . LYS E 1 102 ? 46.515 -15.522 -59.383 1.00 48.39 117 LYS E C 1
ATOM 5019 O O . LYS E 1 102 ? 45.977 -14.546 -59.903 1.00 48.59 117 LYS E O 1
ATOM 5025 N N . GLY E 1 103 ? 46.144 -16.772 -59.635 1.00 48.19 118 GLY E N 1
ATOM 5026 C CA . GLY E 1 103 ? 45.083 -17.070 -60.580 1.00 47.92 118 GLY E CA 1
ATOM 5027 C C . GLY E 1 103 ? 43.862 -17.700 -59.951 1.00 47.80 118 GLY E C 1
ATOM 5028 O O . GLY E 1 103 ? 43.957 -18.403 -58.945 1.00 47.85 118 GLY E O 1
ATOM 5029 N N . PHE E 1 104 ? 42.706 -17.432 -60.547 1.00 47.66 119 PHE E N 1
ATOM 5030 C CA . PHE E 1 104 ? 41.473 -18.116 -60.187 1.00 47.49 119 PHE E CA 1
ATOM 5031 C C . PHE E 1 104 ? 40.895 -18.819 -61.410 1.00 47.60 119 PHE E C 1
ATOM 5032 O O . PHE E 1 104 ? 41.303 -18.550 -62.546 1.00 47.57 119 PHE E O 1
ATOM 5040 N N . PHE E 1 105 ? 39.953 -19.722 -61.166 1.00 47.73 120 PHE E N 1
ATOM 5041 C CA . PHE E 1 105 ? 39.249 -20.416 -62.232 1.00 47.93 120 PHE E CA 1
ATOM 5042 C C . PHE E 1 105 ? 37.791 -20.591 -61.828 1.00 48.03 120 PHE E C 1
ATOM 5043 O O . PHE E 1 105 ? 37.421 -21.575 -61.184 1.00 48.07 120 PHE E O 1
ATOM 5051 N N . ALA E 1 106 ? 36.975 -19.610 -62.203 1.00 48.20 121 ALA E N 1
ATOM 5052 C CA . ALA E 1 106 ? 35.557 -19.590 -61.867 1.00 48.23 121 ALA E CA 1
ATOM 5053 C C . ALA E 1 106 ? 34.744 -20.519 -62.761 1.00 48.31 121 ALA E C 1
ATOM 5054 O O . ALA E 1 106 ? 35.017 -20.656 -63.957 1.00 48.19 121 ALA E O 1
ATOM 5056 N N . ALA E 1 107 ? 33.740 -21.146 -62.157 1.00 48.44 122 ALA E N 1
ATOM 5057 C CA . ALA E 1 107 ? 32.836 -22.062 -62.840 1.00 48.69 122 ALA E CA 1
ATOM 5058 C C . ALA E 1 107 ? 31.529 -22.114 -62.047 1.00 48.82 122 ALA E C 1
ATOM 5059 O O . ALA E 1 107 ? 31.540 -21.857 -60.841 1.00 48.92 122 ALA E O 1
ATOM 5061 N N . PRO E 1 108 ? 30.400 -22.437 -62.712 1.00 48.97 123 PRO E N 1
ATOM 5062 C CA . PRO E 1 108 ? 29.091 -22.422 -62.048 1.00 49.13 123 PRO E CA 1
ATOM 5063 C C . PRO E 1 108 ? 28.938 -23.477 -60.953 1.00 49.40 123 PRO E C 1
ATOM 5064 O O . PRO E 1 108 ? 29.764 -24.388 -60.845 1.00 49.53 123 PRO E O 1
ATOM 5068 N N . ASN E 1 109 ? 27.885 -23.338 -60.149 1.00 49.66 124 ASN E N 1
ATOM 5069 C CA . ASN E 1 109 ? 27.554 -24.313 -59.109 1.00 49.86 124 ASN E CA 1
ATOM 5070 C C . ASN E 1 109 ? 27.319 -25.712 -59.681 1.00 49.84 124 ASN E C 1
ATOM 5071 O O . ASN E 1 109 ? 27.791 -26.711 -59.123 1.00 49.70 124 ASN E O 1
ATOM 5076 N N . LEU E 1 110 ? 26.595 -25.759 -60.800 1.00 49.79 125 LEU E N 1
ATOM 5077 C CA . LEU E 1 110 ? 26.129 -27.008 -61.401 1.00 49.76 125 LEU E CA 1
ATOM 5078 C C . LEU E 1 110 ? 26.506 -27.104 -62.878 1.00 49.70 125 LEU E C 1
ATOM 5079 O O . LEU E 1 110 ? 26.679 -26.087 -63.553 1.00 49.73 125 LEU E O 1
ATOM 5084 N N . THR E 1 111 ? 26.620 -28.335 -63.371 1.00 49.63 126 THR E N 1
ATOM 5085 C CA . THR E 1 111 ? 26.799 -28.602 -64.798 1.00 49.43 126 THR E CA 1
ATOM 5086 C C . THR E 1 111 ? 25.524 -28.220 -65.548 1.00 49.11 126 THR E C 1
ATOM 5087 O O . THR E 1 111 ? 24.419 -28.560 -65.118 1.00 49.10 126 THR E O 1
ATOM 5091 N N . GLY E 1 112 ? 25.688 -27.505 -66.659 1.00 48.71 127 GLY E N 1
ATOM 5092 C CA . GLY E 1 112 ? 24.554 -27.043 -67.462 1.00 48.11 127 GLY E CA 1
ATOM 5093 C C . GLY E 1 112 ? 24.112 -25.638 -67.099 1.00 47.69 127 GLY E C 1
ATOM 5094 O O . GLY E 1 112 ? 23.107 -25.142 -67.616 1.00 47.77 127 GLY E O 1
ATOM 5095 N N . GLN E 1 113 ? 24.859 -25.008 -66.194 1.00 47.13 128 GLN E N 1
ATOM 5096 C CA . GLN E 1 113 ? 24.630 -23.617 -65.812 1.00 46.46 128 GLN E CA 1
ATOM 5097 C C . GLN E 1 113 ? 25.539 -22.707 -66.619 1.00 45.94 128 GLN E C 1
ATOM 5098 O O . GLN E 1 113 ? 26.700 -23.039 -66.867 1.00 45.95 128 GLN E O 1
ATOM 5104 N N . VAL E 1 114 ? 25.012 -21.555 -67.021 1.00 45.30 129 VAL E N 1
ATOM 5105 C CA . VAL E 1 114 ? 25.775 -20.611 -67.840 1.00 44.67 129 VAL E CA 1
ATOM 5106 C C . VAL E 1 114 ? 25.869 -19.223 -67.206 1.00 44.13 129 VAL E C 1
ATOM 5107 O O . VAL E 1 114 ? 25.038 -18.851 -66.372 1.00 44.15 129 VAL E O 1
ATOM 5111 N N . LEU E 1 115 ? 26.891 -18.471 -67.610 1.00 43.43 130 LEU E N 1
ATOM 5112 C CA . LEU E 1 115 ? 27.108 -17.108 -67.136 1.00 42.65 130 LEU E CA 1
ATOM 5113 C C . LEU E 1 115 ? 25.981 -16.203 -67.605 1.00 42.01 130 LEU E C 1
ATOM 5114 O O . LEU E 1 115 ? 25.729 -16.093 -68.804 1.00 42.12 130 LEU E O 1
ATOM 5119 N N . GLU E 1 116 ? 25.302 -15.572 -66.652 1.00 41.27 131 GLU E N 1
ATOM 5120 C CA . GLU E 1 116 ? 24.174 -14.687 -66.952 1.00 40.56 131 GLU E CA 1
ATOM 5121 C C . GLU E 1 116 ? 24.211 -13.375 -66.162 1.00 39.70 131 GLU E C 1
ATOM 5122 O O . GLU E 1 116 ? 23.229 -12.621 -66.140 1.00 39.69 131 GLU E O 1
ATOM 5128 N N . GLY E 1 117 ? 25.349 -13.107 -65.527 1.00 38.52 132 GLY E N 1
ATOM 5129 C CA . GLY E 1 117 ? 25.530 -11.894 -64.744 1.00 36.98 132 GLY E CA 1
ATOM 5130 C C . GLY E 1 117 ? 26.941 -11.739 -64.217 1.00 36.04 132 GLY E C 1
ATOM 5131 O O . GLY E 1 117 ? 27.706 -12.704 -64.157 1.00 35.74 132 GLY E O 1
ATOM 5132 N N . VAL E 1 118 ? 27.278 -10.511 -63.833 1.00 35.09 133 VAL E N 1
ATOM 5133 C CA . VAL E 1 118 ? 28.611 -10.182 -63.325 1.00 34.06 133 VAL E CA 1
ATOM 5134 C C . VAL E 1 118 ? 28.569 -8.951 -62.418 1.00 33.30 133 VAL E C 1
ATOM 5135 O O . VAL E 1 118 ? 27.874 -7.970 -62.699 1.00 33.06 133 VAL E O 1
ATOM 5139 N N . TYR E 1 119 ? 29.295 -9.040 -61.308 1.00 32.32 134 TYR E N 1
ATOM 5140 C CA . TYR E 1 119 ? 29.483 -7.925 -60.391 1.00 31.37 134 TYR E CA 1
ATOM 5141 C C . TYR E 1 119 ? 30.968 -7.781 -60.097 1.00 30.76 134 TYR E C 1
ATOM 5142 O O . TYR E 1 119 ? 31.756 -8.691 -60.360 1.00 30.58 134 TYR E O 1
ATOM 5151 N N . GLY E 1 120 ? 31.358 -6.636 -59.560 1.00 30.18 135 GLY E N 1
ATOM 5152 C CA . GLY E 1 120 ? 32.755 -6.421 -59.257 1.00 29.49 135 GLY E CA 1
ATOM 5153 C C . GLY E 1 120 ? 33.071 -5.091 -58.629 1.00 29.18 135 GLY E C 1
ATOM 5154 O O . GLY E 1 120 ? 32.178 -4.314 -58.282 1.00 28.98 135 GLY E O 1
ATOM 5155 N N . GLN E 1 121 ? 34.368 -4.851 -58.491 1.00 28.89 136 GLN E N 1
ATOM 5156 C CA . GLN E 1 121 ? 34.901 -3.671 -57.849 1.00 28.77 136 GLN E CA 1
ATOM 5157 C C . GLN E 1 121 ? 35.975 -3.131 -58.771 1.00 28.61 136 GLN E C 1
ATOM 5158 O O . GLN E 1 121 ? 36.727 -3.905 -59.360 1.00 28.62 136 GLN E O 1
ATOM 5164 N N . PHE E 1 122 ? 36.022 -1.811 -58.923 1.00 28.55 137 PHE E N 1
ATOM 5165 C CA . PHE E 1 122 ? 37.088 -1.161 -59.683 1.00 28.65 137 PHE E CA 1
ATOM 5166 C C . PHE E 1 122 ? 37.573 0.075 -58.944 1.00 29.12 137 PHE E C 1
ATOM 5167 O O . PHE E 1 122 ? 36.809 0.699 -58.203 1.00 29.13 137 PHE E O 1
ATOM 5175 N N . TRP E 1 123 ? 38.844 0.420 -59.130 1.00 29.64 138 TRP E N 1
ATOM 5176 C CA . TRP E 1 123 ? 39.447 1.481 -58.327 1.00 30.06 138 TRP E CA 1
ATOM 5177 C C . TRP E 1 123 ? 40.131 2.584 -59.140 1.00 30.44 138 TRP E C 1
ATOM 5178 O O . TRP E 1 123 ? 39.487 3.578 -59.489 1.00 31.03 138 TRP E O 1
ATOM 5189 N N . LEU E 1 124 ? 41.414 2.421 -59.443 1.00 30.52 139 LEU E N 1
ATOM 5190 C CA . LEU E 1 124 ? 42.207 3.523 -59.989 1.00 30.67 139 LEU E CA 1
ATOM 5191 C C . LEU E 1 124 ? 42.556 3.337 -61.470 1.00 30.86 139 LEU E C 1
ATOM 5192 O O . LEU E 1 124 ? 42.464 4.288 -62.255 1.00 30.87 139 LEU E O 1
ATOM 5197 N N . TYR E 1 125 ? 42.950 2.118 -61.842 1.00 30.88 140 TYR E N 1
ATOM 5198 C CA . TYR E 1 125 ? 43.361 1.823 -63.219 1.00 31.04 140 TYR E CA 1
ATOM 5199 C C . TYR E 1 125 ? 42.438 0.843 -63.923 1.00 30.89 140 TYR E C 1
ATOM 5200 O O . TYR E 1 125 ? 42.261 0.918 -65.140 1.00 31.12 140 TYR E O 1
ATOM 5209 N N . GLY E 1 126 ? 41.857 -0.077 -63.160 1.00 30.53 141 GLY E N 1
ATOM 5210 C CA . GLY E 1 126 ? 40.922 -1.039 -63.718 1.00 30.35 141 GLY E CA 1
ATOM 5211 C C . GLY E 1 126 ? 40.159 -1.828 -62.679 1.00 30.20 141 GLY E C 1
ATOM 5212 O O . GLY E 1 126 ? 40.135 -1.464 -61.498 1.00 30.08 141 GLY E O 1
ATOM 5213 N N . ILE E 1 127 ? 39.528 -2.909 -63.134 1.00 30.19 142 ILE E N 1
ATOM 5214 C CA . ILE E 1 127 ? 38.842 -3.848 -62.253 1.00 30.20 142 ILE E CA 1
ATOM 5215 C C . ILE E 1 127 ? 39.812 -4.347 -61.183 1.00 30.43 142 ILE E C 1
ATOM 5216 O O . ILE E 1 127 ? 40.964 -4.698 -61.469 1.00 30.49 142 ILE E O 1
ATOM 5221 N N . THR E 1 128 ? 39.326 -4.370 -59.950 1.00 30.52 143 THR E N 1
ATOM 5222 C CA . THR E 1 128 ? 40.151 -4.664 -58.795 1.00 30.60 143 THR E CA 1
ATOM 5223 C C . THR E 1 128 ? 39.566 -5.865 -58.018 1.00 30.64 143 THR E C 1
ATOM 5224 O O . THR E 1 128 ? 40.225 -6.454 -57.158 1.00 30.75 143 THR E O 1
ATOM 5228 N N . GLY E 1 129 ? 38.335 -6.235 -58.364 1.00 30.71 144 GLY E N 1
ATOM 5229 C CA . GLY E 1 129 ? 37.665 -7.415 -57.823 1.00 30.72 144 GLY E CA 1
ATOM 5230 C C . GLY E 1 129 ? 36.558 -7.845 -58.764 1.00 30.95 144 GLY E C 1
ATOM 5231 O O . GLY E 1 129 ? 35.947 -7.006 -59.423 1.00 31.00 144 GLY E O 1
ATOM 5232 N N . ILE E 1 130 ? 36.286 -9.146 -58.829 1.00 31.29 145 ILE E N 1
ATOM 5233 C CA . ILE E 1 130 ? 35.337 -9.665 -59.814 1.00 31.68 145 ILE E CA 1
ATOM 5234 C C . ILE E 1 130 ? 34.509 -10.849 -59.285 1.00 32.11 145 ILE E C 1
ATOM 5235 O O . ILE E 1 130 ? 35.029 -11.727 -58.596 1.00 32.22 145 ILE E O 1
ATOM 5240 N N . GLY E 1 131 ? 33.216 -10.848 -59.596 1.00 32.57 146 GLY E N 1
ATOM 5241 C CA . GLY E 1 131 ? 32.324 -11.946 -59.243 1.00 33.21 146 GLY E CA 1
ATOM 5242 C C . GLY E 1 131 ? 31.348 -12.281 -60.356 1.00 33.86 146 GLY E C 1
ATOM 5243 O O . GLY E 1 131 ? 31.105 -11.461 -61.242 1.00 33.86 146 GLY E O 1
ATOM 5244 N N . PHE E 1 132 ? 30.784 -13.487 -60.306 1.00 34.54 147 PHE E N 1
ATOM 5245 C CA . PHE E 1 132 ? 29.914 -13.987 -61.377 1.00 35.30 147 PHE E CA 1
ATOM 5246 C C . PHE E 1 132 ? 28.643 -14.640 -60.845 1.00 35.98 147 PHE E C 1
ATOM 5247 O O . PHE E 1 132 ? 28.665 -15.322 -59.815 1.00 35.98 147 PHE E O 1
ATOM 5255 N N . THR E 1 133 ? 27.538 -14.427 -61.556 1.00 36.93 148 THR E N 1
ATOM 5256 C CA . THR E 1 133 ? 26.271 -15.097 -61.252 1.00 37.92 148 THR E CA 1
ATOM 5257 C C . THR E 1 133 ? 25.848 -16.019 -62.406 1.00 38.59 148 THR E C 1
ATOM 5258 O O . THR E 1 133 ? 25.903 -15.634 -63.578 1.00 38.57 148 THR E O 1
ATOM 5262 N N . TRP E 1 134 ? 25.440 -17.239 -62.057 1.00 39.49 149 TRP E N 1
ATOM 5263 C CA . TRP E 1 134 ? 25.179 -18.300 -63.036 1.00 40.21 149 TRP E CA 1
ATOM 5264 C C . TRP E 1 134 ? 23.720 -18.769 -63.008 1.00 40.94 149 TRP E C 1
ATOM 5265 O O . TRP E 1 134 ? 22.951 -18.358 -62.137 1.00 41.13 149 TRP E O 1
ATOM 5276 N N . GLY E 1 135 ? 23.341 -19.619 -63.965 1.00 41.80 150 GLY E N 1
ATOM 5277 C CA . GLY E 1 135 ? 21.994 -20.204 -63.994 1.00 42.74 150 GLY E CA 1
ATOM 5278 C C . GLY E 1 135 ? 21.540 -20.810 -65.313 1.00 43.44 150 GLY E C 1
ATOM 5279 O O . GLY E 1 135 ? 22.360 -21.215 -66.138 1.00 43.46 150 GLY E O 1
ATOM 5280 N N . PHE E 1 136 ? 20.221 -20.855 -65.504 1.00 44.18 151 PHE E N 1
ATOM 5281 C CA . PHE E 1 136 ? 19.590 -21.534 -66.644 1.00 44.84 151 PHE E CA 1
ATOM 5282 C C . PHE E 1 136 ? 18.781 -20.572 -67.525 1.00 45.20 151 PHE E C 1
ATOM 5283 O O . PHE E 1 136 ? 18.176 -19.627 -67.012 1.00 45.39 151 PHE E O 1
ATOM 5291 N N . PRO E 1 137 ? 18.736 -20.825 -68.851 1.00 45.43 152 PRO E N 1
ATOM 5292 C CA . PRO E 1 137 ? 19.343 -21.950 -69.557 1.00 45.53 152 PRO E CA 1
ATOM 5293 C C . PRO E 1 137 ? 20.737 -21.623 -70.080 1.00 45.57 152 PRO E C 1
ATOM 5294 O O . PRO E 1 137 ? 21.720 -22.129 -69.544 1.00 45.79 152 PRO E O 1
ATOM 5298 N N . GLY F 1 1 ? 60.072 7.270 -23.627 1.00 47.53 16 GLY F N 1
ATOM 5299 C CA . GLY F 1 1 ? 58.603 7.012 -23.654 1.00 47.41 16 GLY F CA 1
ATOM 5300 C C . GLY F 1 1 ? 58.221 5.656 -23.094 1.00 47.36 16 GLY F C 1
ATOM 5301 O O . GLY F 1 1 ? 59.072 4.780 -22.928 1.00 47.38 16 GLY F O 1
ATOM 5302 N N . SER F 1 2 ? 56.932 5.496 -22.797 1.00 47.36 17 SER F N 1
ATOM 5303 C CA . SER F 1 2 ? 56.373 4.229 -22.323 1.00 47.23 17 SER F CA 1
ATOM 5304 C C . SER F 1 2 ? 55.188 3.806 -23.184 1.00 47.08 17 SER F C 1
ATOM 5305 O O . SER F 1 2 ? 54.494 4.650 -23.760 1.00 47.24 17 SER F O 1
ATOM 5308 N N . GLY F 1 3 ? 54.963 2.496 -23.265 1.00 46.72 18 GLY F N 1
ATOM 5309 C CA . GLY F 1 3 ? 53.853 1.951 -24.038 1.00 46.24 18 GLY F CA 1
ATOM 5310 C C . GLY F 1 3 ? 53.650 0.467 -23.815 1.00 45.91 18 GLY F C 1
ATOM 5311 O O . GLY F 1 3 ? 54.339 -0.148 -23.001 1.00 45.96 18 GLY F O 1
ATOM 5312 N N . GLN F 1 4 ? 52.694 -0.101 -24.545 1.00 45.55 19 GLN F N 1
ATOM 5313 C CA . GLN F 1 4 ? 52.392 -1.528 -24.476 1.00 45.13 19 GLN F CA 1
ATOM 5314 C C . GLN F 1 4 ? 52.538 -2.179 -25.844 1.00 44.77 19 GLN F C 1
ATOM 5315 O O . GLN F 1 4 ? 52.617 -1.493 -26.866 1.00 44.79 19 GLN F O 1
ATOM 5321 N N . MET F 1 5 ? 52.578 -3.506 -25.854 1.00 44.39 20 MET F N 1
ATOM 5322 C CA . MET F 1 5 ? 52.655 -4.271 -27.093 1.00 43.93 20 MET F CA 1
ATOM 5323 C C . MET F 1 5 ? 51.474 -5.215 -27.212 1.00 43.90 20 MET F C 1
ATOM 5324 O O . MET F 1 5 ? 50.966 -5.716 -26.207 1.00 43.67 20 MET F O 1
ATOM 5329 N N . PHE F 1 6 ? 51.038 -5.448 -28.446 1.00 43.91 21 PHE F N 1
ATOM 5330 C CA . PHE F 1 6 ? 50.073 -6.499 -28.727 1.00 44.10 21 PHE F CA 1
ATOM 5331 C C . PHE F 1 6 ? 50.785 -7.842 -28.679 1.00 44.46 21 PHE F C 1
ATOM 5332 O O . PHE F 1 6 ? 51.910 -7.977 -29.167 1.00 44.42 21 PHE F O 1
ATOM 5340 N N . GLY F 1 7 ? 50.127 -8.828 -28.080 1.00 44.94 22 GLY F N 1
ATOM 5341 C CA . GLY F 1 7 ? 50.691 -10.164 -27.958 1.00 45.61 22 GLY F CA 1
ATOM 5342 C C . GLY F 1 7 ? 50.651 -10.708 -26.546 1.00 46.08 22 GLY F C 1
ATOM 5343 O O . GLY F 1 7 ? 50.378 -9.975 -25.591 1.00 45.96 22 GLY F O 1
ATOM 5344 N N . ASN F 1 8 ? 50.915 -12.008 -26.425 1.00 46.72 23 ASN F N 1
ATOM 5345 C CA . ASN F 1 8 ? 51.102 -12.653 -25.132 1.00 47.33 23 ASN F CA 1
ATOM 5346 C C . ASN F 1 8 ? 52.277 -11.998 -24.416 1.00 47.70 23 ASN F C 1
ATOM 5347 O O . ASN F 1 8 ? 53.272 -11.621 -25.044 1.00 47.85 23 ASN F O 1
ATOM 5352 N N . GLY F 1 9 ? 52.157 -11.851 -23.105 1.00 48.06 24 GLY F N 1
ATOM 5353 C CA . GLY F 1 9 ? 53.206 -11.212 -22.331 1.00 48.60 24 GLY F CA 1
ATOM 5354 C C . GLY F 1 9 ? 52.654 -10.312 -21.251 1.00 48.91 24 GLY F C 1
ATOM 5355 O O . GLY F 1 9 ? 51.515 -9.840 -21.334 1.00 48.93 24 GLY F O 1
ATOM 5356 N N . LYS F 1 10 ? 53.485 -10.067 -20.245 1.00 49.13 25 LYS F N 1
ATOM 5357 C CA . LYS F 1 10 ? 53.062 -9.368 -19.046 1.00 49.30 25 LYS F CA 1
ATOM 5358 C C . LYS F 1 10 ? 53.635 -7.954 -18.945 1.00 49.33 25 LYS F C 1
ATOM 5359 O O . LYS F 1 10 ? 54.853 -7.755 -19.001 1.00 49.47 25 LYS F O 1
ATOM 5365 N N . GLY F 1 11 ? 52.738 -6.977 -18.825 1.00 49.21 26 GLY F N 1
ATOM 5366 C CA . GLY F 1 11 ? 53.112 -5.603 -18.497 1.00 48.97 26 GLY F CA 1
ATOM 5367 C C . GLY F 1 11 ? 53.409 -4.660 -19.648 1.00 48.84 26 GLY F C 1
ATOM 5368 O O . GLY F 1 11 ? 52.955 -4.864 -20.778 1.00 48.82 26 GLY F O 1
ATOM 5369 N N . SER F 1 12 ? 54.177 -3.618 -19.338 1.00 48.58 27 SER F N 1
ATOM 5370 C CA . SER F 1 12 ? 54.469 -2.536 -20.270 1.00 48.39 27 SER F CA 1
ATOM 5371 C C . SER F 1 12 ? 55.962 -2.430 -20.577 1.00 48.27 27 SER F C 1
ATOM 5372 O O . SER F 1 12 ? 56.779 -3.164 -20.018 1.00 48.03 27 SER F O 1
ATOM 5375 N N . TYR F 1 13 ? 56.301 -1.505 -21.470 1.00 48.21 28 TYR F N 1
ATOM 5376 C CA . TYR F 1 13 ? 57.666 -1.326 -21.945 1.00 48.28 28 TYR F CA 1
ATOM 5377 C C . TYR F 1 13 ? 58.093 0.134 -21.844 1.00 48.48 28 TYR F C 1
ATOM 5378 O O . TYR F 1 13 ? 57.252 1.034 -21.811 1.00 48.42 28 TYR F O 1
ATOM 5387 N N . PHE F 1 14 ? 59.402 0.362 -21.788 1.00 48.88 29 PHE F N 1
ATOM 5388 C CA . PHE F 1 14 ? 59.942 1.718 -21.736 1.00 49.36 29 PHE F CA 1
ATOM 5389 C C . PHE F 1 14 ? 61.244 1.862 -22.512 1.00 49.90 29 PHE F C 1
ATOM 5390 O O . PHE F 1 14 ? 62.034 0.923 -22.593 1.00 49.70 29 PHE F O 1
ATOM 5398 N N . ILE F 1 15 ? 61.438 3.043 -23.093 1.00 50.75 30 ILE F N 1
ATOM 5399 C CA . ILE F 1 15 ? 62.717 3.439 -23.682 1.00 51.74 30 ILE F CA 1
ATOM 5400 C C . ILE F 1 15 ? 63.122 4.811 -23.148 1.00 52.39 30 ILE F C 1
ATOM 5401 O O . ILE F 1 15 ? 62.278 5.693 -22.979 1.00 52.46 30 ILE F O 1
ATOM 5406 N N . THR F 1 16 ? 64.408 4.972 -22.859 1.00 53.31 31 THR F N 1
ATOM 5407 C CA . THR F 1 16 ? 64.980 6.288 -22.573 1.00 54.30 31 THR F CA 1
ATOM 5408 C C . THR F 1 16 ? 66.429 6.368 -23.055 1.00 55.03 31 THR F C 1
ATOM 5409 O O . THR F 1 16 ? 67.280 5.584 -22.638 1.00 55.07 31 THR F O 1
ATOM 5413 N N . SER F 1 17 ? 66.683 7.312 -23.957 1.00 56.03 32 SER F N 1
ATOM 5414 C CA . SER F 1 17 ? 67.998 7.485 -24.564 1.00 57.01 32 SER F CA 1
ATOM 5415 C C . SER F 1 17 ? 68.454 8.942 -24.504 1.00 57.74 32 SER F C 1
ATOM 5416 O O . SER F 1 17 ? 67.681 9.831 -24.131 1.00 57.83 32 SER F O 1
ATOM 5419 N N . LYS F 1 18 ? 69.715 9.165 -24.873 1.00 58.71 33 LYS F N 1
ATOM 5420 C CA . LYS F 1 18 ? 70.351 10.484 -24.845 1.00 59.62 33 LYS F CA 1
ATOM 5421 C C . LYS F 1 18 ? 69.524 11.548 -25.568 1.00 60.26 33 LYS F C 1
ATOM 5422 O O . LYS F 1 18 ? 68.988 11.295 -26.652 1.00 60.36 33 LYS F O 1
ATOM 5428 N N . ASP F 1 19 ? 69.422 12.727 -24.952 1.00 61.07 34 ASP F N 1
ATOM 5429 C CA . ASP F 1 19 ? 68.670 13.859 -25.508 1.00 61.86 34 ASP F CA 1
ATOM 5430 C C . ASP F 1 19 ? 69.166 14.244 -26.904 1.00 62.33 34 ASP F C 1
ATOM 5431 O O . ASP F 1 19 ? 68.565 13.859 -27.911 1.00 62.46 34 ASP F O 1
ATOM 5436 N N . ASN F 1 20 ? 70.260 15.001 -26.954 1.00 62.92 35 ASN F N 1
ATOM 5437 C CA . ASN F 1 20 ? 70.894 15.377 -28.215 1.00 63.46 35 ASN F CA 1
ATOM 5438 C C . ASN F 1 20 ? 72.411 15.226 -28.140 1.00 63.70 35 ASN F C 1
ATOM 5439 O O . ASN F 1 20 ? 72.996 14.409 -28.857 1.00 63.81 35 ASN F O 1
ATOM 5444 N N . GLU F 1 21 ? 73.035 16.009 -27.261 1.00 63.97 36 GLU F N 1
ATOM 5445 C CA . GLU F 1 21 ? 74.482 15.947 -27.036 1.00 64.21 36 GLU F CA 1
ATOM 5446 C C . GLU F 1 21 ? 74.819 15.748 -25.556 1.00 64.27 36 GLU F C 1
ATOM 5447 O O . GLU F 1 21 ? 75.911 15.280 -25.217 1.00 64.38 36 GLU F O 1
ATOM 5453 N N . THR F 1 22 ? 73.875 16.109 -24.687 1.00 64.25 37 THR F N 1
ATOM 5454 C CA . THR F 1 22 ? 74.031 15.943 -23.242 1.00 64.18 37 THR F CA 1
ATOM 5455 C C . THR F 1 22 ? 73.799 14.492 -22.813 1.00 64.15 37 THR F C 1
ATOM 5456 O O . THR F 1 22 ? 72.682 13.973 -22.906 1.00 64.19 37 THR F O 1
ATOM 5460 N N . GLY F 1 23 ? 74.868 13.850 -22.344 1.00 64.06 38 GLY F N 1
ATOM 5461 C CA . GLY F 1 23 ? 74.829 12.446 -21.932 1.00 63.92 38 GLY F CA 1
ATOM 5462 C C . GLY F 1 23 ? 74.321 12.216 -20.520 1.00 63.82 38 GLY F C 1
ATOM 5463 O O . GLY F 1 23 ? 73.776 13.122 -19.889 1.00 63.81 38 GLY F O 1
ATOM 5464 N N . ILE F 1 24 ? 74.510 10.992 -20.029 1.00 63.76 39 ILE F N 1
ATOM 5465 C CA . ILE F 1 24 ? 74.033 10.586 -18.706 1.00 63.70 39 ILE F CA 1
ATOM 5466 C C . ILE F 1 24 ? 74.913 11.141 -17.586 1.00 63.71 39 ILE F C 1
ATOM 5467 O O . ILE F 1 24 ? 76.139 11.016 -17.625 1.00 63.68 39 ILE F O 1
ATOM 5472 N N . THR F 1 25 ? 74.270 11.756 -16.595 1.00 63.73 40 THR F N 1
ATOM 5473 C CA . THR F 1 25 ? 74.964 12.305 -15.428 1.00 63.73 40 THR F CA 1
ATOM 5474 C C . THR F 1 25 ? 74.562 11.594 -14.134 1.00 63.67 40 THR F C 1
ATOM 5475 O O . THR F 1 25 ? 75.134 11.851 -13.071 1.00 63.62 40 THR F O 1
ATOM 5479 N N . GLY F 1 26 ? 73.584 10.694 -14.232 1.00 63.63 41 GLY F N 1
ATOM 5480 C CA . GLY F 1 26 ? 73.158 9.895 -13.084 1.00 63.51 41 GLY F CA 1
ATOM 5481 C C . GLY F 1 26 ? 71.897 9.077 -13.293 1.00 63.40 41 GLY F C 1
ATOM 5482 O O . GLY F 1 26 ? 71.089 9.373 -14.176 1.00 63.46 41 GLY F O 1
ATOM 5483 N N . ILE F 1 27 ? 71.741 8.036 -12.479 1.00 63.24 42 ILE F N 1
ATOM 5484 C CA . ILE F 1 27 ? 70.517 7.230 -12.449 1.00 63.08 42 ILE F CA 1
ATOM 5485 C C . ILE F 1 27 ? 70.048 6.988 -11.015 1.00 62.91 42 ILE F C 1
ATOM 5486 O O . ILE F 1 27 ? 70.864 6.785 -10.113 1.00 62.94 42 ILE F O 1
ATOM 5491 N N . ARG F 1 28 ? 68.734 7.020 -10.807 1.00 62.70 43 ARG F N 1
ATOM 5492 C CA . ARG F 1 28 ? 68.155 6.596 -9.533 1.00 62.46 43 ARG F CA 1
ATOM 5493 C C . ARG F 1 28 ? 67.346 5.312 -9.700 1.00 62.36 43 ARG F C 1
ATOM 5494 O O . ARG F 1 28 ? 66.613 5.144 -10.681 1.00 62.39 43 ARG F O 1
ATOM 5502 N N . VAL F 1 29 ? 67.507 4.403 -8.743 1.00 62.11 44 VAL F N 1
ATOM 5503 C CA . VAL F 1 29 ? 66.872 3.090 -8.793 1.00 61.89 44 VAL F CA 1
ATOM 5504 C C . VAL F 1 29 ? 65.980 2.879 -7.568 1.00 61.77 44 VAL F C 1
ATOM 5505 O O . VAL F 1 29 ? 66.469 2.789 -6.438 1.00 61.72 44 VAL F O 1
ATOM 5509 N N . PHE F 1 30 ? 64.673 2.804 -7.807 1.00 61.57 45 PHE F N 1
ATOM 5510 C CA . PHE F 1 30 ? 63.686 2.585 -6.751 1.00 61.32 45 PHE F CA 1
ATOM 5511 C C . PHE F 1 30 ? 63.606 1.094 -6.415 1.00 61.19 45 PHE F C 1
ATOM 5512 O O . PHE F 1 30 ? 63.145 0.291 -7.229 1.00 61.16 45 PHE F O 1
ATOM 5520 N N . VAL F 1 31 ? 64.063 0.738 -5.215 1.00 61.02 46 VAL F N 1
ATOM 5521 C CA . VAL F 1 31 ? 64.181 -0.661 -4.788 1.00 60.79 46 VAL F CA 1
ATOM 5522 C C . VAL F 1 31 ? 63.026 -1.055 -3.860 1.00 60.71 46 VAL F C 1
ATOM 5523 O O . VAL F 1 31 ? 62.400 -0.192 -3.239 1.00 60.67 46 VAL F O 1
ATOM 5527 N N . GLY F 1 32 ? 62.753 -2.357 -3.773 1.00 60.56 47 GLY F N 1
ATOM 5528 C CA . GLY F 1 32 ? 61.655 -2.878 -2.957 1.00 60.25 47 GLY F CA 1
ATOM 5529 C C . GLY F 1 32 ? 62.088 -3.793 -1.821 1.00 59.96 47 GLY F C 1
ATOM 5530 O O . GLY F 1 32 ? 63.101 -4.488 -1.937 1.00 59.98 47 GLY F O 1
ATOM 5531 N N . PRO F 1 33 ? 61.313 -3.802 -0.715 1.00 59.71 48 PRO F N 1
ATOM 5532 C CA . PRO F 1 33 ? 61.551 -4.597 0.502 1.00 59.40 48 PRO F CA 1
ATOM 5533 C C . PRO F 1 33 ? 61.792 -6.093 0.280 1.00 59.10 48 PRO F C 1
ATOM 5534 O O . PRO F 1 33 ? 62.408 -6.745 1.127 1.00 59.12 48 PRO F O 1
ATOM 5538 N N . VAL F 1 34 ? 61.306 -6.629 -0.837 1.00 58.68 49 VAL F N 1
ATOM 5539 C CA . VAL F 1 34 ? 61.498 -8.046 -1.168 1.00 58.27 49 VAL F CA 1
ATOM 5540 C C . VAL F 1 34 ? 62.908 -8.282 -1.728 1.00 57.89 49 VAL F C 1
ATOM 5541 O O . VAL F 1 34 ? 63.447 -9.389 -1.643 1.00 57.72 49 VAL F O 1
ATOM 5545 N N . GLY F 1 35 ? 63.501 -7.228 -2.281 1.00 57.57 50 GLY F N 1
ATOM 5546 C CA . GLY F 1 35 ? 64.856 -7.290 -2.824 1.00 57.18 50 GLY F CA 1
ATOM 5547 C C . GLY F 1 35 ? 64.898 -7.299 -4.341 1.00 56.87 50 GLY F C 1
ATOM 5548 O O . GLY F 1 35 ? 65.743 -7.969 -4.939 1.00 56.80 50 GLY F O 1
ATOM 5549 N N . LEU F 1 36 ? 63.986 -6.550 -4.959 1.00 56.53 51 LEU F N 1
ATOM 5550 C CA . LEU F 1 36 ? 63.902 -6.472 -6.417 1.00 56.18 51 LEU F CA 1
ATOM 5551 C C . LEU F 1 36 ? 63.762 -5.035 -6.914 1.00 56.02 51 LEU F C 1
ATOM 5552 O O . LEU F 1 36 ? 63.250 -4.165 -6.203 1.00 55.99 51 LEU F O 1
ATOM 5557 N N . ILE F 1 37 ? 64.228 -4.802 -8.139 1.00 55.82 52 ILE F N 1
ATOM 5558 C CA . ILE F 1 37 ? 64.198 -3.483 -8.762 1.00 55.69 52 ILE F CA 1
ATOM 5559 C C . ILE F 1 37 ? 62.789 -3.192 -9.267 1.00 55.69 52 ILE F C 1
ATOM 5560 O O . ILE F 1 37 ? 62.254 -3.932 -10.095 1.00 55.76 52 ILE F O 1
ATOM 5565 N N . LYS F 1 38 ? 62.199 -2.114 -8.758 1.00 55.60 53 LYS F N 1
ATOM 5566 C CA . LYS F 1 38 ? 60.824 -1.745 -9.084 1.00 55.56 53 LYS F CA 1
ATOM 5567 C C . LYS F 1 38 ? 60.753 -0.809 -10.285 1.00 55.71 53 LYS F C 1
ATOM 5568 O O . LYS F 1 38 ? 59.975 -1.039 -11.215 1.00 55.67 53 LYS F O 1
ATOM 5574 N N . SER F 1 39 ? 61.559 0.251 -10.248 1.00 55.87 54 SER F N 1
ATOM 5575 C CA . SER F 1 39 ? 61.599 1.245 -11.317 1.00 56.09 54 SER F CA 1
ATOM 5576 C C . SER F 1 39 ? 62.953 1.946 -11.381 1.00 56.23 54 SER F C 1
ATOM 5577 O O . SER F 1 39 ? 63.759 1.852 -10.450 1.00 56.25 54 SER F O 1
ATOM 5580 N N . ILE F 1 40 ? 63.198 2.638 -12.492 1.00 56.41 55 ILE F N 1
ATOM 5581 C CA . ILE F 1 40 ? 64.439 3.390 -12.692 1.00 56.62 55 ILE F CA 1
ATOM 5582 C C . ILE F 1 40 ? 64.173 4.780 -13.276 1.00 56.80 55 ILE F C 1
ATOM 5583 O O . ILE F 1 40 ? 63.091 5.048 -13.808 1.00 56.73 55 ILE F O 1
ATOM 5588 N N . GLN F 1 41 ? 65.170 5.653 -13.169 1.00 57.07 56 GLN F N 1
ATOM 5589 C CA . GLN F 1 41 ? 65.105 6.997 -13.733 1.00 57.36 56 GLN F CA 1
ATOM 5590 C C . GLN F 1 41 ? 66.517 7.463 -14.080 1.00 57.54 56 GLN F C 1
ATOM 5591 O O . GLN F 1 41 ? 67.464 7.175 -13.351 1.00 57.50 56 GLN F O 1
ATOM 5597 N N . VAL F 1 42 ? 66.653 8.171 -15.198 1.00 57.90 57 VAL F N 1
ATOM 5598 C CA . VAL F 1 42 ? 67.966 8.598 -15.695 1.00 58.28 57 VAL F CA 1
ATOM 5599 C C . VAL F 1 42 ? 68.042 10.120 -15.912 1.00 58.49 57 VAL F C 1
ATOM 5600 O O . VAL F 1 42 ? 67.042 10.764 -16.242 1.00 58.47 57 VAL F O 1
ATOM 5604 N N . ARG F 1 43 ? 69.235 10.678 -15.709 1.00 58.81 58 ARG F N 1
ATOM 5605 C CA . ARG F 1 43 ? 69.465 12.117 -15.820 1.00 59.16 58 ARG F CA 1
ATOM 5606 C C . ARG F 1 43 ? 70.255 12.466 -17.080 1.00 59.32 58 ARG F C 1
ATOM 5607 O O . ARG F 1 43 ? 71.272 11.839 -17.374 1.00 59.31 58 ARG F O 1
ATOM 5615 N N . TYR F 1 44 ? 69.775 13.467 -17.816 1.00 59.62 59 TYR F N 1
ATOM 5616 C CA . TYR F 1 44 ? 70.473 13.974 -18.999 1.00 59.89 59 TYR F CA 1
ATOM 5617 C C . TYR F 1 44 ? 70.853 15.441 -18.803 1.00 60.07 59 TYR F C 1
ATOM 5618 O O . TYR F 1 44 ? 70.082 16.351 -19.126 1.00 60.06 59 TYR F O 1
ATOM 5627 N N . GLY F 1 45 ? 72.054 15.651 -18.269 1.00 60.24 60 GLY F N 1
ATOM 5628 C CA . GLY F 1 45 ? 72.490 16.969 -17.823 1.00 60.47 60 GLY F CA 1
ATOM 5629 C C . GLY F 1 45 ? 71.925 17.252 -16.446 1.00 60.60 60 GLY F C 1
ATOM 5630 O O . GLY F 1 45 ? 72.336 16.637 -15.457 1.00 60.54 60 GLY F O 1
ATOM 5631 N N . SER F 1 46 ? 70.975 18.181 -16.387 1.00 60.75 61 SER F N 1
ATOM 5632 C CA . SER F 1 46 ? 70.264 18.497 -15.150 1.00 60.96 61 SER F CA 1
ATOM 5633 C C . SER F 1 46 ? 68.883 17.840 -15.121 1.00 61.08 61 SER F C 1
ATOM 5634 O O . SER F 1 46 ? 68.369 17.501 -14.051 1.00 61.12 61 SER F O 1
ATOM 5637 N N . SER F 1 47 ? 68.304 17.658 -16.307 1.00 61.16 62 SER F N 1
ATOM 5638 C CA . SER F 1 47 ? 66.939 17.161 -16.466 1.00 61.23 62 SER F CA 1
ATOM 5639 C C . SER F 1 47 ? 66.826 15.639 -16.338 1.00 61.22 62 SER F C 1
ATOM 5640 O O . SER F 1 47 ? 67.503 14.893 -17.053 1.00 61.28 62 SER F O 1
ATOM 5643 N N . TRP F 1 48 ? 65.973 15.191 -15.418 1.00 61.21 63 TRP F N 1
ATOM 5644 C CA . TRP F 1 48 ? 65.588 13.782 -15.329 1.00 61.17 63 TRP F CA 1
ATOM 5645 C C . TRP F 1 48 ? 64.466 13.500 -16.325 1.00 61.07 63 TRP F C 1
ATOM 5646 O O . TRP F 1 48 ? 63.586 14.339 -16.535 1.00 61.04 63 TRP F O 1
ATOM 5657 N N . SER F 1 49 ? 64.497 12.318 -16.935 1.00 60.96 64 SER F N 1
ATOM 5658 C CA . SER F 1 49 ? 63.382 11.860 -17.761 1.00 60.83 64 SER F CA 1
ATOM 5659 C C . SER F 1 49 ? 62.334 11.181 -16.873 1.00 60.70 64 SER F C 1
ATOM 5660 O O . SER F 1 49 ? 62.459 11.183 -15.645 1.00 60.63 64 SER F O 1
ATOM 5663 N N . GLU F 1 50 ? 61.307 10.607 -17.495 1.00 60.53 65 GLU F N 1
ATOM 5664 C CA . GLU F 1 50 ? 60.209 9.954 -16.776 1.00 60.39 65 GLU F CA 1
ATOM 5665 C C . GLU F 1 50 ? 60.686 8.792 -15.895 1.00 60.14 65 GLU F C 1
ATOM 5666 O O . GLU F 1 50 ? 61.679 8.132 -16.205 1.00 60.13 65 GLU F O 1
ATOM 5672 N N . LYS F 1 51 ? 59.980 8.569 -14.789 1.00 59.86 66 LYS F N 1
ATOM 5673 C CA . LYS F 1 51 ? 60.168 7.380 -13.960 1.00 59.57 66 LYS F CA 1
ATOM 5674 C C . LYS F 1 51 ? 59.545 6.181 -14.685 1.00 59.33 66 LYS F C 1
ATOM 5675 O O . LYS F 1 51 ? 58.402 6.256 -15.148 1.00 59.26 66 LYS F O 1
ATOM 5681 N N . TYR F 1 52 ? 60.302 5.090 -14.791 1.00 59.01 67 TYR F N 1
ATOM 5682 C CA . TYR F 1 52 ? 59.868 3.921 -15.558 1.00 58.72 67 TYR F CA 1
ATOM 5683 C 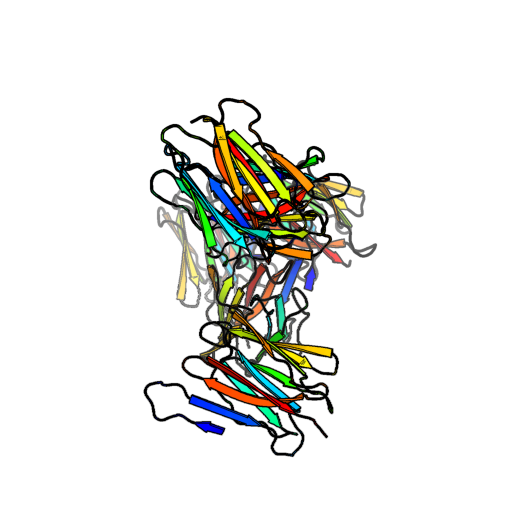C . TYR F 1 52 ? 59.807 2.644 -14.728 1.00 58.56 67 TYR F C 1
ATOM 5684 O O . TYR F 1 52 ? 60.839 2.104 -14.325 1.00 58.46 67 TYR F O 1
ATOM 5693 N N . GLY F 1 53 ? 58.589 2.160 -14.497 1.00 58.41 68 GLY F N 1
ATOM 5694 C CA . GLY F 1 53 ? 58.363 0.932 -13.740 1.00 58.26 68 GLY F CA 1
ATOM 5695 C C . GLY F 1 53 ? 57.128 0.993 -12.863 1.00 58.18 68 GLY F C 1
ATOM 5696 O O . GLY F 1 53 ? 56.229 1.805 -13.096 1.00 58.17 68 GLY F O 1
ATOM 5697 N N . ILE F 1 54 ? 57.087 0.126 -11.854 1.00 58.13 69 ILE F N 1
ATOM 5698 C CA . ILE F 1 54 ? 55.971 0.072 -10.912 1.00 58.17 69 ILE F CA 1
ATOM 5699 C C . ILE F 1 54 ? 56.231 1.002 -9.722 1.00 58.25 69 ILE F C 1
ATOM 5700 O O . ILE F 1 54 ? 57.287 0.913 -9.089 1.00 58.16 69 ILE F O 1
ATOM 5705 N N . PRO F 1 55 ? 55.271 1.907 -9.429 1.00 58.34 70 PRO F N 1
ATOM 5706 C CA . PRO F 1 55 ? 55.363 2.873 -8.330 1.00 58.46 70 PRO F CA 1
ATOM 5707 C C . PRO F 1 55 ? 55.599 2.214 -6.975 1.00 58.58 70 PRO F C 1
ATOM 5708 O O . PRO F 1 55 ? 55.110 1.109 -6.729 1.00 58.58 70 PRO F O 1
ATOM 5712 N N . GLY F 1 56 ? 56.347 2.896 -6.113 1.00 58.72 71 GLY F N 1
ATOM 5713 C CA . GLY F 1 56 ? 56.704 2.367 -4.801 1.00 58.90 71 GLY F CA 1
ATOM 5714 C C . GLY F 1 56 ? 58.203 2.247 -4.625 1.00 59.08 71 GLY F C 1
ATOM 5715 O O . GLY F 1 56 ? 58.966 2.407 -5.582 1.00 59.19 71 GLY F O 1
ATOM 5716 N N . GLY F 1 57 ? 58.624 1.958 -3.396 1.00 59.17 72 GLY F N 1
ATOM 5717 C CA . GLY F 1 57 ? 60.042 1.887 -3.052 1.00 59.20 72 GLY F CA 1
ATOM 5718 C C . GLY F 1 57 ? 60.663 3.253 -2.815 1.00 59.25 72 GLY F C 1
ATOM 5719 O O . GLY F 1 57 ? 59.977 4.278 -2.879 1.00 59.17 72 GLY F O 1
ATOM 5720 N N . LYS F 1 58 ? 61.967 3.263 -2.541 1.00 59.35 73 LYS F N 1
ATOM 5721 C CA . LYS F 1 58 ? 62.706 4.502 -2.289 1.00 59.47 73 LYS F CA 1
ATOM 5722 C C . LYS F 1 58 ? 63.820 4.711 -3.316 1.00 59.55 73 LYS F C 1
ATOM 5723 O O . LYS F 1 58 ? 64.494 3.759 -3.709 1.00 59.54 73 LYS F O 1
ATOM 5729 N N . ALA F 1 59 ? 64.010 5.965 -3.727 1.00 59.70 74 ALA F N 1
ATOM 5730 C CA . ALA F 1 59 ? 64.998 6.334 -4.747 1.00 59.80 74 ALA F CA 1
ATOM 5731 C C . ALA F 1 59 ? 66.445 6.161 -4.282 1.00 59.88 74 ALA F C 1
ATOM 5732 O O . ALA F 1 59 ? 66.778 6.449 -3.131 1.00 59.99 74 ALA F O 1
ATOM 5734 N N . HIS F 1 60 ? 67.293 5.692 -5.194 1.00 59.96 75 HIS F N 1
ATOM 5735 C CA . HIS F 1 60 ? 68.716 5.487 -4.927 1.00 59.98 75 HIS F CA 1
ATOM 5736 C C . HIS F 1 60 ? 69.568 6.106 -6.036 1.00 60.02 75 HIS F C 1
ATOM 5737 O O . HIS F 1 60 ? 69.956 5.421 -6.989 1.00 60.09 75 HIS F O 1
ATOM 5744 N N . GLU F 1 61 ? 69.854 7.400 -5.906 1.00 59.95 76 GLU F N 1
ATOM 5745 C CA . GLU F 1 61 ? 70.649 8.119 -6.899 1.00 59.96 76 GLU F CA 1
ATOM 5746 C C . GLU F 1 61 ? 72.103 7.667 -6.926 1.00 59.83 76 GLU F C 1
ATOM 5747 O O . GLU F 1 61 ? 72.737 7.527 -5.881 1.00 59.88 76 GLU F O 1
ATOM 5753 N N . LEU F 1 62 ? 72.611 7.425 -8.132 1.00 59.70 77 LEU F N 1
ATOM 5754 C CA . LEU F 1 62 ? 74.047 7.340 -8.372 1.00 59.52 77 LEU F CA 1
ATOM 5755 C C . LEU F 1 62 ? 74.437 8.548 -9.214 1.00 59.32 77 LEU F C 1
ATOM 5756 O O . LEU F 1 62 ? 74.272 8.550 -10.437 1.00 59.33 77 LEU F O 1
ATOM 5761 N N . ILE F 1 63 ? 74.921 9.589 -8.541 1.00 59.07 78 ILE F N 1
ATOM 5762 C CA . ILE F 1 63 ? 75.387 10.793 -9.217 1.00 58.74 78 ILE F CA 1
ATOM 5763 C C . ILE F 1 63 ? 76.815 10.563 -9.705 1.00 58.43 78 ILE F C 1
ATOM 5764 O O . ILE F 1 63 ? 77.679 10.109 -8.950 1.00 58.52 78 ILE F O 1
ATOM 5769 N N . LEU F 1 64 ? 77.039 10.859 -10.982 1.00 58.03 79 LEU F N 1
ATOM 5770 C CA . LEU F 1 64 ? 78.330 10.640 -11.626 1.00 57.54 79 LEU F CA 1
ATOM 5771 C C . LEU F 1 64 ? 79.253 11.847 -11.483 1.00 57.19 79 LEU F C 1
ATOM 5772 O O . LEU F 1 64 ? 78.804 12.996 -11.519 1.00 57.15 79 LEU F O 1
ATOM 5777 N N . HIS F 1 65 ? 80.544 11.567 -11.313 1.00 56.70 80 HIS F N 1
ATOM 5778 C CA . HIS F 1 65 ? 81.586 12.592 -11.316 1.00 56.19 80 HIS F CA 1
ATOM 5779 C C . HIS F 1 65 ? 81.684 13.237 -12.701 1.00 55.72 80 HIS F C 1
ATOM 5780 O O . HIS F 1 65 ? 81.197 12.664 -13.683 1.00 55.82 80 HIS F O 1
ATOM 5787 N N . PRO F 1 66 ? 82.295 14.438 -12.790 1.00 55.16 81 PRO F N 1
ATOM 5788 C CA . PRO F 1 66 ? 82.553 15.016 -14.112 1.00 54.63 81 PRO F CA 1
ATOM 5789 C C . PRO F 1 66 ? 83.411 14.082 -14.967 1.00 54.02 81 PRO F C 1
ATOM 5790 O O . PRO F 1 66 ? 84.430 13.568 -14.497 1.00 53.95 81 PRO F O 1
ATOM 5794 N N . GLY F 1 67 ? 82.975 13.848 -16.202 1.00 53.31 82 GLY F N 1
ATOM 5795 C CA . GLY F 1 67 ? 83.678 12.950 -17.118 1.00 52.43 82 GLY F CA 1
ATOM 5796 C C . GLY F 1 67 ? 83.606 11.481 -16.738 1.00 51.73 82 GLY F C 1
ATOM 5797 O O . GLY F 1 67 ? 84.346 10.659 -17.287 1.00 51.79 82 GLY F O 1
ATOM 5798 N N . GLU F 1 68 ? 82.721 11.151 -15.798 1.00 50.93 83 GLU F N 1
ATOM 5799 C CA . GLU F 1 68 ? 82.506 9.769 -15.375 1.00 50.05 83 GLU F CA 1
ATOM 5800 C C . GLU F 1 68 ? 81.296 9.178 -16.090 1.00 49.61 83 GLU F C 1
ATOM 5801 O O . GLU F 1 68 ? 80.260 9.831 -16.221 1.00 49.50 83 GLU F O 1
ATOM 5807 N N . HIS F 1 69 ? 81.445 7.943 -16.558 1.00 49.07 84 HIS F N 1
ATOM 5808 C CA . HIS F 1 69 ? 80.381 7.245 -17.269 1.00 48.47 84 HIS F CA 1
ATOM 5809 C C . HIS F 1 69 ? 80.324 5.778 -16.854 1.00 47.94 84 HIS F C 1
ATOM 5810 O O . HIS F 1 69 ? 81.316 5.219 -16.380 1.00 47.75 84 HIS F O 1
ATOM 5817 N N . ILE F 1 70 ? 79.159 5.163 -17.045 1.00 47.30 85 ILE F N 1
ATOM 5818 C CA . ILE F 1 70 ? 78.971 3.737 -16.786 1.00 46.75 85 ILE F CA 1
ATOM 5819 C C . ILE F 1 70 ? 79.406 2.946 -18.020 1.00 46.39 85 ILE F C 1
ATOM 5820 O O . ILE F 1 70 ? 78.947 3.211 -19.135 1.00 46.28 85 ILE F O 1
ATOM 5825 N N . ILE F 1 71 ? 80.299 1.983 -17.810 1.00 45.97 86 ILE F N 1
ATOM 5826 C CA . ILE F 1 71 ? 80.908 1.233 -18.911 1.00 45.66 86 ILE F CA 1
ATOM 5827 C C . ILE F 1 71 ? 80.594 -0.268 -18.887 1.00 45.48 86 ILE F C 1
ATOM 5828 O O . ILE F 1 71 ? 80.970 -0.996 -19.806 1.00 45.34 86 ILE F O 1
ATOM 5833 N N . SER F 1 72 ? 79.924 -0.721 -17.825 1.00 45.37 87 SER F N 1
ATOM 5834 C CA . SER F 1 72 ? 79.353 -2.074 -17.755 1.00 45.14 87 SER F CA 1
ATOM 5835 C C . SER F 1 72 ? 78.319 -2.216 -16.633 1.00 44.93 87 SER F C 1
ATOM 5836 O O . SER F 1 72 ? 78.313 -1.438 -15.678 1.00 44.91 87 SER F O 1
ATOM 5839 N N . ILE F 1 73 ? 77.439 -3.206 -16.774 1.00 44.74 88 ILE F N 1
ATOM 5840 C CA . ILE F 1 73 ? 76.425 -3.517 -15.768 1.00 44.46 88 ILE F CA 1
ATOM 5841 C C . ILE F 1 73 ? 76.450 -5.010 -15.438 1.00 44.42 88 ILE F C 1
ATOM 5842 O O . ILE F 1 73 ? 76.397 -5.854 -16.334 1.00 44.43 88 ILE F O 1
ATOM 5847 N N . TYR F 1 74 ? 76.554 -5.324 -14.150 1.00 44.37 89 TYR F N 1
ATOM 5848 C CA . TYR F 1 74 ? 76.371 -6.690 -13.666 1.00 44.35 89 TYR F CA 1
ATOM 5849 C C . TYR F 1 74 ? 75.009 -6.774 -12.984 1.00 44.00 89 TYR F C 1
ATOM 5850 O O . TYR F 1 74 ? 74.627 -5.879 -12.229 1.00 43.83 89 TYR F O 1
ATOM 5859 N N . GLY F 1 75 ? 74.281 -7.850 -13.258 1.00 43.70 90 GLY F N 1
ATOM 5860 C CA . GLY F 1 75 ? 72.929 -7.991 -12.743 1.00 43.46 90 GLY F CA 1
ATOM 5861 C C . GLY F 1 75 ? 72.493 -9.393 -12.374 1.00 43.25 90 GLY F C 1
ATOM 5862 O O . GLY F 1 75 ? 73.057 -10.380 -12.842 1.00 43.10 90 GLY F O 1
ATOM 5863 N N . ARG F 1 76 ? 71.473 -9.460 -11.523 1.00 43.29 91 ARG F N 1
ATOM 5864 C CA . ARG F 1 76 ? 70.863 -10.714 -11.095 1.00 43.22 91 ARG F CA 1
ATOM 5865 C C . ARG F 1 76 ? 69.352 -10.619 -11.284 1.00 42.92 91 ARG F C 1
ATOM 5866 O O . ARG F 1 76 ? 68.763 -9.555 -11.081 1.00 42.80 91 ARG F O 1
ATOM 5874 N N . TYR F 1 77 ? 68.730 -11.727 -11.683 1.00 42.71 92 TYR F N 1
ATOM 5875 C CA . TYR F 1 77 ? 67.291 -11.740 -11.957 1.00 42.43 92 TYR F CA 1
ATOM 5876 C C . TYR F 1 77 ? 66.618 -13.088 -11.700 1.00 42.20 92 TYR F C 1
ATOM 5877 O O . TYR F 1 77 ? 67.245 -14.145 -11.804 1.00 42.06 92 TYR F O 1
ATOM 5886 N N . ARG F 1 78 ? 65.327 -13.023 -11.386 1.00 42.00 93 ARG F N 1
ATOM 5887 C CA . ARG F 1 78 ? 64.474 -14.199 -11.236 1.00 41.89 93 ARG F CA 1
ATOM 5888 C C . ARG F 1 78 ? 63.294 -14.048 -12.202 1.00 41.64 93 ARG F C 1
ATOM 5889 O O . ARG F 1 78 ? 63.484 -14.092 -13.419 1.00 41.56 93 ARG F O 1
ATOM 5897 N N . THR F 1 79 ? 62.088 -13.868 -11.662 1.00 41.20 94 THR F N 1
ATOM 5898 C CA . THR F 1 79 ? 60.941 -13.421 -12.451 1.00 40.84 94 THR F CA 1
ATOM 5899 C C . THR F 1 79 ? 61.179 -11.952 -12.771 1.00 40.64 94 THR F C 1
ATOM 5900 O O . THR F 1 79 ? 61.010 -11.501 -13.907 1.00 40.51 94 THR F O 1
ATOM 5904 N N . PHE F 1 80 ? 61.575 -11.219 -11.738 1.00 40.47 95 PHE F N 1
ATOM 5905 C CA . PHE F 1 80 ? 61.855 -9.804 -11.842 1.00 40.43 95 PHE F CA 1
ATOM 5906 C C . PHE F 1 80 ? 63.357 -9.576 -11.763 1.00 40.53 95 PHE F C 1
ATOM 5907 O O . PHE F 1 80 ? 64.110 -10.457 -11.335 1.00 40.38 95 PHE F O 1
ATOM 5915 N N . LEU F 1 81 ? 63.787 -8.398 -12.203 1.00 40.75 96 LEU F N 1
ATOM 5916 C CA . LEU F 1 81 ? 65.154 -7.953 -11.992 1.00 41.01 96 LEU F CA 1
ATOM 5917 C C . LEU F 1 81 ? 65.376 -7.771 -10.490 1.00 41.50 96 LEU F C 1
ATOM 5918 O O . LEU F 1 81 ? 64.650 -7.021 -9.836 1.00 41.53 96 LEU F O 1
ATOM 5923 N N . GLN F 1 82 ? 66.367 -8.477 -9.952 1.00 42.08 97 GLN F N 1
ATOM 5924 C CA . GLN F 1 82 ? 66.677 -8.422 -8.522 1.00 42.81 97 GLN F CA 1
ATOM 5925 C C . GLN F 1 82 ? 67.804 -7.432 -8.217 1.00 43.20 97 GLN F C 1
ATOM 5926 O O . GLN F 1 82 ? 67.637 -6.523 -7.402 1.00 43.14 97 GLN F O 1
ATOM 5932 N N . HIS F 1 83 ? 68.938 -7.608 -8.893 1.00 43.70 98 HIS F N 1
ATOM 5933 C CA . HIS F 1 83 ? 70.167 -6.891 -8.560 1.00 44.29 98 HIS F CA 1
ATOM 5934 C C . HIS F 1 83 ? 70.857 -6.276 -9.781 1.00 44.61 98 HIS F C 1
ATOM 5935 O O . HIS F 1 83 ? 71.027 -6.935 -10.807 1.00 44.47 98 HIS F O 1
ATOM 5942 N N . VAL F 1 84 ? 71.239 -5.005 -9.651 1.00 45.12 99 VAL F N 1
ATOM 5943 C CA . VAL F 1 84 ? 72.005 -4.290 -10.675 1.00 45.64 99 VAL F CA 1
ATOM 5944 C C . VAL F 1 84 ? 73.146 -3.480 -10.045 1.00 45.93 99 VAL F C 1
ATOM 5945 O O . VAL F 1 84 ? 72.912 -2.623 -9.186 1.00 45.86 99 VAL F O 1
ATOM 5949 N N . THR F 1 85 ? 74.376 -3.773 -10.464 1.00 46.36 100 THR F N 1
ATOM 5950 C CA . THR F 1 85 ? 75.539 -2.970 -10.072 1.00 46.75 100 THR F CA 1
ATOM 5951 C C . THR F 1 85 ? 76.226 -2.319 -11.271 1.00 47.00 100 THR F C 1
ATOM 5952 O O . THR F 1 85 ? 76.733 -2.992 -12.170 1.00 46.84 100 THR F O 1
ATOM 5956 N N . LEU F 1 86 ? 76.223 -0.991 -11.260 1.00 47.51 101 LEU F N 1
ATOM 5957 C CA . LEU F 1 86 ? 76.766 -0.189 -12.342 1.00 48.09 101 LEU F CA 1
ATOM 5958 C C . LEU F 1 86 ? 78.197 0.203 -12.016 1.00 48.49 101 LEU F C 1
ATOM 5959 O O . LEU F 1 86 ? 78.443 0.923 -11.044 1.00 48.46 101 LEU F O 1
ATOM 5964 N N . ILE F 1 87 ? 79.140 -0.282 -12.819 1.00 48.97 102 ILE F N 1
ATOM 5965 C CA . ILE F 1 87 ? 80.545 0.068 -12.617 1.00 49.49 102 ILE F CA 1
ATOM 5966 C C . ILE F 1 87 ? 80.979 1.168 -13.592 1.00 49.79 102 ILE F C 1
ATOM 5967 O O . ILE F 1 87 ? 80.458 1.272 -14.707 1.00 49.81 102 ILE F O 1
ATOM 5972 N N . THR F 1 88 ? 81.922 1.995 -13.150 1.00 50.18 103 THR F N 1
ATOM 5973 C CA . THR F 1 88 ? 82.296 3.199 -13.885 1.00 50.59 103 THR F CA 1
ATOM 5974 C C . THR F 1 88 ? 83.686 3.099 -14.509 1.00 50.85 103 THR F C 1
ATOM 5975 O O . THR F 1 88 ? 84.437 2.158 -14.239 1.00 50.78 103 THR F O 1
ATOM 5979 N N . ASN F 1 89 ? 84.012 4.083 -15.346 1.00 51.21 104 ASN F N 1
ATOM 5980 C CA . ASN F 1 89 ? 85.345 4.218 -15.939 1.00 51.60 104 ASN F CA 1
ATOM 5981 C C . ASN F 1 89 ? 86.395 4.730 -14.944 1.00 51.83 104 ASN F C 1
ATOM 5982 O O . ASN F 1 89 ? 87.585 4.788 -15.260 1.00 52.02 104 ASN F O 1
ATOM 5987 N N . GLN F 1 90 ? 85.940 5.094 -13.747 1.00 52.07 105 GLN F N 1
ATOM 5988 C CA . GLN F 1 90 ? 86.803 5.655 -12.710 1.00 52.27 105 GLN F CA 1
ATOM 5989 C C . GLN F 1 90 ? 86.906 4.745 -11.483 1.00 52.43 105 GLN F C 1
ATOM 5990 O O . GLN F 1 90 ? 87.219 5.203 -10.382 1.00 52.47 105 GLN F O 1
ATOM 5996 N N . GLY F 1 91 ? 86.633 3.456 -11.682 1.00 52.64 106 GLY F N 1
ATOM 5997 C CA . GLY F 1 91 ? 86.809 2.447 -10.636 1.00 52.85 106 GLY F CA 1
ATOM 5998 C C . GLY F 1 91 ? 85.645 2.243 -9.681 1.00 52.99 106 GLY F C 1
ATOM 5999 O O . GLY F 1 91 ? 85.585 1.223 -8.991 1.00 53.00 106 GLY F O 1
ATOM 6000 N N . ARG F 1 92 ? 84.726 3.207 -9.634 1.00 53.15 107 ARG F N 1
ATOM 6001 C CA . ARG F 1 92 ? 83.565 3.147 -8.737 1.00 53.34 107 ARG F CA 1
ATOM 6002 C C . ARG F 1 92 ? 82.578 2.035 -9.107 1.00 53.40 107 ARG F C 1
ATOM 6003 O O . ARG F 1 92 ? 82.530 1.577 -10.253 1.00 53.39 107 ARG F O 1
ATOM 6011 N N . SER F 1 93 ? 81.793 1.612 -8.120 1.00 53.47 108 SER F N 1
ATOM 6012 C CA . SER F 1 93 ? 80.833 0.528 -8.282 1.00 53.49 108 SER F CA 1
ATOM 6013 C C . SER F 1 93 ? 79.659 0.736 -7.328 1.00 53.51 108 SER F C 1
ATOM 6014 O O . SER F 1 93 ? 79.853 0.873 -6.117 1.00 53.59 108 SER F O 1
ATOM 6017 N N . ALA F 1 94 ? 78.448 0.770 -7.880 1.00 53.41 109 ALA F N 1
ATOM 6018 C CA . ALA F 1 94 ? 77.241 1.009 -7.092 1.00 53.35 109 ALA F CA 1
ATOM 6019 C C . ALA F 1 94 ? 76.209 -0.102 -7.270 1.00 53.42 109 ALA F C 1
ATOM 6020 O O . ALA F 1 94 ? 75.694 -0.321 -8.370 1.00 53.31 109 ALA F O 1
ATOM 6022 N N . SER F 1 95 ? 75.911 -0.794 -6.174 1.00 53.42 110 SER F N 1
ATOM 6023 C CA . SER F 1 95 ? 74.967 -1.908 -6.185 1.00 53.43 110 SER F CA 1
ATOM 6024 C C . SER F 1 95 ? 73.564 -1.491 -5.754 1.00 53.41 110 SER F C 1
ATOM 6025 O O . SER F 1 95 ? 73.397 -0.675 -4.843 1.00 53.37 110 SER F O 1
ATOM 6028 N N . PHE F 1 96 ? 72.563 -2.055 -6.425 1.00 53.32 111 PHE F N 1
ATOM 6029 C CA . PHE F 1 96 ? 71.162 -1.868 -6.048 1.00 53.28 111 PHE F CA 1
ATOM 6030 C C . PHE F 1 96 ? 70.438 -3.212 -6.033 1.00 53.15 111 PHE F C 1
ATOM 6031 O O . PHE F 1 96 ? 70.709 -4.077 -6.869 1.00 52.99 111 PHE F O 1
ATOM 6039 N N . GLY F 1 97 ? 69.532 -3.380 -5.070 1.00 53.05 112 GLY F N 1
ATOM 6040 C CA . GLY F 1 97 ? 68.745 -4.607 -4.930 1.00 52.84 112 GLY F CA 1
ATOM 6041 C C . GLY F 1 97 ? 69.506 -5.809 -4.394 1.00 52.70 112 GLY F C 1
ATOM 6042 O O . GLY F 1 97 ? 70.730 -5.779 -4.258 1.00 52.81 112 GLY F O 1
ATOM 6043 N N . LEU F 1 98 ? 68.768 -6.878 -4.106 1.00 52.48 113 LEU F N 1
ATOM 6044 C CA . LEU F 1 98 ? 69.332 -8.091 -3.516 1.00 52.32 113 LEU F CA 1
ATOM 6045 C C . LEU F 1 98 ? 69.968 -9.007 -4.557 1.00 52.11 113 LEU F C 1
ATOM 6046 O O . LEU F 1 98 ? 69.346 -9.326 -5.571 1.00 52.11 113 LEU F O 1
ATOM 6051 N N . GLU F 1 99 ? 71.202 -9.435 -4.291 1.00 51.91 114 GLU F N 1
ATOM 6052 C CA . GLU F 1 99 ? 71.920 -10.350 -5.185 1.00 51.68 114 GLU F CA 1
ATOM 6053 C C . GLU F 1 99 ? 71.317 -11.754 -5.142 1.00 51.44 114 GLU F C 1
ATOM 6054 O O . GLU F 1 99 ? 71.744 -12.603 -4.355 1.00 51.39 114 GLU F O 1
ATOM 6060 N N . THR F 1 100 ? 70.313 -11.974 -5.991 1.00 51.15 115 THR F N 1
ATOM 6061 C CA . THR F 1 100 ? 69.630 -13.264 -6.108 1.00 50.74 115 THR F CA 1
ATOM 6062 C C . THR F 1 100 ? 69.256 -13.538 -7.561 1.00 50.35 115 THR F C 1
ATOM 6063 O O . THR F 1 100 ? 68.770 -12.646 -8.258 1.00 50.37 115 THR F O 1
ATOM 6067 N N . GLY F 1 101 ? 69.491 -14.770 -8.010 1.00 49.85 116 GLY F N 1
ATOM 6068 C CA . GLY F 1 101 ? 68.984 -15.235 -9.298 1.00 49.28 116 GLY F CA 1
ATOM 6069 C C . GLY F 1 101 ? 70.045 -15.615 -10.307 1.00 48.89 116 GLY F C 1
ATOM 6070 O O . GLY F 1 101 ? 71.214 -15.787 -9.959 1.00 48.99 116 GLY F O 1
ATOM 6071 N N . LYS F 1 102 ? 69.624 -15.767 -11.562 1.00 48.43 117 LYS F N 1
ATOM 6072 C CA . LYS F 1 102 ? 70.548 -15.977 -12.672 1.00 47.91 117 LYS F CA 1
ATOM 6073 C C . LYS F 1 102 ? 71.263 -14.661 -12.956 1.00 47.43 117 LYS F C 1
ATOM 6074 O O . LYS F 1 102 ? 70.691 -13.585 -12.770 1.00 47.40 117 LYS F O 1
ATOM 6080 N N . GLY F 1 103 ? 72.515 -14.752 -13.393 1.00 46.96 118 GLY F N 1
ATOM 6081 C CA . GLY F 1 103 ? 73.352 -13.574 -13.574 1.00 46.26 118 GLY F CA 1
ATOM 6082 C C . GLY F 1 103 ? 73.585 -13.195 -15.020 1.00 45.85 118 GLY F C 1
ATOM 6083 O O . GLY F 1 103 ? 73.603 -14.054 -15.906 1.00 45.79 118 GLY F O 1
ATOM 6084 N N . PHE F 1 104 ? 73.756 -11.896 -15.252 1.00 45.33 119 PHE F N 1
ATOM 6085 C CA . PHE F 1 104 ? 74.128 -11.385 -16.566 1.00 44.87 119 PHE F CA 1
ATOM 6086 C C . PHE F 1 104 ? 75.200 -10.303 -16.473 1.00 44.65 119 PHE F C 1
ATOM 6087 O O . PHE F 1 104 ? 75.353 -9.651 -15.438 1.00 44.55 119 PHE F O 1
ATOM 6095 N N . PHE F 1 105 ? 75.938 -10.127 -17.564 1.00 44.43 120 PHE F N 1
ATOM 6096 C CA . PHE F 1 105 ? 76.937 -9.071 -17.669 1.00 44.32 120 PHE F CA 1
ATOM 6097 C C . PHE F 1 105 ? 76.744 -8.305 -18.972 1.00 44.05 120 PHE F C 1
ATOM 6098 O O . PHE F 1 105 ? 76.810 -8.879 -20.062 1.00 43.96 120 PHE F O 1
ATOM 6106 N N . ALA F 1 106 ? 76.498 -7.005 -18.847 1.00 43.72 121 ALA F N 1
ATOM 6107 C CA . ALA F 1 106 ? 76.259 -6.156 -20.001 1.00 43.50 121 ALA F CA 1
ATOM 6108 C C . ALA F 1 106 ? 77.408 -5.177 -20.216 1.00 43.40 121 ALA F C 1
ATOM 6109 O O . ALA F 1 106 ? 77.815 -4.470 -19.291 1.00 43.16 121 ALA F O 1
ATOM 6111 N N . ALA F 1 107 ? 77.922 -5.150 -21.444 1.00 43.24 122 ALA F N 1
ATOM 6112 C CA . ALA F 1 107 ? 78.994 -4.237 -21.833 1.00 43.14 122 ALA F CA 1
ATOM 6113 C C . ALA F 1 107 ? 78.870 -3.867 -23.313 1.00 43.03 122 ALA F C 1
ATOM 6114 O O . ALA F 1 107 ? 78.280 -4.622 -24.089 1.00 43.01 122 ALA F O 1
ATOM 6116 N N . PRO F 1 108 ? 79.415 -2.700 -23.712 1.00 42.94 123 PRO F N 1
ATOM 6117 C CA . PRO F 1 108 ? 79.434 -2.357 -25.135 1.00 42.84 123 PRO F CA 1
ATOM 6118 C C . PRO F 1 108 ? 80.334 -3.297 -25.930 1.00 42.73 123 PRO F C 1
ATOM 6119 O O . PRO F 1 108 ? 81.281 -3.860 -25.379 1.00 42.77 123 PRO F O 1
ATOM 6123 N N . ASN F 1 109 ? 80.030 -3.471 -27.212 1.00 42.66 124 ASN F N 1
ATOM 6124 C CA . ASN F 1 109 ? 80.865 -4.281 -28.095 1.00 42.58 124 ASN F CA 1
ATOM 6125 C C . ASN F 1 109 ? 82.185 -3.586 -28.402 1.00 42.42 124 ASN F C 1
ATOM 6126 O O . ASN F 1 109 ? 83.215 -4.240 -28.587 1.00 42.49 124 ASN F O 1
ATOM 6131 N N . LEU F 1 110 ? 82.140 -2.258 -28.449 1.00 42.10 125 LEU F N 1
ATOM 6132 C CA . LEU F 1 110 ? 83.318 -1.455 -28.719 1.00 41.86 125 LEU F CA 1
ATOM 6133 C C . LEU F 1 110 ? 83.664 -0.637 -27.483 1.00 41.64 125 LEU F C 1
ATOM 6134 O O . LEU F 1 110 ? 82.983 0.338 -27.163 1.00 41.69 125 LEU F O 1
ATOM 6139 N N . THR F 1 111 ? 84.715 -1.053 -26.781 1.00 41.28 126 THR F N 1
ATOM 6140 C CA . THR F 1 111 ? 85.192 -0.337 -25.599 1.00 40.96 126 THR F CA 1
ATOM 6141 C C . THR F 1 111 ? 85.591 1.096 -25.945 1.00 40.57 126 THR F C 1
ATOM 6142 O O . THR F 1 111 ? 86.242 1.346 -26.961 1.00 40.64 126 THR F O 1
ATOM 6146 N N . GLY F 1 112 ? 85.189 2.025 -25.084 1.00 40.05 127 GLY F N 1
ATOM 6147 C CA . GLY F 1 112 ? 85.230 3.446 -25.391 1.00 39.46 127 GLY F CA 1
ATOM 6148 C C . GLY F 1 112 ? 83.815 3.992 -25.426 1.00 39.15 127 GLY F C 1
ATOM 6149 O O . GLY F 1 112 ? 83.592 5.183 -25.200 1.00 39.11 127 GLY F O 1
ATOM 6150 N N . GLN F 1 113 ? 82.862 3.110 -25.722 1.00 38.95 128 GLN F N 1
ATOM 6151 C CA . GLN F 1 113 ? 81.440 3.429 -25.636 1.00 38.65 128 GLN F CA 1
ATOM 6152 C C . GLN F 1 113 ? 80.986 3.401 -24.185 1.00 38.53 128 GLN F C 1
ATOM 6153 O O . GLN F 1 113 ? 81.525 2.650 -23.369 1.00 38.41 128 GLN F O 1
ATOM 6159 N N . VAL F 1 114 ? 79.987 4.224 -23.876 1.00 38.42 129 VAL F N 1
ATOM 6160 C CA . VAL F 1 114 ? 79.442 4.338 -22.524 1.00 38.26 129 VAL F CA 1
ATOM 6161 C C . VAL F 1 114 ? 77.915 4.227 -22.542 1.00 38.25 129 VAL F C 1
ATOM 6162 O O . VAL F 1 114 ? 77.299 4.285 -23.612 1.00 38.15 129 VAL F O 1
ATOM 6166 N N . LEU F 1 115 ? 77.314 4.064 -21.362 1.00 38.11 130 LEU F N 1
ATOM 6167 C CA . LEU F 1 115 ? 75.859 4.039 -21.235 1.00 37.93 130 LEU F CA 1
ATOM 6168 C C . LEU F 1 115 ? 75.276 5.386 -21.661 1.00 38.06 130 LEU F C 1
ATOM 6169 O O . LEU F 1 115 ? 75.730 6.444 -21.213 1.00 38.05 130 LEU F O 1
ATOM 6174 N N . GLU F 1 116 ? 74.291 5.330 -22.554 1.00 38.07 131 GLU F N 1
ATOM 6175 C CA . GLU F 1 116 ? 73.637 6.524 -23.082 1.00 38.16 131 GLU F CA 1
ATOM 6176 C C . GLU F 1 116 ? 72.117 6.370 -23.050 1.00 37.93 131 GLU F C 1
ATOM 6177 O O . GLU F 1 116 ? 71.377 7.300 -23.398 1.00 37.82 131 GLU F O 1
ATOM 6183 N N . GLY F 1 117 ? 71.661 5.191 -22.630 1.00 37.57 132 GLY F N 1
ATOM 6184 C CA . GLY F 1 117 ? 70.236 4.912 -22.540 1.00 37.17 132 GLY F CA 1
ATOM 6185 C C . GLY F 1 117 ? 69.879 3.545 -21.993 1.00 36.83 132 GLY F C 1
ATOM 6186 O O . GLY F 1 117 ? 70.685 2.613 -22.021 1.00 36.82 132 GLY F O 1
ATOM 6187 N N . VAL F 1 118 ? 68.651 3.437 -21.494 1.00 36.56 133 VAL F N 1
ATOM 6188 C CA . VAL F 1 118 ? 68.135 2.191 -20.928 1.00 36.18 133 VAL F CA 1
ATOM 6189 C C . VAL F 1 118 ? 66.711 1.926 -21.411 1.00 35.81 133 VAL F C 1
ATOM 6190 O O . VAL F 1 118 ? 65.902 2.844 -21.550 1.00 35.67 133 VAL F O 1
ATOM 6194 N N . TYR F 1 119 ? 66.432 0.662 -21.698 1.00 35.38 134 TYR F N 1
ATOM 6195 C CA . TYR F 1 119 ? 65.099 0.232 -22.083 1.00 35.03 134 TYR F CA 1
ATOM 6196 C C . TYR F 1 119 ? 64.758 -1.057 -21.348 1.00 34.97 134 TYR F C 1
ATOM 6197 O O . TYR F 1 119 ? 65.649 -1.752 -20.855 1.00 34.84 134 TYR F O 1
ATOM 6206 N N . GLY F 1 120 ? 63.470 -1.372 -21.270 1.00 35.05 135 GLY F N 1
ATOM 6207 C CA . GLY F 1 120 ? 63.057 -2.604 -20.630 1.00 35.17 135 GLY F CA 1
ATOM 6208 C C . GLY F 1 120 ? 61.571 -2.875 -20.555 1.00 35.34 135 GLY F C 1
ATOM 6209 O O . GLY F 1 120 ? 60.770 -2.327 -21.316 1.00 35.06 135 GLY F O 1
ATOM 6210 N N . GLN F 1 121 ? 61.224 -3.739 -19.610 1.00 35.51 136 GLN F N 1
ATOM 6211 C CA . GLN F 1 121 ? 59.875 -4.236 -19.443 1.00 35.72 136 GLN F CA 1
ATOM 6212 C C . GLN F 1 121 ? 59.566 -4.288 -17.948 1.00 35.79 136 GLN F C 1
ATOM 6213 O O . GLN F 1 121 ? 60.436 -4.617 -17.135 1.00 35.73 136 GLN F O 1
ATOM 6219 N N . PHE F 1 122 ? 58.331 -3.946 -17.596 1.00 35.89 137 PHE F N 1
ATOM 6220 C CA . PHE F 1 122 ? 57.864 -4.001 -16.212 1.00 36.05 137 PHE F CA 1
ATOM 6221 C C . PHE F 1 122 ? 56.402 -4.456 -16.183 1.00 36.34 137 PHE F C 1
ATOM 6222 O O . PHE F 1 122 ? 55.655 -4.198 -17.127 1.00 36.16 137 PHE F O 1
ATOM 6230 N N . TRP F 1 123 ? 55.999 -5.133 -15.109 1.00 36.69 138 TRP F N 1
ATOM 6231 C CA . TRP F 1 123 ? 54.681 -5.772 -15.079 1.00 37.05 138 TRP F CA 1
ATOM 6232 C C . TRP F 1 123 ? 53.858 -5.587 -13.796 1.00 37.15 138 TRP F C 1
ATOM 6233 O O . TRP F 1 123 ? 52.781 -4.970 -13.830 1.00 37.44 138 TRP F O 1
ATOM 6244 N N . LEU F 1 124 ? 54.354 -6.121 -12.682 1.00 36.93 139 LEU F N 1
ATOM 6245 C CA . LEU F 1 124 ? 53.539 -6.256 -11.473 1.00 36.79 139 LEU F CA 1
ATOM 6246 C C . LEU F 1 124 ? 54.211 -5.674 -10.227 1.00 36.68 139 LEU F C 1
ATOM 6247 O O . LEU F 1 124 ? 53.706 -4.711 -9.644 1.00 36.68 139 LEU F O 1
ATOM 6252 N N . TYR F 1 125 ? 55.338 -6.260 -9.825 1.00 36.49 140 TYR F N 1
ATOM 6253 C CA . TYR F 1 125 ? 56.089 -5.779 -8.662 1.00 36.44 140 TYR F CA 1
ATOM 6254 C C . TYR F 1 125 ? 57.384 -5.052 -9.032 1.00 36.23 140 TYR F C 1
ATOM 6255 O 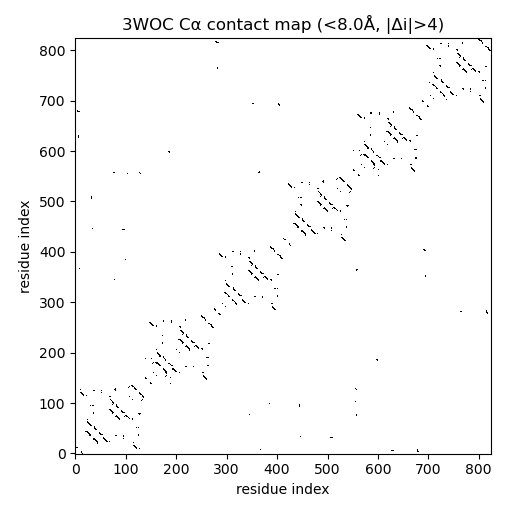O . TYR F 1 125 ? 57.893 -4.267 -8.238 1.00 36.25 140 TYR F O 1
ATOM 6264 N N . GLY F 1 126 ? 57.914 -5.310 -10.226 1.00 35.92 141 GLY F N 1
ATOM 6265 C CA . GLY F 1 126 ? 59.144 -4.654 -10.657 1.00 35.40 141 GLY F CA 1
ATOM 6266 C C . GLY F 1 126 ? 59.521 -4.786 -12.120 1.00 35.01 141 GLY F C 1
ATOM 6267 O O . GLY F 1 126 ? 58.688 -5.115 -12.968 1.00 34.88 141 GLY F O 1
ATOM 6268 N N . ILE F 1 127 ? 60.792 -4.504 -12.402 1.00 34.59 142 ILE F N 1
ATOM 6269 C CA . ILE F 1 127 ? 61.366 -4.644 -13.736 1.00 34.03 142 ILE F CA 1
ATOM 6270 C C . ILE F 1 127 ? 61.523 -6.124 -14.044 1.00 33.72 142 ILE F C 1
ATOM 6271 O O . ILE F 1 127 ? 62.007 -6.891 -13.216 1.00 33.48 142 ILE F O 1
ATOM 6276 N N . THR F 1 128 ? 61.104 -6.502 -15.248 1.00 33.45 143 THR F N 1
ATOM 6277 C CA . THR F 1 128 ? 61.028 -7.889 -15.682 1.00 33.10 143 THR F CA 1
ATOM 6278 C C . THR F 1 128 ? 62.117 -8.201 -16.716 1.00 32.87 143 THR F C 1
ATOM 6279 O O . THR F 1 128 ? 62.609 -9.331 -16.801 1.00 32.69 143 THR F O 1
ATOM 6283 N N . GLY F 1 129 ? 62.487 -7.183 -17.488 1.00 32.67 144 GLY F N 1
ATOM 6284 C CA . GLY F 1 129 ? 63.540 -7.287 -18.490 1.00 32.34 144 GLY F CA 1
ATOM 6285 C C . GLY F 1 129 ? 64.231 -5.948 -18.635 1.00 32.34 144 GLY F C 1
ATOM 6286 O O . GLY F 1 129 ? 63.586 -4.902 -18.551 1.00 32.35 144 GLY F O 1
ATOM 6287 N N . ILE F 1 130 ? 65.544 -5.975 -18.851 1.00 32.36 145 ILE F N 1
ATOM 6288 C CA . ILE F 1 130 ? 66.331 -4.742 -18.952 1.00 32.26 145 ILE F CA 1
ATOM 6289 C C . ILE F 1 130 ? 67.389 -4.806 -20.060 1.00 32.36 145 ILE F C 1
ATOM 6290 O O . ILE F 1 130 ? 68.043 -5.832 -20.259 1.00 32.31 145 ILE F O 1
ATOM 6295 N N . GLY F 1 131 ? 67.529 -3.700 -20.785 1.00 32.47 146 GLY F N 1
ATOM 6296 C CA . GLY F 1 131 ? 68.490 -3.595 -21.874 1.00 32.48 146 GLY F CA 1
ATOM 6297 C C . GLY F 1 131 ? 69.174 -2.244 -21.876 1.00 32.70 146 GLY F C 1
ATOM 6298 O O . GLY F 1 131 ? 68.672 -1.277 -21.294 1.00 32.78 146 GLY F O 1
ATOM 6299 N N . PHE F 1 132 ? 70.321 -2.178 -22.543 1.00 32.79 147 PHE F N 1
ATOM 6300 C CA . PHE F 1 132 ? 71.178 -1.002 -22.488 1.00 32.97 147 PHE F CA 1
ATOM 6301 C C . PHE F 1 132 ? 71.669 -0.574 -23.869 1.00 33.34 147 PHE F C 1
ATOM 6302 O O . PHE F 1 132 ? 72.174 -1.391 -24.642 1.00 33.27 147 PHE F O 1
ATOM 6310 N N . THR F 1 133 ? 71.499 0.710 -24.177 1.00 34.07 148 THR F N 1
ATOM 6311 C CA . THR F 1 133 ? 72.075 1.297 -25.385 1.00 34.79 148 THR F CA 1
ATOM 6312 C C . THR F 1 133 ? 73.409 1.964 -25.056 1.00 35.18 148 THR F C 1
ATOM 6313 O O . THR F 1 133 ? 73.511 2.757 -24.111 1.00 35.19 148 THR F O 1
ATOM 6317 N N . TRP F 1 134 ? 74.428 1.621 -25.838 1.00 35.71 149 TRP F N 1
ATOM 6318 C CA . TRP F 1 134 ? 75.774 2.149 -25.655 1.00 36.22 149 TRP F CA 1
ATOM 6319 C C . TRP F 1 134 ? 76.158 3.061 -26.818 1.00 36.73 149 TRP F C 1
ATOM 6320 O O . TRP F 1 134 ? 75.629 2.926 -27.923 1.00 36.76 149 TRP F O 1
ATOM 6331 N N . GLY F 1 135 ? 77.079 3.985 -26.561 1.00 37.28 150 GLY F N 1
ATOM 6332 C CA . GLY F 1 135 ? 77.576 4.893 -27.590 1.00 38.01 150 GLY F CA 1
ATOM 6333 C C . GLY F 1 135 ? 78.783 5.698 -27.147 1.00 38.60 150 GLY F C 1
ATOM 6334 O O . GLY F 1 135 ? 79.115 5.738 -25.961 1.00 38.64 150 GLY F O 1
ATOM 6335 N N . PHE F 1 136 ? 79.440 6.342 -28.109 1.00 39.09 151 PHE F N 1
ATOM 6336 C CA . PHE F 1 136 ? 80.589 7.195 -27.823 1.00 39.54 151 PHE F CA 1
ATOM 6337 C C . PHE F 1 136 ? 80.146 8.577 -27.354 1.00 39.96 151 PHE F C 1
ATOM 6338 O O . PHE F 1 136 ? 79.312 9.213 -28.008 1.00 40.19 151 PHE F O 1
ATOM 6346 N N . PRO F 1 137 ? 80.691 9.038 -26.209 1.00 40.23 152 PRO F N 1
ATOM 6347 C CA . PRO F 1 137 ? 80.393 10.378 -25.702 1.00 40.42 152 PRO F CA 1
ATOM 6348 C C . PRO F 1 137 ? 81.190 11.459 -26.431 1.00 40.67 152 PRO F C 1
ATOM 6349 O O . PRO F 1 137 ? 80.961 11.697 -27.622 1.00 40.86 152 PRO F O 1
#

Organism: Sus scrofa (NCBI:txid9823)

CATH classification: 2.100.10.30

Nearest PDB structures (foldseek):
  3woc-assembly1_A  TM=9.982E-01  e=5.463E-23  Sus scrofa
  3aqg-assembly2_B  TM=9.385E-01  e=1.905E-12  Homo sapiens
  3vy6-assembly1_A  TM=8.835E-01  e=1.018E-09  Homo sapiens
  5yrg-assembly1_B  TM=7.823E-01  e=2.088E-06  Pteria penguin
  2gux-assembly1_A  TM=7.501E-01  e=6.840E-05  Griffithsia

B-factor: mean 39.54, std 9.66, range [18.08, 75.14]

Foldseek 3Di:
DKADDDDDDFWTKDKDFQPPAAFFFKKKFFAAPVFFTAWIWTDGPNDIDDTGGHDDGDIDMDGHDVVKFFFKWKFADDQGTAKIWTAIPVGDIDIGTDDDHDIDMGGDPDPQKGFGIKMAIYGDRHTRTIDTDIGHHD/DKADDPDDDFWIKDKDFQPPPFAWFKKKFFQAPAFATAWMWTDTDHDIDDIDGHDDHDIDMDGHDVVKFWFKWKFADDQGTAKIWTAIPVGDIDIGGDHDHDIDMDGDPDPQKGWGMKIAIYGDRHTRTIDTDIGHD/DKDWDDDPPTAIKWKDFADVDDAWFKKKWFAAPVFFTAWIWTDTDHDIDDTDGHDDGDIDMDGHDVVKFFFKWKWFDDQGTAKIWTAIPVGDIDIGTDHDHDIDMDGDPDPQKGFGIKIAGYDDRHTRGIDTDIGHD/DKAFDPDDDDWIKDKDFAPPAAFFQKKKWFAAPVFFTAWMWTDHPHDIDDIGGHDDHDIDMDGHDPVKFFFKWKFADDQGTRKIWTAIPVGDIDIGTDRDHDIDMDGDPDPQKGFGMKIAIYDDRITRTIDTDIDHGD/DKADDPDDDQKIKDKDFAPDPFFWFKKKWFAAPVFFTAWMWTDTPHDIDDTGGHDHHDIDMDGADPPKFFFKWKWADDQGTAKIKTAIPVGDIDIGTDHDHDMDMDGDPDPQKGWGIKMFIYHDRHTRGIDTDIGHD/DKADDPDDDFAIKDKDFADPPFFWFKKKFFADPVFATAWIWTDRPHDIDDIDGHDDGDIDMDGADVVKFFFKWKFADDQGTRKIWTAIPVGDIDIGTDRDHDIDMDGDPDPQKGFGIKMAGYHDRHTRGIDTDIGHD